Protein AF-A0A933Z7R1-F1 (afdb_monomer)

Solvent-accessible surface area (backbone atoms only — not comparable to full-atom values): 43338 Å² total; per-residue (Å²): 134,88,82,87,87,86,87,80,78,95,72,67,70,72,64,56,57,60,58,56,64,71,69,72,80,85,81,80,88,72,90,63,100,64,47,52,82,39,34,35,27,31,56,39,67,66,51,59,95,48,36,19,57,51,38,10,57,73,75,34,37,32,54,77,57,46,32,38,76,46,82,39,71,28,40,95,94,46,58,28,68,58,37,25,72,71,62,76,14,62,28,22,32,42,43,58,60,56,57,56,42,30,63,71,69,44,67,46,26,38,63,26,33,53,20,68,35,48,49,60,28,41,38,24,44,44,87,75,72,40,72,53,77,72,59,39,61,72,31,40,33,25,32,56,69,90,65,74,42,48,59,60,53,48,34,31,55,74,72,69,40,60,71,88,48,32,44,74,37,74,53,82,89,52,70,62,40,51,75,74,58,81,26,60,30,33,61,38,40,67,44,52,56,58,58,61,38,51,76,68,74,40,60,72,22,78,39,50,31,53,84,74,71,45,79,43,52,14,46,26,37,31,33,31,51,63,51,48,71,76,36,49,65,58,49,51,38,48,53,52,20,40,46,52,8,38,52,47,26,69,77,40,47,68,62,45,49,51,47,37,57,74,74,54,70,32,96,64,53,72,70,53,41,51,48,22,50,56,48,40,47,72,28,38,35,68,92,83,38,66,84,39,58,78,61,70,68,58,55,50,53,52,51,49,53,38,24,78,69,66,77,44,69,84,87,62,69,68,84,70,37,66,58,62,95,76,67,71,79,79,54,66,67,58,49,53,51,49,52,53,50,49,52,49,51,51,49,52,51,49,50,50,52,49,52,50,53,48,51,50,49,52,51,48,52,53,48,48,50,53,41,48,56,48,44,49,55,46,40,39,44,61,44,66,29,29,38,36,28,31,38,54,46,98,87,74,48,63,40,52,77,44,54,24,70,32,30,26,79,73,50,72,45,48,47,72,56,36,45,70,69,51,62,84,84,43,53,30,80,90,42,33,68,65,50,53,54,51,52,55,51,23,62,77,68,69,44,63,45,78,47,75,43,44,36,44,34,85,88,72,51,77,46,50,30,37,37,37,36,35,67,46,75,45,99,88,74,51,43,32,32,50,29,38,36,28,54,53,63,57,72,77,46,57,80,67,60,68,72,63,58,66,64,54,62,64,56,60,61,64,70,48,79,57,16,39,39,27,24,43,50,83,42,22,24,76,41,55,28,69,31,29,23,68,69,35,64,42,53,46,84,70,42,51,69,36,52,45,52,77,60,32,37,46,80,93,51,34,66,63,51,50,56,38,39,58,42,25,54,77,66,66,45,44,98,57,55,79,39,79,44,80,45,66,33,25,26,75,86,67,52,77,45,47,26,41,36,38,31,44,65,52,76,57,97,91,42,44,34,39,43,34,41,43,39,82,40,58,67,60,55,52,51,52,52,50,50,53,52,49,52,55,50,53,51,48,54,49,55,69,34,95,43,17,38,34,33,30,41,92,57,22,22,75,44,66,27,62,39,26,46,69,57,26,50,58,54,79,69,36,57,59,72,70,30,44,71,47,74,62,55,56,52,54,50,51,54,38,44,74,77,34,66,55,32,70,78,37,78,37,51,29,25,19,64,88,68,46,84,38,42,27,42,28,34,38,29,67,43,75,54,96,93,35,70,24,40,38,38,40,36,39,83,40,43,68,61,52,52,53,52,50,53,52,49,50,52,52,54,52,50,53,51,51,51,54,56,52,52,55,51,50,53,53,53,49,53,52,40,51,53,52,29,56,54,31,50,77,69,77,38,77,74,82,62,91,65,95,83,70,80,87,82,129

Radius of gyration: 53.58 Å; Cα contacts (8 Å, |Δi|>4): 1230; chains: 1; bounding box: 123×82×158 Å

Structure (mmCIF, N/CA/C/O backbone):
data_AF-A0A933Z7R1-F1
#
_entry.id   AF-A0A933Z7R1-F1
#
loop_
_atom_site.group_PDB
_atom_site.id
_atom_site.type_symbol
_atom_site.label_atom_id
_atom_site.label_alt_id
_atom_site.label_comp_id
_atom_site.label_asym_id
_atom_site.label_entity_id
_atom_site.label_seq_id
_atom_site.pdbx_PDB_ins_code
_atom_site.Cartn_x
_atom_site.Cartn_y
_atom_site.Cartn_z
_atom_site.occupancy
_atom_site.B_iso_or_equiv
_atom_site.auth_seq_id
_atom_site.auth_comp_id
_atom_site.auth_asym_id
_atom_site.auth_atom_id
_atom_site.pdbx_PDB_model_num
ATOM 1 N N . MET A 1 1 ? 65.767 7.898 -29.333 1.00 34.56 1 MET A N 1
ATOM 2 C CA . MET A 1 1 ? 66.062 8.017 -27.888 1.00 34.56 1 MET A CA 1
ATOM 3 C C . MET A 1 1 ? 65.087 9.044 -27.321 1.00 34.56 1 MET A C 1
ATOM 5 O O . MET A 1 1 ? 65.164 10.188 -27.731 1.00 34.56 1 MET A O 1
ATOM 9 N N . THR A 1 2 ? 63.919 8.590 -26.837 1.00 37.47 2 THR A N 1
ATOM 10 C CA . THR A 1 2 ? 63.540 8.443 -25.399 1.00 37.47 2 THR A CA 1
ATOM 11 C C . THR A 1 2 ? 63.394 9.812 -24.718 1.00 37.47 2 THR A C 1
ATOM 13 O O . THR A 1 2 ? 64.368 10.543 -24.682 1.00 37.47 2 THR A O 1
ATOM 16 N N . SER A 1 3 ? 62.244 10.251 -24.193 1.00 31.27 3 SER A N 1
ATOM 17 C CA . SER A 1 3 ? 61.290 9.546 -23.317 1.00 31.27 3 SER A CA 1
ATOM 18 C C . SER A 1 3 ? 59.920 10.262 -23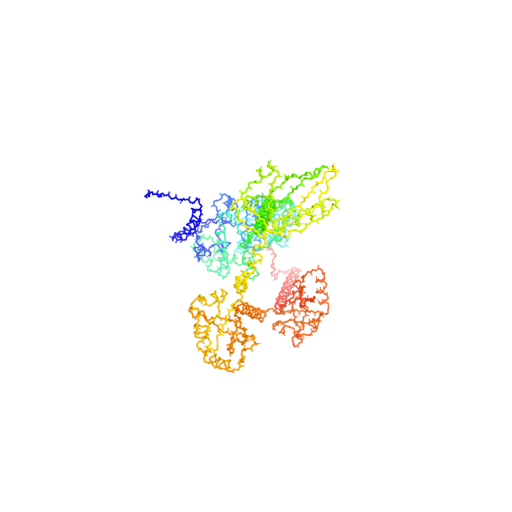.224 1.00 31.27 3 SER A C 1
ATOM 20 O O . SER A 1 3 ? 59.865 11.488 -23.205 1.00 31.27 3 SER A O 1
ATOM 22 N N . LYS A 1 4 ? 58.824 9.491 -23.090 1.00 39.28 4 LYS A N 1
ATOM 23 C CA . LYS A 1 4 ? 57.495 9.943 -22.595 1.00 39.28 4 LYS A CA 1
ATOM 24 C C . LYS A 1 4 ? 57.577 10.393 -21.112 1.00 39.28 4 LYS A C 1
ATOM 26 O O . LYS A 1 4 ? 58.552 10.014 -20.461 1.00 39.28 4 LYS A O 1
ATOM 31 N N . PRO A 1 5 ? 56.590 11.140 -20.556 1.00 46.72 5 PRO A N 1
ATOM 32 C CA . PRO A 1 5 ? 55.386 10.518 -19.950 1.00 46.72 5 PRO A CA 1
ATOM 33 C C . PRO A 1 5 ? 54.070 11.326 -20.152 1.00 46.72 5 PRO A C 1
ATOM 35 O O . PRO A 1 5 ? 54.069 12.545 -20.233 1.00 46.72 5 PRO A O 1
ATOM 38 N N . ASN A 1 6 ? 52.963 10.638 -20.452 1.00 33.28 6 ASN A N 1
ATOM 39 C CA . ASN A 1 6 ? 51.781 10.393 -19.594 1.00 33.28 6 ASN A CA 1
ATOM 40 C C . ASN A 1 6 ? 50.650 11.428 -19.711 1.00 33.28 6 ASN A C 1
ATOM 42 O O . ASN A 1 6 ? 50.721 12.530 -19.183 1.00 33.28 6 ASN A O 1
ATOM 46 N N . GLY A 1 7 ? 49.558 10.991 -20.345 1.00 40.09 7 GLY A N 1
ATOM 47 C CA . GLY A 1 7 ? 48.242 11.602 -20.217 1.00 40.09 7 GLY A CA 1
ATOM 48 C C . GLY A 1 7 ? 47.533 11.123 -18.948 1.00 40.09 7 GLY A C 1
ATOM 49 O O . GLY A 1 7 ? 47.583 9.941 -18.610 1.00 40.09 7 GLY A O 1
ATOM 50 N N . GLN A 1 8 ? 46.848 12.045 -18.277 1.00 36.81 8 GLN A N 1
ATOM 51 C CA . GLN A 1 8 ? 45.840 11.762 -17.259 1.00 36.81 8 GLN A CA 1
ATOM 52 C C . GLN A 1 8 ? 44.522 12.408 -17.695 1.00 36.81 8 GLN A C 1
ATOM 54 O O . GLN A 1 8 ? 44.434 13.620 -17.875 1.00 36.81 8 GLN A O 1
ATOM 59 N N . TYR A 1 9 ? 43.505 11.571 -17.895 1.00 40.75 9 TYR A N 1
ATOM 60 C CA . TYR A 1 9 ? 42.116 11.967 -18.107 1.00 40.75 9 TYR A CA 1
ATOM 61 C C . TYR A 1 9 ? 41.466 12.288 -16.742 1.00 40.75 9 TYR A C 1
ATOM 63 O O . TYR A 1 9 ? 41.501 11.430 -15.859 1.00 40.75 9 TYR A O 1
ATOM 71 N N . PRO A 1 10 ? 40.847 13.467 -16.534 1.00 42.00 10 PRO A N 1
ATOM 72 C CA . PRO A 1 10 ? 40.407 13.921 -15.208 1.00 42.00 10 PRO A CA 1
ATOM 73 C C . PRO A 1 10 ? 39.004 13.440 -14.777 1.00 42.00 10 PRO A C 1
ATOM 75 O O . PRO A 1 10 ? 38.381 14.072 -13.933 1.00 42.00 10 PRO A O 1
ATOM 78 N N . TRP A 1 11 ? 38.481 12.333 -15.315 1.00 44.19 11 TRP A N 1
ATOM 79 C CA . TRP A 1 11 ? 37.110 11.868 -15.013 1.00 44.19 11 TRP A CA 1
ATOM 80 C C . TRP A 1 11 ? 37.011 10.461 -14.394 1.00 44.19 11 TRP A C 1
ATOM 82 O O . TRP A 1 11 ? 35.910 9.974 -14.156 1.00 44.19 11 TRP A O 1
ATOM 92 N N . LEU A 1 12 ? 38.137 9.819 -14.057 1.00 35.12 12 LEU A N 1
ATOM 93 C CA . LEU A 1 12 ? 38.146 8.517 -13.372 1.00 35.12 12 LEU A CA 1
ATOM 94 C C . LEU A 1 12 ? 38.006 8.507 -11.824 1.00 35.12 12 LEU A C 1
ATOM 96 O O . LEU A 1 12 ? 37.671 7.438 -11.312 1.00 35.12 12 LEU A O 1
ATOM 100 N N . PRO A 1 13 ? 38.179 9.596 -11.037 1.00 40.69 13 PRO A N 1
ATOM 101 C CA . PRO A 1 13 ? 37.998 9.504 -9.577 1.00 40.69 13 PRO A CA 1
ATOM 102 C C . PRO A 1 13 ? 36.527 9.471 -9.125 1.00 40.69 13 PRO A C 1
ATOM 104 O O . PRO A 1 13 ? 36.231 9.048 -8.010 1.00 40.69 13 PRO A O 1
ATOM 107 N N . SER A 1 14 ? 35.588 9.899 -9.971 1.00 44.81 14 SER A N 1
ATOM 108 C CA . SER A 1 14 ? 34.190 10.122 -9.572 1.00 44.81 14 SER A CA 1
ATOM 109 C C . SER A 1 14 ? 33.337 8.847 -9.509 1.00 44.81 14 SER A C 1
ATOM 111 O O . SER A 1 14 ? 32.274 8.862 -8.899 1.00 44.81 14 SER A O 1
ATOM 113 N N . LEU A 1 15 ? 33.802 7.736 -10.094 1.00 38.56 15 LEU A N 1
ATOM 114 C CA . LEU A 1 15 ? 33.089 6.448 -10.101 1.00 38.56 15 LEU A CA 1
ATOM 115 C C . LEU A 1 15 ? 33.567 5.477 -9.005 1.00 38.56 15 LEU A C 1
ATOM 117 O O . LEU A 1 15 ? 32.783 4.651 -8.547 1.00 38.56 15 LEU A O 1
ATOM 121 N N . LEU A 1 16 ? 34.805 5.618 -8.510 1.00 39.62 16 LEU A N 1
ATOM 122 C CA . LEU A 1 16 ? 35.311 4.827 -7.376 1.00 39.62 16 LEU A CA 1
ATOM 123 C C . LEU A 1 16 ? 34.846 5.367 -6.013 1.00 39.62 16 LEU A C 1
ATOM 125 O O . LEU A 1 16 ? 34.660 4.586 -5.083 1.00 39.62 16 LEU A O 1
ATOM 129 N N . GLY A 1 17 ? 34.591 6.676 -5.902 1.00 38.78 17 GLY A N 1
ATOM 130 C CA . GLY A 1 17 ? 34.057 7.285 -4.676 1.00 38.78 17 GLY A CA 1
ATOM 131 C C . GLY A 1 17 ? 32.623 6.852 -4.347 1.00 38.78 17 GLY A C 1
ATOM 132 O O . GLY A 1 17 ? 32.270 6.738 -3.178 1.00 38.78 17 GLY A O 1
ATOM 133 N N . VAL A 1 18 ? 31.813 6.536 -5.364 1.00 45.81 18 VAL A N 1
ATOM 134 C CA . VAL A 1 18 ? 30.422 6.084 -5.178 1.00 45.81 18 VAL A CA 1
ATOM 135 C C . VAL A 1 18 ? 30.356 4.597 -4.807 1.00 45.81 18 VAL A C 1
ATOM 137 O O . VAL A 1 18 ? 29.489 4.205 -4.031 1.00 45.81 18 VAL A O 1
ATOM 140 N N . LEU A 1 19 ? 31.309 3.772 -5.264 1.00 36.00 19 LEU A N 1
ATOM 141 C CA . LEU A 1 19 ? 31.372 2.354 -4.885 1.00 36.00 19 LEU A CA 1
ATOM 142 C C . LEU A 1 19 ? 31.939 2.131 -3.469 1.00 36.00 19 LEU A C 1
ATOM 144 O O . LEU A 1 19 ? 31.527 1.192 -2.795 1.00 36.00 19 LEU A O 1
ATOM 148 N N . LEU A 1 20 ? 32.838 3.000 -2.988 1.00 38.94 20 LEU A N 1
ATOM 149 C CA . LEU A 1 20 ? 33.397 2.913 -1.628 1.00 38.94 20 LEU A CA 1
ATOM 150 C C . LEU A 1 20 ? 32.462 3.460 -0.535 1.00 38.94 20 LEU A C 1
ATOM 152 O O . LEU A 1 20 ? 32.554 3.023 0.609 1.00 38.94 20 LEU A O 1
ATOM 156 N N . LEU A 1 21 ? 31.518 4.344 -0.874 1.00 37.72 21 LEU A N 1
ATOM 157 C CA . LEU A 1 21 ? 30.471 4.800 0.054 1.00 37.72 21 LEU A CA 1
ATOM 158 C C . LEU A 1 21 ? 29.340 3.772 0.248 1.00 37.72 21 LEU A C 1
ATOM 160 O O . LEU A 1 21 ? 28.641 3.829 1.255 1.00 37.72 21 LEU A O 1
ATOM 164 N N . LEU A 1 22 ? 29.200 2.799 -0.660 1.00 37.78 22 LEU A N 1
ATOM 165 C CA . LEU A 1 22 ? 28.222 1.705 -0.560 1.00 37.78 22 LEU A CA 1
ATOM 166 C C . LEU A 1 22 ? 28.756 0.453 0.165 1.00 37.78 22 LEU A C 1
ATOM 168 O O . LEU A 1 22 ? 27.976 -0.445 0.462 1.00 37.78 22 LEU A O 1
ATOM 172 N N . LEU A 1 23 ? 30.055 0.394 0.482 1.00 35.56 23 LEU A N 1
ATOM 173 C CA . LEU A 1 23 ? 30.694 -0.747 1.163 1.00 35.56 23 LEU A CA 1
ATOM 174 C C . LEU A 1 23 ? 31.041 -0.487 2.643 1.00 35.56 23 LEU A C 1
ATOM 176 O O . LEU A 1 23 ? 31.462 -1.411 3.335 1.00 35.56 23 LEU A O 1
ATOM 180 N N . CYS A 1 24 ? 30.819 0.729 3.156 1.00 33.84 24 CYS A N 1
ATOM 181 C CA . CYS A 1 24 ? 31.083 1.090 4.559 1.00 33.84 24 CYS A CA 1
ATOM 182 C C . CYS A 1 24 ? 29.826 1.179 5.450 1.00 33.84 24 CYS A C 1
ATOM 184 O O . CYS A 1 24 ? 29.937 1.563 6.610 1.00 33.84 24 CYS A O 1
ATOM 186 N N . SER A 1 25 ? 28.638 0.816 4.956 1.00 33.31 25 SER A N 1
ATOM 187 C CA . SER A 1 25 ? 27.372 0.876 5.715 1.00 33.31 25 SER A CA 1
ATOM 188 C C . SER A 1 25 ? 26.837 -0.487 6.180 1.00 33.31 25 SER A C 1
ATOM 190 O O . SER A 1 25 ? 25.715 -0.576 6.666 1.00 33.31 25 SER A O 1
ATOM 192 N N . SER A 1 26 ? 27.634 -1.554 6.089 1.00 37.50 26 SER A N 1
ATOM 193 C CA . SER A 1 26 ? 27.243 -2.917 6.491 1.00 37.50 26 SER A CA 1
ATOM 194 C C . SER A 1 26 ? 28.183 -3.522 7.539 1.00 37.50 26 SER A C 1
ATOM 196 O O . SER A 1 26 ? 28.588 -4.677 7.440 1.00 37.50 26 SER A O 1
ATOM 198 N N . GLY A 1 27 ? 28.546 -2.730 8.551 1.00 38.03 27 GLY A N 1
ATOM 199 C CA . GLY A 1 27 ? 29.469 -3.151 9.606 1.00 38.03 27 GLY A CA 1
ATOM 200 C C . GLY A 1 27 ? 29.359 -2.337 10.891 1.00 38.03 27 GLY A C 1
ATOM 201 O O . GLY A 1 27 ? 30.368 -1.845 11.377 1.00 38.03 27 GLY A O 1
ATOM 202 N N . ALA A 1 28 ? 28.147 -2.164 11.426 1.00 33.72 28 ALA A N 1
ATOM 203 C CA . ALA A 1 28 ? 27.939 -1.668 12.789 1.00 33.72 28 ALA A CA 1
ATOM 204 C C . ALA A 1 28 ? 26.563 -2.091 13.336 1.00 33.72 28 ALA A C 1
ATOM 206 O O . ALA A 1 28 ? 25.736 -1.262 13.691 1.00 33.72 28 ALA A O 1
ATOM 207 N N . LEU A 1 29 ? 26.308 -3.398 13.412 1.00 34.19 29 LEU A N 1
ATOM 208 C CA . LEU A 1 29 ? 25.435 -3.939 14.457 1.00 34.19 29 LEU A CA 1
ATOM 209 C C . LEU A 1 29 ? 26.352 -4.643 15.449 1.00 34.19 29 LEU A C 1
ATOM 211 O O . LEU A 1 29 ? 26.469 -5.864 15.488 1.00 34.19 29 LEU A O 1
ATOM 215 N N . ALA A 1 30 ? 27.101 -3.809 16.168 1.00 32.59 30 ALA A N 1
ATOM 216 C CA . ALA A 1 30 ? 27.705 -4.208 17.416 1.00 32.59 30 ALA A CA 1
ATOM 217 C C . ALA A 1 30 ? 26.589 -4.208 18.461 1.00 32.59 30 ALA A C 1
ATOM 219 O O . ALA A 1 30 ? 25.931 -3.196 18.687 1.00 32.59 30 ALA A O 1
ATOM 220 N N . ASP A 1 31 ? 26.388 -5.384 19.032 1.00 40.50 31 ASP A N 1
ATOM 221 C CA . ASP A 1 31 ? 25.659 -5.674 20.254 1.00 40.50 31 ASP A CA 1
ATOM 222 C C . ASP A 1 31 ? 25.938 -4.608 21.333 1.00 40.50 31 ASP A C 1
ATOM 224 O O . ASP A 1 31 ? 26.984 -4.605 21.984 1.00 40.50 31 ASP A O 1
ATOM 228 N N . SER A 1 32 ? 25.019 -3.651 21.492 1.00 36.66 32 SER A N 1
ATOM 229 C CA . SER A 1 32 ? 24.934 -2.810 22.681 1.00 36.66 32 SER A CA 1
ATOM 230 C C . SER A 1 32 ? 23.739 -3.298 23.487 1.00 36.66 32 SER A C 1
ATOM 232 O O . SER A 1 32 ? 22.600 -2.943 23.191 1.00 36.66 32 SER A O 1
ATOM 234 N N . GLY A 1 33 ? 23.997 -4.121 24.503 1.00 39.38 33 GLY A N 1
ATOM 235 C CA . GLY A 1 33 ? 23.005 -4.682 25.429 1.00 39.38 33 GLY A CA 1
ATOM 236 C C . GLY A 1 33 ? 22.275 -3.663 26.323 1.00 39.38 33 GLY A C 1
ATOM 237 O O . GLY A 1 33 ? 21.972 -3.971 27.471 1.00 39.38 33 GLY A O 1
ATOM 238 N N . GLY A 1 34 ? 21.997 -2.455 25.829 1.00 46.12 34 GLY A N 1
ATOM 239 C CA . GLY A 1 34 ? 21.117 -1.470 26.448 1.00 46.12 34 GLY A CA 1
ATOM 240 C C . GLY A 1 34 ? 20.122 -0.969 25.409 1.00 46.12 34 GLY A C 1
ATOM 241 O O . GLY A 1 34 ? 20.519 -0.282 24.471 1.00 46.12 34 GLY A O 1
ATOM 242 N N . GLY A 1 35 ? 18.848 -1.343 25.561 1.00 67.62 35 GLY A N 1
ATOM 243 C CA . GLY A 1 35 ? 17.770 -0.853 24.704 1.00 67.62 35 GLY A CA 1
ATOM 244 C C . GLY A 1 35 ? 17.660 0.671 24.742 1.00 67.62 35 GLY A C 1
ATOM 245 O O . GLY A 1 35 ? 18.092 1.328 25.692 1.00 67.62 35 GLY A O 1
ATOM 246 N N . GLU A 1 36 ? 17.082 1.246 23.696 1.00 87.19 36 GLU A N 1
ATOM 247 C CA . GLU A 1 36 ? 16.877 2.686 23.609 1.00 87.19 36 GLU A CA 1
ATOM 248 C C . GLU A 1 36 ? 15.903 3.151 24.701 1.00 87.19 36 GLU A C 1
ATOM 250 O O . GLU A 1 36 ? 14.802 2.612 24.830 1.00 87.19 36 GLU A O 1
ATOM 255 N N . LYS A 1 37 ? 16.309 4.141 25.504 1.00 92.81 37 LYS A N 1
ATOM 256 C CA . LYS A 1 37 ? 15.516 4.600 26.650 1.00 92.81 37 LYS A CA 1
ATOM 257 C C . LYS A 1 37 ? 14.286 5.368 26.195 1.00 92.81 37 LYS A C 1
ATOM 259 O O . LYS A 1 37 ? 14.400 6.401 25.539 1.00 92.81 37 LYS A O 1
ATOM 264 N N . VAL A 1 38 ? 13.122 4.894 26.617 1.00 95.69 38 VAL A N 1
ATOM 265 C CA . VAL A 1 38 ? 11.824 5.467 26.270 1.00 95.69 38 VAL A CA 1
ATOM 266 C C . VAL A 1 38 ? 11.012 5.692 27.537 1.00 95.69 38 VAL A C 1
ATOM 268 O O . VAL A 1 38 ? 10.813 4.780 28.333 1.00 95.69 38 VAL A O 1
ATOM 271 N N . VAL A 1 39 ? 10.496 6.903 27.718 1.00 97.44 39 VAL A N 1
ATOM 272 C CA . VAL A 1 39 ? 9.631 7.254 28.846 1.00 97.44 39 VAL A CA 1
ATOM 273 C C . VAL A 1 39 ? 8.184 7.352 28.374 1.00 97.44 39 VAL A C 1
ATOM 275 O O . VAL A 1 39 ? 7.880 8.040 27.394 1.00 97.44 39 VAL A O 1
ATOM 278 N N . VAL A 1 40 ? 7.290 6.679 29.100 1.00 97.19 40 VAL A N 1
ATOM 279 C CA . VAL A 1 40 ? 5.840 6.730 28.889 1.00 97.19 40 VAL A CA 1
ATOM 280 C C . VAL A 1 40 ? 5.192 7.427 30.075 1.00 97.19 40 VAL A C 1
ATOM 282 O O . VAL A 1 40 ? 5.239 6.924 31.199 1.00 97.19 40 VAL A O 1
ATOM 285 N N . GLN A 1 41 ? 4.560 8.570 29.821 1.00 96.62 41 GLN A N 1
ATOM 286 C CA . GLN A 1 41 ? 3.804 9.295 30.834 1.00 96.62 41 GLN A CA 1
ATOM 287 C C . GLN A 1 41 ? 2.375 8.747 30.912 1.00 96.62 41 GLN A C 1
ATOM 289 O O . GLN A 1 41 ? 1.569 8.926 29.995 1.00 96.62 41 GLN A O 1
ATOM 294 N N . LEU A 1 42 ? 2.055 8.081 32.021 1.00 94.19 42 LEU A N 1
ATOM 295 C CA . LEU A 1 42 ? 0.702 7.615 32.308 1.00 94.19 42 LEU A CA 1
ATOM 296 C C . LEU A 1 42 ? -0.186 8.792 32.727 1.00 94.19 42 LEU A C 1
ATOM 298 O O . LEU A 1 42 ? 0.296 9.800 33.251 1.00 94.19 42 LEU A O 1
ATOM 302 N N . ARG A 1 43 ? -1.498 8.645 32.525 1.00 89.56 43 ARG A N 1
ATOM 303 C CA . ARG A 1 43 ? -2.499 9.649 32.914 1.00 89.56 43 ARG A CA 1
ATOM 304 C C . ARG A 1 43 ? -2.707 9.726 34.425 1.00 89.56 43 ARG A C 1
ATOM 306 O O . ARG A 1 43 ? -3.025 10.788 34.952 1.00 89.56 43 ARG A O 1
ATOM 313 N N . TRP A 1 44 ? -2.555 8.599 35.113 1.00 89.81 44 TRP A N 1
ATOM 314 C CA . TRP A 1 44 ? -2.901 8.446 36.522 1.00 89.81 44 TRP A CA 1
ATOM 315 C C . TRP A 1 44 ? -1.909 7.525 37.244 1.00 89.81 44 TRP A C 1
ATOM 317 O O . TRP A 1 44 ? -0.859 7.183 36.695 1.00 89.81 44 TRP A O 1
ATOM 327 N N . LEU A 1 45 ? -2.245 7.156 38.478 1.00 89.50 45 LEU A N 1
ATOM 328 C CA . LEU A 1 45 ? -1.490 6.223 39.313 1.00 89.50 45 LEU A CA 1
ATOM 329 C C . LEU A 1 45 ? -1.605 4.778 38.811 1.00 89.50 45 LEU A C 1
ATOM 331 O O . LEU A 1 45 ? -2.545 4.434 38.090 1.00 89.50 45 LEU A O 1
ATOM 335 N N . HIS A 1 46 ? -0.679 3.916 39.232 1.00 89.62 46 HIS A N 1
ATOM 336 C CA . HIS A 1 46 ? -0.659 2.519 38.809 1.00 89.62 46 HIS A CA 1
ATOM 337 C C . HIS A 1 46 ? -1.954 1.756 39.159 1.00 89.62 46 HIS A C 1
ATOM 339 O O . HIS A 1 46 ? -2.288 1.548 40.327 1.00 89.62 46 HIS A O 1
ATOM 345 N N . GLN A 1 47 ? -2.673 1.309 38.123 1.00 90.12 47 GLN A N 1
ATOM 346 C CA . GLN A 1 47 ? -3.903 0.511 38.207 1.00 90.12 47 GLN A CA 1
ATOM 347 C C . GLN A 1 47 ? -4.124 -0.316 36.927 1.00 90.12 47 GLN A C 1
ATOM 349 O O . GLN A 1 47 ? -3.336 -0.198 35.982 1.00 90.12 47 GLN A O 1
ATOM 354 N N . PHE A 1 48 ? -5.179 -1.136 36.865 1.00 93.31 48 PHE A N 1
ATOM 355 C CA . PHE A 1 48 ? -5.430 -2.030 35.726 1.00 93.31 48 PHE A CA 1
ATOM 356 C C . PHE A 1 48 ? -5.709 -1.265 34.420 1.00 93.31 48 PHE A C 1
ATOM 358 O O . PHE A 1 48 ? -5.414 -1.775 33.344 1.00 93.31 48 PHE A O 1
ATOM 365 N N . GLN A 1 49 ? -6.118 0.008 34.493 1.00 91.56 49 GLN A N 1
ATOM 366 C CA . GLN A 1 49 ? -6.184 0.936 33.345 1.00 91.56 49 GLN A CA 1
ATOM 367 C C . GLN A 1 49 ? -4.902 0.988 32.495 1.00 91.56 49 GLN A C 1
ATOM 369 O O . GLN A 1 49 ? -4.959 1.346 31.324 1.00 91.56 49 GLN A O 1
ATOM 374 N N . PHE A 1 50 ? -3.742 0.621 33.043 1.00 94.25 50 PHE A N 1
ATOM 375 C CA . PHE A 1 50 ? -2.472 0.609 32.310 1.00 94.25 50 PHE A CA 1
ATOM 376 C C . PHE A 1 50 ? -1.908 -0.808 32.108 1.00 94.25 50 PHE A C 1
ATOM 378 O O . PHE A 1 50 ? -0.738 -0.962 31.757 1.00 94.25 50 PHE A O 1
ATOM 385 N N . ALA A 1 51 ? -2.741 -1.840 32.285 1.00 94.19 51 ALA A N 1
ATOM 386 C CA . ALA A 1 51 ? -2.378 -3.256 32.221 1.00 94.19 51 ALA A CA 1
ATOM 387 C C . ALA A 1 51 ? -1.586 -3.632 30.962 1.00 94.19 51 ALA A C 1
ATOM 389 O O . ALA A 1 51 ? -0.587 -4.342 31.060 1.00 94.19 51 ALA A O 1
ATOM 390 N N . GLY A 1 52 ? -1.962 -3.105 29.792 1.00 94.56 52 GLY A N 1
ATOM 391 C CA . GLY A 1 52 ? -1.235 -3.392 28.555 1.00 94.56 52 GLY A CA 1
ATOM 392 C C . GLY A 1 52 ? 0.204 -2.875 28.537 1.00 94.56 52 GLY A C 1
ATOM 393 O O . GLY A 1 52 ? 1.079 -3.521 27.963 1.00 94.56 52 GLY A O 1
ATOM 394 N N . TYR A 1 53 ? 0.486 -1.754 29.208 1.00 96.25 53 TYR A N 1
ATOM 395 C CA . TYR A 1 53 ? 1.848 -1.231 29.331 1.00 96.25 53 TYR A CA 1
ATOM 396 C C . TYR A 1 53 ? 2.706 -2.115 30.238 1.00 96.25 53 TYR A C 1
ATOM 398 O O . TYR A 1 53 ? 3.858 -2.383 29.901 1.00 96.25 53 TYR A O 1
ATOM 406 N N . TYR A 1 54 ? 2.139 -2.601 31.345 1.00 95.56 54 TYR A N 1
ATOM 407 C CA . TYR A 1 54 ? 2.832 -3.514 32.255 1.00 95.56 54 TYR A CA 1
ATOM 408 C C . TYR A 1 54 ? 3.089 -4.868 31.604 1.00 95.56 54 TYR A C 1
ATOM 410 O O . TYR A 1 54 ? 4.215 -5.355 31.634 1.00 95.56 54 TYR A O 1
ATOM 418 N N . ALA A 1 55 ? 2.082 -5.437 30.937 1.00 95.62 55 ALA A N 1
ATOM 419 C CA . ALA A 1 55 ? 2.228 -6.687 30.203 1.00 95.62 55 ALA A CA 1
ATOM 420 C C . ALA A 1 55 ? 3.311 -6.576 29.116 1.00 95.62 55 ALA A C 1
ATOM 422 O O . ALA A 1 55 ? 4.158 -7.458 29.004 1.00 95.62 55 ALA A O 1
ATOM 423 N N . ALA A 1 56 ? 3.355 -5.471 28.360 1.00 96.69 56 ALA A N 1
ATOM 424 C CA . ALA A 1 56 ? 4.401 -5.249 27.358 1.00 96.69 56 ALA A CA 1
ATOM 425 C C . ALA A 1 56 ? 5.812 -5.123 27.960 1.00 96.69 56 ALA A C 1
ATOM 427 O O . ALA A 1 56 ? 6.782 -5.588 27.354 1.00 96.69 56 ALA A O 1
ATOM 428 N N . LEU A 1 57 ? 5.935 -4.501 29.136 1.00 94.81 57 LEU A N 1
ATOM 429 C CA . LEU A 1 57 ? 7.206 -4.353 29.844 1.00 94.81 57 LEU A CA 1
ATOM 430 C C . LEU A 1 57 ? 7.706 -5.696 30.382 1.00 94.81 57 LEU A C 1
ATOM 432 O O . LEU A 1 57 ? 8.836 -6.107 30.109 1.00 94.81 57 LEU A O 1
ATOM 436 N N . GLU A 1 58 ? 6.840 -6.404 31.094 1.00 92.94 58 GLU A N 1
ATOM 437 C CA . GLU A 1 58 ? 7.205 -7.579 31.877 1.00 92.94 58 GLU A CA 1
ATOM 438 C C . GLU A 1 58 ? 7.325 -8.843 31.024 1.00 92.94 58 GLU A C 1
ATOM 440 O O . GLU A 1 58 ? 8.274 -9.611 31.200 1.00 92.94 58 GLU A O 1
ATOM 445 N N . ASN A 1 59 ? 6.478 -8.994 30.000 1.00 92.94 59 ASN A N 1
ATOM 446 C CA . ASN A 1 59 ? 6.625 -10.065 29.006 1.00 92.94 59 ASN A CA 1
ATOM 447 C C . ASN A 1 59 ? 7.778 -9.804 28.023 1.00 92.94 59 ASN A C 1
ATOM 449 O O . ASN A 1 59 ? 8.037 -10.617 27.142 1.00 92.94 59 ASN A O 1
ATOM 453 N N . GLY A 1 60 ? 8.481 -8.673 28.156 1.00 93.75 60 GLY A N 1
ATOM 454 C CA . GLY A 1 60 ? 9.660 -8.352 27.357 1.00 93.75 60 GLY A CA 1
ATOM 455 C C . GLY A 1 60 ? 9.364 -7.881 25.936 1.00 93.75 60 GLY A C 1
ATOM 456 O O . GLY A 1 60 ? 10.304 -7.749 25.161 1.00 93.75 60 GLY A O 1
ATOM 457 N N . TYR A 1 61 ? 8.118 -7.552 25.583 1.00 96.62 61 TYR A N 1
ATOM 458 C CA . TYR A 1 61 ? 7.776 -7.076 24.236 1.00 96.62 61 TYR A CA 1
ATOM 459 C C . TYR A 1 61 ? 8.487 -5.768 23.872 1.00 96.62 61 TYR A C 1
ATOM 461 O O . TYR A 1 61 ? 8.852 -5.578 22.713 1.00 96.62 61 TYR A O 1
ATOM 469 N N . TYR A 1 62 ? 8.733 -4.882 24.844 1.00 96.62 62 TYR A N 1
ATOM 470 C CA . TYR A 1 62 ? 9.578 -3.704 24.614 1.00 96.62 62 TYR A CA 1
ATOM 471 C C . TYR A 1 62 ? 11.052 -4.075 24.409 1.00 96.62 62 TYR A C 1
ATOM 473 O O . TYR A 1 62 ? 11.684 -3.548 23.497 1.00 96.62 62 TYR A O 1
ATOM 481 N N . ARG A 1 63 ? 11.576 -5.047 25.167 1.00 94.56 63 ARG A N 1
ATOM 482 C CA . ARG A 1 63 ? 12.959 -5.531 25.017 1.00 94.56 63 ARG A CA 1
ATOM 483 C C . ARG A 1 63 ? 13.183 -6.233 23.674 1.00 94.56 63 ARG A C 1
ATOM 485 O O . ARG A 1 63 ? 14.187 -5.971 23.025 1.00 94.56 63 ARG A O 1
ATOM 492 N N . GLU A 1 64 ? 12.228 -7.047 23.219 1.00 93.44 64 GLU A N 1
ATOM 493 C CA . GLU A 1 64 ? 12.206 -7.638 21.868 1.00 93.44 64 GLU A CA 1
ATOM 494 C C . GLU A 1 64 ? 12.225 -6.565 20.770 1.00 93.44 64 GLU A C 1
ATOM 496 O O . GLU A 1 64 ? 12.785 -6.773 19.697 1.00 93.44 64 GLU A O 1
ATOM 501 N N . ALA A 1 65 ? 11.610 -5.411 21.040 1.00 92.38 65 ALA A N 1
ATOM 502 C CA . ALA A 1 65 ? 11.599 -4.256 20.152 1.00 92.38 65 ALA A CA 1
ATOM 503 C C . ALA A 1 65 ? 12.857 -3.370 20.273 1.00 92.38 65 ALA A C 1
ATOM 505 O O . ALA A 1 65 ? 12.927 -2.349 19.593 1.00 92.38 65 ALA A O 1
ATOM 506 N N . GLY A 1 66 ? 13.832 -3.739 21.113 1.00 93.38 66 GLY A N 1
ATOM 507 C CA . GLY A 1 66 ? 15.053 -2.962 21.349 1.00 93.38 66 GLY A CA 1
ATOM 508 C C . GLY A 1 66 ? 14.860 -1.728 22.239 1.00 93.38 66 GLY A C 1
ATOM 509 O O . GLY A 1 66 ? 15.707 -0.839 22.225 1.00 93.38 66 GLY A O 1
ATOM 510 N N . LEU A 1 67 ? 13.765 -1.655 23.002 1.00 95.81 67 LEU A N 1
ATOM 511 C CA . LEU A 1 67 ? 13.383 -0.494 23.810 1.00 95.81 67 LEU A CA 1
ATOM 512 C C . LEU A 1 67 ? 13.502 -0.789 25.310 1.00 95.81 67 LEU A C 1
ATOM 514 O O . LEU A 1 67 ? 13.005 -1.805 25.802 1.00 95.81 67 LEU A O 1
ATOM 518 N N . ASP A 1 68 ? 14.109 0.142 26.040 1.00 95.75 68 ASP A N 1
ATOM 519 C CA . ASP A 1 68 ? 14.148 0.177 27.502 1.00 95.75 68 ASP A CA 1
ATOM 520 C C . ASP A 1 68 ? 13.097 1.175 28.007 1.00 95.75 68 ASP A C 1
ATOM 522 O O . ASP A 1 68 ? 13.316 2.390 28.042 1.00 95.75 68 ASP A O 1
ATOM 526 N N . VAL A 1 69 ? 11.900 0.666 28.310 1.00 96.31 69 VAL A N 1
ATOM 527 C CA . VAL A 1 69 ? 10.728 1.493 28.620 1.00 96.31 69 VAL A CA 1
ATOM 528 C C . VAL A 1 69 ? 10.594 1.743 30.120 1.00 96.31 69 VAL A C 1
ATOM 530 O O . VAL A 1 69 ? 10.474 0.815 30.913 1.00 96.31 69 VAL A O 1
ATOM 533 N N . THR A 1 70 ? 10.503 3.017 30.499 1.00 95.62 70 THR A N 1
ATOM 534 C CA . THR A 1 70 ? 10.153 3.466 31.852 1.00 95.62 70 THR A CA 1
ATOM 535 C C . THR A 1 70 ? 8.735 4.029 31.871 1.00 95.62 70 THR A C 1
ATOM 537 O O . THR A 1 70 ? 8.419 4.967 31.137 1.00 95.62 70 THR A O 1
ATOM 540 N N . LEU A 1 71 ? 7.878 3.480 32.732 1.00 94.69 71 LEU A N 1
ATOM 541 C CA . LEU A 1 71 ? 6.524 3.988 32.954 1.00 94.69 71 LEU A CA 1
ATOM 542 C C . LEU A 1 71 ? 6.537 4.974 34.123 1.00 94.69 71 LEU A C 1
ATOM 544 O O . LEU A 1 71 ? 7.019 4.643 35.205 1.00 94.69 71 LEU A O 1
ATOM 548 N N . VAL A 1 72 ? 6.001 6.173 33.911 1.00 93.75 72 VAL A N 1
ATOM 549 C CA . VAL A 1 72 ? 5.961 7.237 34.919 1.00 93.75 72 VAL A CA 1
ATOM 550 C C . VAL A 1 72 ? 4.511 7.534 35.280 1.00 93.75 72 VAL A C 1
ATOM 552 O O . VAL A 1 72 ? 3.692 7.789 34.397 1.00 93.75 72 VAL A O 1
ATOM 555 N N . GLU A 1 73 ? 4.191 7.514 36.575 1.00 91.06 73 GLU A N 1
ATOM 556 C CA . GLU A 1 73 ? 2.846 7.831 37.063 1.00 91.06 73 GLU A CA 1
ATOM 557 C C . GLU A 1 73 ? 2.433 9.270 36.726 1.00 91.06 73 GLU A C 1
ATOM 559 O O . GLU A 1 73 ? 3.238 10.215 36.761 1.00 91.06 73 GLU A O 1
ATOM 564 N N . GLY A 1 74 ? 1.150 9.419 36.398 1.00 87.50 74 GLY A N 1
ATOM 565 C CA . GLY A 1 74 ? 0.478 10.709 36.305 1.00 87.50 74 GLY A CA 1
ATOM 566 C C . GLY A 1 74 ? -0.131 11.126 37.640 1.00 87.50 74 GLY A C 1
ATOM 567 O O . GLY A 1 74 ? 0.217 10.606 38.698 1.00 87.50 74 GLY A O 1
ATOM 568 N N . GLY A 1 75 ? -1.071 12.064 37.589 1.00 81.38 75 GLY A N 1
ATOM 569 C CA . GLY A 1 75 ? -1.795 12.529 38.767 1.00 81.38 75 GLY A CA 1
ATOM 570 C C . GLY A 1 75 ? -2.073 14.031 38.739 1.00 81.38 75 GLY A C 1
ATOM 571 O O . GLY A 1 75 ? -1.752 14.714 37.761 1.00 81.38 75 GLY A O 1
ATOM 572 N N . PRO A 1 76 ? -2.669 14.571 39.816 1.00 76.38 76 PRO A N 1
ATOM 573 C CA . PRO A 1 76 ? -2.973 15.992 39.914 1.00 76.38 76 PRO A CA 1
ATOM 574 C C . PRO A 1 76 ? -1.725 16.857 39.682 1.00 76.38 76 PRO A C 1
ATOM 576 O O . PRO A 1 76 ? -0.705 16.683 40.345 1.00 76.38 76 PRO A O 1
ATOM 579 N N . GLY A 1 77 ? -1.809 17.796 38.735 1.00 76.12 77 GLY A N 1
ATOM 580 C CA . GLY A 1 77 ? -0.721 18.724 38.406 1.00 76.12 77 GLY A CA 1
ATOM 581 C C . GLY A 1 77 ? 0.309 18.213 37.393 1.00 76.12 77 GLY A C 1
ATOM 582 O O . GLY A 1 77 ? 1.223 18.964 37.057 1.00 76.12 77 GLY A O 1
ATOM 583 N N . ARG A 1 78 ? 0.164 16.987 36.870 1.00 83.94 78 ARG A N 1
ATOM 584 C CA . ARG A 1 78 ? 1.053 16.428 35.842 1.00 83.94 78 ARG A CA 1
ATOM 585 C C . ARG A 1 78 ? 0.271 16.060 34.583 1.00 83.94 78 ARG A C 1
ATOM 587 O O . ARG A 1 78 ? -0.334 14.995 34.515 1.00 83.94 78 ARG A O 1
ATOM 594 N N . ASP A 1 79 ? 0.273 16.956 33.599 1.00 88.19 79 ASP A N 1
ATOM 595 C CA . ASP A 1 79 ? -0.430 16.763 32.324 1.00 88.19 79 ASP A CA 1
ATOM 596 C C . ASP A 1 79 ? 0.414 15.912 31.351 1.00 88.19 79 ASP A C 1
ATOM 598 O O . ASP A 1 79 ? 1.488 16.363 30.934 1.00 88.19 79 ASP A O 1
ATOM 602 N N . PRO A 1 80 ? -0.054 14.717 30.935 1.00 92.06 80 PRO A N 1
ATOM 603 C CA . PRO A 1 80 ? 0.666 13.875 29.982 1.00 92.06 80 PRO A CA 1
ATOM 604 C C . PRO A 1 80 ? 0.998 14.571 28.662 1.00 92.06 80 PRO A C 1
ATOM 606 O O . PRO A 1 80 ? 2.042 14.296 28.072 1.00 92.06 80 PRO A O 1
ATOM 609 N N . ILE A 1 81 ? 0.134 15.474 28.188 1.00 92.50 81 ILE A N 1
ATOM 610 C CA . ILE A 1 81 ? 0.332 16.172 26.914 1.00 92.50 81 ILE A CA 1
ATOM 611 C C . ILE A 1 81 ? 1.528 17.124 27.011 1.00 92.50 81 ILE A C 1
ATOM 613 O O . ILE A 1 81 ? 2.354 17.164 26.101 1.00 92.50 81 ILE A O 1
ATOM 617 N N . GLU A 1 82 ? 1.666 17.845 28.124 1.00 93.06 82 GLU A N 1
ATOM 618 C CA . GLU A 1 82 ? 2.800 18.747 28.362 1.00 93.06 82 GLU A CA 1
ATOM 619 C C . GLU A 1 82 ? 4.115 17.986 28.578 1.00 93.06 82 GLU A C 1
ATOM 621 O O . GLU A 1 82 ? 5.163 18.402 28.081 1.00 93.06 82 GLU A O 1
ATOM 626 N N . GLU A 1 83 ? 4.087 16.845 29.272 1.00 94.88 83 GLU A N 1
ATOM 627 C CA . GLU A 1 83 ? 5.278 16.000 29.452 1.00 94.88 83 GLU A CA 1
ATOM 628 C C . GLU A 1 83 ? 5.811 15.471 28.110 1.00 94.88 83 GLU A C 1
ATOM 630 O O . GLU A 1 83 ? 7.024 15.481 27.884 1.00 94.88 83 GLU A O 1
ATOM 635 N N . VAL A 1 84 ? 4.918 15.082 27.191 1.00 96.50 84 VAL A N 1
ATOM 636 C CA . VAL A 1 84 ? 5.300 14.623 25.846 1.00 96.50 84 VAL A CA 1
ATOM 637 C C . VAL A 1 84 ? 5.798 15.775 24.972 1.00 96.50 84 VAL A C 1
ATOM 639 O O . VAL A 1 84 ? 6.840 15.666 24.331 1.00 96.50 84 VAL A O 1
ATOM 642 N N . LEU A 1 85 ? 5.090 16.908 24.953 1.00 95.44 85 LEU A N 1
ATOM 643 C CA . LEU A 1 85 ? 5.470 18.057 24.120 1.00 95.44 85 LEU A CA 1
ATOM 644 C C . LEU A 1 85 ? 6.751 18.753 24.594 1.00 95.44 85 LEU A C 1
ATOM 646 O O . LEU A 1 85 ? 7.473 19.319 23.778 1.00 95.44 85 LEU A O 1
ATOM 650 N N . SER A 1 86 ? 7.054 18.697 25.892 1.00 94.75 86 SER A N 1
ATOM 651 C CA . SER A 1 86 ? 8.316 19.200 26.449 1.00 94.75 86 SER A CA 1
ATOM 652 C C . SER A 1 86 ? 9.502 18.247 26.257 1.00 94.75 86 SER A C 1
ATOM 654 O O . SER A 1 86 ? 10.629 18.612 26.590 1.00 94.75 86 SER A O 1
ATOM 656 N N . GLY A 1 87 ? 9.266 17.033 25.744 1.00 92.56 87 GLY A N 1
ATOM 657 C CA . GLY A 1 87 ? 10.292 16.011 25.525 1.00 92.56 87 GLY A CA 1
ATOM 658 C C . GLY A 1 87 ? 10.738 15.264 26.786 1.00 92.56 87 GLY A C 1
ATOM 659 O O . GLY A 1 87 ? 11.673 14.468 26.712 1.00 92.56 87 GLY A O 1
ATOM 660 N N . ARG A 1 88 ? 10.085 15.484 27.940 1.00 94.38 88 ARG A N 1
ATOM 661 C CA . ARG A 1 88 ? 10.342 14.713 29.174 1.00 94.38 88 ARG A CA 1
ATOM 662 C C . ARG A 1 88 ? 9.832 13.274 29.075 1.00 94.38 88 ARG A C 1
ATOM 664 O O . ARG A 1 88 ? 10.396 12.389 29.714 1.00 94.38 88 ARG A O 1
ATOM 671 N N . ALA A 1 89 ? 8.811 13.047 28.252 1.00 96.50 89 ALA A N 1
ATOM 672 C CA . ALA A 1 89 ? 8.348 11.729 27.838 1.00 96.50 89 ALA A CA 1
ATOM 673 C C . ALA A 1 89 ? 8.279 11.638 26.307 1.00 96.50 89 ALA A C 1
ATOM 675 O O . ALA A 1 89 ? 7.997 12.627 25.636 1.00 96.50 89 ALA A O 1
ATOM 676 N N . GLN A 1 90 ? 8.518 10.455 25.739 1.00 97.19 90 GLN A N 1
ATOM 677 C CA . GLN A 1 90 ? 8.375 10.232 24.291 1.00 97.19 90 GLN A CA 1
ATOM 678 C C . GLN A 1 90 ? 6.936 9.844 23.930 1.00 97.19 90 GLN A C 1
ATOM 680 O O . GLN A 1 90 ? 6.442 10.187 22.855 1.00 97.19 90 GLN A O 1
ATOM 685 N N . TYR A 1 91 ? 6.243 9.157 24.839 1.00 97.62 91 TYR A N 1
ATOM 686 C CA . TYR A 1 91 ? 4.877 8.678 24.637 1.00 97.62 91 TYR A CA 1
ATOM 687 C C . TYR A 1 91 ? 4.010 9.009 25.845 1.00 97.62 91 TYR A C 1
ATOM 689 O O . TYR A 1 91 ? 4.501 9.115 26.971 1.00 97.62 91 TYR A O 1
ATOM 697 N N . GLY A 1 92 ? 2.707 9.142 25.620 1.00 95.94 92 GLY A N 1
ATOM 698 C CA . GLY A 1 92 ? 1.750 9.414 26.683 1.00 95.94 92 GLY A CA 1
ATOM 699 C C . GLY A 1 92 ? 0.464 8.617 26.531 1.00 95.94 92 GLY A C 1
ATOM 700 O O . GLY A 1 92 ? 0.085 8.219 25.426 1.00 95.94 92 GLY A O 1
ATOM 701 N N . ALA A 1 93 ? -0.210 8.412 27.658 1.00 94.06 93 ALA A N 1
ATOM 702 C CA . ALA A 1 93 ? -1.599 7.977 27.714 1.00 94.06 93 ALA A CA 1
ATOM 703 C C . ALA A 1 93 ? -2.471 9.172 28.125 1.00 94.06 93 ALA A C 1
ATOM 705 O O . ALA A 1 93 ? -2.230 9.787 29.163 1.00 94.06 93 ALA A O 1
ATOM 706 N N . ALA A 1 94 ? -3.464 9.525 27.314 1.00 90.25 94 ALA A N 1
ATOM 707 C CA . ALA A 1 94 ? -4.410 10.608 27.602 1.00 90.25 94 ALA A CA 1
ATOM 708 C C . ALA A 1 94 ? -5.760 10.321 26.940 1.00 90.25 94 ALA A C 1
ATOM 710 O O . ALA A 1 94 ? -5.811 9.534 26.010 1.00 90.25 94 ALA A O 1
ATOM 711 N N . SER A 1 95 ? -6.855 10.926 27.396 1.00 86.56 95 SER A N 1
ATOM 712 C CA . SER A 1 95 ? -8.192 10.642 26.865 1.00 86.56 95 SER A CA 1
ATOM 713 C C . SER A 1 95 ? -8.494 11.551 25.659 1.00 86.56 95 SER A C 1
ATOM 715 O O . SER A 1 95 ? -7.623 11.848 24.835 1.00 86.56 95 SER A O 1
ATOM 717 N N . ASN A 1 96 ? -9.734 12.018 25.534 1.00 83.75 96 ASN A N 1
ATOM 718 C CA . ASN A 1 96 ? -10.175 12.932 24.483 1.00 83.75 96 ASN A CA 1
ATOM 719 C C . ASN A 1 96 ? -9.451 14.299 24.490 1.00 83.75 96 ASN A C 1
ATOM 721 O O . ASN A 1 96 ? -9.555 15.043 23.511 1.00 83.75 96 ASN A O 1
ATOM 725 N N . GLU A 1 97 ? -8.652 14.626 25.514 1.00 85.19 97 GLU A N 1
ATOM 726 C CA . GLU A 1 97 ? -7.902 15.885 25.551 1.00 85.19 97 GLU A CA 1
ATOM 727 C C . GLU A 1 97 ? -6.828 15.968 24.464 1.00 85.19 97 GLU A C 1
ATOM 729 O O . GLU A 1 97 ? -6.461 17.071 24.062 1.00 85.19 97 GLU A O 1
ATOM 734 N N . VAL A 1 98 ? -6.358 14.831 23.932 1.00 91.19 98 VAL A N 1
ATOM 735 C CA . VAL A 1 98 ? -5.408 14.812 22.804 1.00 91.19 98 VAL A CA 1
ATOM 736 C C . VAL A 1 98 ? -6.034 15.435 21.556 1.00 91.19 98 VAL A C 1
ATOM 738 O O . VAL A 1 98 ? -5.382 16.208 20.851 1.00 91.19 98 VAL A O 1
ATOM 741 N N . LEU A 1 99 ? -7.321 15.164 21.310 1.00 91.88 99 LEU A N 1
ATOM 742 C CA . LEU A 1 99 ? -8.063 15.801 20.225 1.00 91.88 99 LEU A CA 1
ATOM 743 C C . LEU A 1 99 ? -8.182 17.306 20.471 1.00 91.88 99 LEU A C 1
ATOM 745 O O . LEU A 1 99 ? -7.882 18.097 19.581 1.00 91.88 99 LEU A O 1
ATOM 749 N N . LEU A 1 100 ? -8.566 17.717 21.681 1.00 87.62 100 LEU A N 1
ATOM 750 C CA . LEU A 1 100 ? -8.699 19.137 22.009 1.00 87.62 100 LEU A CA 1
ATOM 751 C C . LEU A 1 100 ? -7.360 19.885 21.888 1.00 87.62 100 LEU A C 1
ATOM 753 O O . LEU A 1 100 ? -7.314 21.001 21.369 1.00 87.62 100 LEU A O 1
ATOM 757 N N . ALA A 1 101 ? -6.262 19.264 22.321 1.00 89.75 101 ALA A N 1
ATOM 758 C CA . ALA A 1 101 ? -4.909 19.775 22.147 1.00 89.75 101 ALA A CA 1
ATOM 759 C C . ALA A 1 101 ? -4.573 19.971 20.662 1.00 89.75 101 ALA A C 1
ATOM 761 O O . ALA A 1 101 ? -4.079 21.039 20.290 1.00 89.75 101 ALA A O 1
ATOM 762 N N . ARG A 1 102 ? -4.900 18.993 19.807 1.00 92.19 102 ARG A N 1
ATOM 763 C CA . ARG A 1 102 ? -4.701 19.098 18.356 1.00 92.19 102 ARG A CA 1
ATOM 764 C C . ARG A 1 102 ? -5.520 20.225 17.735 1.00 92.19 102 ARG A C 1
ATOM 766 O O . ARG A 1 102 ? -4.973 21.017 16.974 1.00 92.19 102 ARG A O 1
ATOM 773 N N . LEU A 1 103 ? -6.799 20.336 18.088 1.00 90.50 103 LEU A N 1
ATOM 774 C CA . LEU A 1 103 ? -7.692 21.384 17.577 1.00 90.50 103 LEU A CA 1
ATOM 775 C C . LEU A 1 103 ? -7.233 22.795 17.987 1.00 90.50 103 LEU A C 1
ATOM 777 O O . LEU A 1 103 ? -7.543 23.768 17.309 1.00 90.50 103 LEU A O 1
ATOM 781 N N . ARG A 1 104 ? -6.444 22.907 19.063 1.00 88.25 104 ARG A N 1
ATOM 782 C CA . ARG A 1 104 ? -5.781 24.145 19.509 1.00 88.25 104 ARG A CA 1
ATOM 783 C C . ARG A 1 104 ? -4.382 24.351 18.917 1.00 88.25 104 ARG A C 1
ATOM 785 O O . ARG A 1 104 ? -3.653 25.228 19.370 1.00 88.25 104 ARG A O 1
ATOM 792 N N . GLY A 1 105 ? -3.993 23.549 17.928 1.00 89.75 105 GLY A N 1
ATOM 793 C CA . GLY A 1 105 ? -2.730 23.684 17.205 1.00 89.75 105 GLY A CA 1
ATOM 794 C C . GLY A 1 105 ? -1.525 23.011 17.865 1.00 89.75 105 GLY A C 1
ATOM 795 O O . GLY A 1 105 ? -0.408 23.205 17.391 1.00 89.75 105 GLY A O 1
ATOM 796 N N . LYS A 1 106 ? -1.702 22.211 18.929 1.00 92.69 106 LYS A N 1
ATOM 797 C CA . LYS A 1 106 ? -0.579 21.452 19.500 1.00 92.69 106 LYS A CA 1
ATOM 798 C C . LYS A 1 106 ? -0.170 20.302 18.555 1.00 92.69 106 LYS A C 1
ATOM 800 O O . LYS A 1 106 ? -1.046 19.616 18.012 1.00 92.69 106 LYS A O 1
ATOM 805 N N . PRO A 1 107 ? 1.137 20.043 18.365 1.00 94.50 107 PRO A N 1
ATOM 806 C CA . PRO A 1 107 ? 1.643 19.050 17.413 1.00 94.50 107 PRO A CA 1
ATOM 807 C C . PRO A 1 107 ? 1.638 17.631 18.010 1.00 94.50 107 PRO A C 1
ATOM 809 O O . PRO A 1 107 ? 2.677 16.984 18.132 1.00 94.50 107 PRO A O 1
ATOM 812 N N . VAL A 1 108 ? 0.462 17.157 18.426 1.00 94.94 108 VAL A N 1
ATOM 813 C CA . VAL A 1 108 ? 0.250 15.804 18.966 1.00 94.94 108 VAL A CA 1
ATOM 814 C C . VAL A 1 108 ? -0.368 14.879 17.924 1.00 94.94 108 VAL A C 1
ATOM 816 O O . VAL A 1 108 ? -1.149 15.319 17.078 1.00 94.94 108 VAL A O 1
ATOM 819 N N . LYS A 1 109 ? -0.043 13.587 18.015 1.00 95.12 109 LYS A N 1
ATOM 820 C CA . LYS A 1 109 ? -0.517 12.550 17.099 1.00 95.12 109 LYS A CA 1
ATOM 821 C C . LYS A 1 109 ? -0.907 11.286 17.864 1.00 95.12 109 LYS A C 1
ATOM 823 O O . LYS A 1 109 ? -0.133 10.771 18.670 1.00 95.12 109 LYS A O 1
ATOM 828 N N . VAL A 1 110 ? -2.116 10.788 17.621 1.00 96.69 110 VAL A N 1
ATOM 829 C CA . VAL A 1 110 ? -2.665 9.585 18.257 1.00 96.69 110 VAL A CA 1
ATOM 830 C C . VAL A 1 110 ? -2.144 8.349 17.533 1.00 96.69 110 VAL A C 1
ATOM 832 O O . VAL A 1 110 ? -2.334 8.194 16.326 1.00 96.69 110 VAL A O 1
ATOM 835 N N . LEU A 1 111 ? -1.489 7.466 18.280 1.00 96.12 111 LEU A N 1
ATOM 836 C CA . LEU A 1 111 ? -0.928 6.210 17.789 1.00 96.12 111 LEU A CA 1
ATOM 837 C C . LEU A 1 111 ? -1.955 5.080 17.818 1.00 96.12 111 LEU A C 1
ATOM 839 O O . LEU A 1 111 ? -1.974 4.238 16.919 1.00 96.12 111 LEU A O 1
ATOM 843 N N . ALA A 1 112 ? -2.779 5.035 18.859 1.00 95.62 112 ALA A N 1
ATOM 844 C CA . ALA A 1 112 ? -3.788 4.005 19.053 1.00 95.62 112 ALA A CA 1
ATOM 845 C C . ALA A 1 112 ? -4.854 4.484 20.042 1.00 95.62 112 ALA A C 1
ATOM 847 O O . ALA A 1 112 ? -4.548 5.218 20.979 1.00 95.62 112 ALA A O 1
ATOM 848 N N . VAL A 1 113 ? -6.088 4.020 19.862 1.00 94.69 113 VAL A N 1
ATOM 849 C CA . VAL A 1 113 ? -7.158 4.160 20.858 1.00 94.69 113 VAL A CA 1
ATOM 850 C C . VAL A 1 113 ? -7.263 2.860 21.644 1.00 94.69 113 VAL A C 1
ATOM 852 O O . VAL A 1 113 ? -7.444 1.801 21.041 1.00 94.69 113 VAL A O 1
ATOM 855 N N . ILE A 1 114 ? -7.154 2.936 22.970 1.00 94.50 114 ILE A N 1
ATOM 856 C CA . ILE A 1 114 ? -7.327 1.778 23.848 1.00 94.50 114 ILE A CA 1
ATOM 857 C C . ILE A 1 114 ? -8.806 1.614 24.191 1.00 94.50 114 ILE A C 1
ATOM 859 O O . ILE A 1 114 ? -9.353 0.545 23.942 1.00 94.50 114 ILE A O 1
ATOM 863 N N . PHE A 1 115 ? -9.488 2.660 24.675 1.00 93.31 115 PHE A N 1
ATOM 864 C CA . PHE A 1 115 ? -10.919 2.564 24.976 1.00 93.31 115 PHE A CA 1
ATOM 865 C C . PHE A 1 115 ? -11.778 3.063 23.815 1.00 93.31 115 PHE A C 1
ATOM 867 O O . PHE A 1 115 ? -11.805 4.249 23.470 1.00 93.31 115 PHE A O 1
ATOM 874 N N . GLN A 1 116 ? -12.555 2.148 23.240 1.00 93.00 116 GLN A N 1
ATOM 875 C CA . GLN A 1 116 ? -13.513 2.462 22.185 1.00 93.00 116 GLN A CA 1
ATOM 876 C C . GLN A 1 116 ? -14.682 3.300 22.707 1.00 93.00 116 GLN A C 1
ATOM 878 O O . GLN A 1 116 ? -15.352 3.950 21.910 1.00 93.00 116 GLN A O 1
ATOM 883 N N . GLN A 1 117 ? -14.911 3.352 24.018 1.00 91.50 117 GLN A N 1
ATOM 884 C CA . GLN A 1 117 ? -15.823 4.290 24.669 1.00 91.50 117 GLN A CA 1
ATOM 885 C C . GLN A 1 117 ? -15.153 4.935 25.877 1.00 91.50 117 GLN A C 1
ATO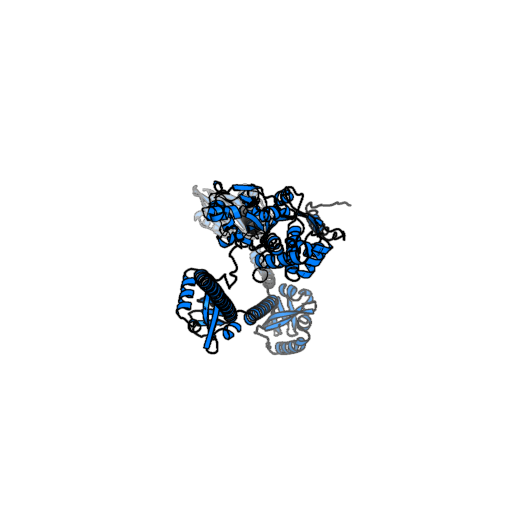M 887 O O . GLN A 1 117 ? -14.440 4.270 26.624 1.00 91.50 117 GLN A O 1
ATOM 892 N N . SER A 1 118 ? -15.400 6.226 26.085 1.00 92.25 118 SER A N 1
ATOM 893 C CA . SER A 1 118 ? -14.879 6.922 27.257 1.00 92.25 118 SER A CA 1
ATOM 894 C C . SER A 1 118 ? -15.371 6.281 28.568 1.00 92.25 118 SER A C 1
ATOM 896 O O . SER A 1 118 ? -16.565 5.990 28.695 1.00 92.25 118 SER A O 1
ATOM 898 N N . PRO A 1 119 ? -14.478 6.079 29.556 1.00 93.06 119 PRO A N 1
ATOM 899 C CA . PRO A 1 119 ? -14.828 5.559 30.872 1.00 93.06 119 PRO A CA 1
ATOM 900 C C . PRO A 1 119 ? -15.473 6.631 31.755 1.00 93.06 119 PRO A C 1
ATOM 902 O O . PRO A 1 119 ? -15.956 6.305 32.835 1.00 93.06 119 PRO A O 1
ATOM 905 N N . SER A 1 120 ? -15.449 7.899 31.342 1.00 92.88 120 SER A N 1
ATOM 906 C CA . SER A 1 120 ? -15.905 9.018 32.158 1.00 92.88 120 SER A CA 1
ATOM 907 C C . SER A 1 120 ? -17.411 8.994 32.368 1.00 92.88 120 SER A C 1
ATOM 909 O O . SER A 1 120 ? -18.202 8.842 31.432 1.00 92.88 120 SER A O 1
ATOM 911 N N . ILE A 1 121 ? -17.801 9.151 33.623 1.00 94.69 121 ILE A N 1
ATOM 912 C CA . ILE A 1 121 ? -19.176 9.136 34.095 1.00 94.69 121 ILE A CA 1
ATOM 913 C C . ILE A 1 121 ? -19.376 10.231 35.133 1.00 94.69 121 ILE A C 1
ATOM 915 O O . ILE A 1 121 ? -18.437 10.730 35.756 1.00 94.69 121 ILE A O 1
ATOM 919 N N . LEU A 1 122 ? -20.640 10.558 35.359 1.00 95.44 122 LEU A N 1
ATOM 920 C CA . LEU A 1 122 ? -21.053 11.304 36.527 1.00 95.44 122 LEU A CA 1
ATOM 921 C C . LEU A 1 122 ? -21.718 10.341 37.509 1.00 95.44 122 LEU A C 1
ATOM 923 O O . LEU A 1 122 ? -22.636 9.602 37.144 1.00 95.44 122 LEU A O 1
ATOM 927 N N . LEU A 1 123 ? -21.212 10.321 38.738 1.00 95.69 123 LEU A N 1
ATOM 928 C CA . LEU A 1 123 ? -21.605 9.366 39.763 1.00 95.69 123 LEU A CA 1
ATOM 929 C C . LEU A 1 123 ? -22.355 10.080 40.886 1.00 95.69 123 LEU A C 1
ATOM 931 O O . LEU A 1 123 ? -21.848 11.038 41.470 1.00 95.69 123 LEU A O 1
ATOM 935 N N . ALA A 1 124 ? -23.548 9.587 41.205 1.00 95.31 124 ALA A N 1
ATOM 936 C CA . ALA A 1 124 ? -24.352 10.040 42.334 1.00 95.31 124 ALA A CA 1
ATOM 937 C C . ALA A 1 124 ? -24.796 8.847 43.193 1.00 95.31 124 ALA A C 1
ATOM 939 O O . ALA A 1 124 ? -24.720 7.687 42.780 1.00 95.31 124 ALA A O 1
ATOM 940 N N . ARG A 1 125 ? -25.274 9.110 44.411 1.00 93.00 125 ARG A N 1
ATOM 941 C CA . ARG A 1 125 ? -25.903 8.067 45.236 1.00 93.00 125 ARG A CA 1
ATOM 942 C C . ARG A 1 125 ? -27.318 7.839 44.721 1.00 93.00 125 ARG A C 1
ATOM 944 O O . ARG A 1 125 ? -28.073 8.792 44.617 1.00 93.00 125 ARG A O 1
ATOM 951 N N . LYS A 1 126 ? -27.744 6.595 44.503 1.00 90.75 126 LYS A N 1
ATOM 952 C CA . LYS A 1 126 ? -29.119 6.316 44.044 1.00 90.75 126 LYS A CA 1
ATOM 953 C C . LYS A 1 126 ? -30.184 6.889 44.996 1.00 90.75 126 LYS A C 1
ATOM 955 O O . LYS A 1 126 ? -31.240 7.331 44.561 1.00 90.75 126 LYS A O 1
ATOM 960 N N . ALA A 1 127 ? -29.867 6.950 46.291 1.00 89.19 127 ALA A N 1
ATOM 961 C CA . ALA A 1 127 ? -30.721 7.538 47.321 1.00 89.19 127 ALA A CA 1
ATOM 962 C C . ALA A 1 127 ? -30.880 9.072 47.234 1.00 89.19 127 ALA A C 1
ATOM 964 O O . ALA A 1 127 ? -31.794 9.599 47.857 1.00 89.19 127 ALA A O 1
ATOM 965 N N . SER A 1 128 ? -30.030 9.802 46.495 1.00 89.69 128 SER A N 1
ATOM 966 C CA . SER A 1 128 ? -30.197 11.256 46.318 1.00 89.69 128 SER A CA 1
ATOM 967 C C . SER A 1 128 ? -31.270 11.620 45.286 1.00 89.69 128 SER A C 1
ATOM 969 O O . SER A 1 128 ? -31.567 12.799 45.125 1.00 89.69 128 SER A O 1
ATOM 971 N N . GLY A 1 129 ? -31.846 10.635 44.584 1.00 90.25 129 GLY A N 1
ATOM 972 C CA . GLY A 1 129 ? -32.848 10.857 43.535 1.00 90.25 129 GLY A CA 1
ATOM 973 C C . GLY A 1 129 ? -32.274 11.373 42.211 1.00 90.25 129 GLY A C 1
ATOM 974 O O . GLY A 1 129 ? -33.025 11.582 41.266 1.00 90.25 129 GLY A O 1
ATOM 975 N N . ILE A 1 130 ? -30.954 11.541 42.124 1.00 93.56 130 ILE A N 1
ATOM 976 C CA . ILE A 1 130 ? -30.259 12.063 40.949 1.00 93.56 130 ILE A CA 1
ATOM 977 C C . ILE A 1 130 ? -29.996 10.920 39.962 1.00 93.56 130 ILE A C 1
ATOM 979 O O . ILE A 1 130 ? -29.180 10.043 40.248 1.00 93.56 130 ILE A O 1
ATOM 983 N N . ASN A 1 131 ? -30.664 10.924 38.804 1.00 92.69 131 ASN A N 1
ATOM 984 C CA . ASN A 1 131 ? -30.546 9.855 37.799 1.00 92.69 131 ASN A CA 1
ATOM 985 C C . ASN A 1 131 ? -30.252 10.371 36.382 1.00 92.69 131 ASN A C 1
ATOM 987 O O . ASN A 1 131 ? -29.845 9.594 35.518 1.00 92.69 131 ASN A O 1
ATOM 991 N N . THR A 1 132 ? -30.439 11.666 36.135 1.00 94.12 132 THR A N 1
ATOM 992 C CA . THR A 1 132 ? -30.275 12.298 34.822 1.00 94.12 132 THR A CA 1
ATOM 993 C C . THR A 1 132 ? -29.409 13.562 34.910 1.00 94.12 132 THR A C 1
ATOM 995 O O . THR A 1 132 ? -29.257 14.136 35.992 1.00 94.12 132 THR A O 1
ATOM 998 N N . PRO A 1 133 ? -28.829 14.044 33.794 1.00 93.38 133 PRO A N 1
ATOM 999 C CA . PRO A 1 133 ? -28.115 15.320 33.758 1.00 93.38 133 PRO A CA 1
ATOM 1000 C C . PRO A 1 133 ? -28.968 16.510 34.221 1.00 93.38 133 PRO A C 1
ATOM 1002 O O . PRO A 1 133 ? -28.437 17.447 34.816 1.00 93.38 133 PRO A O 1
ATOM 1005 N N . GLN A 1 134 ? -30.280 16.482 33.977 1.00 93.38 134 GLN A N 1
ATOM 1006 C CA . GLN A 1 134 ? -31.216 17.544 34.350 1.00 93.38 134 GLN A CA 1
ATOM 1007 C C . GLN A 1 134 ? -31.390 17.667 35.871 1.00 93.38 134 GLN A C 1
ATOM 1009 O O . GLN A 1 134 ? -31.577 18.777 36.374 1.00 93.38 134 GLN A O 1
ATOM 1014 N N . ASP A 1 135 ? -31.238 16.566 36.612 1.00 94.38 135 ASP A N 1
ATOM 1015 C CA . ASP A 1 135 ? -31.327 16.548 38.079 1.00 94.38 135 ASP A CA 1
ATOM 1016 C C . ASP A 1 135 ? -30.166 17.299 38.758 1.00 94.38 135 ASP A C 1
ATOM 1018 O O . ASP A 1 135 ? -30.218 17.573 39.955 1.00 94.38 135 ASP A O 1
ATOM 1022 N N . MET A 1 136 ? -29.124 17.674 38.004 1.00 93.31 136 MET A N 1
ATOM 1023 C CA . MET A 1 136 ? -27.951 18.402 38.510 1.00 93.31 136 MET A CA 1
ATOM 1024 C C . MET A 1 136 ? -28.202 19.897 38.739 1.00 93.31 136 MET A C 1
ATOM 1026 O O . MET A 1 136 ? -27.341 20.601 39.271 1.00 93.31 136 MET A O 1
ATOM 1030 N N . LEU A 1 137 ? -29.366 20.411 38.336 1.00 93.12 137 LEU A N 1
ATOM 1031 C CA . LEU A 1 137 ? -29.731 21.810 38.542 1.00 93.12 137 LEU A CA 1
ATOM 1032 C C . LEU A 1 137 ? -29.789 22.139 40.043 1.00 93.12 137 LEU A C 1
ATOM 1034 O O . LEU A 1 137 ? -30.563 21.556 40.795 1.00 93.12 137 LEU A O 1
ATOM 1038 N N . GLY A 1 138 ? -28.964 23.096 40.474 1.00 91.44 138 GLY A N 1
ATOM 1039 C CA . GLY A 1 138 ? -28.827 23.509 41.875 1.00 91.44 138 GLY A CA 1
ATOM 1040 C C . GLY A 1 138 ? -28.022 22.552 42.764 1.00 91.44 138 GLY A C 1
ATOM 1041 O O . GLY A 1 138 ? -27.776 22.881 43.924 1.00 91.44 138 GLY A O 1
ATOM 1042 N N . GLN A 1 139 ? -27.585 21.405 42.239 1.00 94.75 139 GLN A N 1
ATOM 1043 C CA . GLN A 1 139 ? -26.810 20.413 42.985 1.00 94.75 139 GLN A CA 1
ATOM 1044 C C . GLN A 1 139 ? -25.322 20.765 43.012 1.00 94.75 139 GLN A C 1
ATOM 1046 O O . GLN A 1 139 ? -24.805 21.428 42.104 1.00 94.75 139 GLN A O 1
ATOM 1051 N N . ARG A 1 140 ? -24.616 20.291 44.045 1.00 95.50 140 ARG A N 1
ATOM 1052 C CA . ARG A 1 140 ? -23.155 20.383 44.133 1.00 95.50 140 ARG A CA 1
ATOM 1053 C C . ARG A 1 140 ? -22.545 19.252 43.325 1.00 95.50 140 ARG A C 1
ATOM 1055 O O . ARG A 1 140 ? -22.717 18.079 43.658 1.00 95.50 140 ARG A O 1
ATOM 1062 N N . VAL A 1 141 ? -21.833 19.616 42.268 1.00 95.25 141 VAL A N 1
ATOM 1063 C CA . VAL A 1 141 ? -21.231 18.655 41.347 1.00 95.25 141 VAL A CA 1
ATOM 1064 C C . VAL A 1 141 ? -19.730 18.874 41.315 1.00 95.25 141 VAL A C 1
ATOM 1066 O O . VAL A 1 141 ? -19.259 19.919 40.867 1.00 95.25 141 VAL A O 1
ATOM 1069 N N . MET A 1 142 ? -18.977 17.894 41.804 1.00 94.62 142 MET A N 1
ATOM 1070 C CA . MET A 1 142 ? -17.521 17.901 41.731 1.00 94.62 142 MET A CA 1
ATOM 1071 C C . MET A 1 142 ? -17.059 17.527 40.323 1.00 94.62 142 MET A C 1
ATOM 1073 O O . MET A 1 142 ? -17.437 16.477 39.806 1.00 94.62 142 MET A O 1
ATOM 1077 N N . MET A 1 143 ? -16.252 18.392 39.712 1.00 90.19 143 MET A N 1
ATOM 1078 C CA . MET A 1 143 ? -15.722 18.228 38.357 1.00 90.19 143 MET A CA 1
ATOM 1079 C C . MET A 1 143 ? -14.262 18.682 38.281 1.00 90.19 143 MET A C 1
ATOM 1081 O O . MET A 1 143 ? -13.790 19.496 39.083 1.00 90.19 143 MET A O 1
ATOM 1085 N N . MET A 1 144 ? -13.542 18.184 37.282 1.00 84.19 144 MET A N 1
ATOM 1086 C CA . MET A 1 144 ? -12.219 18.671 36.919 1.00 84.19 144 MET A CA 1
ATOM 1087 C C . MET A 1 144 ? -12.285 20.137 36.475 1.00 84.19 144 MET A C 1
ATOM 1089 O O . MET A 1 144 ? -13.195 20.534 35.740 1.00 84.19 144 MET A O 1
ATOM 1093 N N . PRO A 1 145 ? -11.306 20.964 36.875 1.00 75.62 145 PRO A N 1
ATOM 1094 C CA . PRO A 1 145 ? -11.236 22.342 36.420 1.00 75.62 145 PRO A CA 1
ATOM 1095 C C . PRO A 1 145 ? -10.953 22.429 34.912 1.00 75.62 145 PRO A C 1
ATOM 1097 O O . PRO A 1 145 ? -10.334 21.553 34.302 1.00 75.62 145 PRO A O 1
ATOM 1100 N N . GLY A 1 146 ? -11.376 23.539 34.304 1.00 73.50 146 GLY A N 1
ATOM 1101 C CA . GLY A 1 146 ? -11.138 23.812 32.888 1.00 73.50 146 GLY A CA 1
ATOM 1102 C C . GLY A 1 146 ? -11.877 22.838 31.966 1.00 73.50 146 GLY A C 1
ATOM 1103 O O . GLY A 1 146 ? -13.098 22.742 32.017 1.00 73.50 146 GLY A O 1
ATOM 1104 N N . MET A 1 147 ? -11.125 22.161 31.094 1.00 67.50 147 MET A N 1
ATOM 1105 C CA . MET A 1 147 ? -11.647 21.228 30.082 1.00 67.50 147 MET A CA 1
ATOM 1106 C C . MET A 1 147 ? -11.353 19.756 30.417 1.00 67.50 147 MET A C 1
ATOM 1108 O O . MET A 1 147 ? -11.506 18.905 29.549 1.00 67.50 147 MET A O 1
ATOM 1112 N N . GLY A 1 148 ? -10.921 19.440 31.645 1.00 71.19 148 GLY A N 1
ATOM 1113 C CA . GLY A 1 148 ? -10.608 18.055 32.032 1.00 71.19 148 GLY A CA 1
ATOM 1114 C C . GLY A 1 148 ? -11.808 17.102 31.943 1.00 71.19 148 GLY A C 1
ATOM 1115 O O . GLY A 1 148 ? -11.623 15.919 31.695 1.00 71.19 148 GLY A O 1
ATOM 1116 N N . ASP A 1 149 ? -13.026 17.639 32.059 1.00 81.81 149 ASP A N 1
ATOM 1117 C CA . ASP A 1 149 ? -14.291 16.911 31.902 1.00 81.81 149 ASP A CA 1
ATOM 1118 C C . ASP A 1 149 ? -15.081 17.404 30.671 1.00 81.81 149 ASP A C 1
ATOM 1120 O O . ASP A 1 149 ? -16.307 17.544 30.713 1.00 81.81 149 ASP A O 1
ATOM 1124 N N . ALA A 1 150 ? -14.397 17.721 29.563 1.00 82.62 150 ALA A N 1
ATOM 1125 C CA . ALA A 1 150 ? -15.025 18.302 28.370 1.00 82.62 150 ALA A CA 1
ATOM 1126 C C . ALA A 1 150 ? -16.228 17.491 27.849 1.00 82.62 150 ALA A C 1
ATOM 1128 O O . ALA A 1 150 ? -17.189 18.068 27.351 1.00 82.62 150 ALA A O 1
ATOM 1129 N N . GLU A 1 151 ? -16.216 16.167 28.005 1.00 88.25 151 GLU A N 1
ATOM 1130 C CA . GLU A 1 151 ? -17.334 15.300 27.619 1.00 88.25 151 GLU A CA 1
ATOM 1131 C C . GLU A 1 151 ? -18.541 15.364 28.571 1.00 88.25 151 GLU A C 1
ATOM 1133 O O . GLU A 1 151 ? -19.679 15.300 28.109 1.00 88.25 151 GLU A O 1
ATOM 1138 N N . LEU A 1 152 ? -18.325 15.543 29.882 1.00 90.50 152 LEU A N 1
ATOM 1139 C CA . LEU A 1 152 ? -19.417 15.760 30.839 1.00 90.50 152 LEU A CA 1
ATOM 1140 C C . LEU A 1 152 ? -20.051 17.133 30.595 1.00 90.50 152 LEU A C 1
ATOM 1142 O O . LEU A 1 152 ? -21.272 17.269 30.605 1.00 90.50 152 LEU A O 1
ATOM 1146 N N . LEU A 1 153 ? -19.224 18.146 30.310 1.00 88.56 153 LEU A N 1
ATOM 1147 C CA . LEU A 1 153 ? -19.697 19.469 29.902 1.00 88.56 153 LEU A CA 1
ATOM 1148 C C . LEU A 1 153 ? -20.492 19.390 28.592 1.00 88.56 153 LEU A C 1
ATOM 1150 O O . LEU A 1 153 ? -21.573 19.968 28.501 1.00 88.56 153 LEU A O 1
ATOM 1154 N N . ALA A 1 154 ? -20.002 18.624 27.615 1.00 88.56 154 ALA A N 1
ATOM 1155 C CA . ALA A 1 154 ? -20.699 18.388 26.357 1.00 88.56 154 ALA A CA 1
ATOM 1156 C C . ALA A 1 154 ? -22.065 17.724 26.557 1.00 88.56 154 ALA A C 1
ATOM 1158 O O . ALA A 1 154 ? -23.041 18.147 25.939 1.00 88.56 154 ALA A O 1
ATOM 1159 N N . MET A 1 155 ? -22.152 16.739 27.456 1.00 92.38 155 MET A N 1
ATOM 1160 C CA . MET A 1 155 ? -23.413 16.099 27.829 1.00 92.38 155 MET A CA 1
ATOM 1161 C C . MET A 1 155 ? -24.396 17.116 28.417 1.00 92.38 155 MET A C 1
ATOM 1163 O O . MET A 1 155 ? -25.523 17.204 27.940 1.00 92.38 155 MET A O 1
ATOM 1167 N N . PHE A 1 156 ? -23.974 17.930 29.391 1.00 91.62 156 PHE A N 1
ATOM 1168 C CA . PHE A 1 156 ? -24.842 18.959 29.975 1.00 91.62 156 PHE A CA 1
ATOM 1169 C C . PHE A 1 156 ? -25.364 19.943 28.932 1.00 91.62 156 PHE A C 1
ATOM 1171 O O . PHE A 1 156 ? -26.561 20.217 28.886 1.00 91.62 156 PHE A O 1
ATOM 1178 N N . MET A 1 157 ? -24.481 20.450 28.074 1.00 88.19 157 MET A N 1
ATOM 1179 C CA . MET A 1 157 ? -24.852 21.420 27.049 1.00 88.19 157 MET A CA 1
ATOM 1180 C C . MET A 1 157 ? -25.811 20.824 26.016 1.00 88.19 157 MET A C 1
ATOM 1182 O O . MET A 1 157 ? -26.788 21.475 25.648 1.00 88.19 157 MET A O 1
ATOM 1186 N N . LYS A 1 158 ? -25.569 19.580 25.586 1.00 89.44 158 LYS A N 1
ATOM 1187 C CA . LYS A 1 158 ? -26.435 18.866 24.642 1.00 89.44 158 LYS A CA 1
ATOM 1188 C C . LYS A 1 158 ? -27.826 18.597 25.217 1.00 89.44 158 LYS A C 1
ATOM 1190 O O . LYS A 1 158 ? -28.815 18.745 24.509 1.00 89.44 158 LYS A O 1
ATOM 1195 N N . GLU A 1 159 ? -27.898 18.295 26.509 1.00 92.06 159 GLU A N 1
ATOM 1196 C CA . GLU A 1 159 ? -29.143 18.081 27.255 1.00 92.06 159 GLU A CA 1
ATOM 1197 C C . GLU A 1 159 ? -29.825 19.386 27.717 1.00 92.06 159 GLU A C 1
ATOM 1199 O O . GLU A 1 159 ? -30.804 19.359 28.465 1.00 92.06 159 GLU A O 1
ATOM 1204 N N . GLY A 1 160 ? -29.321 20.553 27.293 1.00 89.31 160 GLY A N 1
ATOM 1205 C CA . GLY A 1 160 ? -29.900 21.860 27.619 1.00 89.31 160 GLY A CA 1
ATOM 1206 C C . GLY A 1 160 ? -29.680 22.316 29.068 1.00 89.31 160 GLY A C 1
ATOM 1207 O O . GLY A 1 160 ? -30.313 23.273 29.527 1.00 89.31 160 GLY A O 1
ATOM 1208 N N . VAL A 1 161 ? -28.777 21.665 29.803 1.00 90.94 161 VAL A N 1
ATOM 1209 C CA . VAL A 1 161 ? -28.424 22.017 31.179 1.00 90.94 161 VAL A CA 1
ATOM 1210 C C . VAL A 1 161 ? -27.415 23.164 31.165 1.00 90.94 161 VAL A C 1
ATOM 1212 O O . VAL A 1 161 ? -26.251 23.016 30.795 1.00 90.94 161 VAL A O 1
ATOM 1215 N N . ARG A 1 162 ? -27.871 24.344 31.591 1.00 87.62 162 ARG A N 1
ATOM 1216 C CA . ARG A 1 162 ? -27.026 25.538 31.715 1.00 87.62 162 ARG A CA 1
ATOM 1217 C C . ARG A 1 162 ? -26.007 25.366 32.839 1.00 87.62 162 ARG A C 1
ATOM 1219 O O . ARG A 1 162 ? -26.395 25.237 34.000 1.00 87.62 162 ARG A O 1
ATOM 1226 N N . LEU A 1 163 ? -24.720 25.417 32.496 1.00 86.75 163 LEU A N 1
ATOM 1227 C CA . LEU A 1 163 ? -23.609 25.185 33.426 1.00 86.75 163 LEU A CA 1
ATOM 1228 C C . LEU A 1 163 ? -23.581 26.183 34.595 1.00 86.75 163 LEU A C 1
ATOM 1230 O O . LEU A 1 163 ? -23.070 25.854 35.661 1.00 86.75 163 LEU A O 1
ATOM 1234 N N . GLU A 1 164 ? -24.152 27.380 34.429 1.00 88.25 164 GLU A N 1
ATOM 1235 C CA . GLU A 1 164 ? -24.252 28.407 35.477 1.00 88.25 164 GLU A CA 1
ATOM 1236 C C . GLU A 1 164 ? -25.265 28.042 36.569 1.00 88.25 164 GLU A C 1
ATOM 1238 O O . GLU A 1 164 ? -25.238 28.613 37.656 1.00 88.25 164 GLU A O 1
ATOM 1243 N N . LYS A 1 165 ? -26.179 27.108 36.281 1.00 90.88 165 LYS A N 1
ATOM 1244 C CA . LYS A 1 165 ? -27.189 26.622 37.230 1.00 90.88 165 LYS A CA 1
ATOM 1245 C C . LYS A 1 165 ? -26.740 25.389 38.011 1.00 90.88 165 LYS A C 1
ATOM 1247 O O . LYS A 1 165 ? -27.500 24.903 38.844 1.00 90.88 165 LYS A O 1
ATOM 1252 N N . ILE A 1 166 ? -25.541 24.880 37.744 1.00 91.62 166 ILE A N 1
ATOM 1253 C CA . ILE A 1 166 ? -24.931 23.777 38.485 1.00 91.62 166 ILE A CA 1
ATOM 1254 C C . ILE A 1 166 ? -23.906 24.375 39.451 1.00 91.62 166 ILE A C 1
ATOM 1256 O O . ILE A 1 166 ? -23.066 25.183 39.045 1.00 91.62 166 ILE A O 1
ATOM 1260 N N . HIS A 1 167 ? -23.925 23.969 40.722 1.00 92.94 167 HIS A N 1
ATOM 1261 C CA . HIS A 1 167 ? -22.903 24.391 41.679 1.00 92.94 167 HIS A CA 1
ATOM 1262 C C . HIS A 1 167 ? -21.642 23.542 41.481 1.00 92.94 167 HIS A C 1
ATOM 1264 O O . HIS A 1 167 ? -21.424 22.540 42.161 1.00 92.94 167 HIS A O 1
ATOM 1270 N N . ARG A 1 168 ? -20.816 23.930 40.503 1.00 91.88 168 ARG A N 1
ATOM 1271 C CA . ARG A 1 168 ? -19.576 23.220 40.169 1.00 91.88 168 ARG A CA 1
ATOM 1272 C C . ARG A 1 168 ? -18.518 23.427 41.250 1.00 91.88 168 ARG A C 1
ATOM 1274 O O . ARG A 1 168 ? -18.097 24.554 41.506 1.00 91.88 168 ARG A O 1
ATOM 1281 N N . LEU A 1 169 ? -18.070 22.328 41.844 1.00 92.25 169 LEU A N 1
ATOM 1282 C CA . LEU A 1 169 ? -16.975 22.283 42.804 1.00 92.25 169 LEU A CA 1
ATOM 1283 C C . LEU A 1 169 ? -15.728 21.689 42.131 1.00 92.25 169 LEU A C 1
ATOM 1285 O O . LEU A 1 169 ? -15.864 20.773 41.319 1.00 92.25 169 LEU A O 1
ATOM 1289 N N . PRO A 1 170 ? -14.512 22.152 42.461 1.00 89.94 170 PRO A N 1
ATOM 1290 C CA . PRO A 1 170 ? -13.298 21.443 42.074 1.00 89.94 170 PRO A CA 1
ATOM 1291 C C . PRO A 1 170 ? -13.317 20.028 42.658 1.00 89.94 170 PRO A C 1
ATOM 1293 O O . PRO A 1 170 ? -13.627 19.853 43.838 1.00 89.94 170 PRO A O 1
ATOM 1296 N N . THR A 1 171 ? -12.991 19.026 41.845 1.00 88.38 171 THR A N 1
ATOM 1297 C CA . THR A 1 171 ? -12.922 17.640 42.318 1.00 88.38 171 THR A CA 1
ATOM 1298 C C . THR A 1 171 ? -11.821 17.461 43.365 1.00 88.38 171 THR A C 1
ATOM 1300 O O . THR A 1 171 ? -10.708 17.972 43.220 1.00 88.38 171 THR A O 1
ATOM 1303 N N . SER A 1 172 ? -12.136 16.740 44.441 1.00 87.44 172 SER A N 1
ATOM 1304 C CA . SER A 1 172 ? -11.183 16.375 45.495 1.00 87.44 172 SER A CA 1
ATOM 1305 C C . SER A 1 172 ? -10.447 15.065 45.203 1.00 87.44 172 SER A C 1
ATOM 1307 O O . SER A 1 172 ? -9.552 14.691 45.960 1.00 87.44 172 SER A O 1
ATOM 1309 N N . PHE A 1 173 ? -10.842 14.355 44.136 1.00 84.94 173 PHE A N 1
ATOM 1310 C CA . PHE A 1 173 ? -10.425 12.983 43.821 1.00 84.94 173 PHE A CA 1
ATOM 1311 C C . PHE A 1 173 ? -10.740 11.956 44.924 1.00 84.94 173 PHE A C 1
ATOM 1313 O O . PHE A 1 173 ? -10.242 10.832 44.877 1.00 84.94 173 PHE A O 1
ATOM 1320 N N . ASN A 1 174 ? -11.560 12.321 45.918 1.00 88.19 174 ASN A N 1
ATOM 1321 C CA . ASN A 1 174 ? -11.926 11.449 47.024 1.00 88.19 174 ASN A CA 1
ATOM 1322 C C . ASN A 1 174 ? -13.414 11.089 46.974 1.00 88.19 174 ASN A C 1
ATOM 1324 O O . ASN A 1 174 ? -14.287 11.918 47.231 1.00 88.19 174 ASN A O 1
ATOM 1328 N N . ILE A 1 175 ? -13.693 9.811 46.716 1.00 89.81 175 ILE A N 1
ATOM 1329 C CA . ILE A 1 175 ? -15.055 9.282 46.648 1.00 89.81 175 ILE A CA 1
ATOM 1330 C C . ILE A 1 175 ? -15.821 9.396 47.977 1.00 89.81 175 ILE A C 1
ATOM 1332 O O . ILE A 1 175 ? -17.052 9.478 47.976 1.00 89.81 175 ILE A O 1
ATOM 1336 N N . ASP A 1 176 ? -15.120 9.484 49.114 1.00 90.81 176 ASP A N 1
ATOM 1337 C CA . ASP A 1 176 ? -15.749 9.666 50.424 1.00 90.81 176 ASP A CA 1
ATOM 1338 C C . ASP A 1 176 ? -16.527 10.987 50.523 1.00 90.81 176 ASP A C 1
ATOM 1340 O O . ASP A 1 176 ? -17.465 11.093 51.315 1.00 90.81 176 ASP A O 1
ATOM 1344 N N . ASP A 1 177 ? -16.207 11.991 49.702 1.00 92.81 177 ASP A N 1
ATOM 1345 C CA . ASP A 1 177 ? -16.958 13.248 49.676 1.00 92.81 177 ASP A CA 1
ATOM 1346 C C . ASP A 1 177 ? -18.372 13.062 49.094 1.00 92.81 177 ASP A C 1
ATOM 1348 O O . ASP A 1 177 ? -19.307 13.739 49.534 1.00 92.81 177 ASP A O 1
ATOM 1352 N N . LEU A 1 178 ? -18.567 12.097 48.186 1.00 93.38 178 LEU A N 1
ATOM 1353 C CA . LEU A 1 178 ? -19.899 11.683 47.728 1.00 93.38 178 LEU A CA 1
ATOM 1354 C C . LEU A 1 178 ? -20.613 10.848 48.802 1.00 93.38 178 LEU A C 1
ATOM 1356 O O . LEU A 1 178 ? -21.797 11.050 49.076 1.00 93.38 178 LEU A O 1
ATOM 1360 N N . ILE A 1 179 ? -19.888 9.929 49.445 1.00 89.62 179 ILE A N 1
ATOM 1361 C CA . ILE A 1 179 ? -20.428 9.027 50.477 1.00 89.62 179 ILE A CA 1
ATOM 1362 C C . ILE A 1 179 ? -20.944 9.824 51.685 1.00 89.62 179 ILE A C 1
ATOM 1364 O O . ILE A 1 179 ? -22.060 9.594 52.156 1.00 89.62 179 ILE A O 1
ATOM 1368 N N . THR A 1 180 ? -20.157 10.798 52.147 1.00 89.94 180 THR A N 1
ATOM 1369 C CA . THR A 1 180 ? -20.473 11.669 53.292 1.00 89.94 180 THR A CA 1
ATOM 1370 C C . THR A 1 180 ? -21.441 12.805 52.952 1.00 89.94 180 THR A C 1
ATOM 1372 O O . THR A 1 180 ? -21.926 13.477 53.859 1.00 89.94 180 THR A O 1
ATOM 1375 N N . GLY A 1 181 ? -21.763 13.018 51.669 1.00 89.69 181 GLY A N 1
ATOM 1376 C CA . GLY A 1 181 ? -22.699 14.054 51.221 1.00 89.69 181 GLY A CA 1
ATOM 1377 C C . GLY A 1 181 ? -22.118 15.472 51.193 1.00 89.69 181 GLY A C 1
ATOM 1378 O O . GLY A 1 181 ? -22.867 16.449 51.264 1.00 89.69 181 GLY A O 1
ATOM 1379 N N . LYS A 1 182 ? -20.793 15.623 51.088 1.00 92.75 182 LYS A N 1
ATOM 1380 C CA . LYS A 1 182 ? -20.151 16.924 50.815 1.00 92.75 182 LYS A CA 1
ATOM 1381 C C . LYS A 1 182 ? -20.361 17.388 49.373 1.00 92.75 182 LYS A C 1
ATOM 1383 O O . LYS A 1 182 ? -20.333 18.590 49.118 1.00 92.75 182 LYS A O 1
ATOM 1388 N N . THR A 1 183 ? -20.593 16.451 48.461 1.00 95.06 183 THR A N 1
ATOM 1389 C CA . THR A 1 183 ? -21.044 16.692 47.088 1.00 95.06 183 THR A CA 1
ATOM 1390 C C . THR A 1 183 ? -22.238 15.792 46.782 1.00 95.06 183 THR A C 1
ATOM 1392 O O . THR A 1 183 ? -22.402 14.745 47.412 1.00 95.06 183 THR A O 1
ATOM 1395 N N . ASP A 1 184 ? -23.072 16.200 45.831 1.00 95.19 184 ASP A N 1
ATOM 1396 C CA . ASP A 1 184 ? -24.284 15.469 45.446 1.00 95.19 184 ASP A CA 1
ATOM 1397 C C . ASP A 1 184 ? -24.013 14.544 44.245 1.00 95.19 184 ASP A C 1
ATOM 1399 O O . ASP A 1 184 ? -24.577 13.450 44.159 1.00 95.19 184 ASP A O 1
ATOM 1403 N N . ALA A 1 185 ? -23.074 14.943 43.379 1.00 95.50 185 ALA A N 1
ATOM 1404 C CA . ALA A 1 185 ? -22.478 14.113 42.334 1.00 95.50 185 ALA A CA 1
ATOM 1405 C C . ALA A 1 185 ? -20.971 14.404 42.174 1.00 95.50 185 ALA A C 1
ATOM 1407 O O . ALA A 1 185 ? -20.490 15.477 42.558 1.00 95.50 185 ALA A O 1
ATOM 1408 N N . ILE A 1 186 ? -20.221 13.455 41.612 1.00 95.12 186 ILE A N 1
ATOM 1409 C CA . ILE A 1 186 ? -18.776 13.567 41.359 1.00 95.12 186 ILE A CA 1
ATOM 1410 C C . ILE A 1 186 ? -18.412 12.980 39.995 1.00 95.12 186 ILE A C 1
ATOM 1412 O O . ILE A 1 186 ? -18.968 11.957 39.585 1.00 95.12 186 ILE A O 1
ATOM 1416 N N . ASN A 1 187 ? -17.489 13.626 39.285 1.00 92.75 187 ASN A N 1
ATOM 1417 C CA . ASN A 1 187 ? -16.875 13.055 38.095 1.00 92.75 187 ASN A CA 1
ATOM 1418 C C . ASN A 1 187 ? -16.070 11.799 38.473 1.00 92.75 187 ASN A C 1
ATOM 1420 O O . ASN A 1 187 ? -15.327 11.785 39.453 1.00 92.75 187 ASN A O 1
ATOM 1424 N N . ALA A 1 188 ? -16.248 10.725 37.718 1.00 92.81 188 ALA A N 1
ATOM 1425 C CA . ALA A 1 188 ? -15.718 9.411 38.051 1.00 92.81 188 ALA A CA 1
ATOM 1426 C C . ALA A 1 188 ? -15.451 8.606 36.781 1.00 92.81 188 ALA A C 1
ATOM 1428 O O . ALA A 1 188 ? -15.920 8.956 35.699 1.00 92.81 188 ALA A O 1
ATOM 1429 N N . TYR A 1 189 ? -14.706 7.515 36.903 1.00 92.06 189 TYR A N 1
ATOM 1430 C CA . TYR A 1 189 ? -14.517 6.522 35.858 1.00 92.06 189 TYR A CA 1
ATOM 1431 C C . TYR A 1 189 ? -15.340 5.279 36.187 1.00 92.06 189 TYR A C 1
ATOM 1433 O O . TYR A 1 189 ? -15.285 4.736 37.290 1.00 92.06 189 TYR A O 1
ATOM 1441 N N . LEU A 1 190 ? -16.075 4.786 35.190 1.00 93.81 190 LEU A N 1
ATOM 1442 C CA . LEU A 1 190 ? -16.884 3.570 35.273 1.00 93.81 190 LEU A CA 1
ATOM 1443 C C . LEU A 1 190 ? -16.076 2.374 35.785 1.00 93.81 190 LEU A C 1
ATOM 1445 O O . LEU A 1 190 ? -16.606 1.507 36.471 1.00 93.81 190 LEU A O 1
ATOM 1449 N N . THR A 1 191 ? -14.786 2.354 35.466 1.00 92.69 191 THR A N 1
ATOM 1450 C CA . THR A 1 191 ? -13.870 1.275 35.812 1.00 92.69 191 THR A CA 1
ATOM 1451 C C . THR A 1 191 ? -13.424 1.297 37.274 1.00 92.69 191 THR A C 1
ATOM 1453 O O . THR A 1 191 ? -12.877 0.298 37.715 1.00 92.69 191 THR A O 1
ATOM 1456 N N . ASN A 1 192 ? -13.618 2.389 38.029 1.00 91.94 192 ASN A N 1
ATOM 1457 C CA . ASN A 1 192 ? -12.977 2.581 39.337 1.00 91.94 192 ASN A CA 1
ATOM 1458 C C . ASN A 1 192 ? -13.955 2.961 40.465 1.00 91.94 192 ASN A C 1
ATOM 1460 O O . ASN A 1 192 ? -14.215 2.166 41.364 1.00 91.94 192 ASN A O 1
ATOM 1464 N N . GLU A 1 193 ? -14.507 4.174 40.461 1.00 92.44 193 GLU A N 1
ATOM 1465 C CA . GLU A 1 193 ? -15.260 4.712 41.603 1.00 92.44 193 GLU A CA 1
ATOM 1466 C C . GLU A 1 193 ? -16.520 3.912 41.990 1.00 92.44 193 GLU A C 1
ATOM 1468 O O . GLU A 1 193 ? -16.767 3.787 43.196 1.00 92.44 193 GLU A O 1
ATOM 1473 N N . PRO A 1 194 ? -17.306 3.334 41.051 1.00 93.88 194 PRO A N 1
ATOM 1474 C CA . PRO A 1 194 ? -18.489 2.548 41.407 1.00 93.88 194 PRO A CA 1
ATOM 1475 C C . PRO A 1 194 ? -18.195 1.385 42.367 1.00 93.88 194 PRO A C 1
ATOM 1477 O O . PRO A 1 194 ? -18.982 1.137 43.281 1.00 93.88 194 PRO A O 1
ATOM 1480 N N . TYR A 1 195 ? -17.025 0.747 42.250 1.00 93.31 195 TYR A N 1
ATOM 1481 C CA . TYR A 1 195 ? -16.612 -0.349 43.132 1.00 93.31 195 TYR A CA 1
ATOM 1482 C C . TYR A 1 195 ? -16.575 0.061 44.611 1.00 93.31 195 TYR A C 1
ATOM 1484 O O . TYR A 1 195 ? -16.989 -0.700 45.490 1.00 93.31 195 TYR A O 1
ATOM 1492 N N . TYR A 1 196 ? -16.098 1.272 44.915 1.00 91.25 196 TYR A N 1
ATOM 1493 C CA . TYR A 1 196 ? -16.020 1.749 46.298 1.00 91.25 196 TYR A CA 1
ATOM 1494 C C . TYR A 1 196 ? -17.408 1.952 46.914 1.00 91.25 196 TYR A C 1
ATOM 1496 O O . TYR A 1 196 ? -17.598 1.643 48.093 1.00 91.25 196 TYR A O 1
ATOM 1504 N N . LEU A 1 197 ? -18.382 2.424 46.130 1.00 90.62 197 LEU A N 1
ATOM 1505 C CA . LEU A 1 197 ? -19.771 2.569 46.579 1.00 90.62 197 LEU A CA 1
ATOM 1506 C C . LEU A 1 197 ? -20.408 1.199 46.828 1.00 90.62 197 LEU A C 1
ATOM 1508 O O . LEU A 1 197 ? -20.996 0.982 47.890 1.00 90.62 197 LEU A O 1
ATOM 1512 N N . GLU A 1 198 ? -20.216 0.255 45.905 1.00 89.44 198 GLU A N 1
ATOM 1513 C CA . GLU A 1 198 ? -20.727 -1.112 46.038 1.00 89.44 198 GLU A CA 1
ATOM 1514 C C . GLU A 1 198 ? -20.156 -1.819 47.272 1.00 89.44 198 GLU A C 1
ATOM 1516 O O . GLU A 1 198 ? -20.904 -2.413 48.050 1.00 89.44 198 GLU A O 1
ATOM 1521 N N . LYS A 1 199 ? -18.847 -1.690 47.535 1.00 90.81 199 LYS A N 1
ATOM 1522 C CA . LYS A 1 199 ? -18.217 -2.254 48.743 1.00 90.81 199 LYS A CA 1
ATOM 1523 C C . LYS A 1 199 ? -18.713 -1.628 50.043 1.00 90.81 199 LYS A C 1
ATOM 1525 O O . LYS A 1 199 ? -18.620 -2.264 51.092 1.00 90.81 199 LYS A O 1
ATOM 1530 N N . LYS A 1 200 ? -19.251 -0.410 49.993 1.00 90.12 200 LYS A N 1
ATOM 1531 C CA . LYS A 1 200 ? -19.916 0.253 51.124 1.00 90.12 200 LYS A CA 1
ATOM 1532 C C . LYS A 1 200 ? -21.417 -0.059 51.196 1.00 90.12 200 LYS A C 1
ATOM 1534 O O . LYS A 1 200 ? -22.096 0.498 52.054 1.00 90.12 200 LYS A O 1
ATOM 1539 N N . GLY A 1 201 ? -21.931 -0.936 50.329 1.00 89.94 201 GLY A N 1
ATOM 1540 C CA . GLY A 1 201 ? -23.346 -1.309 50.275 1.00 89.94 201 GLY A CA 1
ATOM 1541 C C . GLY A 1 201 ? -24.254 -0.188 49.767 1.00 89.94 201 GLY A C 1
ATOM 1542 O O . GLY A 1 201 ? -25.451 -0.199 50.045 1.00 89.94 201 GLY A O 1
ATOM 1543 N N . MET A 1 202 ? -23.698 0.799 49.058 1.00 90.44 202 MET A N 1
ATOM 1544 C CA . MET A 1 202 ? -24.447 1.932 48.522 1.00 90.44 202 MET A CA 1
ATOM 1545 C C . MET A 1 202 ? -24.703 1.738 47.032 1.00 90.44 202 MET A C 1
ATOM 1547 O O . MET A 1 202 ? -23.776 1.542 46.252 1.00 90.44 202 MET A O 1
ATOM 1551 N N . ALA A 1 203 ? -25.966 1.845 46.624 1.00 90.44 203 ALA A N 1
ATOM 1552 C CA . ALA A 1 203 ? -26.317 1.831 45.211 1.00 90.44 203 ALA A CA 1
ATOM 1553 C C . ALA A 1 203 ? -25.881 3.142 44.535 1.00 90.44 203 ALA A C 1
ATOM 1555 O O . ALA A 1 203 ? -26.199 4.238 45.011 1.00 90.44 203 ALA A O 1
ATOM 1556 N N . ALA A 1 204 ? -25.184 3.019 43.410 1.00 91.56 204 ALA A N 1
ATOM 1557 C CA . ALA A 1 204 ? -24.759 4.136 42.580 1.00 91.56 204 ALA A CA 1
ATOM 1558 C C . ALA A 1 204 ? -25.787 4.445 41.479 1.00 91.56 204 ALA A C 1
ATOM 1560 O O . ALA A 1 204 ? -26.369 3.538 40.885 1.00 91.56 204 ALA A O 1
ATOM 1561 N N . ALA A 1 205 ? -25.980 5.729 41.189 1.00 94.38 205 ALA A N 1
ATOM 1562 C CA . ALA A 1 205 ? -26.592 6.204 39.956 1.00 94.38 205 ALA A CA 1
ATOM 1563 C C . ALA A 1 205 ? -25.465 6.635 39.007 1.00 94.38 205 ALA A C 1
ATOM 1565 O O . ALA A 1 205 ? -24.697 7.548 39.318 1.00 94.38 205 ALA A O 1
ATOM 1566 N N . ILE A 1 206 ? -25.338 5.928 37.882 1.00 95.38 206 ILE A N 1
ATOM 1567 C CA . ILE A 1 206 ? -24.270 6.120 36.896 1.00 95.38 206 ILE A CA 1
ATOM 1568 C C . ILE A 1 206 ? -24.856 6.823 35.674 1.00 95.38 206 ILE A C 1
ATOM 1570 O O . ILE A 1 206 ? -25.667 6.250 34.947 1.00 95.38 206 ILE A O 1
ATOM 1574 N N . ILE A 1 207 ? -24.412 8.050 35.422 1.00 95.94 207 ILE A N 1
ATOM 1575 C CA . ILE A 1 207 ? -24.852 8.861 34.287 1.00 95.94 207 ILE A CA 1
ATOM 1576 C C . ILE A 1 207 ? -23.707 8.897 33.272 1.00 95.94 207 ILE A C 1
ATOM 1578 O O . ILE A 1 207 ? -22.643 9.457 33.538 1.00 95.94 207 ILE A O 1
ATOM 1582 N N . ARG A 1 208 ? -23.910 8.261 32.111 1.00 94.75 208 ARG A N 1
ATOM 1583 C CA . ARG A 1 208 ? -22.882 8.096 31.070 1.00 94.75 208 ARG A CA 1
ATOM 1584 C C . ARG A 1 208 ? -23.123 9.079 29.917 1.00 94.75 208 ARG A C 1
ATOM 1586 O O . ARG A 1 208 ? -24.190 9.001 29.309 1.00 94.75 208 ARG A O 1
ATOM 1593 N N . PRO A 1 209 ? -22.140 9.906 29.517 1.00 93.56 209 PRO A N 1
ATOM 1594 C CA . PRO A 1 209 ? -22.249 10.774 28.335 1.00 93.56 209 PRO A CA 1
ATOM 1595 C C . PRO A 1 209 ? -22.626 10.031 27.050 1.00 93.56 209 PRO A C 1
ATOM 1597 O O . PRO A 1 209 ? -23.387 10.547 26.230 1.00 93.56 209 PRO A O 1
ATOM 1600 N N . ALA A 1 210 ? -22.155 8.788 26.900 1.00 91.06 210 ALA A N 1
ATOM 1601 C CA . ALA A 1 210 ? -22.464 7.939 25.752 1.00 91.06 210 ALA A CA 1
ATOM 1602 C C . ALA A 1 210 ? -23.977 7.709 25.564 1.00 91.06 210 ALA A C 1
ATOM 1604 O O . ALA A 1 210 ? -24.449 7.720 24.428 1.00 91.06 210 ALA A O 1
ATOM 1605 N N . THR A 1 211 ? -24.747 7.585 26.652 1.00 92.88 211 THR A N 1
ATOM 1606 C CA . THR A 1 211 ? -26.210 7.389 26.608 1.00 92.88 211 THR A CA 1
ATOM 1607 C C . THR A 1 211 ? -26.951 8.629 26.097 1.00 92.88 211 THR A C 1
ATOM 1609 O O . THR A 1 211 ? -28.042 8.514 25.552 1.00 92.88 211 THR A O 1
ATOM 1612 N N . TYR A 1 212 ? -26.325 9.805 26.192 1.00 90.94 212 TYR A N 1
ATOM 1613 C CA . TYR A 1 212 ? -26.832 11.088 25.687 1.00 90.94 212 TYR A CA 1
ATOM 1614 C C . TYR A 1 212 ? -26.178 11.467 24.341 1.00 90.94 212 TYR A C 1
ATOM 1616 O O . TYR A 1 212 ? -26.184 12.611 23.883 1.00 90.94 212 TYR A O 1
ATOM 1624 N N . GLY A 1 213 ? -25.575 10.485 23.662 1.00 87.25 213 GLY A N 1
ATOM 1625 C CA . GLY A 1 213 ? -24.963 10.635 22.346 1.00 87.25 213 GLY A CA 1
ATOM 1626 C C . GLY A 1 213 ? -23.690 11.486 22.332 1.00 87.25 213 GLY A C 1
ATOM 1627 O O . GLY A 1 213 ? -23.400 12.106 21.311 1.00 87.25 213 GLY A O 1
ATOM 1628 N N . ILE A 1 214 ? -22.953 11.545 23.444 1.00 90.25 214 ILE A N 1
ATOM 1629 C CA . ILE A 1 214 ? -21.561 12.008 23.481 1.00 90.25 214 ILE A CA 1
ATOM 1630 C C . ILE A 1 214 ? -20.669 10.764 23.457 1.00 90.25 214 ILE A C 1
ATOM 1632 O O . ILE A 1 214 ? -20.301 10.213 24.492 1.00 90.25 214 ILE A O 1
ATOM 1636 N N . ASN A 1 215 ? -20.385 10.260 22.254 1.00 87.75 215 ASN A N 1
ATOM 1637 C CA . ASN A 1 215 ? -19.700 8.978 22.070 1.00 87.75 215 ASN A CA 1
ATOM 1638 C C . ASN A 1 215 ? -18.207 9.151 21.748 1.00 87.75 215 ASN A C 1
ATOM 1640 O O . ASN A 1 215 ? -17.753 8.906 20.623 1.00 87.75 215 ASN A O 1
ATOM 1644 N N . PHE A 1 216 ? -17.434 9.585 22.738 1.00 91.88 216 PHE A N 1
ATOM 1645 C CA . PHE A 1 216 ? -16.005 9.857 22.581 1.00 91.88 216 PHE A CA 1
ATOM 1646 C C . PHE A 1 216 ? -15.147 8.614 22.828 1.00 91.88 216 PHE A C 1
ATOM 1648 O O . PHE A 1 216 ? -15.546 7.699 23.550 1.00 91.88 216 PHE A O 1
ATOM 1655 N N . TYR A 1 217 ? -13.965 8.584 22.212 1.00 92.56 217 TYR A N 1
ATOM 1656 C CA . TYR A 1 217 ? -12.914 7.645 22.598 1.00 92.56 217 TYR A CA 1
ATOM 1657 C C . TYR A 1 217 ? -12.386 7.977 23.999 1.00 92.56 217 TYR A C 1
ATOM 1659 O O . TYR A 1 217 ? -12.342 9.148 24.384 1.00 92.56 217 TYR A O 1
ATOM 1667 N N . GLY A 1 218 ? -11.964 6.947 24.729 1.00 88.00 218 GLY A N 1
ATOM 1668 C CA . GLY A 1 218 ? -11.198 7.075 25.967 1.00 88.00 218 GLY A CA 1
ATOM 1669 C C . GLY A 1 218 ? -9.777 6.552 25.774 1.00 88.00 218 GLY A C 1
ATOM 1670 O O . GLY A 1 218 ? -9.525 5.801 24.835 1.00 88.00 218 GLY A O 1
ATOM 1671 N N . ASP A 1 219 ? -8.863 6.950 26.657 1.00 88.44 219 ASP A N 1
ATOM 1672 C CA . ASP A 1 219 ? -7.482 6.453 26.737 1.00 88.44 219 ASP A CA 1
ATOM 1673 C C . ASP A 1 219 ? -6.817 6.146 25.387 1.00 88.44 219 ASP A C 1
ATOM 1675 O O . ASP A 1 219 ? -6.798 5.036 24.858 1.00 88.44 219 ASP A O 1
ATOM 1679 N N . CYS A 1 220 ? -6.240 7.184 24.819 1.00 93.62 220 CYS A N 1
ATOM 1680 C CA . CYS A 1 220 ? -5.441 7.173 23.618 1.00 93.62 220 CYS A CA 1
ATOM 1681 C C . CYS A 1 220 ? -3.955 7.077 23.975 1.00 93.62 220 CYS A C 1
ATOM 1683 O O . CYS A 1 220 ? -3.434 7.848 24.785 1.00 93.62 220 CYS A O 1
ATOM 1685 N N . LEU A 1 221 ? -3.253 6.177 23.292 1.00 96.62 221 LEU A N 1
ATOM 1686 C CA . LEU A 1 221 ? -1.805 6.232 23.189 1.00 96.62 221 LEU A CA 1
ATOM 1687 C C . LEU A 1 221 ? -1.440 7.305 22.162 1.00 96.62 221 LEU A C 1
ATOM 1689 O O . LEU A 1 221 ? -1.877 7.233 21.011 1.00 96.62 221 LEU A O 1
ATOM 1693 N N . PHE A 1 222 ? -0.608 8.268 22.541 1.00 97.31 222 PHE A N 1
ATOM 1694 C CA . PHE A 1 222 ? -0.198 9.360 21.660 1.00 97.31 222 PHE A CA 1
ATOM 1695 C C . PHE A 1 222 ? 1.290 9.693 21.804 1.00 97.31 222 PHE A C 1
ATOM 1697 O O . PHE A 1 222 ? 1.975 9.242 22.724 1.00 97.31 222 PHE A O 1
ATOM 1704 N N . THR A 1 223 ? 1.784 10.490 20.860 1.00 97.62 223 THR A N 1
ATOM 1705 C CA . THR A 1 223 ? 3.135 11.054 20.857 1.00 97.62 223 THR A CA 1
ATOM 1706 C C . THR A 1 223 ? 3.145 12.434 20.178 1.00 97.62 223 THR A C 1
ATOM 1708 O O . THR A 1 223 ? 2.090 12.940 19.780 1.00 97.62 223 THR A O 1
ATOM 1711 N N . SER A 1 224 ? 4.310 13.071 20.059 1.00 96.69 224 SER A N 1
ATOM 1712 C CA . SER A 1 224 ? 4.489 14.316 19.306 1.00 96.69 224 SER A CA 1
ATOM 1713 C C . SER A 1 224 ? 4.734 14.046 17.814 1.00 96.69 224 SER A C 1
ATOM 1715 O O . SER A 1 224 ? 5.247 12.999 17.422 1.00 96.69 224 SER A O 1
ATOM 1717 N N . GLU A 1 225 ? 4.400 15.003 16.944 1.00 94.75 225 GLU A N 1
ATOM 1718 C CA . GLU A 1 225 ? 4.761 14.913 15.518 1.00 94.75 225 GLU A CA 1
ATOM 1719 C C . GLU A 1 225 ? 6.283 14.852 15.312 1.00 94.75 225 GLU A C 1
ATOM 1721 O O . GLU A 1 225 ? 6.754 14.180 14.393 1.00 94.75 225 GLU A O 1
ATOM 1726 N N . GLN A 1 226 ? 7.042 15.518 16.187 1.00 93.69 226 GLN A N 1
ATOM 1727 C CA . GLN A 1 226 ? 8.502 15.525 16.161 1.00 93.69 226 GLN A CA 1
ATOM 1728 C C . GLN A 1 226 ? 9.073 14.125 16.422 1.00 93.69 226 GLN A C 1
ATOM 1730 O O . GLN A 1 226 ? 9.949 13.681 15.688 1.00 93.69 226 GLN A O 1
ATOM 1735 N N . GLU A 1 227 ? 8.517 13.390 17.388 1.00 95.00 227 GLU A N 1
ATOM 1736 C CA . GLU A 1 227 ? 8.927 12.015 17.692 1.00 95.00 227 GLU A CA 1
ATOM 1737 C C . GLU A 1 227 ? 8.744 11.074 16.493 1.00 95.00 227 GLU A C 1
ATOM 1739 O O . GLU A 1 227 ? 9.616 10.262 16.191 1.00 95.00 227 GLU A O 1
ATOM 1744 N N . ILE A 1 228 ? 7.634 11.217 15.764 1.00 93.81 228 ILE A N 1
ATOM 1745 C CA . ILE A 1 228 ? 7.355 10.423 14.557 1.00 93.81 228 ILE A CA 1
ATOM 1746 C C . ILE A 1 228 ? 8.323 10.761 13.426 1.00 93.81 228 ILE A C 1
ATOM 1748 O O . ILE A 1 228 ? 8.693 9.880 12.652 1.00 93.81 228 ILE A O 1
ATOM 1752 N N . LYS A 1 229 ? 8.714 12.031 13.313 1.00 91.38 229 LYS A N 1
ATOM 1753 C CA . LYS A 1 229 ? 9.648 12.494 12.290 1.00 91.38 229 LYS A CA 1
ATOM 1754 C C . LYS A 1 229 ? 11.076 12.029 12.573 1.00 91.38 229 LYS A C 1
ATOM 1756 O O . LYS A 1 229 ? 11.753 11.590 11.647 1.00 91.38 229 LYS A O 1
ATOM 1761 N N . ASP A 1 230 ? 11.511 12.132 13.823 1.00 93.62 230 ASP A N 1
ATOM 1762 C CA . ASP A 1 230 ? 12.888 11.835 14.217 1.00 93.62 230 ASP A CA 1
ATOM 1763 C C . ASP A 1 230 ? 13.120 10.332 14.393 1.00 93.62 230 ASP A C 1
ATOM 1765 O O . ASP A 1 230 ? 14.188 9.834 14.048 1.00 93.62 230 ASP A O 1
ATOM 1769 N N . ASN A 1 231 ? 12.117 9.596 14.891 1.00 94.31 231 ASN A N 1
ATOM 1770 C CA . ASN A 1 231 ? 12.247 8.185 15.258 1.00 94.31 231 ASN A CA 1
ATOM 1771 C C . ASN A 1 231 ? 11.070 7.324 14.735 1.00 94.31 231 ASN A C 1
ATOM 1773 O O . ASN A 1 231 ? 10.392 6.654 15.522 1.00 94.31 231 ASN A O 1
ATOM 1777 N N . PRO A 1 232 ? 10.804 7.282 13.413 1.00 92.38 232 PRO A N 1
ATOM 1778 C CA . PRO A 1 232 ? 9.633 6.594 12.851 1.00 92.38 232 PRO A CA 1
ATOM 1779 C C . PRO A 1 232 ? 9.595 5.089 13.163 1.00 92.38 232 PRO A C 1
ATOM 1781 O O . PRO A 1 232 ? 8.536 4.550 13.495 1.00 92.38 232 PRO A O 1
ATOM 1784 N N . GLU A 1 233 ? 10.748 4.413 13.120 1.00 91.19 233 GLU A N 1
ATOM 1785 C CA . GLU A 1 233 ? 10.852 2.983 13.441 1.00 91.19 233 GLU A CA 1
ATOM 1786 C C . GLU A 1 233 ? 10.645 2.712 14.935 1.00 91.19 233 GLU A C 1
ATOM 1788 O O . GLU A 1 233 ? 9.961 1.750 15.292 1.00 91.19 233 GLU A O 1
ATOM 1793 N N . ARG A 1 234 ? 11.142 3.598 15.811 1.00 94.00 234 ARG A N 1
ATOM 1794 C CA . ARG A 1 234 ? 10.904 3.529 17.260 1.00 94.00 234 ARG A CA 1
ATOM 1795 C C . ARG A 1 234 ? 9.419 3.626 17.570 1.00 94.00 234 ARG A C 1
ATOM 1797 O O . ARG A 1 234 ? 8.902 2.793 18.308 1.00 94.00 234 ARG A O 1
ATOM 1804 N N . VAL A 1 235 ? 8.713 4.566 16.938 1.00 95.75 235 VAL A N 1
ATOM 1805 C CA . VAL A 1 235 ? 7.258 4.714 17.093 1.00 95.75 235 VAL A CA 1
ATOM 1806 C C . VAL A 1 235 ? 6.523 3.459 16.625 1.00 95.75 235 VAL A C 1
ATOM 1808 O O . VAL A 1 235 ? 5.645 2.957 17.335 1.00 95.75 235 VAL A O 1
ATOM 1811 N N . LYS A 1 236 ? 6.881 2.918 15.453 1.00 94.62 236 LYS A N 1
ATOM 1812 C CA . LYS A 1 236 ? 6.259 1.700 14.909 1.00 94.62 236 LYS A CA 1
ATOM 1813 C C . LYS A 1 236 ? 6.493 0.497 15.828 1.00 94.62 236 LYS A C 1
ATOM 1815 O O . LYS A 1 236 ? 5.553 -0.252 16.114 1.00 94.62 236 LYS A O 1
ATOM 1820 N N . ALA A 1 237 ? 7.718 0.333 16.323 1.00 94.69 237 ALA A N 1
ATOM 1821 C CA . ALA A 1 237 ? 8.112 -0.746 17.221 1.00 94.69 237 ALA A CA 1
ATOM 1822 C C . ALA A 1 237 ? 7.439 -0.629 18.598 1.00 94.69 237 ALA A C 1
ATOM 1824 O O . ALA A 1 237 ? 6.836 -1.602 19.058 1.00 94.69 237 ALA A O 1
ATOM 1825 N N . PHE A 1 238 ? 7.456 0.565 19.199 1.00 97.06 238 PHE A N 1
ATOM 1826 C CA . PHE A 1 238 ? 6.809 0.863 20.475 1.00 97.06 238 PHE A CA 1
ATOM 1827 C C . PHE A 1 238 ? 5.305 0.595 20.399 1.00 97.06 238 PHE A C 1
ATOM 1829 O O . PHE A 1 238 ? 4.790 -0.218 21.162 1.00 97.06 238 PHE A O 1
ATOM 1836 N N . ARG A 1 239 ? 4.610 1.174 19.407 1.00 96.56 239 ARG A N 1
ATOM 1837 C CA . ARG A 1 239 ? 3.169 0.959 19.194 1.00 96.56 239 ARG A CA 1
ATOM 1838 C C . ARG A 1 239 ? 2.836 -0.528 19.087 1.00 96.56 239 ARG A C 1
ATOM 1840 O O . ARG A 1 239 ? 1.898 -0.995 19.726 1.00 96.56 239 ARG A O 1
ATOM 1847 N N . ARG A 1 240 ? 3.593 -1.286 18.288 1.00 95.88 240 ARG A N 1
ATOM 1848 C CA . ARG A 1 240 ? 3.379 -2.731 18.113 1.00 95.88 240 ARG A CA 1
ATOM 1849 C C . ARG A 1 240 ? 3.569 -3.499 19.425 1.00 95.88 240 ARG A C 1
ATOM 1851 O O . ARG A 1 240 ? 2.752 -4.365 19.728 1.00 95.88 240 ARG A O 1
ATOM 1858 N N . ALA A 1 241 ? 4.611 -3.188 20.195 1.00 97.19 241 ALA A N 1
ATOM 1859 C CA . ALA A 1 241 ? 4.866 -3.815 21.492 1.00 97.19 241 ALA A CA 1
ATOM 1860 C C . ALA A 1 241 ? 3.763 -3.490 22.514 1.00 97.19 241 ALA A C 1
ATOM 1862 O O . ALA A 1 241 ? 3.247 -4.400 23.163 1.00 97.19 241 ALA A O 1
ATOM 1863 N N . THR A 1 242 ? 3.330 -2.227 22.595 1.00 97.56 242 THR A N 1
ATOM 1864 C CA . THR A 1 242 ? 2.235 -1.795 23.477 1.00 97.56 242 THR A CA 1
ATOM 1865 C C . THR A 1 242 ? 0.918 -2.490 23.133 1.00 97.56 242 THR A C 1
ATOM 1867 O O . THR A 1 242 ? 0.227 -2.963 24.031 1.00 97.56 242 THR A O 1
ATOM 1870 N N . LEU A 1 243 ? 0.569 -2.605 21.845 1.00 96.12 243 LEU A N 1
ATOM 1871 C CA . LEU A 1 243 ? -0.663 -3.284 21.422 1.00 96.12 243 LEU A CA 1
ATOM 1872 C C . LEU A 1 243 ? -0.623 -4.797 21.683 1.00 96.12 243 LEU A C 1
ATOM 1874 O O . LEU A 1 243 ? -1.638 -5.358 22.089 1.00 96.12 243 LEU A O 1
ATOM 1878 N N . ARG A 1 244 ? 0.541 -5.450 21.534 1.00 96.31 244 ARG A N 1
ATOM 1879 C CA . ARG A 1 244 ? 0.731 -6.848 21.973 1.00 96.31 244 ARG A CA 1
ATOM 1880 C C . ARG A 1 244 ? 0.516 -6.997 23.479 1.00 96.31 244 ARG A C 1
ATOM 1882 O O . ARG A 1 244 ? -0.124 -7.952 23.904 1.00 96.31 244 ARG A O 1
ATOM 1889 N N . GLY A 1 245 ? 1.015 -6.050 24.275 1.00 96.62 245 GLY A N 1
ATOM 1890 C CA . GLY A 1 245 ? 0.788 -6.030 25.720 1.00 96.62 245 GLY A CA 1
ATOM 1891 C C . GLY A 1 245 ? -0.686 -5.873 26.083 1.00 96.62 245 GLY A C 1
ATOM 1892 O O . GLY A 1 245 ? -1.181 -6.594 26.940 1.00 96.62 245 GLY A O 1
ATOM 1893 N N . TRP A 1 246 ? -1.411 -4.985 25.398 1.00 95.56 246 TRP A N 1
ATOM 1894 C CA . TRP A 1 246 ? -2.854 -4.816 25.595 1.00 95.56 246 TRP A CA 1
ATOM 1895 C C . TRP A 1 246 ? -3.661 -6.056 25.229 1.00 95.56 246 TRP A C 1
ATOM 1897 O O . TRP A 1 246 ? -4.557 -6.429 25.983 1.00 95.56 246 TRP A O 1
ATOM 1907 N N . GLN A 1 247 ? -3.320 -6.713 24.119 1.00 94.50 247 GLN A N 1
ATOM 1908 C CA . GLN A 1 247 ? -3.939 -7.981 23.742 1.00 94.50 247 GLN A CA 1
ATOM 1909 C C . GLN A 1 247 ? -3.715 -9.039 24.832 1.00 94.50 247 GLN A C 1
ATOM 1911 O O . GLN A 1 247 ? -4.678 -9.597 25.347 1.00 94.50 247 GLN A O 1
ATOM 1916 N N . TYR A 1 248 ? -2.464 -9.216 25.273 1.00 95.50 248 TYR A N 1
ATOM 1917 C CA . TYR A 1 248 ? -2.126 -10.143 26.357 1.00 95.50 248 TYR A CA 1
ATOM 1918 C C . TYR A 1 248 ? -2.886 -9.830 27.650 1.00 95.50 248 TYR A C 1
ATOM 1920 O O . TYR A 1 248 ? -3.427 -10.726 28.288 1.00 95.50 248 TYR A O 1
ATOM 1928 N N . ALA A 1 249 ? -2.959 -8.555 28.038 1.00 95.19 249 ALA A N 1
ATOM 1929 C CA . ALA A 1 249 ? -3.643 -8.146 29.258 1.00 95.19 249 ALA A CA 1
ATOM 1930 C C . ALA A 1 249 ? -5.146 -8.446 29.238 1.00 95.19 249 ALA A C 1
ATOM 1932 O O . ALA A 1 249 ? -5.714 -8.758 30.284 1.00 95.19 249 ALA A O 1
ATOM 1933 N N . MET A 1 250 ? -5.792 -8.361 28.070 1.00 92.75 250 MET A N 1
ATOM 1934 C CA . MET A 1 250 ? -7.199 -8.737 27.936 1.00 92.75 250 MET A CA 1
ATOM 1935 C C . MET A 1 250 ? -7.390 -10.246 27.873 1.00 92.75 250 MET A C 1
ATOM 1937 O O . MET A 1 250 ? -8.365 -10.731 28.440 1.00 92.75 250 MET A O 1
ATOM 1941 N N . ASP A 1 251 ? -6.474 -10.985 27.253 1.00 93.75 251 ASP A N 1
ATOM 1942 C CA . ASP A 1 251 ? -6.565 -12.442 27.168 1.00 93.75 251 ASP A CA 1
ATOM 1943 C C . ASP A 1 251 ? -6.246 -13.110 28.516 1.00 93.75 251 ASP A C 1
ATOM 1945 O O . ASP A 1 251 ? -6.800 -14.166 28.827 1.00 93.75 251 ASP A O 1
ATOM 1949 N N . HIS A 1 252 ? -5.350 -12.526 29.321 1.00 96.00 252 HIS A N 1
ATOM 1950 C CA . HIS A 1 252 ? -4.827 -13.102 30.570 1.00 96.00 252 HIS A CA 1
ATOM 1951 C C . HIS A 1 252 ? -4.948 -12.111 31.751 1.00 96.00 252 HIS A C 1
ATOM 1953 O O . HIS A 1 252 ? -3.946 -11.744 32.375 1.00 96.00 252 HIS A O 1
ATOM 1959 N N . PRO A 1 253 ? -6.168 -11.654 32.098 1.00 94.94 253 PRO A N 1
ATOM 1960 C CA . PRO A 1 253 ? -6.359 -10.578 33.069 1.00 94.94 253 PRO A CA 1
ATOM 1961 C C . PRO A 1 253 ? -5.876 -10.951 34.475 1.00 94.94 253 PRO A C 1
ATOM 1963 O O . PRO A 1 253 ? -5.255 -10.127 35.136 1.00 94.94 253 PRO A O 1
ATOM 1966 N N . GLU A 1 254 ? -6.091 -12.192 34.924 1.00 95.50 254 GLU A N 1
ATOM 1967 C CA . GLU A 1 254 ? -5.669 -12.644 36.259 1.00 95.50 254 GLU A CA 1
ATOM 1968 C C . GLU A 1 254 ? -4.146 -12.594 36.439 1.00 95.50 254 GLU A C 1
ATOM 1970 O O . GLU A 1 254 ? -3.665 -12.118 37.464 1.00 95.50 254 GLU A O 1
ATOM 1975 N N . GLU A 1 255 ? -3.377 -13.001 35.427 1.00 94.75 255 GLU A N 1
ATOM 1976 C CA . GLU A 1 255 ? -1.911 -12.931 35.469 1.00 94.75 255 GLU A CA 1
ATOM 1977 C C . GLU A 1 255 ? -1.415 -11.487 35.558 1.00 94.75 255 GLU A C 1
ATOM 1979 O O . GLU A 1 255 ? -0.493 -11.179 36.314 1.00 94.75 255 GLU A O 1
ATOM 1984 N N . VAL A 1 256 ? -2.050 -10.574 34.817 1.00 94.94 256 VAL A N 1
ATOM 1985 C CA . VAL A 1 256 ? -1.673 -9.158 34.852 1.00 94.94 256 VAL A CA 1
ATOM 1986 C C . VAL A 1 256 ? -2.104 -8.490 36.161 1.00 94.94 256 VAL A C 1
ATOM 1988 O O . VAL A 1 256 ? -1.406 -7.603 36.648 1.00 94.94 256 VAL A O 1
ATOM 1991 N N . ILE A 1 257 ? -3.189 -8.940 36.797 1.00 94.12 257 ILE A N 1
ATOM 1992 C CA . ILE A 1 257 ? -3.552 -8.495 38.150 1.00 94.12 257 ILE A CA 1
ATOM 1993 C C . ILE A 1 257 ? -2.457 -8.881 39.154 1.00 94.12 257 ILE A C 1
ATOM 1995 O O . ILE A 1 257 ? -2.032 -8.029 39.939 1.00 94.12 257 ILE A O 1
ATOM 1999 N N . GLU A 1 258 ? -1.951 -10.118 39.104 1.00 92.19 258 GLU A N 1
ATOM 2000 C CA . GLU A 1 258 ? -0.820 -10.542 39.944 1.00 92.19 258 GLU A CA 1
ATOM 2001 C C . GLU A 1 258 ? 0.422 -9.691 39.702 1.00 92.19 258 GLU A C 1
ATOM 2003 O O . GLU A 1 258 ? 1.071 -9.235 40.644 1.00 92.19 258 GLU A O 1
ATOM 2008 N N . LEU A 1 259 ? 0.726 -9.439 38.430 1.00 91.12 259 LEU A N 1
ATOM 2009 C CA . LEU A 1 259 ? 1.851 -8.617 38.011 1.00 91.12 259 LEU A CA 1
ATOM 2010 C C . LEU A 1 259 ? 1.775 -7.202 38.606 1.00 91.12 259 LEU A C 1
ATOM 2012 O O . LEU A 1 259 ? 2.754 -6.702 39.163 1.00 91.12 259 LEU A O 1
ATOM 2016 N N . ILE A 1 260 ? 0.603 -6.569 38.523 1.00 91.00 260 ILE A N 1
ATOM 2017 C CA . ILE A 1 260 ? 0.358 -5.222 39.046 1.00 91.00 260 ILE A CA 1
ATOM 2018 C C . ILE A 1 260 ? 0.551 -5.180 40.565 1.00 91.00 260 ILE A C 1
ATOM 2020 O O . ILE A 1 260 ? 1.218 -4.274 41.073 1.00 91.00 260 ILE A O 1
ATOM 2024 N N . LEU A 1 261 ? 0.006 -6.165 41.285 1.00 90.00 261 LEU A N 1
ATOM 2025 C CA . LEU A 1 261 ? 0.133 -6.263 42.741 1.00 90.00 261 LEU A CA 1
ATOM 2026 C C . LEU A 1 261 ? 1.583 -6.514 43.176 1.00 90.00 261 LEU A C 1
ATOM 2028 O O . LEU A 1 261 ? 2.033 -5.938 44.165 1.00 90.00 261 LEU A O 1
ATOM 2032 N N . ALA A 1 262 ? 2.314 -7.350 42.439 1.00 88.88 262 ALA A N 1
ATOM 2033 C CA . ALA A 1 262 ? 3.673 -7.745 42.790 1.00 88.88 262 ALA A CA 1
ATOM 2034 C C . ALA A 1 262 ? 4.725 -6.678 42.452 1.00 88.88 262 ALA A C 1
ATOM 2036 O O . ALA A 1 262 ? 5.659 -6.482 43.228 1.00 88.88 262 ALA A O 1
ATOM 2037 N N . LYS A 1 263 ? 4.607 -6.012 41.294 1.00 85.25 263 LYS A N 1
ATOM 2038 C CA . LYS A 1 263 ? 5.693 -5.189 40.728 1.00 85.25 263 LYS A CA 1
ATOM 2039 C C . LYS A 1 263 ? 5.391 -3.700 40.625 1.00 85.25 263 LYS A C 1
ATOM 2041 O O . LYS A 1 263 ? 6.321 -2.900 40.652 1.00 85.25 263 LYS A O 1
ATOM 2046 N N . HIS A 1 264 ? 4.120 -3.315 40.540 1.00 79.38 264 HIS A N 1
ATOM 2047 C CA . HIS A 1 264 ? 3.725 -1.919 40.312 1.00 79.38 264 HIS A CA 1
ATOM 2048 C C . HIS A 1 264 ? 3.102 -1.250 41.544 1.00 79.38 264 HIS A C 1
ATOM 2050 O O . HIS A 1 264 ? 2.556 -0.156 41.436 1.00 79.38 264 HIS A O 1
ATOM 2056 N N . ALA A 1 265 ? 3.209 -1.889 42.718 1.00 72.44 265 ALA A N 1
ATOM 2057 C CA . ALA A 1 265 ? 2.832 -1.341 44.025 1.00 72.44 265 ALA A CA 1
ATOM 2058 C C . ALA A 1 265 ? 1.423 -0.710 44.071 1.00 72.44 265 ALA A C 1
ATOM 2060 O O . ALA A 1 265 ? 1.183 0.255 44.804 1.00 72.44 265 ALA A O 1
ATOM 2061 N N . ALA A 1 266 ? 0.476 -1.252 43.297 1.00 75.00 266 ALA A N 1
ATOM 2062 C CA . ALA A 1 266 ? -0.885 -0.740 43.267 1.00 75.00 266 ALA A CA 1
ATOM 2063 C C . ALA A 1 266 ? -1.526 -0.855 44.659 1.00 75.00 266 ALA A C 1
ATOM 2065 O O . ALA A 1 266 ? -1.591 -1.933 45.246 1.00 75.00 266 ALA A O 1
ATOM 2066 N N . LYS A 1 267 ? -2.068 0.251 45.183 1.00 79.56 267 LYS A N 1
ATOM 2067 C CA . LYS A 1 267 ? -2.728 0.308 46.506 1.00 79.56 267 LYS A CA 1
ATOM 2068 C C . LYS A 1 267 ? -4.128 -0.332 46.524 1.00 79.56 267 LYS A C 1
ATOM 2070 O O . LYS A 1 267 ? -4.942 -0.017 47.391 1.00 79.56 267 LYS A O 1
ATOM 2075 N N . LYS A 1 268 ? -4.444 -1.179 45.544 1.00 86.56 268 LYS A N 1
ATOM 2076 C CA . LYS A 1 268 ? -5.777 -1.750 45.316 1.00 86.56 268 LYS A CA 1
ATOM 2077 C C . LYS A 1 268 ? -5.795 -3.236 45.647 1.00 86.56 268 LYS A C 1
ATOM 2079 O O . LYS A 1 268 ? -4.778 -3.915 45.580 1.00 86.56 268 LYS A O 1
ATOM 2084 N N . THR A 1 269 ? -6.967 -3.742 46.019 1.00 90.94 269 THR A N 1
ATOM 2085 C CA . THR A 1 269 ? -7.153 -5.176 46.256 1.00 90.94 269 THR A CA 1
ATOM 2086 C C . THR A 1 269 ? -7.290 -5.926 44.932 1.00 90.94 269 THR A C 1
ATOM 2088 O O . THR A 1 269 ? -7.717 -5.353 43.930 1.00 90.94 269 THR A O 1
ATOM 2091 N N . ARG A 1 270 ? -6.999 -7.234 44.943 1.00 93.38 270 ARG A N 1
ATOM 2092 C CA . ARG A 1 270 ? -7.215 -8.123 43.788 1.00 93.38 270 ARG A CA 1
ATOM 2093 C C . ARG A 1 270 ? -8.641 -8.012 43.234 1.00 93.38 270 ARG A C 1
ATOM 2095 O O . ARG A 1 270 ? -8.815 -7.844 42.035 1.00 93.38 270 ARG A O 1
ATOM 2102 N N . ASP A 1 271 ? -9.646 -8.028 44.109 1.00 93.19 271 ASP A N 1
ATOM 2103 C CA . ASP A 1 271 ? -11.056 -7.896 43.714 1.00 93.19 271 ASP A CA 1
ATOM 2104 C C . ASP A 1 271 ? -11.364 -6.567 43.012 1.00 93.19 271 ASP A C 1
ATOM 2106 O O . ASP A 1 271 ? -12.178 -6.538 42.094 1.00 93.19 271 ASP A O 1
ATOM 2110 N N . HIS A 1 272 ? -10.705 -5.476 43.412 1.00 93.88 272 HIS A N 1
ATOM 2111 C CA . HIS A 1 272 ? -10.883 -4.184 42.756 1.00 93.88 272 HIS A CA 1
ATOM 2112 C C . HIS A 1 272 ? -10.256 -4.189 41.356 1.00 93.88 272 HIS A C 1
ATOM 2114 O O . HIS A 1 272 ? -10.875 -3.743 40.397 1.00 93.88 272 HIS A O 1
ATOM 2120 N N . LEU A 1 273 ? -9.064 -4.770 41.204 1.00 93.88 273 LEU A N 1
ATOM 2121 C CA . LEU A 1 273 ? -8.429 -4.888 39.890 1.00 93.88 273 LEU A CA 1
ATOM 2122 C C . LEU A 1 273 ? -9.214 -5.821 38.948 1.00 93.88 273 LEU A C 1
ATOM 2124 O O . LEU A 1 273 ? -9.267 -5.562 37.750 1.00 93.88 273 LEU A O 1
ATOM 2128 N N . ARG A 1 274 ? -9.883 -6.858 39.475 1.00 95.44 274 ARG A N 1
ATOM 2129 C CA . ARG A 1 274 ? -10.830 -7.681 38.696 1.00 95.44 274 ARG A CA 1
ATOM 2130 C C . ARG A 1 274 ? -12.041 -6.883 38.226 1.00 95.44 274 ARG A C 1
ATOM 2132 O O . ARG A 1 274 ? -12.453 -7.035 37.080 1.00 95.44 274 ARG A O 1
ATOM 2139 N N . PHE A 1 275 ? -12.593 -6.037 39.097 1.00 94.81 275 PHE A N 1
ATOM 2140 C CA . PHE A 1 275 ? -13.681 -5.130 38.733 1.00 94.81 275 PHE A CA 1
ATOM 2141 C C . PHE A 1 275 ? -13.253 -4.181 37.603 1.00 94.81 275 PHE A C 1
ATOM 2143 O O . PHE A 1 275 ? -13.954 -4.080 36.597 1.00 94.81 275 PHE A O 1
ATOM 2150 N N . GLU A 1 276 ? -12.071 -3.564 37.719 1.00 95.06 276 GLU A N 1
ATOM 2151 C CA . GLU A 1 276 ? -11.501 -2.727 36.656 1.00 95.06 276 GLU A CA 1
ATOM 2152 C C . GLU A 1 276 ? -11.356 -3.501 35.345 1.00 95.06 276 GLU A C 1
ATOM 2154 O O . GLU A 1 276 ? -11.793 -3.018 34.304 1.00 95.06 276 GLU A O 1
ATOM 2159 N N . ALA A 1 277 ? -10.778 -4.705 35.386 1.00 94.62 277 ALA A N 1
ATOM 2160 C CA . ALA A 1 277 ? -10.563 -5.533 34.203 1.00 94.62 277 ALA A CA 1
ATOM 2161 C C . ALA A 1 277 ? -11.875 -5.869 33.476 1.00 94.62 277 ALA A C 1
ATOM 2163 O O . ALA A 1 277 ? -11.942 -5.771 32.249 1.00 94.62 277 ALA A O 1
ATOM 2164 N N . ALA A 1 278 ? -12.923 -6.223 34.227 1.00 94.38 278 ALA A N 1
ATOM 2165 C CA . ALA A 1 278 ? -14.241 -6.520 33.675 1.00 94.38 278 ALA A CA 1
ATOM 2166 C C . ALA A 1 278 ? -14.879 -5.281 33.028 1.00 94.38 278 ALA A C 1
ATOM 2168 O O . ALA A 1 278 ? -15.265 -5.331 31.861 1.00 94.38 278 ALA A O 1
ATOM 2169 N N . ALA A 1 279 ? -14.911 -4.153 33.746 1.00 93.75 279 ALA A N 1
ATOM 2170 C CA . ALA A 1 279 ? -15.463 -2.900 33.233 1.00 93.75 279 ALA A CA 1
ATOM 2171 C C . ALA A 1 279 ? -14.680 -2.381 32.017 1.00 93.75 279 ALA A C 1
ATOM 2173 O O . ALA A 1 279 ? -15.258 -1.873 31.060 1.00 93.75 279 ALA A O 1
ATOM 2174 N N . MET A 1 280 ? -13.355 -2.537 32.018 1.00 94.00 280 MET A N 1
ATOM 2175 C CA . MET A 1 280 ? -12.517 -2.178 30.880 1.00 94.00 280 MET A CA 1
ATOM 2176 C C . MET A 1 280 ? -12.831 -3.034 29.659 1.00 94.00 280 MET A C 1
ATOM 2178 O O . MET A 1 280 ? -12.950 -2.478 28.572 1.00 94.00 280 MET A O 1
ATOM 2182 N N . ARG A 1 281 ? -13.012 -4.353 29.799 1.00 93.31 281 ARG A N 1
ATOM 2183 C CA . ARG A 1 281 ? -13.310 -5.224 28.650 1.00 93.31 281 ARG A CA 1
ATOM 2184 C C . ARG A 1 281 ? -14.539 -4.744 27.865 1.00 93.31 281 ARG A C 1
ATOM 2186 O O . ARG A 1 281 ? -14.496 -4.738 26.636 1.00 93.31 281 ARG A O 1
ATOM 2193 N N . GLU A 1 282 ? -15.568 -4.237 28.549 1.00 91.88 282 GLU A N 1
ATOM 2194 C CA . GLU A 1 282 ? -16.744 -3.623 27.909 1.00 91.88 282 GLU A CA 1
ATOM 2195 C C . GLU A 1 282 ? -16.411 -2.358 27.097 1.00 91.88 282 GLU A C 1
ATOM 2197 O O . GLU A 1 282 ? -17.021 -2.104 26.057 1.00 91.88 282 GLU A O 1
ATOM 2202 N N . LEU A 1 283 ? -15.441 -1.562 27.559 1.00 92.50 283 LEU A N 1
ATOM 2203 C CA . LEU A 1 283 ? -15.009 -0.319 26.914 1.00 92.50 283 LEU A CA 1
ATOM 2204 C C . LEU A 1 283 ? -13.999 -0.547 25.781 1.00 92.50 283 LEU A C 1
ATOM 2206 O O . LEU A 1 283 ? -13.979 0.236 24.829 1.00 92.50 283 LEU A O 1
ATOM 2210 N N . LEU A 1 284 ? -13.152 -1.579 25.874 1.00 91.88 284 LEU A N 1
ATOM 2211 C CA . LEU A 1 284 ? -12.191 -1.947 24.825 1.00 91.88 284 LEU A CA 1
ATOM 2212 C C . LEU A 1 284 ? -12.859 -2.694 23.664 1.00 91.88 284 LEU A C 1
ATOM 2214 O O . LEU A 1 284 ? -12.484 -2.468 22.517 1.00 91.88 284 LEU A O 1
ATOM 2218 N N . GLN A 1 285 ? -13.828 -3.568 23.960 1.00 88.88 285 GLN A N 1
ATOM 2219 C CA . GLN A 1 285 ? -14.485 -4.461 22.992 1.00 88.88 285 GLN A CA 1
ATOM 2220 C C . GLN A 1 285 ? -13.499 -5.310 22.156 1.00 88.88 285 GLN A C 1
ATOM 2222 O O . GLN A 1 285 ? -13.599 -5.324 20.922 1.00 88.88 285 GLN A O 1
ATOM 2227 N N . PRO A 1 286 ? -12.538 -6.014 22.792 1.00 83.69 286 PRO A N 1
ATOM 2228 C CA . PRO A 1 286 ? -11.451 -6.693 22.085 1.00 83.69 286 PRO A CA 1
ATOM 2229 C C . PRO A 1 286 ? -11.922 -7.818 21.151 1.00 83.69 286 PRO A C 1
ATOM 2231 O O . PRO A 1 286 ? -11.234 -8.131 20.183 1.00 83.69 286 PRO A O 1
ATOM 2234 N N . GLU A 1 287 ? -13.096 -8.406 21.398 1.00 84.75 287 GLU A N 1
ATOM 2235 C CA . GLU A 1 287 ? -13.677 -9.453 20.553 1.00 84.75 287 GLU A CA 1
ATOM 2236 C C . GLU A 1 287 ? -14.281 -8.910 19.244 1.00 84.75 287 GLU A C 1
ATOM 2238 O O . GLU A 1 287 ? -14.421 -9.659 18.278 1.00 84.75 287 GLU A O 1
ATOM 2243 N N . MET A 1 288 ? -14.640 -7.620 19.191 1.00 83.38 288 MET A N 1
ATOM 2244 C CA . MET A 1 288 ? -15.284 -6.998 18.022 1.00 83.38 288 MET A CA 1
ATOM 2245 C C . MET A 1 288 ? -14.368 -6.038 17.262 1.00 83.38 288 MET A C 1
ATOM 2247 O O . MET A 1 288 ? -14.522 -5.873 16.050 1.00 83.38 288 MET A O 1
ATOM 2251 N N . ILE A 1 289 ? -13.440 -5.374 17.954 1.00 86.62 289 ILE A N 1
ATOM 2252 C CA . ILE A 1 289 ? -12.620 -4.300 17.393 1.00 86.62 289 ILE A CA 1
ATOM 2253 C C . ILE A 1 289 ? -11.145 -4.612 17.628 1.00 86.62 289 ILE A C 1
ATOM 2255 O O . ILE A 1 289 ? -10.713 -4.882 18.746 1.00 86.62 289 ILE A O 1
ATOM 2259 N N . GLN A 1 290 ? -10.345 -4.520 16.563 1.00 86.81 290 GLN A N 1
ATOM 2260 C CA . GLN A 1 290 ? -8.899 -4.688 16.666 1.00 86.81 290 GLN A CA 1
ATOM 2261 C C . GLN A 1 290 ? -8.298 -3.664 17.642 1.00 86.81 290 GLN A C 1
ATOM 2263 O O . GLN A 1 290 ? -8.546 -2.461 17.535 1.00 86.81 290 GLN A O 1
ATOM 2268 N N . MET A 1 291 ? -7.431 -4.133 18.540 1.00 88.88 291 MET A N 1
ATOM 2269 C CA . MET A 1 291 ? -6.701 -3.285 19.482 1.00 88.88 291 MET A CA 1
ATOM 2270 C C . MET A 1 291 ? -6.006 -2.104 18.794 1.00 88.88 291 MET A C 1
ATOM 2272 O O . MET A 1 291 ? -5.234 -2.269 17.845 1.00 88.88 291 MET A O 1
ATOM 2276 N N . GLY A 1 292 ? -6.263 -0.894 19.295 1.00 89.88 292 GLY A N 1
ATOM 2277 C CA . GLY A 1 292 ? -5.683 0.332 18.754 1.00 89.88 292 GLY A CA 1
ATOM 2278 C C . GLY A 1 292 ? -6.345 0.866 17.484 1.00 89.88 292 GLY A C 1
ATOM 2279 O O . GLY A 1 292 ? -5.817 1.823 16.909 1.00 89.88 292 GLY A O 1
ATOM 2280 N N . HIS A 1 293 ? -7.454 0.271 17.028 1.00 91.44 293 HIS A N 1
ATOM 2281 C CA . HIS A 1 293 ? -8.191 0.733 15.854 1.00 91.44 293 HIS A CA 1
ATOM 2282 C C . HIS A 1 293 ? -8.745 2.150 16.050 1.00 91.44 293 HIS A C 1
ATOM 2284 O O . HIS A 1 293 ? -9.237 2.514 17.119 1.00 91.44 293 HIS A O 1
ATOM 2290 N N . MET A 1 294 ? -8.679 2.945 14.981 1.00 91.00 294 MET A N 1
ATOM 2291 C CA . MET A 1 294 ? -9.137 4.328 14.943 1.00 91.00 294 MET A CA 1
ATOM 2292 C C . MET A 1 294 ? -9.973 4.559 13.690 1.00 91.00 294 MET A C 1
ATOM 2294 O O . MET A 1 294 ? -9.507 4.324 12.578 1.00 91.00 294 MET A O 1
ATOM 2298 N N . ASN A 1 295 ? -11.175 5.098 13.870 1.00 90.12 295 ASN A N 1
ATOM 2299 C CA . ASN A 1 295 ? -12.025 5.538 12.768 1.00 90.12 295 ASN A CA 1
ATOM 2300 C C . ASN A 1 295 ? -11.882 7.062 12.537 1.00 90.12 295 ASN A C 1
ATOM 2302 O O . ASN A 1 295 ? -12.257 7.836 13.426 1.00 90.12 295 ASN A O 1
ATOM 2306 N N . PRO A 1 296 ? -11.394 7.520 11.363 1.00 89.31 296 PRO A N 1
ATOM 2307 C CA . PRO A 1 296 ? -11.255 8.947 11.048 1.00 89.31 296 PRO A CA 1
ATOM 2308 C C . PRO A 1 296 ? -12.577 9.729 11.065 1.00 89.31 296 PRO A C 1
ATOM 2310 O O . PRO A 1 296 ? -12.607 10.884 11.487 1.00 89.31 296 PRO A O 1
ATOM 2313 N N . GLY A 1 297 ? -13.681 9.104 10.645 1.00 88.62 297 GLY A N 1
ATOM 2314 C CA . GLY A 1 297 ? -15.014 9.710 10.678 1.00 88.62 297 GLY A CA 1
ATOM 2315 C C . GLY A 1 297 ? -15.486 9.985 12.105 1.00 88.62 297 GLY A C 1
ATOM 2316 O O . GLY A 1 297 ? -16.050 11.042 12.375 1.00 88.62 297 GLY A O 1
ATOM 2317 N N . ARG A 1 298 ? -15.169 9.090 13.049 1.00 91.19 298 ARG A N 1
ATOM 2318 C CA . ARG A 1 298 ? -15.479 9.301 14.469 1.00 91.19 298 ARG A CA 1
ATOM 2319 C C . ARG A 1 298 ? -14.664 10.442 15.074 1.00 91.19 298 ARG A C 1
ATOM 2321 O O . ARG A 1 298 ? -15.227 11.253 15.800 1.00 91.19 298 ARG A O 1
ATOM 2328 N N . TRP A 1 299 ? -13.382 10.566 14.724 1.00 93.06 299 TRP A N 1
ATOM 2329 C CA . TRP A 1 299 ? -12.571 11.722 15.128 1.00 93.06 299 TRP A CA 1
ATOM 2330 C C . TRP A 1 299 ? -13.147 13.045 14.619 1.00 93.06 299 TRP A C 1
ATOM 2332 O O . TRP A 1 299 ? -13.201 14.017 15.372 1.00 93.06 299 TRP A O 1
ATOM 2342 N N . ARG A 1 300 ? -13.629 13.069 13.369 1.00 92.25 300 ARG A N 1
ATOM 2343 C CA . ARG A 1 300 ? -14.328 14.234 12.814 1.00 92.25 300 ARG A CA 1
ATOM 2344 C C . ARG A 1 300 ? -15.591 14.564 13.600 1.00 92.25 300 ARG A C 1
ATOM 2346 O O . ARG A 1 300 ? -15.732 15.700 14.031 1.00 92.25 300 ARG A O 1
ATOM 2353 N N . HIS A 1 301 ? -16.437 13.575 13.871 1.00 91.12 301 HIS A N 1
ATOM 2354 C CA . HIS A 1 301 ? -17.659 13.780 14.646 1.00 91.12 301 HIS A CA 1
ATOM 2355 C C . HIS A 1 301 ? -17.388 14.303 16.070 1.00 91.12 301 HIS A C 1
ATOM 2357 O O . HIS A 1 301 ? -18.096 15.180 16.567 1.00 91.12 301 HIS A O 1
ATOM 2363 N N . MET A 1 302 ? -16.330 13.815 16.729 1.00 91.50 302 MET A N 1
ATOM 2364 C CA . MET A 1 302 ? -15.899 14.336 18.033 1.00 91.50 302 MET A CA 1
ATOM 2365 C C . MET A 1 302 ? -15.471 15.810 17.946 1.00 91.50 302 MET A C 1
ATOM 2367 O O . MET A 1 302 ? -15.837 16.609 18.806 1.00 91.50 302 MET A O 1
ATOM 2371 N N . ALA A 1 303 ? -14.727 16.187 16.901 1.00 92.06 303 ALA A N 1
ATOM 2372 C CA . ALA A 1 303 ? -14.307 17.571 16.682 1.00 92.06 303 ALA A CA 1
ATOM 2373 C C . ALA A 1 303 ? -15.488 18.499 16.361 1.00 92.06 303 ALA A C 1
ATOM 2375 O O . ALA A 1 303 ? -15.568 19.591 16.918 1.00 92.06 303 ALA A O 1
ATOM 2376 N N . GLU A 1 304 ? -16.425 18.044 15.525 1.00 90.88 304 GLU A N 1
ATOM 2377 C CA . GLU A 1 304 ? -17.681 18.744 15.228 1.00 90.88 304 GLU A CA 1
ATOM 2378 C C . GLU A 1 304 ? -18.492 18.969 16.504 1.00 90.88 304 GLU A C 1
ATOM 2380 O O . GLU A 1 304 ? -18.918 20.089 16.759 1.00 90.88 304 GLU A O 1
ATOM 2385 N N . THR A 1 305 ? -18.603 17.951 17.365 1.00 88.75 305 THR A N 1
ATOM 2386 C CA . THR A 1 305 ? -19.279 18.074 18.665 1.00 88.75 305 THR A CA 1
ATOM 2387 C C . THR A 1 305 ? -18.631 19.165 19.518 1.00 88.75 305 THR A C 1
ATOM 2389 O O . THR A 1 305 ? -19.327 20.013 20.069 1.00 88.75 305 THR A O 1
ATOM 2392 N N . PHE A 1 306 ? -17.297 19.213 19.602 1.00 87.62 306 PHE A N 1
ATOM 2393 C CA . PHE A 1 306 ? -16.616 20.297 20.317 1.00 87.62 306 PHE A CA 1
ATOM 2394 C C . PHE A 1 306 ? -16.836 21.674 19.673 1.00 87.62 306 PHE A C 1
ATOM 2396 O O . PHE A 1 306 ? -16.965 22.665 20.395 1.00 87.62 306 PHE A O 1
ATOM 2403 N N . ALA A 1 307 ? -16.885 21.753 18.343 1.00 89.31 307 ALA A N 1
ATOM 2404 C CA . ALA A 1 307 ? -17.105 23.002 17.620 1.00 89.31 307 ALA A CA 1
ATOM 2405 C C . ALA A 1 307 ? -18.542 23.524 17.781 1.00 89.31 307 ALA A C 1
ATOM 2407 O O . ALA A 1 307 ? -18.744 24.718 18.001 1.00 89.31 307 ALA A O 1
ATOM 2408 N N . ASP A 1 308 ? -19.539 22.641 17.730 1.00 84.75 308 ASP A N 1
ATOM 2409 C CA . ASP A 1 308 ? -20.952 22.983 17.919 1.00 84.75 308 ASP A CA 1
ATOM 2410 C C . ASP A 1 308 ? -21.257 23.445 19.342 1.00 84.75 308 ASP A C 1
ATOM 2412 O O . ASP A 1 308 ? -22.116 24.298 19.556 1.00 84.75 308 ASP A O 1
ATOM 2416 N N . LEU A 1 309 ? -20.491 22.945 20.308 1.00 80.00 309 LEU A N 1
ATOM 2417 C CA . LEU A 1 309 ? -20.541 23.382 21.698 1.00 80.00 309 LEU A CA 1
ATOM 2418 C C . LEU A 1 309 ? -19.713 24.652 21.964 1.00 80.00 309 LEU A C 1
ATOM 2420 O O . LEU A 1 309 ? -19.629 25.100 23.104 1.00 80.00 309 LEU A O 1
ATOM 2424 N N . GLY A 1 310 ? -19.085 25.241 20.941 1.00 81.75 310 GLY A N 1
ATOM 2425 C CA . GLY A 1 310 ? -18.291 26.467 21.069 1.00 81.75 310 GLY A CA 1
ATOM 2426 C C . GLY A 1 310 ? -16.984 26.297 21.853 1.00 81.75 310 GLY A C 1
ATOM 2427 O O . GLY A 1 310 ? -16.417 27.282 22.322 1.00 81.75 310 GLY A O 1
ATOM 2428 N N . LEU A 1 311 ? -16.495 25.062 22.010 1.00 79.94 311 LEU A N 1
ATOM 2429 C CA . LEU A 1 311 ? -15.255 24.755 22.738 1.00 79.94 311 LEU A CA 1
ATOM 2430 C C . LEU A 1 311 ? -14.004 24.914 21.853 1.00 79.94 311 LEU A C 1
ATOM 2432 O O . LEU A 1 311 ? -12.892 25.069 22.373 1.00 79.94 311 LEU A O 1
ATOM 2436 N N . VAL A 1 312 ? -14.191 24.892 20.528 1.00 84.81 312 VAL A N 1
ATOM 2437 C CA . VAL A 1 312 ? -13.186 25.137 19.479 1.00 84.81 312 VAL A CA 1
ATOM 2438 C C . VAL A 1 312 ? -13.814 25.905 18.307 1.00 84.81 312 VAL A C 1
ATOM 2440 O O . VAL A 1 312 ? -15.037 25.961 18.181 1.00 84.81 312 VAL A O 1
ATOM 2443 N N . ALA A 1 313 ? -12.988 26.499 17.443 1.00 84.38 313 ALA A N 1
ATOM 2444 C CA . ALA A 1 313 ? -13.464 27.171 16.234 1.00 84.38 313 ALA A CA 1
ATOM 2445 C C . ALA A 1 313 ? -14.006 26.164 15.200 1.00 84.38 313 ALA A C 1
ATOM 2447 O O . ALA A 1 313 ? -13.574 25.012 15.163 1.00 84.38 313 ALA A O 1
ATOM 2448 N N . ARG A 1 314 ? -14.954 26.594 14.355 1.00 85.25 314 ARG A N 1
ATOM 2449 C CA . ARG A 1 314 ? -15.585 25.735 13.332 1.00 85.25 314 ARG A CA 1
ATOM 2450 C C . ARG A 1 314 ? -14.679 25.415 12.139 1.00 85.25 314 ARG A C 1
ATOM 2452 O O . ARG A 1 314 ? -14.929 24.442 11.442 1.00 85.25 314 ARG A O 1
ATOM 2459 N N . ASP A 1 315 ? -13.634 26.200 11.911 1.00 85.69 315 ASP A N 1
ATOM 2460 C CA . ASP A 1 315 ? -12.641 26.038 10.844 1.00 85.69 315 ASP A CA 1
ATOM 2461 C C . ASP A 1 315 ? -11.441 25.177 11.285 1.00 85.69 315 ASP A C 1
ATOM 2463 O O . ASP A 1 315 ? -10.281 25.473 10.989 1.00 85.69 315 ASP A O 1
ATOM 2467 N N . PHE A 1 316 ? -11.707 24.098 12.022 1.00 86.00 316 PHE A N 1
ATOM 2468 C CA . PHE A 1 316 ? -10.654 23.243 12.557 1.00 86.00 316 PHE A CA 1
ATOM 2469 C C . PHE A 1 316 ? -9.986 22.364 11.487 1.00 86.00 316 PHE A C 1
ATOM 2471 O O . PHE A 1 316 ? -10.593 21.968 10.492 1.00 86.00 316 PHE A O 1
ATOM 2478 N N . LYS A 1 317 ? -8.724 21.996 11.740 1.00 85.19 317 LYS A N 1
ATOM 2479 C CA . LYS A 1 317 ? -7.936 21.066 10.918 1.00 85.19 317 LYS A CA 1
ATOM 2480 C C . LYS A 1 317 ? -7.658 19.780 11.686 1.00 85.19 317 LYS A C 1
ATOM 2482 O O . LYS A 1 317 ? -7.126 19.818 12.795 1.00 85.19 317 LYS A O 1
ATOM 2487 N N . LEU A 1 318 ? -8.017 18.645 11.093 1.00 86.19 318 LEU A N 1
ATOM 2488 C CA . LEU A 1 318 ? -7.809 17.307 11.668 1.00 86.19 318 LEU A CA 1
ATOM 2489 C C . LEU A 1 318 ? -6.699 16.526 10.966 1.00 86.19 318 LEU A C 1
ATOM 2491 O O . LEU A 1 318 ? -6.315 15.450 11.433 1.00 86.19 318 LEU A O 1
ATOM 2495 N N . GLU A 1 319 ? -6.182 17.045 9.853 1.00 83.56 319 GLU A N 1
ATOM 2496 C CA . GLU A 1 319 ? -5.136 16.397 9.078 1.00 83.56 319 GLU A CA 1
ATOM 2497 C C . GLU A 1 319 ? -3.931 16.109 9.977 1.00 83.56 319 GLU A C 1
ATOM 2499 O O . GLU A 1 319 ? -3.449 16.970 10.717 1.00 83.56 319 GLU A O 1
ATOM 2504 N N . GLY A 1 320 ? -3.456 14.865 9.944 1.00 83.06 320 GLY A N 1
ATOM 2505 C CA . GLY A 1 320 ? -2.303 14.435 10.728 1.00 83.06 320 GLY A CA 1
ATOM 2506 C C . GLY A 1 320 ? -2.575 14.089 12.196 1.00 83.06 320 GLY A C 1
ATOM 2507 O O . GLY A 1 320 ? -1.622 13.685 12.850 1.00 83.06 320 GLY A O 1
ATOM 2508 N N . LEU A 1 321 ? -3.814 14.162 12.713 1.00 91.81 321 LEU A N 1
ATOM 2509 C CA . LEU A 1 321 ? -4.123 13.727 14.090 1.00 91.81 321 LEU A CA 1
ATOM 2510 C C . LEU A 1 321 ? -3.833 12.236 14.314 1.00 91.81 321 LEU A C 1
ATOM 2512 O O . LEU A 1 321 ? -3.313 11.866 15.360 1.00 91.81 321 LEU A O 1
ATOM 2516 N N . THR A 1 322 ? -4.200 11.373 13.369 1.00 91.75 322 THR A N 1
ATOM 2517 C CA . THR A 1 322 ? -4.039 9.919 13.498 1.00 91.75 322 THR A CA 1
ATOM 2518 C C . THR A 1 322 ? -2.744 9.452 12.848 1.00 91.75 322 THR A C 1
ATOM 2520 O O . THR A 1 322 ? -2.385 9.891 11.753 1.00 91.75 322 THR A O 1
ATOM 2523 N N . TYR A 1 323 ? -2.039 8.542 13.511 1.00 91.00 323 TYR A N 1
ATOM 2524 C CA . TYR A 1 323 ? -0.881 7.850 12.958 1.00 91.00 323 TYR A CA 1
ATOM 2525 C C . TYR A 1 323 ? -1.300 6.656 12.103 1.00 91.00 323 TYR A C 1
ATOM 2527 O O . TYR A 1 323 ? -2.078 5.812 12.546 1.00 91.00 323 TYR A O 1
ATOM 2535 N N . ASP A 1 324 ? -0.739 6.585 10.898 1.00 84.56 324 ASP A N 1
ATOM 2536 C CA . ASP A 1 324 ? -0.863 5.447 9.997 1.00 84.56 324 ASP A CA 1
ATOM 2537 C C . ASP A 1 324 ? 0.515 4.763 9.869 1.00 84.56 324 ASP A C 1
ATOM 2539 O O . ASP A 1 324 ? 1.444 5.370 9.326 1.00 84.56 324 ASP A O 1
ATOM 2543 N N . PRO A 1 325 ? 0.681 3.535 10.398 1.00 74.94 325 PRO A N 1
ATOM 2544 C CA . PRO A 1 325 ? 1.948 2.801 10.359 1.00 74.94 325 PRO A CA 1
ATOM 2545 C C . PRO A 1 325 ? 2.328 2.286 8.962 1.00 74.94 325 PRO A C 1
ATOM 2547 O O . PRO A 1 325 ? 3.469 1.850 8.777 1.00 74.94 325 PRO A O 1
ATOM 2550 N N . GLU A 1 326 ? 1.389 2.294 8.013 1.00 71.12 326 GLU A N 1
ATOM 2551 C CA . GLU A 1 326 ? 1.553 1.815 6.635 1.00 71.12 326 GLU A CA 1
ATOM 2552 C C . GLU A 1 326 ? 1.378 2.948 5.612 1.00 71.12 326 GLU A C 1
ATOM 2554 O O . GLU A 1 326 ? 1.189 2.688 4.420 1.00 71.12 326 GLU A O 1
ATOM 2559 N N . ALA A 1 327 ? 1.460 4.207 6.064 1.00 63.12 327 ALA A N 1
ATOM 2560 C CA . ALA A 1 327 ? 1.401 5.375 5.199 1.00 63.12 327 ALA A CA 1
ATOM 2561 C C . ALA A 1 327 ? 2.459 5.248 4.095 1.00 63.12 327 ALA A C 1
ATOM 2563 O O . ALA A 1 327 ? 3.661 5.407 4.326 1.00 63.12 327 ALA A O 1
ATOM 2564 N N . LYS A 1 328 ? 2.007 4.921 2.882 1.00 57.00 328 LYS A N 1
ATOM 2565 C CA . LYS A 1 328 ? 2.881 4.810 1.717 1.00 57.00 328 LYS A CA 1
ATOM 2566 C C . LYS A 1 328 ? 3.495 6.180 1.461 1.00 57.00 328 LYS A C 1
ATOM 2568 O O . LYS A 1 328 ? 2.787 7.185 1.460 1.00 57.00 328 LYS A O 1
ATOM 2573 N N . ILE A 1 329 ? 4.806 6.206 1.232 1.00 60.34 329 ILE A N 1
ATOM 2574 C CA . ILE A 1 329 ? 5.499 7.411 0.778 1.00 60.34 329 ILE A CA 1
ATOM 2575 C C . ILE A 1 329 ? 4.779 7.881 -0.486 1.00 60.34 329 ILE A C 1
ATOM 2577 O O . ILE A 1 329 ? 4.651 7.115 -1.444 1.00 60.34 329 ILE A O 1
ATOM 2581 N N . ASP A 1 330 ? 4.283 9.115 -0.478 1.00 57.75 330 ASP A N 1
ATOM 2582 C CA . ASP A 1 330 ? 3.686 9.711 -1.663 1.00 57.75 330 ASP A CA 1
ATOM 2583 C C . ASP A 1 330 ? 4.788 9.899 -2.715 1.00 57.75 330 ASP A C 1
ATOM 2585 O O . ASP A 1 330 ? 5.632 10.792 -2.625 1.00 57.75 330 ASP A O 1
ATOM 2589 N N . LEU A 1 331 ? 4.832 8.979 -3.681 1.00 66.38 331 LEU A N 1
ATOM 2590 C CA . LEU A 1 331 ? 5.809 8.965 -4.768 1.00 66.38 331 LEU A CA 1
ATOM 2591 C C . LEU A 1 331 ? 5.424 9.921 -5.906 1.00 66.38 331 LEU A C 1
ATOM 2593 O O . LEU A 1 331 ? 6.219 10.105 -6.830 1.00 66.38 331 LEU A O 1
ATOM 2597 N N . ALA A 1 332 ? 4.245 10.553 -5.860 1.00 73.69 332 ALA A N 1
ATOM 2598 C CA . ALA A 1 332 ? 3.780 11.461 -6.905 1.00 73.69 332 ALA A CA 1
ATOM 2599 C C . ALA A 1 332 ? 4.755 12.622 -7.207 1.00 73.69 332 ALA A C 1
ATOM 2601 O O . ALA A 1 332 ? 5.005 12.878 -8.388 1.00 73.69 332 ALA A O 1
ATOM 2602 N N . PRO A 1 333 ? 5.390 13.291 -6.218 1.00 72.00 333 PRO A N 1
ATOM 2603 C CA . PRO A 1 333 ? 6.360 14.351 -6.498 1.00 72.00 333 PRO A CA 1
ATOM 2604 C C . PRO A 1 333 ? 7.610 13.807 -7.203 1.00 72.00 333 PRO A C 1
ATOM 2606 O O . PRO A 1 333 ? 8.147 14.440 -8.111 1.00 72.00 333 PRO A O 1
ATOM 2609 N N . PHE A 1 334 ? 8.051 12.603 -6.828 1.00 74.25 334 PHE A N 1
ATOM 2610 C CA . PHE A 1 334 ? 9.219 11.944 -7.415 1.00 74.25 334 PHE A CA 1
ATOM 2611 C C . PHE A 1 334 ? 8.951 11.463 -8.846 1.00 74.25 334 PHE A C 1
ATOM 2613 O O . PHE A 1 334 ? 9.836 11.544 -9.697 1.00 74.25 334 PHE A O 1
ATOM 2620 N N . LEU A 1 335 ? 7.719 11.039 -9.141 1.00 74.94 335 LEU A N 1
ATOM 2621 C CA . LEU A 1 335 ? 7.259 10.742 -10.498 1.00 74.94 335 LEU A CA 1
ATOM 2622 C C . LEU A 1 335 ? 7.321 11.983 -11.395 1.00 74.94 335 LEU A C 1
ATOM 2624 O O . LEU A 1 335 ? 7.842 11.894 -12.505 1.00 74.94 335 LEU A O 1
ATOM 2628 N N . TRP A 1 336 ? 6.878 13.149 -10.912 1.00 80.50 336 TRP A N 1
ATOM 2629 C CA . TRP A 1 336 ? 6.977 14.403 -11.670 1.00 80.50 336 TRP A CA 1
ATOM 2630 C C . TRP A 1 336 ? 8.424 14.830 -11.931 1.00 80.50 336 TRP A C 1
ATOM 2632 O O . TRP A 1 336 ? 8.738 15.272 -13.037 1.00 80.50 336 TRP A O 1
ATOM 2642 N N . VAL A 1 337 ? 9.325 14.629 -10.965 1.00 81.06 337 VAL A N 1
ATOM 2643 C CA . VAL A 1 337 ? 10.770 14.838 -11.166 1.00 81.06 337 VAL A CA 1
ATOM 2644 C C . VAL A 1 337 ? 11.324 13.870 -12.218 1.00 81.06 337 VAL A C 1
ATOM 2646 O O . VAL A 1 337 ? 12.082 14.289 -13.093 1.00 81.06 337 VAL A O 1
ATOM 2649 N N . GLY A 1 338 ? 10.910 12.600 -12.192 1.00 82.38 338 GLY A N 1
ATOM 2650 C CA . GLY A 1 338 ? 11.294 11.601 -13.193 1.00 82.38 338 GLY A CA 1
ATOM 2651 C C . GLY A 1 338 ? 10.808 11.944 -14.605 1.00 82.38 338 GLY A C 1
ATOM 2652 O O . GLY A 1 338 ? 11.580 11.868 -15.561 1.00 82.38 338 GLY A O 1
ATOM 2653 N N . VAL A 1 339 ? 9.557 12.393 -14.741 1.00 86.94 339 VAL A N 1
ATOM 2654 C CA . VAL A 1 339 ? 8.979 12.849 -16.017 1.00 86.94 339 VAL A CA 1
ATOM 2655 C C . VAL A 1 339 ? 9.709 14.088 -16.538 1.00 86.94 339 VAL A C 1
ATOM 2657 O O . VAL A 1 339 ? 10.048 14.143 -17.720 1.00 86.94 339 VAL A O 1
ATOM 2660 N N . ALA A 1 340 ? 10.013 15.057 -15.670 1.00 85.25 340 ALA A N 1
ATOM 2661 C CA . ALA A 1 340 ? 10.775 16.245 -16.048 1.00 85.25 340 ALA A CA 1
ATOM 2662 C C . ALA A 1 340 ? 12.202 15.888 -16.504 1.00 85.25 340 ALA A C 1
ATOM 2664 O O . ALA A 1 340 ? 12.662 16.382 -17.533 1.00 85.25 340 ALA A O 1
ATOM 2665 N N . ALA A 1 341 ? 12.883 14.981 -15.796 1.00 84.56 341 ALA A N 1
ATOM 2666 C CA . ALA A 1 341 ? 14.210 14.500 -16.178 1.00 84.56 341 ALA A CA 1
ATOM 2667 C C . ALA A 1 341 ? 14.190 13.770 -17.532 1.00 84.56 341 ALA A C 1
ATOM 2669 O O . ALA A 1 341 ? 15.064 13.997 -18.371 1.00 84.56 341 ALA A O 1
ATOM 2670 N N . LEU A 1 342 ? 13.164 12.949 -17.782 1.00 89.00 342 LEU A N 1
ATOM 2671 C CA . LEU A 1 342 ? 12.972 12.273 -19.064 1.00 89.00 342 LEU A CA 1
ATOM 2672 C C . LEU A 1 342 ? 12.703 13.273 -20.197 1.00 89.00 342 LEU A C 1
ATOM 2674 O O . LEU A 1 342 ? 13.285 13.145 -21.272 1.00 89.00 342 LEU A O 1
ATOM 2678 N N . ALA A 1 343 ? 11.881 14.297 -19.959 1.00 90.19 343 ALA A N 1
ATOM 2679 C CA . ALA A 1 343 ? 11.613 15.350 -20.936 1.00 90.19 343 ALA A CA 1
ATOM 2680 C C . ALA A 1 343 ? 12.885 16.140 -21.290 1.00 90.19 343 ALA A C 1
ATOM 2682 O O . ALA A 1 343 ? 13.138 16.402 -22.466 1.00 90.19 343 ALA A O 1
ATOM 2683 N N . VAL A 1 344 ? 13.726 16.456 -20.298 1.00 91.19 344 VAL A N 1
ATOM 2684 C CA . VAL A 1 344 ? 15.030 17.102 -20.522 1.00 91.19 344 VAL A CA 1
ATOM 2685 C C . VAL A 1 344 ? 15.964 16.187 -21.315 1.00 91.19 344 VAL A C 1
ATOM 2687 O O . VAL A 1 344 ? 16.580 16.642 -22.275 1.00 91.19 344 VAL A O 1
ATOM 2690 N N . LEU A 1 345 ? 16.038 14.895 -20.982 1.00 89.62 345 LEU A N 1
ATOM 2691 C CA . LEU A 1 345 ? 16.846 13.922 -21.726 1.00 89.62 345 LEU A CA 1
ATOM 2692 C C . LEU A 1 345 ? 16.393 13.787 -23.182 1.00 89.62 345 LEU A C 1
ATOM 2694 O O . LEU A 1 345 ? 17.227 13.795 -24.088 1.00 89.62 345 LEU A O 1
ATOM 2698 N N . LEU A 1 346 ? 15.082 13.720 -23.423 1.00 91.31 346 LEU A N 1
ATOM 2699 C CA . LEU A 1 346 ? 14.515 13.676 -24.770 1.00 91.31 346 LEU A CA 1
ATOM 2700 C C . LEU A 1 346 ? 14.782 14.973 -25.537 1.00 91.31 346 LEU A C 1
ATOM 2702 O O . LEU A 1 346 ? 15.109 14.922 -26.723 1.00 91.31 346 LEU A O 1
ATOM 2706 N N . PHE A 1 347 ? 14.703 16.129 -24.876 1.00 92.94 347 PHE A N 1
ATOM 2707 C CA . PHE A 1 347 ? 15.022 17.415 -25.489 1.00 92.94 347 PHE A CA 1
ATOM 2708 C C . PHE A 1 347 ? 16.505 17.520 -25.856 1.00 92.94 347 PHE A C 1
ATOM 2710 O O . PHE A 1 347 ? 16.827 17.876 -26.987 1.00 92.94 347 PHE A O 1
ATOM 2717 N N . VAL A 1 348 ? 17.413 17.144 -24.950 1.00 91.50 348 VAL A N 1
ATOM 2718 C CA . VAL A 1 348 ? 18.862 17.132 -25.206 1.00 91.50 348 VAL A CA 1
ATOM 2719 C C . VAL A 1 348 ? 19.209 16.134 -26.310 1.00 91.50 348 VAL A C 1
ATOM 2721 O O . VAL A 1 348 ? 19.977 16.468 -27.211 1.00 91.50 348 VAL A O 1
ATOM 2724 N N . GLY A 1 349 ? 18.608 14.941 -26.299 1.00 91.19 349 GLY A N 1
ATOM 2725 C CA . GLY A 1 349 ? 18.776 13.946 -27.357 1.00 91.19 349 GLY A CA 1
ATOM 2726 C C . GLY A 1 349 ? 18.275 14.450 -28.713 1.00 91.19 349 GLY A C 1
ATOM 2727 O O . GLY A 1 349 ? 18.988 14.358 -29.712 1.00 91.19 349 GLY A O 1
ATOM 2728 N N . SER A 1 350 ? 17.087 15.058 -28.749 1.00 89.94 350 SER A N 1
ATOM 2729 C CA . SER A 1 350 ? 16.515 15.671 -29.953 1.00 89.94 350 SER A CA 1
ATOM 2730 C C . SER A 1 350 ? 17.388 16.813 -30.479 1.00 89.94 350 SER A C 1
ATOM 2732 O O . SER A 1 350 ? 17.690 16.864 -31.673 1.00 89.94 350 SER A O 1
ATOM 2734 N N . LEU A 1 351 ? 17.877 17.682 -29.591 1.00 91.94 351 LEU A N 1
ATOM 2735 C CA . LEU A 1 351 ? 18.773 18.781 -29.933 1.00 91.94 351 LEU A CA 1
ATOM 2736 C C . LEU A 1 351 ? 20.119 18.266 -30.456 1.00 91.94 351 LEU A C 1
ATOM 2738 O O . LEU A 1 351 ? 20.623 18.789 -31.446 1.00 91.94 351 LEU A O 1
ATOM 2742 N N . ALA A 1 352 ? 20.677 17.210 -29.861 1.00 89.06 352 ALA A N 1
ATOM 2743 C CA . ALA A 1 352 ? 21.900 16.574 -30.339 1.00 89.06 352 ALA A CA 1
ATOM 2744 C C . ALA A 1 352 ? 21.712 15.961 -31.736 1.00 89.06 352 ALA A C 1
ATOM 2746 O O . ALA A 1 352 ? 22.551 16.163 -32.614 1.00 89.06 352 ALA A O 1
ATOM 2747 N N . VAL A 1 353 ? 20.586 15.280 -31.985 1.00 89.88 353 VAL A N 1
ATOM 2748 C CA . VAL A 1 353 ? 20.241 14.746 -33.314 1.00 89.88 353 VAL A CA 1
ATOM 2749 C C . VAL A 1 353 ? 20.033 15.874 -34.324 1.00 89.88 353 VAL A C 1
ATOM 2751 O O . VAL A 1 353 ? 20.500 15.773 -35.461 1.00 89.88 353 VAL A O 1
ATOM 2754 N N . PHE A 1 354 ? 19.363 16.958 -33.933 1.00 90.19 354 PHE A N 1
ATOM 2755 C CA . PHE A 1 354 ? 19.171 18.135 -34.775 1.00 90.19 354 PHE A CA 1
ATOM 2756 C C . PHE A 1 354 ? 20.508 18.788 -35.133 1.00 90.19 354 PHE A C 1
ATOM 2758 O O . PHE A 1 354 ? 20.784 18.986 -36.315 1.00 90.19 354 PHE A O 1
ATOM 2765 N N . LEU A 1 355 ? 21.369 19.050 -34.146 1.00 89.12 355 LEU A N 1
ATOM 2766 C CA . LEU A 1 355 ? 22.697 19.628 -34.349 1.00 89.12 355 LEU A CA 1
ATOM 2767 C C . LEU A 1 355 ? 23.592 18.714 -35.189 1.00 89.12 355 LEU A C 1
ATOM 2769 O O . LEU A 1 355 ? 24.297 19.205 -36.067 1.00 89.12 355 LEU A O 1
ATOM 2773 N N . ALA A 1 356 ? 23.534 17.395 -34.985 1.00 85.00 356 ALA A N 1
ATOM 2774 C CA . ALA A 1 356 ? 24.257 16.430 -35.808 1.00 85.00 356 ALA A CA 1
ATOM 2775 C C . ALA A 1 356 ? 23.762 16.453 -37.261 1.00 85.00 356 ALA A C 1
ATOM 2777 O O . ALA A 1 356 ? 24.568 16.560 -38.183 1.00 85.00 356 ALA A O 1
ATOM 2778 N N . ARG A 1 357 ? 22.441 16.432 -37.489 1.00 83.31 357 ARG A N 1
ATOM 2779 C CA . ARG A 1 357 ? 21.854 16.536 -38.836 1.00 83.31 357 ARG A CA 1
ATOM 2780 C C . ARG A 1 357 ? 22.180 17.866 -39.504 1.00 83.31 357 ARG A C 1
ATOM 2782 O O . ARG A 1 357 ? 22.468 17.883 -40.697 1.00 83.31 357 ARG A O 1
ATOM 2789 N N . PHE A 1 358 ? 22.146 18.961 -38.753 1.00 83.50 358 PHE A N 1
ATOM 2790 C CA . PHE A 1 358 ? 22.479 20.290 -39.246 1.00 83.50 358 PHE A CA 1
ATOM 2791 C C . PHE A 1 358 ? 23.957 20.376 -39.638 1.00 83.50 358 PHE A C 1
ATOM 2793 O O . PHE A 1 358 ? 24.254 20.764 -40.763 1.00 83.50 358 PHE A O 1
ATOM 2800 N N . ASN A 1 359 ? 24.874 19.906 -38.784 1.00 79.56 359 ASN A N 1
ATOM 2801 C CA . ASN A 1 359 ? 26.304 19.832 -39.100 1.00 79.56 359 ASN A CA 1
ATOM 2802 C C . ASN A 1 359 ? 26.592 18.936 -40.307 1.00 79.56 359 ASN A C 1
ATOM 2804 O O . ASN A 1 359 ? 27.424 19.282 -41.142 1.00 79.56 359 ASN A O 1
ATOM 2808 N N . LEU A 1 360 ? 25.902 17.799 -40.425 1.00 78.88 360 LEU A N 1
ATOM 2809 C CA . LEU A 1 360 ? 26.043 16.910 -41.576 1.00 78.88 360 LEU A CA 1
ATOM 2810 C C . LEU A 1 360 ? 25.549 17.573 -42.867 1.00 78.88 360 LEU A C 1
ATOM 2812 O O . LEU A 1 360 ? 26.226 17.463 -43.884 1.00 78.88 360 LEU A O 1
ATOM 2816 N N . ARG A 1 361 ? 24.423 18.301 -42.837 1.00 79.38 361 ARG A N 1
ATOM 2817 C CA . ARG A 1 361 ? 23.952 19.079 -43.998 1.00 79.38 361 ARG A CA 1
ATOM 2818 C C . ARG A 1 361 ? 24.922 20.191 -44.369 1.00 79.38 361 ARG A C 1
ATOM 2820 O O . ARG A 1 361 ? 25.245 20.320 -45.538 1.00 79.38 361 ARG A O 1
ATOM 2827 N N . LEU A 1 362 ? 25.420 20.950 -43.394 1.00 77.31 362 LEU A N 1
ATOM 2828 C CA . LEU A 1 362 ? 26.342 22.062 -43.638 1.00 77.31 362 LEU A CA 1
ATOM 2829 C C . LEU A 1 362 ? 27.673 21.578 -44.214 1.00 77.31 362 LEU A C 1
ATOM 2831 O O . LEU A 1 362 ? 28.165 22.143 -45.186 1.00 77.31 362 LEU A O 1
ATOM 2835 N N . ARG A 1 363 ? 28.223 20.490 -43.661 1.00 72.19 363 ARG A N 1
ATOM 2836 C CA . ARG A 1 363 ? 29.407 19.835 -44.225 1.00 72.19 363 ARG A CA 1
ATOM 2837 C C . ARG A 1 363 ? 29.136 19.329 -45.627 1.00 72.19 363 ARG A C 1
ATOM 2839 O O . ARG A 1 363 ? 29.967 19.552 -46.491 1.00 72.19 363 ARG A O 1
ATOM 2846 N N . LYS A 1 364 ? 27.976 18.716 -45.865 1.00 75.06 364 LYS A N 1
ATOM 2847 C CA . LYS A 1 364 ? 27.603 18.243 -47.194 1.00 75.06 364 LYS A CA 1
ATOM 2848 C C . LYS A 1 364 ? 27.484 19.395 -48.191 1.00 75.06 364 LYS A C 1
ATOM 2850 O O . LYS A 1 364 ? 28.051 19.282 -49.257 1.00 75.06 364 LYS A O 1
ATOM 2855 N N . GLU A 1 365 ? 26.864 20.517 -47.842 1.00 77.38 365 GLU A N 1
ATOM 2856 C CA . GLU A 1 365 ? 26.712 21.683 -48.728 1.00 77.38 365 GLU A CA 1
ATOM 2857 C C . GLU A 1 365 ? 28.062 22.351 -49.055 1.00 77.38 365 GLU A C 1
ATOM 2859 O O . GLU A 1 365 ? 28.348 22.683 -50.206 1.00 77.38 365 GLU A O 1
ATOM 2864 N N . VAL A 1 366 ? 28.920 22.523 -48.040 1.00 75.19 366 VAL A N 1
ATOM 2865 C CA . VAL A 1 366 ? 30.268 23.092 -48.200 1.00 75.19 366 VAL A CA 1
ATOM 2866 C C . VAL A 1 366 ? 31.154 22.140 -48.993 1.00 75.19 366 VAL A C 1
ATOM 2868 O O . VAL A 1 366 ? 31.849 22.568 -49.913 1.00 75.19 366 VAL A O 1
ATOM 2871 N N . GLU A 1 367 ? 31.099 20.845 -48.687 1.00 72.00 367 GLU A N 1
ATOM 2872 C CA . GLU A 1 367 ? 31.759 19.828 -49.489 1.00 72.00 367 GLU A CA 1
ATOM 2873 C C . GLU A 1 367 ? 31.161 19.737 -50.882 1.00 72.00 367 GLU A C 1
ATOM 2875 O O . GLU A 1 367 ? 31.913 19.425 -51.778 1.00 72.00 367 GLU A O 1
ATOM 2880 N N . ASP A 1 368 ? 29.876 19.988 -51.113 1.00 74.94 368 ASP A N 1
ATOM 2881 C CA . ASP A 1 368 ? 29.247 19.869 -52.430 1.00 74.94 368 ASP A CA 1
ATOM 2882 C C . ASP A 1 368 ? 29.565 21.077 -53.309 1.00 74.94 368 ASP A C 1
ATOM 2884 O O . ASP A 1 368 ? 29.780 20.889 -54.500 1.00 74.94 368 ASP A O 1
ATOM 2888 N N . ARG A 1 369 ? 29.716 22.287 -52.748 1.00 72.62 369 ARG A N 1
ATOM 2889 C CA . ARG A 1 369 ? 30.261 23.452 -53.473 1.00 72.62 369 ARG A CA 1
ATOM 2890 C C . ARG A 1 369 ? 31.757 23.327 -53.724 1.00 72.62 369 ARG A C 1
ATOM 2892 O O . ARG A 1 369 ? 32.191 23.460 -54.864 1.00 72.62 369 ARG A O 1
ATOM 2899 N N . ALA A 1 370 ? 32.536 22.989 -52.695 1.00 70.12 370 ALA A N 1
ATOM 2900 C CA . ALA A 1 370 ? 33.966 22.743 -52.856 1.00 70.12 370 ALA A CA 1
ATOM 2901 C C . ALA A 1 370 ? 34.212 21.540 -53.775 1.00 70.12 370 ALA A C 1
ATOM 2903 O O . ALA A 1 370 ? 35.137 21.568 -54.581 1.00 70.12 370 ALA A O 1
ATOM 2904 N N . ARG A 1 371 ? 33.365 20.502 -53.709 1.00 67.62 371 ARG A N 1
ATOM 2905 C CA . ARG A 1 371 ? 33.343 19.409 -54.679 1.00 67.62 371 ARG A CA 1
ATOM 2906 C C . ARG A 1 371 ? 32.868 19.908 -56.012 1.00 67.62 371 ARG A C 1
ATOM 2908 O O . ARG A 1 371 ? 33.465 19.438 -56.934 1.00 67.62 371 ARG A O 1
ATOM 2915 N N . ALA A 1 372 ? 31.887 20.780 -56.194 1.00 69.25 372 ALA A N 1
ATOM 2916 C CA . ALA A 1 372 ? 31.459 21.214 -57.527 1.00 69.25 372 ALA A CA 1
ATOM 2917 C C . ALA A 1 372 ? 32.542 22.041 -58.232 1.00 69.25 372 ALA A C 1
ATOM 2919 O O . ALA A 1 372 ? 32.814 21.790 -59.398 1.00 69.25 372 ALA A O 1
ATOM 2920 N N . GLU A 1 373 ? 33.218 22.947 -57.525 1.00 68.31 373 GLU A N 1
ATOM 2921 C CA . GLU A 1 373 ? 34.330 23.740 -58.065 1.00 68.31 373 GLU A CA 1
ATOM 2922 C C . GLU A 1 373 ? 35.578 22.891 -58.286 1.00 68.31 373 GLU A C 1
ATOM 2924 O O . GLU A 1 373 ? 36.142 22.895 -59.381 1.00 68.31 373 GLU A O 1
ATOM 2929 N N . ARG A 1 374 ? 35.975 22.079 -57.292 1.00 66.12 374 ARG A N 1
ATOM 2930 C CA . ARG A 1 374 ? 37.047 21.099 -57.496 1.00 66.12 374 ARG A CA 1
ATOM 2931 C C . ARG A 1 374 ? 36.646 20.084 -58.544 1.00 66.12 374 ARG A C 1
ATOM 2933 O O . ARG A 1 374 ? 37.491 19.701 -59.310 1.00 66.12 374 ARG A O 1
ATOM 2940 N N . ARG A 1 375 ? 35.389 19.669 -58.654 1.00 67.50 375 ARG A N 1
ATOM 2941 C CA . ARG A 1 375 ? 34.894 18.738 -59.678 1.00 67.50 375 ARG A CA 1
ATOM 2942 C C . ARG A 1 375 ? 34.840 19.419 -61.019 1.00 67.50 375 ARG A C 1
ATOM 2944 O O . ARG A 1 375 ? 35.090 18.715 -61.964 1.00 67.50 375 ARG A O 1
ATOM 2951 N N . PHE A 1 376 ? 34.604 20.717 -61.150 1.00 68.81 376 PHE A N 1
ATOM 2952 C CA . PHE A 1 376 ? 34.740 21.397 -62.433 1.00 68.81 376 PHE A CA 1
ATOM 2953 C C . PHE A 1 376 ? 36.215 21.523 -62.823 1.00 68.81 376 PHE A C 1
ATOM 2955 O O . PHE A 1 376 ? 36.569 21.140 -63.928 1.00 68.81 376 PHE A O 1
ATOM 2962 N N . ALA A 1 377 ? 37.097 21.941 -61.910 1.00 66.44 377 ALA A N 1
ATOM 2963 C CA . ALA A 1 377 ? 38.537 22.034 -62.163 1.00 66.44 37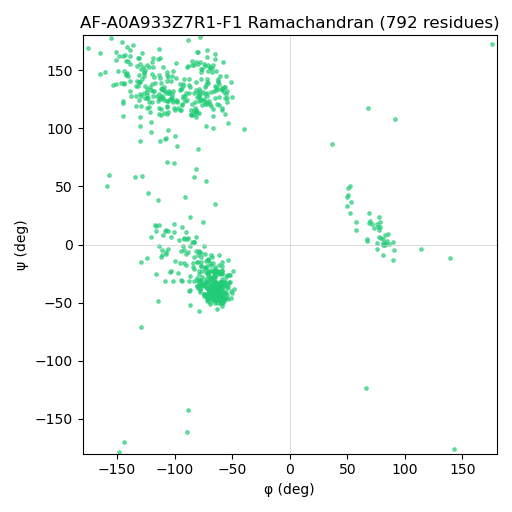7 ALA A CA 1
ATOM 2964 C C . ALA A 1 377 ? 39.188 20.657 -62.398 1.00 66.44 377 ALA A C 1
ATOM 2966 O O . ALA A 1 377 ? 39.967 20.479 -63.326 1.00 66.44 377 ALA A O 1
ATOM 2967 N N . THR A 1 378 ? 38.828 19.660 -61.591 1.00 64.94 378 THR A N 1
ATOM 2968 C CA . THR A 1 378 ? 39.240 18.260 -61.700 1.00 64.94 378 THR A CA 1
ATOM 2969 C C . THR A 1 378 ? 38.539 17.575 -62.859 1.00 64.94 378 THR A C 1
ATOM 2971 O O . THR A 1 378 ? 39.189 16.779 -63.500 1.00 64.94 378 THR A O 1
ATOM 2974 N N . MET A 1 379 ? 37.275 17.859 -63.197 1.00 66.94 379 MET A N 1
ATOM 2975 C CA . MET A 1 379 ? 36.678 17.370 -64.448 1.00 66.94 379 MET A CA 1
ATOM 2976 C C . MET A 1 379 ? 37.449 17.976 -65.597 1.00 66.94 379 MET A C 1
ATOM 2978 O O . MET A 1 379 ? 38.022 17.206 -66.331 1.00 66.94 379 MET A O 1
ATOM 2982 N N . ALA A 1 380 ? 37.588 19.295 -65.705 1.00 67.50 380 ALA A N 1
ATOM 2983 C CA . ALA A 1 380 ? 38.374 19.938 -66.756 1.00 67.50 380 ALA A CA 1
ATOM 2984 C C . ALA A 1 380 ? 39.817 19.403 -66.853 1.00 67.50 380 ALA A C 1
ATOM 2986 O O . ALA A 1 380 ? 40.322 19.236 -67.958 1.00 67.50 380 ALA A O 1
ATOM 2987 N N . ALA A 1 381 ? 40.466 19.078 -65.728 1.00 65.56 381 ALA A N 1
ATOM 2988 C CA . ALA A 1 381 ? 41.786 18.442 -65.700 1.00 65.56 381 ALA A CA 1
ATOM 2989 C C . ALA A 1 381 ? 41.758 16.927 -66.006 1.00 65.56 381 ALA A C 1
ATOM 2991 O O . ALA A 1 381 ? 42.706 16.398 -66.584 1.00 65.56 381 ALA A O 1
ATOM 2992 N N . ASN A 1 382 ? 40.682 16.213 -65.661 1.00 62.00 382 ASN A N 1
ATOM 2993 C CA . ASN A 1 382 ? 40.558 14.756 -65.785 1.00 62.00 382 ASN A CA 1
ATOM 2994 C C . ASN A 1 382 ? 39.774 14.300 -67.015 1.00 62.00 382 ASN A C 1
ATOM 2996 O O . ASN A 1 382 ? 39.852 13.111 -67.335 1.00 62.00 382 ASN A O 1
ATOM 3000 N N . VAL A 1 383 ? 39.032 15.176 -67.704 1.00 68.88 383 VAL A N 1
ATOM 3001 C CA . VAL A 1 383 ? 38.427 14.822 -68.988 1.00 68.88 383 VAL A CA 1
ATOM 3002 C C . VAL A 1 383 ? 39.605 14.384 -69.865 1.00 68.88 383 VAL A C 1
ATOM 3004 O O . VAL A 1 383 ? 40.640 15.054 -69.832 1.00 68.88 383 VAL A O 1
ATOM 3007 N N . PRO A 1 384 ? 39.530 13.234 -70.561 1.00 60.78 384 PRO A N 1
ATOM 3008 C CA . PRO A 1 384 ? 40.651 12.656 -71.311 1.00 60.78 384 PRO A CA 1
ATOM 3009 C C . PRO A 1 384 ? 40.948 13.438 -72.594 1.00 60.78 384 PRO A C 1
ATOM 3011 O O . PRO A 1 384 ? 40.948 12.912 -73.701 1.00 60.78 384 PRO A O 1
ATOM 3014 N N . GLY A 1 385 ? 41.164 14.732 -72.429 1.00 74.19 385 GLY A N 1
ATOM 3015 C CA . GLY A 1 385 ? 41.336 15.709 -73.461 1.00 74.19 385 GLY A CA 1
ATOM 3016 C C . GLY A 1 385 ? 41.461 17.115 -72.899 1.00 74.19 385 GLY A C 1
ATOM 3017 O O . GLY A 1 385 ? 41.281 17.344 -71.707 1.00 74.19 385 GLY A O 1
ATOM 3018 N N . VAL A 1 386 ? 41.783 18.066 -73.760 1.00 83.94 386 VAL A N 1
ATOM 3019 C CA . VAL A 1 386 ? 41.970 19.464 -73.365 1.00 83.94 386 VAL A CA 1
ATOM 3020 C C . VAL A 1 386 ? 40.697 20.240 -73.663 1.00 83.94 386 VAL A C 1
ATOM 3022 O O . VAL A 1 386 ? 40.241 20.248 -74.803 1.00 83.94 386 VAL A O 1
ATOM 3025 N N . ILE A 1 387 ? 40.110 20.887 -72.656 1.00 86.31 387 ILE A N 1
ATOM 3026 C CA . ILE A 1 387 ? 39.024 21.848 -72.882 1.00 86.31 387 ILE A CA 1
ATOM 3027 C C . ILE A 1 387 ? 39.659 23.158 -73.329 1.00 86.31 387 ILE A C 1
ATOM 3029 O O . ILE A 1 387 ? 40.600 23.643 -72.700 1.00 86.31 387 ILE A O 1
ATOM 3033 N N . ILE A 1 388 ? 39.142 23.716 -74.412 1.00 85.50 388 ILE A N 1
ATOM 3034 C CA . ILE A 1 388 ? 39.579 24.983 -74.974 1.00 85.50 388 ILE A CA 1
ATOM 3035 C C . ILE A 1 388 ? 38.372 25.897 -75.137 1.00 85.50 388 ILE A C 1
ATOM 3037 O O . ILE A 1 388 ? 37.283 25.451 -75.486 1.00 85.50 388 ILE A O 1
ATOM 3041 N N . GLN A 1 389 ? 38.579 27.184 -74.933 1.00 85.62 389 GLN A N 1
ATOM 3042 C CA . GLN A 1 389 ? 37.674 28.213 -75.406 1.00 85.62 389 GLN A CA 1
ATOM 3043 C C . GLN A 1 389 ? 38.487 29.172 -76.256 1.00 85.62 389 GLN A C 1
ATOM 3045 O O . GLN A 1 389 ? 39.595 29.556 -75.874 1.00 85.62 389 GLN A O 1
ATOM 3050 N N . LEU A 1 390 ? 37.962 29.528 -77.421 1.00 84.31 390 LEU A N 1
ATOM 3051 C CA . LEU A 1 390 ? 38.610 30.474 -78.316 1.00 84.31 390 LEU A CA 1
ATOM 3052 C C . LEU A 1 390 ? 37.630 31.544 -78.775 1.00 84.31 390 LEU A C 1
ATOM 3054 O O . LEU A 1 390 ? 36.475 31.256 -79.077 1.00 84.31 390 LEU A O 1
ATOM 3058 N N . ARG A 1 391 ? 38.112 32.777 -78.838 1.00 82.75 391 ARG A N 1
ATOM 3059 C CA . ARG A 1 391 ? 37.428 33.916 -79.431 1.00 82.75 391 ARG A CA 1
ATOM 3060 C C . ARG A 1 391 ? 37.842 34.041 -80.893 1.00 82.75 391 ARG A C 1
ATOM 3062 O O . ARG A 1 391 ? 39.015 33.852 -81.229 1.00 82.75 391 ARG A O 1
ATOM 3069 N N . VAL A 1 392 ? 36.871 34.330 -81.755 1.00 77.69 392 VAL A N 1
ATOM 3070 C CA . VAL A 1 392 ? 37.096 34.547 -83.189 1.00 77.69 392 VAL A CA 1
ATOM 3071 C C . VAL A 1 392 ? 36.905 36.027 -83.507 1.00 77.69 392 VAL A C 1
ATOM 3073 O O . VAL A 1 392 ? 35.841 36.578 -83.233 1.00 77.69 392 VAL A O 1
ATOM 3076 N N . ASP A 1 393 ? 37.925 36.648 -84.097 1.00 73.25 393 ASP A N 1
ATOM 3077 C CA . ASP A 1 393 ? 37.892 38.059 -84.494 1.00 73.25 393 ASP A CA 1
ATOM 3078 C C . ASP A 1 393 ? 37.243 38.236 -85.880 1.00 73.25 393 ASP A C 1
ATOM 3080 O O . ASP A 1 393 ? 37.261 37.324 -86.712 1.00 73.25 393 ASP A O 1
ATOM 3084 N N . GLU A 1 394 ? 36.739 39.440 -86.179 1.00 64.44 394 GLU A N 1
ATOM 3085 C CA . GLU A 1 394 ? 36.051 39.767 -87.446 1.00 64.44 394 GLU A CA 1
ATOM 3086 C C . GLU A 1 394 ? 36.915 39.538 -88.706 1.00 64.44 394 GLU A C 1
ATOM 3088 O O . GLU A 1 394 ? 36.384 39.299 -89.789 1.00 64.44 394 GLU A O 1
ATOM 3093 N N . GLY A 1 395 ? 38.248 39.532 -88.569 1.00 58.69 395 GLY A N 1
ATOM 3094 C CA . GLY A 1 395 ? 39.209 39.224 -89.640 1.00 58.69 395 GLY A CA 1
ATOM 3095 C C . GLY A 1 395 ? 39.578 37.738 -89.795 1.00 58.69 395 GLY A C 1
ATOM 3096 O O . GLY A 1 395 ? 40.487 37.419 -90.559 1.00 58.69 395 GLY A O 1
ATOM 3097 N N . GLY A 1 396 ? 38.936 36.822 -89.057 1.00 61.91 396 GLY A N 1
ATOM 3098 C CA . GLY A 1 396 ? 39.230 35.378 -89.084 1.00 61.91 396 GLY A CA 1
ATOM 3099 C C . GLY A 1 396 ? 40.409 34.935 -88.200 1.00 61.91 396 GLY A C 1
ATOM 3100 O O . GLY A 1 396 ? 40.832 33.773 -88.263 1.00 61.91 396 GLY A O 1
ATOM 3101 N N . GLY A 1 397 ? 40.931 35.847 -87.373 1.00 67.44 397 GLY A N 1
ATOM 3102 C CA . GLY A 1 397 ? 41.909 35.568 -86.318 1.00 67.44 397 GLY A CA 1
ATOM 3103 C C . GLY A 1 397 ? 41.304 34.750 -85.172 1.00 67.44 397 GLY A C 1
ATOM 3104 O O . GLY A 1 397 ? 40.094 34.779 -84.953 1.00 67.44 397 GLY A O 1
ATOM 3105 N N . ARG A 1 398 ? 42.137 33.975 -84.465 1.00 74.81 398 ARG A N 1
ATOM 3106 C CA . ARG A 1 398 ? 41.710 33.066 -83.387 1.00 74.81 398 ARG A CA 1
ATOM 3107 C C . ARG A 1 398 ? 42.574 33.297 -82.159 1.00 74.81 398 ARG A C 1
ATOM 3109 O O . ARG A 1 398 ? 43.798 33.237 -82.262 1.00 74.81 398 ARG A O 1
ATOM 3116 N N . GLU A 1 399 ? 41.945 33.490 -81.010 1.00 78.06 399 GLU A N 1
ATOM 3117 C CA . GLU A 1 399 ? 42.638 33.691 -79.740 1.00 78.06 399 GLU A CA 1
ATOM 3118 C C . GLU A 1 399 ? 42.047 32.770 -78.676 1.00 78.06 399 GLU A C 1
ATOM 3120 O O . GLU A 1 399 ? 40.844 32.783 -78.440 1.00 78.06 399 GLU A O 1
ATOM 3125 N N . TYR A 1 400 ? 42.877 31.943 -78.042 1.00 78.94 400 TYR A N 1
ATOM 3126 C CA . TYR A 1 400 ? 42.413 31.083 -76.955 1.00 78.94 400 TYR A CA 1
ATOM 3127 C C . TYR A 1 400 ? 42.191 31.931 -75.699 1.00 78.94 400 TYR A C 1
ATOM 3129 O O . TYR A 1 400 ? 43.101 32.627 -75.263 1.00 78.94 400 TYR A O 1
ATOM 3137 N N . THR A 1 401 ? 40.994 31.876 -75.120 1.00 80.06 401 THR A N 1
ATOM 3138 C CA . THR A 1 401 ? 40.618 32.640 -73.917 1.00 80.06 401 THR A CA 1
ATOM 3139 C C . THR A 1 401 ? 40.605 31.786 -72.658 1.00 80.06 401 THR A C 1
ATOM 3141 O O . THR A 1 401 ? 40.776 32.309 -71.560 1.00 80.06 401 THR A O 1
ATOM 3144 N N . TYR A 1 402 ? 40.461 30.469 -72.803 1.00 81.56 402 TYR A N 1
ATOM 3145 C CA . TYR A 1 402 ? 40.607 29.515 -71.710 1.00 81.56 402 TYR A CA 1
ATOM 3146 C C . TYR A 1 402 ? 41.196 28.203 -72.225 1.00 81.56 402 TYR A C 1
ATOM 3148 O O . TYR A 1 402 ? 40.806 27.708 -73.283 1.00 81.56 402 TYR A O 1
ATOM 3156 N N . LEU A 1 403 ? 42.112 27.617 -71.454 1.00 80.12 403 LEU A N 1
ATOM 3157 C CA . LEU A 1 403 ? 42.536 26.234 -71.628 1.00 80.12 403 LEU A CA 1
ATOM 3158 C C . LEU A 1 403 ? 42.506 25.529 -70.277 1.00 80.12 403 LEU A C 1
ATOM 3160 O O . LEU A 1 403 ? 42.992 26.057 -69.276 1.00 80.12 403 LEU A O 1
ATOM 3164 N N . SER A 1 404 ? 41.984 24.305 -70.259 1.00 83.44 404 SER A N 1
ATOM 3165 C CA . SER A 1 404 ? 42.097 23.449 -69.081 1.00 83.44 404 SER A CA 1
ATOM 3166 C C . SER A 1 404 ? 43.577 23.188 -68.755 1.00 83.44 404 SER A C 1
ATOM 3168 O O . SER A 1 404 ? 44.353 22.967 -69.692 1.00 83.44 404 SER A O 1
ATOM 3170 N N . PRO A 1 405 ? 43.964 23.079 -67.469 1.00 78.94 405 PRO A N 1
ATOM 3171 C CA . PRO A 1 405 ? 45.351 22.829 -67.048 1.00 78.94 405 PRO A CA 1
ATOM 3172 C C . PRO A 1 405 ? 46.024 21.622 -67.719 1.00 78.94 405 PRO A C 1
ATOM 3174 O O . PRO A 1 405 ? 47.237 21.610 -67.915 1.00 78.94 405 PRO A O 1
ATOM 3177 N N . ARG A 1 406 ? 45.230 20.632 -68.154 1.00 78.12 406 ARG A N 1
ATOM 3178 C CA . ARG A 1 406 ? 45.695 19.441 -68.877 1.00 78.12 406 ARG A CA 1
ATOM 3179 C C . ARG A 1 406 ? 46.422 19.763 -70.188 1.00 78.12 406 ARG A C 1
ATOM 3181 O O . ARG A 1 406 ? 47.094 18.888 -70.721 1.00 78.12 406 ARG A O 1
ATOM 3188 N N . CYS A 1 407 ? 46.331 20.984 -70.723 1.00 79.19 407 CYS A N 1
ATOM 3189 C CA . CYS A 1 407 ? 47.077 21.350 -71.927 1.00 79.19 407 CYS A CA 1
ATOM 3190 C C . CYS A 1 407 ? 48.597 21.223 -71.741 1.00 79.19 407 CYS A C 1
ATOM 3192 O O . CYS A 1 407 ? 49.268 20.822 -72.686 1.00 79.19 407 CYS A O 1
ATOM 3194 N N . GLN A 1 408 ? 49.122 21.459 -70.532 1.00 80.12 408 GLN A N 1
ATOM 3195 C CA . GLN A 1 408 ? 50.554 21.335 -70.258 1.00 80.12 408 GLN A CA 1
ATOM 3196 C C . GLN A 1 408 ? 51.032 19.890 -70.328 1.00 80.12 408 GLN A C 1
ATOM 3198 O O . GLN A 1 408 ? 52.061 19.608 -70.926 1.00 80.12 408 GLN A O 1
ATOM 3203 N N . GLU A 1 409 ? 50.254 18.950 -69.806 1.00 72.19 409 GLU A N 1
ATOM 3204 C CA . GLU A 1 409 ? 50.567 17.521 -69.912 1.00 72.19 409 GLU A CA 1
ATOM 3205 C C . GLU A 1 409 ? 50.280 16.969 -71.311 1.00 72.19 409 GLU A C 1
ATOM 3207 O O . GLU A 1 409 ? 50.969 16.084 -71.820 1.00 72.19 409 GLU A O 1
ATOM 3212 N N . PHE A 1 410 ? 49.221 17.466 -71.947 1.00 75.88 410 PHE A N 1
ATOM 3213 C CA . PHE A 1 410 ? 48.781 16.957 -73.233 1.00 75.88 410 PHE A CA 1
ATOM 3214 C C . PHE A 1 410 ? 49.693 17.419 -74.366 1.00 75.88 410 PHE A C 1
ATOM 3216 O O . PHE A 1 410 ? 50.042 16.591 -75.210 1.00 75.88 410 PHE A O 1
ATOM 3223 N N . PHE A 1 411 ? 50.067 18.705 -74.352 1.00 71.44 411 PHE A N 1
ATOM 3224 C CA . PHE A 1 411 ? 50.837 19.384 -75.391 1.00 71.44 411 PHE A CA 1
ATOM 3225 C C . PHE A 1 411 ? 52.264 19.774 -74.989 1.00 71.44 411 PHE A C 1
ATOM 3227 O O . PHE A 1 411 ? 53.018 20.203 -75.854 1.00 71.44 411 PHE A O 1
ATOM 3234 N N . GLY A 1 412 ? 52.650 19.648 -73.718 1.00 69.25 412 GLY A N 1
ATOM 3235 C CA . GLY A 1 412 ? 53.971 20.058 -73.221 1.00 69.25 412 GLY A CA 1
ATOM 3236 C C . GLY A 1 412 ? 54.111 21.556 -72.922 1.00 69.25 412 GLY A C 1
ATOM 3237 O O . GLY A 1 412 ? 55.174 21.978 -72.481 1.00 69.25 412 GLY A O 1
ATOM 3238 N N . VAL A 1 413 ? 53.058 22.353 -73.143 1.00 75.31 413 VAL A N 1
ATOM 3239 C CA . VAL A 1 413 ? 53.066 23.824 -73.035 1.00 75.31 413 VAL A CA 1
ATOM 3240 C C . VAL A 1 413 ? 51.973 24.330 -72.097 1.00 75.31 413 VAL A C 1
ATOM 3242 O O . VAL A 1 413 ? 50.834 23.852 -72.122 1.00 75.31 413 VAL A O 1
ATOM 3245 N N . GLY A 1 414 ? 52.320 25.292 -71.244 1.00 79.44 414 GLY A N 1
ATOM 3246 C CA . GLY A 1 414 ? 51.417 25.806 -70.213 1.00 79.44 414 GLY A CA 1
ATOM 3247 C C . GLY A 1 414 ? 50.218 26.576 -70.791 1.00 79.44 414 GLY A C 1
ATOM 3248 O O . GLY A 1 414 ? 50.351 27.204 -71.844 1.00 79.44 414 GLY A O 1
ATOM 3249 N N . PRO A 1 415 ? 49.057 26.610 -70.102 1.00 78.31 415 PRO A N 1
ATOM 3250 C CA . PRO A 1 415 ? 47.885 27.367 -70.557 1.00 78.31 415 PRO A CA 1
ATOM 3251 C C . PRO A 1 415 ? 48.206 28.843 -70.827 1.00 78.31 415 PRO A C 1
ATOM 3253 O O . PRO A 1 415 ? 47.805 29.398 -71.846 1.00 78.31 415 PRO A O 1
ATOM 3256 N N . GLU A 1 416 ? 48.971 29.468 -69.929 1.00 77.00 416 GLU A N 1
ATOM 3257 C CA . GLU A 1 416 ? 49.327 30.890 -70.003 1.00 77.00 416 GLU A CA 1
ATOM 3258 C C . GLU A 1 416 ? 50.290 31.215 -71.152 1.00 77.00 416 GLU A C 1
ATOM 3260 O O . GLU A 1 416 ? 50.256 32.313 -71.709 1.00 77.00 416 GLU A O 1
ATOM 3265 N N . GLU A 1 417 ? 51.147 30.261 -71.511 1.00 75.31 417 GLU A N 1
ATOM 3266 C CA . GLU A 1 417 ? 52.103 30.379 -72.612 1.00 75.31 417 GLU A CA 1
ATOM 3267 C C . GLU A 1 417 ? 51.372 30.305 -73.956 1.00 75.31 417 GLU A C 1
ATOM 3269 O O . GLU A 1 417 ? 51.541 31.165 -74.815 1.00 75.31 417 GLU A O 1
ATOM 3274 N N . VAL A 1 418 ? 50.433 29.369 -74.091 1.00 72.81 418 VAL A N 1
ATOM 3275 C CA . VAL A 1 418 ? 49.628 29.196 -75.307 1.00 72.81 418 VAL A CA 1
ATOM 3276 C C . VAL A 1 418 ? 48.714 30.390 -75.580 1.00 72.81 418 VAL A C 1
ATOM 3278 O O . VAL A 1 418 ? 48.576 30.816 -76.731 1.00 72.81 418 VAL A O 1
ATOM 3281 N N . ILE A 1 419 ? 48.081 30.938 -74.538 1.00 75.50 419 ILE A N 1
ATOM 3282 C CA . ILE A 1 419 ? 47.232 32.134 -74.663 1.00 75.50 419 ILE A CA 1
ATOM 3283 C C . ILE A 1 419 ? 48.070 33.322 -75.157 1.00 75.50 419 ILE A C 1
ATOM 3285 O O . ILE A 1 419 ? 47.608 34.105 -75.987 1.00 75.50 419 ILE A O 1
ATOM 3289 N N . ARG A 1 420 ? 49.332 33.418 -74.718 1.00 72.00 420 ARG A N 1
ATOM 3290 C CA . ARG A 1 420 ? 50.277 34.465 -75.129 1.00 72.00 420 ARG A CA 1
ATOM 3291 C C . ARG A 1 420 ? 50.783 34.289 -76.564 1.00 72.00 420 ARG A C 1
ATOM 3293 O O . ARG A 1 420 ? 50.860 35.268 -77.299 1.00 72.00 420 ARG A O 1
ATOM 3300 N N . GLU A 1 421 ? 51.111 33.063 -76.969 1.00 66.75 421 GLU A N 1
ATOM 3301 C CA . GLU A 1 421 ? 51.683 32.742 -78.288 1.00 66.75 421 GLU A CA 1
ATOM 3302 C C . GLU A 1 421 ? 50.638 32.593 -79.410 1.00 66.75 421 GLU A C 1
ATOM 3304 O O . GLU A 1 421 ? 50.987 32.527 -80.590 1.00 66.75 421 GLU A O 1
ATOM 3309 N N . LYS A 1 422 ? 49.345 32.549 -79.059 1.00 66.31 422 LYS A N 1
ATOM 3310 C CA . LYS A 1 422 ? 48.191 32.463 -79.978 1.00 66.31 422 LYS A CA 1
ATOM 3311 C C . LYS A 1 422 ? 48.195 31.245 -80.919 1.00 66.31 422 LYS A C 1
ATOM 3313 O O . LYS A 1 422 ? 47.475 31.225 -81.920 1.00 66.31 422 LYS A O 1
ATOM 3318 N N . ARG A 1 423 ? 48.954 30.186 -80.607 1.00 64.38 423 ARG A N 1
ATOM 3319 C CA . ARG A 1 423 ? 49.027 28.955 -81.414 1.00 64.38 423 ARG A CA 1
ATOM 3320 C C . ARG A 1 423 ? 49.201 27.719 -80.526 1.00 64.38 423 ARG A C 1
ATOM 3322 O O . ARG A 1 423 ? 50.177 27.622 -79.804 1.00 64.38 423 ARG A O 1
ATOM 3329 N N . LEU A 1 424 ? 48.272 26.760 -80.616 1.00 64.94 424 LEU A N 1
ATOM 3330 C CA . LEU A 1 424 ? 48.282 25.537 -79.789 1.00 64.94 424 LEU A CA 1
ATOM 3331 C C . LEU A 1 424 ? 48.502 24.250 -80.599 1.00 64.94 424 LEU A C 1
ATOM 3333 O O . LEU A 1 424 ? 49.311 23.407 -80.236 1.00 64.94 424 LEU A O 1
ATOM 3337 N N . LEU A 1 425 ? 47.762 24.073 -81.697 1.00 70.06 425 LEU A N 1
ATOM 3338 C CA . LEU A 1 425 ? 47.708 22.798 -82.415 1.00 70.06 425 LEU A CA 1
ATOM 3339 C C . LEU A 1 425 ? 48.581 22.803 -83.664 1.00 70.06 425 LEU A C 1
ATOM 3341 O O . LEU A 1 425 ? 48.365 23.592 -84.590 1.00 70.06 425 LEU A O 1
ATOM 3345 N N . ASN A 1 426 ? 49.513 21.854 -83.721 1.00 77.00 426 ASN A N 1
ATOM 3346 C CA . ASN A 1 426 ? 50.261 21.538 -84.924 1.00 77.00 426 ASN A CA 1
ATOM 3347 C C . ASN A 1 426 ? 49.790 20.194 -85.491 1.00 77.00 426 ASN A C 1
ATOM 3349 O O . ASN A 1 426 ? 50.265 19.129 -85.101 1.00 77.00 426 ASN A O 1
ATOM 3353 N N . TRP A 1 427 ? 48.814 20.243 -86.396 1.00 81.62 427 TRP A N 1
ATOM 3354 C CA . TRP A 1 427 ? 48.338 19.049 -87.091 1.00 81.62 427 TRP A CA 1
ATOM 3355 C C . TRP A 1 427 ? 49.461 18.419 -87.908 1.00 81.62 427 TRP A C 1
ATOM 3357 O O . TRP A 1 427 ? 50.223 19.139 -88.567 1.00 81.62 427 TRP A O 1
ATOM 3367 N N . HIS A 1 428 ? 49.533 17.087 -87.867 1.00 78.75 428 HIS A N 1
ATOM 3368 C CA . HIS A 1 428 ? 50.459 16.306 -88.677 1.00 78.75 428 HIS A CA 1
ATOM 3369 C C . HIS A 1 428 ? 50.346 16.736 -90.154 1.00 78.75 428 HIS A C 1
ATOM 3371 O O . HIS A 1 428 ? 49.224 16.984 -90.608 1.00 78.75 428 HIS A O 1
ATOM 3377 N N . PRO A 1 429 ? 51.452 16.851 -90.917 1.00 74.81 429 PRO A N 1
ATOM 3378 C CA . PRO A 1 429 ? 51.425 17.332 -92.300 1.00 74.81 429 PRO A CA 1
ATOM 3379 C C . PRO A 1 429 ? 50.364 16.649 -93.176 1.00 74.81 429 PRO A C 1
ATOM 3381 O O . PRO A 1 429 ? 49.682 17.329 -93.936 1.00 74.81 429 PRO A O 1
ATOM 3384 N N . GLU A 1 430 ? 50.163 15.340 -92.991 1.00 76.69 430 GLU A N 1
ATOM 3385 C CA . GLU A 1 430 ? 49.147 14.541 -93.700 1.00 76.69 430 GLU A CA 1
ATOM 3386 C C . GLU A 1 430 ? 47.696 14.895 -93.327 1.00 76.69 430 GLU A C 1
ATOM 3388 O O . GLU A 1 430 ? 46.798 14.809 -94.161 1.00 76.69 430 GLU A O 1
ATOM 3393 N N . ASP A 1 431 ? 47.446 15.312 -92.084 1.00 79.00 431 ASP A N 1
ATOM 3394 C CA . ASP A 1 431 ? 46.107 15.658 -91.594 1.00 79.00 431 ASP A CA 1
ATOM 3395 C C . ASP A 1 431 ? 45.784 17.161 -91.761 1.00 79.00 431 ASP A C 1
ATOM 3397 O O . ASP A 1 431 ? 44.619 17.566 -91.710 1.00 79.00 431 ASP A O 1
ATOM 3401 N N . ARG A 1 432 ? 46.799 18.008 -91.995 1.00 79.31 432 ARG A N 1
ATOM 3402 C CA . ARG A 1 432 ? 46.708 19.476 -91.918 1.00 79.31 432 ARG A CA 1
ATOM 3403 C C . ARG A 1 432 ? 45.783 20.110 -92.960 1.00 79.31 432 ARG A C 1
ATOM 3405 O O . ARG A 1 432 ? 44.961 20.951 -92.596 1.00 79.31 432 ARG A O 1
ATOM 3412 N N . GLU A 1 433 ? 45.904 19.757 -94.241 1.00 75.19 433 GLU A N 1
ATOM 3413 C CA . GLU A 1 433 ? 45.075 20.369 -95.296 1.00 75.19 433 GLU A CA 1
ATOM 3414 C C . GLU A 1 433 ? 43.588 20.043 -95.117 1.00 75.19 433 GLU A C 1
ATOM 3416 O O . GLU A 1 433 ? 42.731 20.928 -95.217 1.00 75.19 433 GLU A O 1
ATOM 3421 N N . ARG A 1 434 ? 43.287 18.778 -94.793 1.00 81.56 434 ARG A N 1
ATOM 3422 C CA . ARG A 1 434 ? 41.928 18.295 -94.517 1.00 81.56 434 ARG A CA 1
ATOM 3423 C C . ARG A 1 434 ? 41.313 19.039 -93.336 1.00 81.56 434 ARG A C 1
ATOM 3425 O O . ARG A 1 434 ? 40.186 19.527 -93.434 1.00 81.56 434 ARG A O 1
ATOM 3432 N N . ILE A 1 435 ? 42.061 19.156 -92.242 1.00 82.44 435 ILE A N 1
ATOM 3433 C CA . ILE A 1 435 ? 41.584 19.796 -91.017 1.00 82.44 435 ILE A CA 1
ATOM 3434 C C . ILE A 1 435 ? 41.384 21.306 -91.205 1.00 82.44 435 ILE A C 1
ATOM 3436 O O . ILE A 1 435 ? 40.342 21.834 -90.816 1.00 82.44 435 ILE A O 1
ATOM 3440 N N . ASN A 1 436 ? 42.310 22.008 -91.867 1.00 80.88 436 ASN A N 1
ATOM 3441 C CA . ASN A 1 436 ? 42.174 23.448 -92.116 1.00 80.88 436 ASN A CA 1
ATOM 3442 C C . ASN A 1 436 ? 40.925 23.786 -92.942 1.00 80.88 436 ASN A C 1
ATOM 3444 O O . ASN A 1 436 ? 40.238 24.765 -92.642 1.00 80.88 436 ASN A O 1
ATOM 3448 N N . ARG A 1 437 ? 40.594 22.954 -93.939 1.00 78.88 437 ARG A N 1
ATOM 3449 C CA . ARG A 1 437 ? 39.379 23.111 -94.750 1.00 78.88 437 ARG A CA 1
ATOM 3450 C C . ARG A 1 437 ? 38.105 22.951 -93.914 1.00 78.88 437 ARG A C 1
ATOM 3452 O O . ARG A 1 437 ? 37.175 23.738 -94.069 1.00 78.88 437 ARG A O 1
ATOM 3459 N N . GLN A 1 438 ? 38.070 21.968 -93.010 1.00 79.50 438 GLN A N 1
ATOM 3460 C CA . GLN A 1 438 ? 36.917 21.732 -92.130 1.00 79.50 438 GLN A CA 1
ATOM 3461 C C . GLN A 1 438 ? 36.721 22.862 -91.109 1.00 79.50 438 GLN A C 1
ATOM 3463 O O . GLN A 1 438 ? 35.588 23.288 -90.887 1.00 79.50 438 GLN A O 1
ATOM 3468 N N . ILE A 1 439 ? 37.808 23.397 -90.545 1.00 81.56 439 ILE A N 1
ATOM 3469 C CA . ILE A 1 439 ? 37.736 24.530 -89.611 1.00 81.56 439 ILE A CA 1
ATOM 3470 C C . ILE A 1 439 ? 37.236 25.799 -90.319 1.00 81.56 439 ILE A C 1
ATOM 3472 O O . ILE A 1 439 ? 36.338 26.466 -89.811 1.00 81.56 439 ILE A O 1
ATOM 3476 N N . ALA A 1 440 ? 37.770 26.119 -91.506 1.00 77.69 440 ALA A N 1
ATOM 3477 C CA . ALA A 1 440 ? 37.349 27.299 -92.267 1.00 77.69 440 ALA A CA 1
ATOM 3478 C C . ALA A 1 440 ? 35.846 27.266 -92.609 1.00 77.69 440 ALA A C 1
ATOM 3480 O O . ALA A 1 440 ? 35.154 28.274 -92.468 1.00 77.69 440 ALA A O 1
ATOM 3481 N N . ASN A 1 441 ? 35.327 26.092 -92.985 1.00 80.06 441 ASN A N 1
ATOM 3482 C CA . ASN A 1 441 ? 33.903 25.905 -93.258 1.00 80.06 441 ASN A CA 1
ATOM 3483 C C . ASN A 1 441 ? 33.028 26.072 -92.000 1.00 80.06 441 ASN A C 1
ATOM 3485 O O . ASN A 1 441 ? 31.984 26.721 -92.051 1.00 80.06 441 ASN A O 1
ATOM 3489 N N . SER A 1 442 ? 33.458 25.519 -90.861 1.00 82.56 442 SER A N 1
ATOM 3490 C CA . SER A 1 442 ? 32.738 25.631 -89.582 1.00 82.56 442 SER A CA 1
ATOM 3491 C C . SER A 1 442 ? 32.588 27.085 -89.130 1.00 82.56 442 SER A C 1
ATOM 3493 O O . SER A 1 442 ? 31.504 27.481 -88.705 1.00 82.56 442 SER A O 1
ATOM 3495 N N . PHE A 1 443 ? 33.618 27.914 -89.313 1.00 79.50 443 PHE A N 1
ATOM 3496 C CA . PHE A 1 443 ? 33.552 29.333 -88.959 1.00 79.50 443 PHE A CA 1
ATOM 3497 C C . PHE A 1 443 ? 32.668 30.153 -89.895 1.00 79.50 443 PHE A C 1
ATOM 3499 O O . PHE A 1 443 ? 31.857 30.941 -89.410 1.00 79.50 443 PHE A O 1
ATOM 3506 N N . ALA A 1 444 ? 32.766 29.938 -91.210 1.00 78.62 444 ALA A N 1
ATOM 3507 C CA . ALA A 1 444 ? 31.926 30.638 -92.184 1.00 78.62 444 ALA A CA 1
ATOM 3508 C C . ALA A 1 444 ? 30.430 30.346 -91.975 1.00 78.62 444 ALA A C 1
ATOM 3510 O O . ALA A 1 444 ? 29.589 31.229 -92.124 1.00 78.62 444 ALA A O 1
ATOM 3511 N N . THR A 1 445 ? 30.102 29.111 -91.595 1.00 78.38 445 THR A N 1
ATOM 3512 C CA . THR A 1 445 ? 28.716 28.657 -91.402 1.00 78.38 445 THR A CA 1
ATOM 3513 C C . THR A 1 445 ? 28.221 28.771 -89.960 1.00 78.38 445 THR A C 1
ATOM 3515 O O . THR A 1 445 ? 27.046 28.523 -89.710 1.00 78.38 445 THR A O 1
ATOM 3518 N N . ARG A 1 446 ? 29.091 29.152 -89.011 1.00 81.69 446 ARG A N 1
ATOM 3519 C CA . ARG A 1 446 ? 28.822 29.157 -87.560 1.00 81.69 446 ARG A CA 1
ATOM 3520 C C . ARG A 1 446 ? 28.254 27.823 -87.060 1.00 81.69 446 ARG A C 1
ATOM 3522 O O . ARG A 1 446 ? 27.253 27.787 -86.350 1.00 81.69 446 ARG A O 1
ATOM 3529 N N . THR A 1 447 ? 28.894 26.721 -87.437 1.00 81.00 447 THR A N 1
ATOM 3530 C CA . THR A 1 447 ? 28.500 25.357 -87.042 1.00 81.00 447 THR A CA 1
ATOM 3531 C C . THR A 1 447 ? 29.602 24.666 -86.246 1.00 81.00 447 THR A C 1
ATOM 3533 O O . THR A 1 447 ? 30.761 25.075 -86.291 1.00 81.00 447 THR A O 1
ATOM 3536 N N . SER A 1 448 ? 29.268 23.611 -85.499 1.00 84.06 448 SER A N 1
ATOM 3537 C CA . SER A 1 448 ? 30.260 22.797 -84.786 1.00 84.06 448 SER A CA 1
ATOM 3538 C C . SER A 1 448 ? 31.104 21.939 -85.736 1.00 84.06 448 SER A C 1
ATOM 3540 O O . SER A 1 448 ? 30.590 21.450 -86.741 1.00 84.06 448 SER A O 1
ATOM 3542 N N . HIS A 1 449 ? 32.357 21.661 -85.379 1.00 80.12 449 HIS A N 1
ATOM 3543 C CA . HIS A 1 449 ? 33.222 20.720 -86.098 1.00 80.12 449 HIS A CA 1
ATOM 3544 C C . HIS A 1 449 ? 33.727 19.597 -85.195 1.00 80.12 449 HIS A C 1
ATOM 3546 O O . HIS A 1 449 ? 33.872 19.780 -83.991 1.00 80.12 449 HIS A O 1
ATOM 3552 N N . ASN A 1 450 ? 34.024 18.442 -85.796 1.00 84.88 450 ASN A N 1
ATOM 3553 C CA . ASN A 1 450 ? 34.628 17.292 -85.133 1.00 84.88 450 ASN A CA 1
ATOM 3554 C C . ASN A 1 450 ? 35.775 16.738 -85.988 1.00 84.88 450 ASN A C 1
ATOM 3556 O O . ASN A 1 450 ? 35.567 16.354 -87.139 1.00 84.88 450 ASN A O 1
ATOM 3560 N N . LEU A 1 451 ? 36.984 16.732 -85.443 1.00 82.50 451 LEU A N 1
ATOM 3561 C CA . LEU A 1 451 ? 38.232 16.580 -86.173 1.00 82.50 451 LEU A CA 1
ATOM 3562 C C . LEU A 1 451 ? 39.067 15.497 -85.505 1.00 82.50 451 LEU A C 1
ATOM 3564 O O . LEU A 1 451 ? 39.736 15.734 -84.503 1.00 82.50 451 LEU A O 1
ATOM 3568 N N . VAL A 1 452 ? 39.060 14.310 -86.100 1.00 81.00 452 VAL A N 1
ATOM 3569 C CA . VAL A 1 452 ? 39.976 13.235 -85.718 1.00 81.00 452 VAL A CA 1
ATOM 3570 C C . VAL A 1 452 ? 41.234 13.350 -86.566 1.00 81.00 452 VAL A C 1
ATOM 3572 O O . VAL A 1 452 ? 41.150 13.423 -87.797 1.00 81.00 452 VAL A O 1
ATOM 3575 N N . GLY A 1 453 ? 42.394 13.367 -85.927 1.00 74.50 453 GLY A N 1
ATOM 3576 C CA . GLY A 1 453 ? 43.671 13.449 -86.622 1.00 74.50 453 GLY A CA 1
ATOM 3577 C C . GLY A 1 453 ? 44.846 13.327 -85.671 1.00 74.50 453 GLY A C 1
ATOM 3578 O O . GLY A 1 453 ? 44.692 13.379 -84.449 1.00 74.50 453 GLY A O 1
ATOM 3579 N N . ARG A 1 454 ? 46.033 13.160 -86.243 1.00 80.69 454 ARG A N 1
ATOM 3580 C CA . ARG A 1 454 ? 47.268 13.136 -85.471 1.00 80.69 454 ARG A CA 1
ATOM 3581 C C . ARG A 1 454 ? 47.785 14.546 -85.288 1.00 80.69 454 ARG A C 1
ATOM 3583 O O . ARG A 1 454 ? 47.829 15.359 -86.216 1.00 80.69 454 ARG A O 1
ATOM 3590 N N . ILE A 1 455 ? 48.195 14.824 -84.067 1.00 83.62 455 ILE A N 1
ATOM 3591 C CA . ILE A 1 455 ? 48.903 16.051 -83.729 1.00 83.62 455 ILE A CA 1
ATOM 3592 C C . ILE A 1 455 ? 50.366 15.732 -83.474 1.00 83.62 455 ILE A C 1
ATOM 3594 O O . ILE A 1 455 ? 50.695 14.667 -82.949 1.00 83.62 455 ILE A O 1
ATOM 3598 N N . LEU A 1 456 ? 51.220 16.680 -83.844 1.00 75.44 456 LEU A N 1
ATOM 3599 C CA . LEU A 1 456 ? 52.638 16.659 -83.533 1.00 75.44 456 LEU A CA 1
ATOM 3600 C C . LEU A 1 456 ? 52.895 17.582 -82.353 1.00 75.44 456 LEU A C 1
ATOM 3602 O O . LEU A 1 456 ? 52.659 18.791 -82.430 1.00 75.44 456 LEU A O 1
ATOM 3606 N N . LEU A 1 457 ? 53.378 16.994 -81.267 1.00 76.25 457 LEU A N 1
ATOM 3607 C CA . LEU A 1 457 ? 53.751 17.724 -80.067 1.00 76.25 457 LEU A CA 1
ATOM 3608 C C . LEU A 1 457 ? 55.133 18.387 -80.218 1.00 76.25 457 LEU A C 1
ATOM 3610 O O . LEU A 1 457 ? 55.960 17.907 -81.003 1.00 76.25 457 LEU A O 1
ATOM 3614 N N . PRO A 1 458 ? 55.422 19.465 -79.463 1.00 64.69 458 PRO A N 1
ATOM 3615 C CA . PRO A 1 458 ? 56.771 20.011 -79.324 1.00 64.69 458 PRO A CA 1
ATOM 3616 C C . PRO A 1 458 ? 57.713 18.905 -78.821 1.00 64.69 458 PRO A C 1
ATOM 3618 O O . PRO A 1 458 ? 57.547 18.397 -77.717 1.00 64.69 458 PRO A O 1
ATOM 3621 N N . GLY A 1 459 ? 58.650 18.468 -79.668 1.00 62.59 459 GLY A N 1
ATOM 3622 C CA . GLY A 1 459 ? 59.499 17.289 -79.422 1.00 62.59 459 GLY A CA 1
ATOM 3623 C C . GLY A 1 459 ? 59.270 16.110 -80.379 1.00 62.59 459 GLY A C 1
ATOM 3624 O O . GLY A 1 459 ? 60.016 15.139 -80.322 1.00 62.59 459 GLY A O 1
ATOM 3625 N N . GLY A 1 460 ? 58.288 16.193 -81.287 1.00 61.03 460 GLY A N 1
ATOM 3626 C CA . GLY A 1 460 ? 58.087 15.231 -82.383 1.00 61.03 460 GLY A CA 1
ATOM 3627 C C . GLY A 1 460 ? 57.184 14.032 -82.067 1.00 61.03 460 GLY A C 1
ATOM 3628 O O . GLY A 1 460 ? 56.992 13.183 -82.930 1.00 61.03 460 GLY A O 1
ATOM 3629 N N . GLN A 1 461 ? 56.606 13.951 -80.864 1.00 73.75 461 GLN A N 1
ATOM 3630 C CA . GLN A 1 461 ? 55.695 12.871 -80.469 1.00 73.75 461 GLN A CA 1
ATOM 3631 C C . GLN A 1 461 ? 54.321 12.993 -81.153 1.00 73.75 461 GLN A C 1
ATOM 3633 O O . GLN A 1 461 ? 53.730 14.075 -81.189 1.00 73.75 461 GLN A O 1
ATOM 3638 N N . GLU A 1 462 ? 53.786 11.864 -81.628 1.00 77.00 462 GLU A N 1
ATOM 3639 C CA . GLU A 1 462 ? 52.437 11.754 -82.194 1.00 77.00 462 GLU A CA 1
ATOM 3640 C C . GLU A 1 462 ? 51.406 11.338 -81.136 1.00 77.00 462 GLU A C 1
ATOM 3642 O O . GLU A 1 462 ? 51.632 10.410 -80.357 1.00 77.00 462 GLU A O 1
ATOM 3647 N N . LYS A 1 463 ? 50.235 11.983 -81.144 1.00 78.06 463 LYS A N 1
ATOM 3648 C CA . LYS A 1 463 ? 49.046 11.533 -80.402 1.00 78.06 463 LYS A CA 1
ATOM 3649 C C . LYS A 1 463 ? 47.831 11.471 -81.316 1.00 78.06 463 LYS A C 1
ATOM 3651 O O . LYS A 1 463 ? 47.643 12.349 -82.163 1.00 78.06 463 LYS A O 1
ATOM 3656 N N . TRP A 1 464 ? 46.989 10.458 -81.107 1.00 74.88 464 TRP A N 1
ATOM 3657 C CA . TRP A 1 464 ? 45.681 10.371 -81.749 1.00 74.88 464 TRP A CA 1
ATOM 3658 C C . TRP A 1 464 ? 44.689 11.220 -80.997 1.00 74.88 464 TRP A C 1
ATOM 3660 O O . TRP A 1 464 ? 44.347 10.916 -79.853 1.00 74.88 464 TRP A O 1
ATOM 3670 N N . VAL A 1 465 ? 44.192 12.254 -81.662 1.00 84.00 465 VAL A N 1
ATOM 3671 C CA . VAL A 1 465 ? 43.264 13.161 -81.017 1.00 84.00 465 VAL A CA 1
ATOM 3672 C C . VAL A 1 465 ? 41.979 13.322 -81.791 1.00 84.00 465 VAL A C 1
ATOM 3674 O O . VAL A 1 465 ? 41.937 13.202 -83.014 1.00 84.00 465 VAL A O 1
ATOM 3677 N N . ASN A 1 466 ? 40.917 13.587 -81.046 1.00 85.75 466 ASN A N 1
ATOM 3678 C CA . ASN A 1 466 ? 39.629 13.974 -81.568 1.00 85.75 466 ASN A CA 1
ATOM 3679 C C . ASN A 1 466 ? 39.245 15.345 -81.006 1.00 85.75 466 ASN A C 1
ATOM 3681 O O . ASN A 1 466 ? 38.888 15.455 -79.837 1.00 85.75 466 ASN A O 1
ATOM 3685 N N . LEU A 1 467 ? 39.331 16.380 -81.834 1.00 86.56 467 LEU A N 1
ATOM 3686 C CA . LEU A 1 467 ? 38.952 17.746 -81.499 1.00 86.56 467 LEU A CA 1
ATOM 3687 C C . LEU A 1 467 ? 37.513 18.029 -81.929 1.00 86.56 467 LEU A C 1
ATOM 3689 O O . LEU A 1 467 ? 37.232 18.106 -83.121 1.00 86.56 467 LEU A O 1
ATOM 3693 N N . THR A 1 468 ? 36.627 18.295 -80.979 1.00 84.50 468 THR A N 1
ATOM 3694 C CA . THR A 1 468 ? 35.275 18.797 -81.251 1.00 84.50 468 THR A CA 1
ATOM 3695 C C . THR A 1 468 ? 35.145 20.231 -80.754 1.00 84.50 468 THR A C 1
ATOM 3697 O O . THR A 1 468 ? 35.537 20.493 -79.628 1.00 84.50 468 THR A O 1
ATOM 3700 N N . ALA A 1 469 ? 34.582 21.160 -81.527 1.00 87.19 469 ALA A N 1
ATOM 3701 C CA . ALA A 1 469 ? 34.265 22.502 -81.022 1.00 87.19 469 ALA A CA 1
ATOM 3702 C C . ALA A 1 469 ? 32.947 23.042 -81.579 1.00 87.19 469 ALA A C 1
ATOM 3704 O O . ALA A 1 469 ? 32.600 22.757 -82.727 1.00 87.19 469 ALA A O 1
ATOM 3705 N N . ALA A 1 470 ? 32.226 23.820 -80.768 1.00 84.88 470 ALA A N 1
ATOM 3706 C CA . ALA A 1 470 ? 30.913 24.381 -81.081 1.00 84.88 470 ALA A CA 1
ATOM 3707 C C . ALA A 1 470 ? 30.850 25.893 -80.789 1.00 84.88 470 ALA A C 1
ATOM 3709 O O . ALA A 1 470 ? 31.486 26.350 -79.839 1.00 84.88 470 ALA A O 1
ATOM 3710 N N . PRO A 1 471 ? 30.097 26.673 -81.584 1.00 86.50 471 PRO A N 1
ATOM 3711 C CA . PRO A 1 471 ? 29.949 28.109 -81.367 1.00 86.50 471 PRO A CA 1
ATOM 3712 C C . PRO A 1 471 ? 29.083 28.414 -80.138 1.00 86.50 471 PRO A C 1
ATOM 3714 O O . PRO A 1 471 ? 28.032 27.807 -79.940 1.00 86.50 471 PRO A O 1
ATOM 3717 N N . ASN A 1 472 ? 29.495 29.416 -79.370 1.00 84.62 472 ASN A N 1
ATOM 3718 C CA . ASN A 1 472 ? 28.803 29.978 -78.219 1.00 84.62 472 ASN A CA 1
ATOM 3719 C C . ASN A 1 472 ? 28.739 31.514 -78.378 1.00 84.62 472 ASN A C 1
ATOM 3721 O O . ASN A 1 472 ? 29.683 32.222 -78.013 1.00 84.62 472 ASN A O 1
ATOM 3725 N N . PRO A 1 473 ? 27.686 32.041 -79.028 1.00 80.38 473 PRO A N 1
ATOM 3726 C CA . PRO A 1 473 ? 27.516 33.477 -79.207 1.00 80.38 473 PRO A CA 1
ATOM 3727 C C . PRO A 1 473 ? 27.104 34.134 -77.886 1.00 80.38 473 PRO A C 1
ATOM 3729 O O . PRO A 1 473 ? 26.141 33.707 -77.250 1.00 80.38 473 PRO A O 1
ATOM 3732 N N . GLN A 1 474 ? 27.804 35.197 -77.497 1.00 82.56 474 GLN A N 1
ATOM 3733 C CA . GLN A 1 474 ? 27.464 35.973 -76.309 1.00 82.56 474 GLN A CA 1
ATOM 3734 C C . GLN A 1 474 ? 26.475 37.107 -76.640 1.00 82.56 474 GLN A C 1
ATOM 3736 O O . GLN A 1 474 ? 26.462 37.613 -77.769 1.00 82.56 474 GLN A O 1
ATOM 3741 N N . PRO A 1 475 ? 25.647 37.547 -75.669 1.00 71.56 475 PRO A N 1
ATOM 3742 C CA . PRO A 1 475 ? 24.690 38.640 -75.859 1.00 71.56 475 PRO A CA 1
ATOM 3743 C C . PRO A 1 475 ? 25.321 39.981 -76.269 1.00 71.56 475 PRO A C 1
ATOM 3745 O O . PRO A 1 475 ? 24.618 40.852 -76.772 1.00 71.56 475 PRO A O 1
ATOM 3748 N N . ASP A 1 476 ? 26.627 40.154 -76.055 1.00 73.31 476 ASP A N 1
ATOM 3749 C CA . ASP A 1 476 ? 27.410 41.350 -76.391 1.00 73.31 476 ASP A CA 1
ATOM 3750 C C . ASP A 1 476 ? 27.912 41.379 -77.851 1.00 73.31 476 ASP A C 1
ATOM 3752 O O . ASP A 1 476 ? 28.594 42.322 -78.252 1.00 73.31 476 ASP A O 1
ATOM 3756 N N . GLY A 1 477 ? 27.565 40.365 -78.653 1.00 70.94 477 GLY A N 1
ATOM 3757 C CA . GLY A 1 477 ? 27.944 40.243 -80.062 1.00 70.94 477 GLY A CA 1
ATOM 3758 C C . GLY A 1 477 ? 29.259 39.498 -80.305 1.00 70.94 477 GLY A C 1
ATOM 3759 O O . GLY A 1 477 ? 29.584 39.223 -81.462 1.00 70.94 477 GLY A O 1
ATOM 3760 N N . GLN A 1 478 ? 29.995 39.116 -79.255 1.00 79.25 478 GLN A N 1
ATOM 3761 C CA . GLN A 1 478 ? 31.220 38.328 -79.393 1.00 79.25 478 GLN A CA 1
ATOM 3762 C C . GLN A 1 478 ? 30.905 36.856 -79.678 1.00 79.25 478 GLN A C 1
ATOM 3764 O O . GLN A 1 478 ? 29.966 36.274 -79.131 1.00 79.25 478 GLN A O 1
ATOM 3769 N N . LEU A 1 479 ? 31.722 36.226 -80.526 1.00 82.06 479 LEU A N 1
ATOM 3770 C CA . LEU A 1 479 ? 31.588 34.811 -80.858 1.00 82.06 479 LEU A CA 1
ATOM 3771 C C . LEU A 1 479 ? 32.728 34.003 -80.239 1.00 82.06 479 LEU A C 1
ATOM 3773 O O . LEU A 1 479 ? 33.886 34.109 -80.656 1.00 82.06 479 LEU A O 1
ATOM 3777 N N . PHE A 1 480 ? 32.372 33.154 -79.280 1.00 86.81 480 PHE A N 1
ATOM 3778 C CA . PHE A 1 480 ? 33.271 32.157 -78.718 1.00 86.81 480 PHE A CA 1
ATOM 3779 C C . PHE A 1 480 ? 33.027 30.797 -79.363 1.00 86.81 480 PHE A C 1
ATOM 3781 O O . PHE A 1 480 ? 31.952 30.523 -79.891 1.00 86.81 480 PHE A O 1
ATOM 3788 N N . TYR A 1 481 ? 34.036 29.938 -79.325 1.00 85.56 481 TYR A N 1
ATOM 3789 C CA . TYR A 1 481 ? 33.901 28.514 -79.584 1.00 85.56 481 TYR A CA 1
ATOM 3790 C C . TYR A 1 481 ? 34.395 27.753 -78.367 1.00 85.56 481 TYR A C 1
ATOM 3792 O O . TYR A 1 481 ? 35.555 27.894 -77.976 1.00 85.56 481 TYR A O 1
ATOM 3800 N N . ASP A 1 482 ? 33.518 26.921 -77.819 1.00 87.81 482 ASP A N 1
ATOM 3801 C CA . ASP A 1 482 ? 33.842 25.988 -76.752 1.00 87.81 482 ASP A CA 1
ATOM 3802 C C . ASP A 1 482 ? 34.202 24.650 -77.391 1.00 87.81 482 ASP A C 1
ATOM 3804 O O . ASP A 1 482 ? 33.424 24.060 -78.149 1.00 87.81 482 ASP A O 1
ATOM 3808 N N . GLY A 1 483 ? 35.424 24.196 -77.139 1.00 83.50 483 GLY A N 1
ATOM 3809 C CA . GL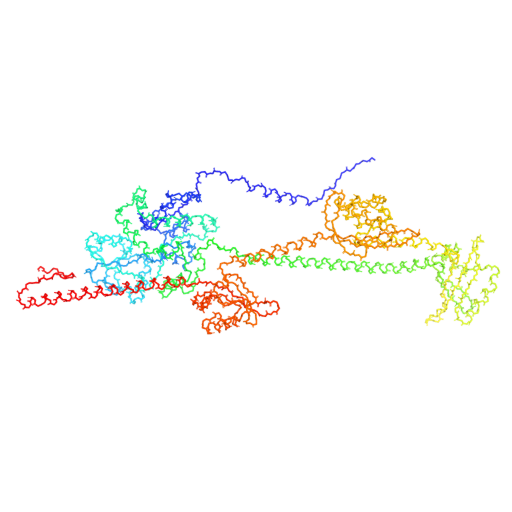Y A 1 483 ? 36.000 23.023 -77.769 1.00 83.50 483 GLY A CA 1
ATOM 3810 C C . GLY A 1 483 ? 36.643 22.060 -76.789 1.00 83.50 483 GLY A C 1
ATOM 3811 O O . GLY A 1 483 ? 36.981 22.392 -75.656 1.00 83.50 483 GLY A O 1
ATOM 3812 N N . PHE A 1 484 ? 36.812 20.830 -77.246 1.00 84.12 484 PHE A N 1
ATOM 3813 C CA . PHE A 1 484 ? 37.320 19.726 -76.465 1.00 84.12 484 PHE A CA 1
ATOM 3814 C C . PHE A 1 484 ? 38.185 18.799 -77.325 1.00 84.12 484 PHE A C 1
ATOM 3816 O O . PHE A 1 484 ? 37.737 18.297 -78.355 1.00 84.12 484 PHE A O 1
ATOM 3823 N N . ILE A 1 485 ? 39.438 18.591 -76.911 1.00 84.94 485 ILE A N 1
ATOM 3824 C CA . ILE A 1 485 ? 40.465 17.834 -77.642 1.00 84.94 485 ILE A CA 1
ATOM 3825 C C . ILE A 1 485 ? 40.727 16.500 -76.953 1.00 84.94 485 ILE A C 1
ATOM 3827 O O . ILE A 1 485 ? 41.583 16.432 -76.085 1.00 84.94 485 ILE A O 1
ATOM 3831 N N . LEU A 1 486 ? 40.032 15.433 -77.318 1.00 79.88 486 LEU A N 1
ATOM 3832 C CA . LEU A 1 486 ? 40.225 14.107 -76.723 1.00 79.88 486 LEU A CA 1
ATOM 3833 C C . LEU A 1 486 ? 41.511 13.445 -77.192 1.00 79.88 486 LEU A C 1
ATOM 3835 O O . LEU A 1 486 ? 41.733 13.387 -78.392 1.00 79.88 486 LEU A O 1
ATOM 3839 N N . ASP A 1 487 ? 42.277 12.845 -76.282 1.00 77.19 487 ASP A N 1
ATOM 3840 C CA . ASP A 1 487 ? 43.228 11.791 -76.643 1.00 77.19 487 ASP A CA 1
ATOM 3841 C C . ASP A 1 487 ? 42.457 10.470 -76.714 1.00 77.19 487 ASP A C 1
ATOM 3843 O O . ASP A 1 487 ? 41.967 9.954 -75.707 1.00 77.19 487 ASP A O 1
ATOM 3847 N N . ILE A 1 488 ? 42.320 9.913 -77.912 1.00 67.94 488 ILE A N 1
ATOM 3848 C CA . ILE A 1 488 ? 41.603 8.650 -78.122 1.00 67.94 488 ILE A CA 1
ATOM 3849 C C . ILE A 1 488 ? 42.537 7.433 -78.098 1.00 67.94 488 ILE A C 1
ATOM 3851 O O . ILE A 1 488 ? 42.120 6.328 -78.448 1.00 67.94 488 ILE A O 1
ATOM 3855 N N . THR A 1 489 ? 43.767 7.599 -77.606 1.00 59.72 489 THR A N 1
ATOM 3856 C CA . THR A 1 489 ? 44.750 6.516 -77.470 1.00 59.72 489 THR A CA 1
ATOM 3857 C C . THR A 1 489 ? 44.322 5.458 -76.441 1.00 59.72 489 THR A C 1
ATOM 3859 O O . THR A 1 489 ? 44.583 4.279 -76.640 1.00 59.72 489 THR A O 1
ATOM 3862 N N . GLN A 1 490 ? 43.599 5.823 -75.370 1.00 53.94 490 GLN A N 1
ATOM 3863 C CA . GLN A 1 490 ? 43.160 4.893 -74.304 1.00 53.94 490 GLN A CA 1
ATOM 3864 C C . GLN A 1 490 ? 41.790 4.236 -74.532 1.00 53.94 490 GLN A C 1
ATOM 3866 O O . GLN A 1 490 ? 41.512 3.181 -73.981 1.00 53.94 490 GLN A O 1
ATOM 3871 N N . ARG A 1 491 ? 40.932 4.761 -75.412 1.00 52.47 491 ARG A N 1
ATOM 3872 C CA . ARG A 1 491 ? 39.770 3.985 -75.898 1.00 52.47 491 ARG A CA 1
ATOM 3873 C C . ARG A 1 491 ? 40.227 2.768 -76.710 1.00 52.47 491 ARG A C 1
ATOM 3875 O O . ARG A 1 491 ? 39.561 1.740 -76.734 1.00 52.47 491 ARG A O 1
ATOM 3882 N N . LYS A 1 492 ? 41.406 2.873 -77.320 1.00 45.78 492 LYS A N 1
ATOM 3883 C CA . LYS A 1 492 ? 42.162 1.739 -77.850 1.00 45.78 492 LYS A CA 1
ATOM 3884 C C . LYS A 1 492 ? 42.727 0.805 -76.766 1.00 45.78 492 LYS A C 1
ATOM 3886 O O . LYS A 1 492 ? 43.153 -0.284 -77.109 1.00 45.78 492 LYS A O 1
ATOM 3891 N N . LEU A 1 493 ? 42.653 1.192 -75.493 1.00 47.94 493 LEU A N 1
ATOM 3892 C CA . LEU A 1 493 ? 43.025 0.425 -74.301 1.00 47.94 493 LEU A CA 1
ATOM 3893 C C . LEU A 1 493 ? 41.800 -0.007 -73.449 1.00 47.94 493 LEU A C 1
ATOM 3895 O O . LEU A 1 493 ? 42.000 -0.568 -72.378 1.00 47.94 493 LEU A O 1
ATOM 3899 N N . ALA A 1 494 ? 40.546 0.181 -73.916 1.00 47.28 494 ALA A N 1
ATOM 3900 C CA . ALA A 1 494 ? 39.292 -0.314 -73.292 1.00 47.28 494 ALA A CA 1
ATOM 3901 C C . ALA A 1 494 ? 39.273 -1.837 -73.018 1.00 47.28 494 ALA A C 1
ATOM 3903 O O . ALA A 1 494 ? 38.477 -2.357 -72.252 1.00 47.28 494 ALA A O 1
ATOM 3904 N N . GLU A 1 495 ? 40.216 -2.561 -73.588 1.00 45.31 495 GLU A N 1
ATOM 3905 C CA . GLU A 1 495 ? 40.607 -3.920 -73.226 1.00 45.31 495 GLU A CA 1
ATOM 3906 C C . GLU A 1 495 ? 40.949 -4.104 -71.725 1.00 45.31 495 GLU A C 1
ATOM 3908 O O . GLU A 1 495 ? 40.758 -5.179 -71.161 1.00 45.31 495 GLU A O 1
ATOM 3913 N N . LEU A 1 496 ? 41.373 -3.044 -71.030 1.00 44.06 496 LEU A N 1
ATOM 3914 C CA . LEU A 1 496 ? 41.682 -3.047 -69.592 1.00 44.06 496 LEU A CA 1
ATOM 3915 C C . LEU A 1 496 ? 40.440 -3.094 -68.673 1.00 44.06 496 LEU A C 1
ATOM 3917 O O . LEU A 1 496 ? 40.569 -3.271 -67.461 1.00 44.06 496 LEU A O 1
ATOM 3921 N N . GLU A 1 497 ? 39.234 -2.956 -69.228 1.00 46.88 497 GLU A N 1
ATOM 3922 C CA . GLU A 1 497 ? 37.946 -2.887 -68.518 1.00 46.88 497 GLU A CA 1
ATOM 3923 C C . GLU A 1 497 ? 37.503 -4.237 -67.893 1.00 46.88 497 GLU A C 1
ATOM 3925 O O . GLU A 1 497 ? 36.659 -4.275 -66.998 1.00 46.88 497 GLU A O 1
ATOM 3930 N N . TYR A 1 498 ? 38.140 -5.352 -68.264 1.00 50.97 498 TYR A N 1
ATOM 3931 C CA . TYR A 1 498 ? 37.873 -6.701 -67.738 1.00 50.97 498 TYR A CA 1
ATOM 3932 C C . TYR A 1 498 ? 38.134 -6.856 -66.219 1.00 50.97 498 TYR A C 1
ATOM 3934 O O . TYR A 1 498 ? 37.380 -7.520 -65.506 1.00 50.97 498 TYR A O 1
ATOM 3942 N N . LEU A 1 499 ? 39.153 -6.179 -65.680 1.00 48.38 499 LEU A N 1
ATOM 3943 C CA . LEU A 1 499 ? 39.601 -6.307 -64.280 1.00 48.38 499 LEU A CA 1
ATOM 3944 C C . LEU A 1 499 ? 38.654 -5.671 -63.240 1.00 48.38 499 LEU A C 1
ATOM 3946 O O . LEU A 1 499 ? 38.777 -5.926 -62.040 1.00 48.38 499 LEU A O 1
ATOM 3950 N N . ALA A 1 500 ? 37.702 -4.835 -63.664 1.00 45.88 500 ALA A N 1
ATOM 3951 C CA . ALA A 1 500 ? 36.796 -4.124 -62.757 1.00 45.88 500 ALA A CA 1
ATOM 3952 C C . ALA A 1 500 ? 35.574 -4.962 -62.314 1.00 45.88 500 ALA A C 1
ATOM 3954 O O . ALA A 1 500 ? 34.991 -4.687 -61.262 1.00 45.88 500 ALA A O 1
ATOM 3955 N N . SER A 1 501 ? 35.205 -6.002 -63.071 1.00 49.97 501 SER A N 1
ATOM 3956 C CA . SER A 1 501 ? 34.036 -6.860 -62.802 1.00 49.97 501 SER A CA 1
ATOM 3957 C C . SER A 1 501 ? 34.233 -7.779 -61.582 1.00 49.97 501 SER A C 1
ATOM 3959 O O . SER A 1 501 ? 33.333 -7.944 -60.756 1.00 49.97 501 SER A O 1
ATOM 3961 N N . GLU A 1 502 ? 35.452 -8.292 -61.393 1.00 52.88 502 GLU A N 1
ATOM 3962 C CA . GLU A 1 502 ? 35.799 -9.258 -60.340 1.00 52.88 502 GLU A CA 1
ATOM 3963 C C . GLU A 1 502 ? 35.639 -8.682 -58.917 1.00 52.88 502 GLU A C 1
ATOM 3965 O O . GLU A 1 502 ? 35.181 -9.349 -57.986 1.00 52.88 502 GLU A O 1
ATOM 3970 N N . ARG A 1 503 ? 35.930 -7.385 -58.742 1.00 52.38 503 ARG A N 1
ATOM 3971 C CA . ARG A 1 503 ? 35.810 -6.694 -57.445 1.00 52.38 503 ARG A CA 1
ATOM 3972 C C . ARG A 1 503 ? 34.357 -6.492 -57.006 1.00 52.38 503 ARG A C 1
ATOM 3974 O O . ARG A 1 503 ? 34.098 -6.348 -55.813 1.00 52.38 503 ARG A O 1
ATOM 3981 N N . LYS A 1 504 ? 33.412 -6.490 -57.950 1.00 51.19 504 LYS A N 1
ATOM 3982 C CA . LYS A 1 504 ? 31.993 -6.207 -57.698 1.00 51.19 504 LYS A CA 1
ATOM 3983 C C . LYS A 1 504 ? 31.264 -7.410 -57.093 1.00 51.19 504 LYS A C 1
ATOM 3985 O O . LYS A 1 504 ? 30.481 -7.237 -56.164 1.00 51.19 504 LYS A O 1
ATOM 3990 N N . ILE A 1 505 ? 31.582 -8.621 -57.555 1.00 57.34 505 ILE A N 1
ATOM 3991 C CA . ILE A 1 505 ? 30.992 -9.878 -57.059 1.00 57.34 505 ILE A CA 1
ATOM 3992 C C . ILE A 1 505 ? 31.386 -10.128 -55.593 1.00 57.34 505 ILE A C 1
ATOM 3994 O O . ILE A 1 505 ? 30.539 -10.469 -54.769 1.00 57.34 505 ILE A O 1
ATOM 3998 N N . LYS A 1 506 ? 32.646 -9.851 -55.232 1.00 56.22 506 LYS A N 1
ATOM 3999 C CA . LYS A 1 506 ? 33.177 -10.029 -53.868 1.00 56.22 506 LYS A CA 1
ATOM 4000 C C . LYS A 1 506 ? 32.534 -9.107 -52.818 1.00 56.22 506 LYS A C 1
ATOM 4002 O O . LYS A 1 506 ? 32.467 -9.474 -51.650 1.00 56.22 506 LYS A O 1
ATOM 4007 N N . ALA A 1 507 ? 32.053 -7.927 -53.216 1.00 60.12 507 ALA A N 1
ATOM 4008 C CA . ALA A 1 507 ? 31.415 -6.971 -52.307 1.00 60.12 507 ALA A CA 1
ATOM 4009 C C . ALA A 1 507 ? 29.952 -7.332 -51.980 1.00 60.12 507 ALA A C 1
ATOM 4011 O O . ALA A 1 507 ? 29.483 -7.059 -50.878 1.00 60.12 507 ALA A O 1
ATOM 4012 N N . MET A 1 508 ? 29.231 -7.970 -52.909 1.00 59.59 508 MET A N 1
ATOM 4013 C CA . MET A 1 508 ? 27.814 -8.320 -52.727 1.00 59.59 508 MET A CA 1
ATOM 4014 C C . MET A 1 508 ? 27.611 -9.454 -51.713 1.00 59.59 508 MET A C 1
ATOM 4016 O O . MET A 1 508 ? 26.683 -9.403 -50.911 1.00 59.59 508 MET A O 1
ATOM 4020 N N . SER A 1 509 ? 28.498 -10.450 -51.692 1.00 63.88 509 SER A N 1
ATOM 4021 C CA . SER A 1 509 ? 28.397 -11.591 -50.773 1.00 63.88 509 SER A CA 1
ATOM 4022 C C . SER A 1 509 ? 28.752 -11.252 -49.316 1.00 63.88 509 SER A C 1
ATOM 4024 O O . SER A 1 509 ? 28.352 -11.968 -48.399 1.00 63.88 509 SER A O 1
ATOM 4026 N N . GLN A 1 510 ? 29.488 -10.159 -49.085 1.00 61.50 510 GLN A N 1
ATOM 4027 C CA . GLN A 1 510 ? 29.870 -9.689 -47.747 1.00 61.50 510 GLN A CA 1
ATOM 4028 C C . GLN A 1 510 ? 28.747 -8.923 -47.026 1.00 61.50 510 GLN A C 1
ATOM 4030 O O . GLN A 1 510 ? 28.833 -8.739 -45.815 1.00 61.50 510 GLN A O 1
ATOM 4035 N N . ALA A 1 511 ? 27.705 -8.491 -47.747 1.00 59.31 511 ALA A N 1
ATOM 4036 C CA . ALA A 1 511 ? 26.619 -7.663 -47.218 1.00 59.31 511 ALA A CA 1
ATOM 4037 C C . ALA A 1 511 ? 25.403 -8.455 -46.686 1.00 59.31 511 ALA A C 1
ATOM 4039 O O . ALA A 1 511 ? 24.477 -7.847 -46.158 1.00 59.31 511 ALA A O 1
ATOM 4040 N N . VAL A 1 512 ? 25.378 -9.786 -46.833 1.00 73.88 512 VAL A N 1
ATOM 4041 C CA . VAL A 1 512 ? 24.266 -10.641 -46.373 1.00 73.88 512 VAL A CA 1
ATOM 4042 C C . VAL A 1 512 ? 24.355 -10.862 -44.856 1.00 73.88 512 VAL A C 1
ATOM 4044 O O . VAL A 1 512 ? 25.415 -11.232 -44.348 1.00 73.88 512 VAL A O 1
ATOM 4047 N N . GLU A 1 513 ? 23.249 -10.629 -44.140 1.00 72.75 513 GLU A N 1
ATOM 4048 C CA . GLU A 1 513 ? 23.175 -10.741 -42.672 1.00 72.75 513 GLU A CA 1
ATOM 4049 C C . GLU A 1 513 ? 23.093 -12.190 -42.168 1.00 72.75 513 GLU A C 1
ATOM 4051 O O . GLU A 1 513 ? 23.657 -12.487 -41.114 1.00 72.75 513 GLU A O 1
ATOM 4056 N N . ASP A 1 514 ? 22.463 -13.090 -42.931 1.00 83.44 514 ASP A N 1
ATOM 4057 C CA . ASP A 1 514 ? 22.399 -14.522 -42.618 1.00 83.44 514 ASP A CA 1
ATOM 4058 C C . ASP A 1 514 ? 23.720 -15.233 -42.945 1.00 83.44 514 ASP A C 1
ATOM 4060 O O . ASP A 1 514 ? 24.443 -14.881 -43.889 1.00 83.44 514 ASP A O 1
ATOM 4064 N N . ALA A 1 515 ? 24.033 -16.277 -42.173 1.00 88.31 515 ALA A N 1
ATOM 4065 C CA . ALA A 1 515 ? 25.203 -17.102 -42.427 1.00 88.31 515 ALA A CA 1
ATOM 4066 C C . ALA A 1 515 ? 25.021 -17.867 -43.741 1.00 88.31 515 ALA A C 1
ATOM 4068 O O . ALA A 1 515 ? 24.126 -18.702 -43.856 1.00 88.31 515 ALA A O 1
ATOM 4069 N N . LEU A 1 516 ? 25.884 -17.586 -44.719 1.00 90.06 516 LEU A N 1
ATOM 4070 C CA . LEU A 1 516 ? 25.903 -18.243 -46.020 1.00 90.06 516 LEU A CA 1
ATOM 4071 C C . LEU A 1 516 ? 27.104 -19.183 -46.086 1.00 90.06 516 LEU A C 1
ATOM 4073 O O . LEU A 1 516 ? 28.256 -18.744 -46.003 1.00 90.06 516 LEU A O 1
ATOM 4077 N N . VAL A 1 517 ? 26.814 -20.467 -46.262 1.00 90.62 517 VAL A N 1
ATOM 4078 C CA . VAL A 1 517 ? 27.809 -21.533 -46.366 1.00 90.62 517 VAL A CA 1
ATOM 4079 C C . VAL A 1 517 ? 27.587 -22.276 -47.674 1.00 90.62 517 VAL A C 1
ATOM 4081 O O . VAL A 1 517 ? 26.469 -22.698 -47.958 1.00 90.62 517 VAL A O 1
ATOM 4084 N N . MET A 1 518 ? 28.640 -22.450 -48.469 1.00 90.19 518 MET A N 1
ATOM 4085 C CA . MET A 1 518 ? 28.603 -23.320 -49.645 1.00 90.19 518 MET A CA 1
ATOM 4086 C C . MET A 1 518 ? 29.468 -24.545 -49.404 1.00 90.19 518 MET A C 1
ATOM 4088 O O . MET A 1 518 ? 30.597 -24.411 -48.931 1.00 90.19 518 MET A O 1
ATOM 4092 N N . LEU A 1 519 ? 28.944 -25.715 -49.754 1.00 90.31 519 LEU A N 1
ATOM 4093 C CA . LEU A 1 519 ? 29.604 -27.005 -49.629 1.00 90.31 519 LEU A CA 1
ATOM 4094 C C . LEU A 1 519 ? 29.798 -27.649 -51.006 1.00 90.31 519 LEU A C 1
ATOM 4096 O O . LEU A 1 519 ? 28.928 -27.523 -51.871 1.00 90.31 519 LEU A O 1
ATOM 4100 N N . ASP A 1 520 ? 30.913 -28.355 -51.186 1.00 89.44 520 ASP A N 1
ATOM 4101 C CA . ASP A 1 520 ? 31.131 -29.245 -52.333 1.00 89.44 520 ASP A CA 1
ATOM 4102 C C . ASP A 1 520 ? 30.387 -30.590 -52.176 1.00 89.44 520 ASP A C 1
ATOM 4104 O O . ASP A 1 520 ? 29.749 -30.871 -51.155 1.00 89.44 520 ASP A O 1
ATOM 4108 N N . SER A 1 521 ? 30.492 -31.462 -53.184 1.00 84.50 521 SER A N 1
ATOM 4109 C CA . SER A 1 521 ? 29.888 -32.805 -53.177 1.00 84.50 521 SER A CA 1
ATOM 4110 C C . SER A 1 521 ? 30.407 -33.724 -52.062 1.00 84.50 521 SER A C 1
ATOM 4112 O O . SER A 1 521 ? 29.760 -34.718 -51.731 1.00 84.50 521 SER A O 1
ATOM 4114 N N . ALA A 1 522 ? 31.553 -33.398 -51.459 1.00 84.50 522 ALA A N 1
ATOM 4115 C CA . ALA A 1 522 ? 32.141 -34.120 -50.338 1.00 84.50 522 ALA A CA 1
ATOM 4116 C C . ALA A 1 522 ? 31.797 -33.488 -48.977 1.00 84.50 522 ALA A C 1
ATOM 4118 O O . ALA A 1 522 ? 32.269 -33.978 -47.950 1.00 84.50 522 ALA A O 1
ATOM 4119 N N . GLY A 1 523 ? 30.966 -32.438 -48.953 1.00 85.31 523 GLY A N 1
ATOM 4120 C CA . GLY A 1 523 ? 30.518 -31.757 -47.737 1.00 85.31 523 GLY A CA 1
ATOM 4121 C C . GLY A 1 523 ? 31.549 -30.797 -47.149 1.00 85.31 523 GLY A C 1
ATOM 4122 O O . GLY A 1 523 ? 31.420 -30.397 -45.989 1.00 85.31 523 GLY A O 1
ATOM 4123 N N . ARG A 1 524 ? 32.578 -30.434 -47.923 1.00 90.50 524 ARG A N 1
ATOM 4124 C CA . ARG A 1 524 ? 33.605 -29.485 -47.495 1.00 90.50 524 ARG A CA 1
ATOM 4125 C C . ARG A 1 524 ? 33.195 -28.061 -47.812 1.00 90.50 524 ARG A C 1
ATOM 4127 O O . ARG A 1 524 ? 32.631 -27.798 -48.871 1.00 90.50 524 ARG A O 1
ATOM 4134 N N . VAL A 1 525 ? 33.526 -27.130 -46.924 1.00 91.81 525 VAL A N 1
ATOM 4135 C CA . VAL A 1 525 ? 33.211 -25.708 -47.109 1.00 91.81 525 VAL A CA 1
ATOM 4136 C C . VAL A 1 525 ? 34.042 -25.110 -48.249 1.00 91.81 525 VAL A C 1
ATOM 4138 O O . VAL A 1 525 ? 35.269 -25.085 -48.180 1.00 91.81 525 VAL A O 1
ATOM 4141 N N . VAL A 1 526 ? 33.377 -24.586 -49.277 1.00 90.31 526 VAL A N 1
ATOM 4142 C CA . VAL A 1 526 ? 33.991 -23.865 -50.411 1.00 90.31 526 VAL A CA 1
ATOM 4143 C C . VAL A 1 526 ? 33.651 -22.376 -50.428 1.00 90.31 526 VAL A C 1
ATOM 4145 O O . VAL A 1 526 ? 34.251 -21.603 -51.172 1.00 90.31 526 VAL A O 1
ATOM 4148 N N . PHE A 1 527 ? 32.708 -21.948 -49.591 1.00 89.69 527 PHE A N 1
ATOM 4149 C CA . PHE A 1 527 ? 32.443 -20.539 -49.339 1.00 89.69 527 PHE A CA 1
ATOM 4150 C C . PHE A 1 527 ? 31.892 -20.350 -47.928 1.00 89.69 527 PHE A C 1
ATOM 4152 O O . PHE A 1 527 ? 31.036 -21.115 -47.481 1.00 89.69 527 PHE A O 1
ATOM 4159 N N . PHE A 1 528 ? 32.361 -19.306 -47.249 1.00 90.44 528 PHE A N 1
ATOM 4160 C CA . PHE A 1 528 ? 31.972 -18.977 -45.883 1.00 90.44 528 PHE A CA 1
ATOM 4161 C C . PHE A 1 528 ? 31.937 -17.455 -45.729 1.00 90.44 528 PHE A C 1
ATOM 4163 O O . PHE A 1 528 ? 32.975 -16.796 -45.825 1.00 90.44 528 PHE A O 1
ATOM 4170 N N . ASN A 1 529 ? 30.745 -16.873 -45.577 1.00 90.00 529 ASN A N 1
ATOM 4171 C CA . ASN A 1 529 ? 30.620 -15.419 -45.448 1.00 90.00 529 ASN A CA 1
ATOM 4172 C C . ASN A 1 529 ? 30.926 -14.935 -44.011 1.00 90.00 529 ASN A C 1
ATOM 4174 O O . ASN A 1 529 ? 30.900 -15.727 -43.068 1.00 90.00 529 ASN A O 1
ATOM 4178 N N . PRO A 1 530 ? 31.142 -13.621 -43.800 1.00 88.31 530 PRO A N 1
ATOM 4179 C CA . PRO A 1 530 ? 31.399 -13.078 -42.462 1.00 88.31 530 PRO A CA 1
ATOM 4180 C C . PRO A 1 530 ? 30.284 -13.330 -41.432 1.00 88.31 530 PRO A C 1
ATOM 4182 O O . PRO A 1 530 ? 30.535 -13.326 -40.229 1.00 88.31 530 PRO A O 1
ATOM 4185 N N . ALA A 1 531 ? 29.034 -13.517 -41.868 1.00 89.38 531 ALA A N 1
ATOM 4186 C CA . ALA A 1 531 ? 27.938 -13.874 -40.969 1.00 89.38 531 ALA A CA 1
ATOM 4187 C C . ALA A 1 531 ? 28.066 -15.314 -40.448 1.00 89.38 531 ALA A C 1
ATOM 4189 O O . ALA A 1 531 ? 27.852 -15.549 -39.260 1.00 89.38 531 ALA A O 1
ATOM 4190 N N . ALA A 1 532 ? 28.509 -16.250 -41.291 1.00 90.25 532 ALA A N 1
ATOM 4191 C CA . ALA A 1 532 ? 28.835 -17.611 -40.886 1.00 90.25 532 ALA A CA 1
ATOM 4192 C C . ALA A 1 532 ? 30.029 -17.647 -39.921 1.00 90.25 532 ALA A C 1
ATOM 4194 O O . ALA A 1 532 ? 30.005 -18.417 -38.959 1.00 90.25 532 ALA A O 1
ATOM 4195 N N . GLU A 1 533 ? 31.014 -16.755 -40.097 1.00 90.81 533 GLU A N 1
ATOM 4196 C CA . GLU A 1 533 ? 32.123 -16.612 -39.143 1.00 90.81 533 GLU A CA 1
ATOM 4197 C C . GLU A 1 533 ? 31.645 -16.231 -37.743 1.00 90.81 533 GLU A C 1
ATOM 4199 O O . GLU A 1 533 ? 32.062 -16.834 -36.753 1.00 90.81 533 GLU A O 1
ATOM 4204 N N . ARG A 1 534 ? 30.724 -15.263 -37.655 1.00 88.62 534 ARG A N 1
ATOM 4205 C CA . ARG A 1 534 ? 30.134 -14.842 -36.378 1.00 88.62 534 ARG A CA 1
ATOM 4206 C C . ARG A 1 534 ? 29.264 -15.928 -35.752 1.00 88.62 534 ARG A C 1
ATOM 4208 O O . ARG A 1 534 ? 29.312 -16.094 -34.538 1.00 88.62 534 ARG A O 1
ATOM 4215 N N . LEU A 1 535 ? 28.482 -16.638 -36.566 1.00 89.38 535 LEU A N 1
ATOM 4216 C CA . LEU A 1 535 ? 27.518 -17.629 -36.093 1.00 89.38 535 LEU A CA 1
ATOM 4217 C C . LEU A 1 535 ? 28.194 -18.895 -35.551 1.00 89.38 535 LEU A C 1
ATOM 4219 O O . LEU A 1 535 ? 27.851 -19.363 -34.471 1.00 89.38 535 LEU A O 1
ATOM 4223 N N . PHE A 1 536 ? 29.164 -19.443 -36.286 1.00 89.56 536 PHE A N 1
ATOM 4224 C CA . PHE A 1 536 ? 29.827 -20.698 -35.917 1.00 89.56 536 PHE A CA 1
ATOM 4225 C C . PHE A 1 536 ? 31.139 -20.489 -35.146 1.00 89.56 536 PHE A C 1
ATOM 4227 O O . PHE A 1 536 ? 31.634 -21.422 -34.513 1.00 89.56 536 PHE A O 1
ATOM 4234 N N . GLY A 1 537 ? 31.709 -19.278 -35.171 1.00 88.25 537 GLY A N 1
ATOM 4235 C CA . GLY A 1 537 ? 32.943 -18.938 -34.456 1.00 88.25 537 GLY A CA 1
ATOM 4236 C C . GLY A 1 537 ? 34.232 -19.411 -35.139 1.00 88.25 537 GLY A C 1
ATOM 4237 O O . GLY A 1 537 ? 35.264 -19.517 -34.475 1.00 88.25 537 GLY A O 1
ATOM 4238 N N . TYR A 1 538 ? 34.179 -19.709 -36.440 1.00 89.25 538 TYR A N 1
ATOM 4239 C CA . TYR A 1 538 ? 35.330 -20.063 -37.279 1.00 89.25 538 TYR A CA 1
ATOM 4240 C C . TYR A 1 538 ? 35.593 -18.953 -38.289 1.00 89.25 538 TYR A C 1
ATOM 4242 O O . TYR A 1 538 ? 34.652 -18.444 -38.882 1.00 89.25 538 TYR A O 1
ATOM 4250 N N . THR A 1 539 ? 36.848 -18.594 -38.539 1.00 89.94 539 THR A N 1
ATOM 4251 C CA . THR A 1 539 ? 37.163 -17.716 -39.678 1.00 89.94 539 THR A CA 1
ATOM 4252 C C . THR A 1 539 ? 36.975 -18.468 -40.997 1.00 89.94 539 THR A C 1
ATOM 4254 O O . THR A 1 539 ? 37.123 -19.689 -41.049 1.00 89.94 539 THR A O 1
ATOM 4257 N N . ALA A 1 540 ? 36.701 -17.761 -42.092 1.00 86.94 540 ALA A N 1
ATOM 4258 C CA . ALA A 1 540 ? 36.551 -18.348 -43.415 1.00 86.94 540 ALA A CA 1
ATOM 4259 C C . ALA A 1 540 ? 37.815 -19.128 -43.793 1.00 86.94 540 ALA A C 1
ATOM 4261 O O . ALA A 1 540 ? 37.720 -20.264 -44.231 1.00 86.94 540 ALA A O 1
ATOM 4262 N N . SER A 1 541 ? 39.008 -18.593 -43.518 1.00 87.19 541 SER A N 1
ATOM 4263 C CA . SER A 1 541 ? 40.271 -19.308 -43.744 1.00 87.19 541 SER A CA 1
ATOM 4264 C C . SER A 1 541 ? 40.402 -20.620 -42.966 1.00 87.19 541 SER A C 1
ATOM 4266 O O . SER A 1 541 ? 41.043 -21.538 -43.463 1.00 87.19 541 SER A O 1
ATOM 4268 N N . GLU A 1 542 ? 39.824 -20.715 -41.765 1.00 87.69 542 GLU A N 1
ATOM 4269 C CA . GLU A 1 542 ? 39.819 -21.954 -40.979 1.00 87.69 542 GLU A CA 1
ATOM 4270 C C . GLU A 1 542 ? 38.747 -22.932 -41.462 1.00 87.69 542 GLU A C 1
ATOM 4272 O O . GLU A 1 542 ? 38.984 -24.132 -41.449 1.00 87.69 542 GLU A O 1
ATOM 4277 N N . ALA A 1 543 ? 37.574 -22.432 -41.861 1.00 87.06 543 ALA A N 1
ATOM 4278 C CA . ALA A 1 543 ? 36.442 -23.256 -42.273 1.00 87.06 543 ALA A CA 1
ATOM 4279 C C . ALA A 1 543 ? 36.634 -23.863 -43.671 1.00 87.06 543 ALA A C 1
ATOM 4281 O O . ALA A 1 543 ? 36.188 -24.983 -43.916 1.00 87.06 543 ALA A O 1
ATOM 4282 N N . MET A 1 544 ? 37.292 -23.143 -44.583 1.00 91.06 544 MET A N 1
ATOM 4283 C CA . MET A 1 544 ? 37.495 -23.566 -45.971 1.00 91.06 544 MET A CA 1
ATOM 4284 C C . MET A 1 544 ? 38.194 -24.932 -46.058 1.00 91.06 544 MET A C 1
ATOM 4286 O O . MET A 1 544 ? 39.266 -25.144 -45.498 1.00 91.06 544 MET A O 1
ATOM 4290 N N . GLY A 1 545 ? 37.581 -25.865 -46.787 1.00 86.19 545 GLY A N 1
ATOM 4291 C CA . GLY A 1 545 ? 38.063 -27.234 -46.972 1.00 86.19 545 GLY A CA 1
ATOM 4292 C C . GLY A 1 545 ? 37.751 -28.206 -45.826 1.00 86.19 545 GLY A C 1
ATOM 4293 O O . GLY A 1 545 ? 37.951 -29.409 -46.005 1.00 86.19 545 GLY A O 1
ATOM 4294 N N . LEU A 1 546 ? 37.237 -27.740 -44.680 1.00 89.00 546 LEU A N 1
ATOM 4295 C CA . LEU A 1 546 ? 36.821 -28.615 -43.577 1.00 89.00 546 LEU A CA 1
ATOM 4296 C C . LEU A 1 546 ? 35.469 -29.281 -43.849 1.00 89.00 546 LEU A C 1
ATOM 4298 O O . LEU A 1 546 ? 34.606 -28.708 -44.511 1.00 89.00 546 LEU A O 1
ATOM 4302 N N . ASP A 1 547 ? 35.273 -30.471 -43.272 1.00 89.62 547 ASP A N 1
ATOM 4303 C CA . ASP A 1 547 ? 33.973 -31.152 -43.221 1.00 89.62 547 ASP A CA 1
ATOM 4304 C C . ASP A 1 547 ? 32.993 -30.358 -42.342 1.00 89.62 547 ASP A C 1
ATOM 4306 O O . ASP A 1 547 ? 33.131 -30.299 -41.113 1.00 89.62 547 ASP A O 1
ATOM 4310 N N . PHE A 1 548 ? 31.980 -29.766 -42.977 1.00 89.44 548 PHE A N 1
ATOM 4311 C CA . PHE A 1 548 ? 30.999 -28.922 -42.301 1.00 89.44 548 PHE A CA 1
ATOM 4312 C C . PHE A 1 548 ? 30.175 -29.694 -41.263 1.00 89.44 548 PHE A C 1
ATOM 4314 O O . PHE A 1 548 ? 29.889 -29.174 -40.182 1.00 89.44 548 PHE A O 1
ATOM 4321 N N . HIS A 1 549 ? 29.828 -30.955 -41.538 1.00 88.06 549 HIS A N 1
ATOM 4322 C CA . HIS A 1 549 ? 29.031 -31.763 -40.613 1.00 88.06 549 HIS A CA 1
ATOM 4323 C C . HIS A 1 549 ? 29.854 -32.269 -39.421 1.00 88.06 549 HIS A C 1
ATOM 4325 O O . HIS A 1 549 ? 29.319 -32.435 -38.323 1.00 88.06 549 HIS A O 1
ATOM 4331 N N . GLY A 1 550 ? 31.165 -32.455 -39.590 1.00 84.94 550 GLY A N 1
ATOM 4332 C CA . GLY A 1 550 ? 32.085 -32.691 -38.476 1.00 84.94 550 GLY A CA 1
ATOM 4333 C C . GLY A 1 550 ? 32.198 -31.487 -37.535 1.00 84.94 550 GLY A C 1
ATOM 4334 O O . GLY A 1 550 ? 32.278 -31.667 -36.318 1.00 84.94 550 GLY A O 1
ATOM 4335 N N . MET A 1 551 ? 32.149 -30.278 -38.102 1.00 87.50 551 MET A N 1
ATOM 4336 C CA . MET A 1 551 ? 32.295 -29.003 -37.397 1.00 87.50 551 MET A CA 1
ATOM 4337 C C . MET A 1 551 ? 31.016 -28.564 -36.668 1.00 87.50 551 MET A C 1
ATOM 4339 O O . MET A 1 551 ? 31.039 -28.356 -35.460 1.00 87.50 551 MET A O 1
ATOM 4343 N N . ALA A 1 552 ? 29.903 -28.429 -37.391 1.00 88.88 552 ALA A N 1
ATOM 4344 C CA . ALA A 1 552 ? 28.727 -27.686 -36.929 1.00 88.88 552 ALA A CA 1
ATOM 4345 C C . ALA A 1 552 ? 27.498 -28.563 -36.630 1.00 88.88 552 ALA A C 1
ATOM 4347 O O . ALA A 1 552 ? 26.482 -28.054 -36.168 1.00 88.88 552 ALA A O 1
ATOM 4348 N N . THR A 1 553 ? 27.547 -29.876 -36.893 1.00 88.06 553 THR A N 1
ATOM 4349 C CA . THR A 1 553 ? 26.416 -30.790 -36.638 1.00 88.06 553 THR A CA 1
ATOM 4350 C C . THR A 1 553 ? 26.637 -31.604 -35.349 1.00 88.06 553 THR A C 1
ATOM 4352 O O . THR A 1 553 ? 27.696 -32.234 -35.204 1.00 88.06 553 THR A O 1
ATOM 4355 N N . PRO A 1 554 ? 25.656 -31.655 -34.418 1.00 88.56 554 PRO A N 1
ATOM 4356 C CA . PRO A 1 554 ? 25.742 -32.465 -33.203 1.00 88.56 554 PRO A CA 1
ATOM 4357 C C . PRO A 1 554 ? 26.017 -33.953 -33.481 1.00 88.56 554 PRO A C 1
ATOM 4359 O O . PRO A 1 554 ? 25.477 -34.491 -34.454 1.00 88.56 554 PRO A O 1
ATOM 4362 N N . PRO A 1 555 ? 26.794 -34.659 -32.628 1.00 86.50 555 PRO A N 1
ATOM 4363 C CA . PRO A 1 555 ? 27.228 -36.038 -32.880 1.00 86.50 555 PRO A CA 1
ATOM 4364 C C . PRO A 1 555 ? 26.098 -37.010 -33.242 1.00 86.50 555 PRO A C 1
ATOM 4366 O O . PRO A 1 555 ? 26.254 -37.804 -34.166 1.00 86.50 555 PRO A O 1
ATOM 4369 N N . GLN A 1 556 ? 24.944 -36.896 -32.578 1.00 85.75 556 GLN A N 1
ATOM 4370 C CA . GLN A 1 556 ? 23.768 -37.746 -32.803 1.00 85.75 556 GLN A CA 1
ATOM 4371 C C . GLN A 1 556 ? 23.128 -37.608 -34.197 1.00 85.75 556 GLN A C 1
ATOM 4373 O O . GLN A 1 556 ? 22.404 -38.503 -34.628 1.00 85.75 556 GLN A O 1
ATOM 4378 N N . TYR A 1 557 ? 23.399 -36.515 -34.919 1.00 85.31 557 TYR A N 1
ATOM 4379 C CA . TYR A 1 557 ? 22.820 -36.240 -36.238 1.00 85.31 557 TYR A CA 1
ATOM 4380 C C . TYR A 1 557 ? 23.823 -36.391 -37.395 1.00 85.31 557 TYR A C 1
ATOM 4382 O O . TYR A 1 557 ? 23.420 -36.352 -38.558 1.00 85.31 557 TYR A O 1
ATOM 4390 N N . ARG A 1 558 ? 25.115 -36.616 -37.110 1.00 83.94 558 ARG A N 1
ATOM 4391 C CA . ARG A 1 558 ? 26.180 -36.679 -38.132 1.00 83.94 558 ARG A CA 1
ATOM 4392 C C . ARG A 1 558 ? 26.007 -37.819 -39.132 1.00 83.94 558 ARG A C 1
ATOM 4394 O O . ARG A 1 558 ? 26.227 -37.610 -40.319 1.00 83.94 558 ARG A O 1
ATOM 4401 N N . GLU A 1 559 ? 25.599 -39.004 -38.680 1.00 82.88 559 GLU A N 1
ATOM 4402 C CA . GLU A 1 559 ? 25.388 -40.151 -39.579 1.00 82.88 559 GLU A CA 1
ATOM 4403 C C . GLU A 1 559 ? 24.252 -39.888 -40.578 1.00 82.88 559 GLU A C 1
ATOM 4405 O O . GLU A 1 559 ? 24.432 -40.072 -41.780 1.00 82.88 559 GLU A O 1
ATOM 4410 N N . LYS A 1 560 ? 23.129 -39.320 -40.115 1.00 83.06 560 LYS A N 1
ATOM 4411 C CA . LYS A 1 560 ? 22.024 -38.911 -41.000 1.00 83.06 560 LYS A CA 1
ATOM 4412 C C . LYS A 1 560 ? 22.450 -37.831 -41.998 1.00 83.06 560 LYS A C 1
ATOM 4414 O O . LYS A 1 560 ? 22.068 -37.884 -43.165 1.00 83.06 560 LYS A O 1
ATOM 4419 N N . ALA A 1 561 ? 23.255 -36.864 -41.558 1.00 80.94 561 ALA A N 1
ATOM 4420 C CA . ALA A 1 561 ? 23.786 -35.824 -42.434 1.00 80.94 561 ALA A CA 1
ATOM 4421 C C . ALA A 1 561 ? 24.714 -36.401 -43.522 1.00 80.94 561 ALA A C 1
ATOM 4423 O O . ALA A 1 561 ? 24.599 -36.033 -44.690 1.00 80.94 561 ALA A O 1
ATOM 4424 N N . ARG A 1 562 ? 25.570 -37.371 -43.172 1.00 81.62 562 ARG A N 1
ATOM 4425 C CA . ARG A 1 562 ? 26.447 -38.078 -44.123 1.00 81.62 562 ARG A CA 1
ATOM 4426 C C . ARG A 1 562 ? 25.671 -38.895 -45.152 1.00 81.62 562 ARG A C 1
ATOM 4428 O O . ARG A 1 562 ? 26.037 -38.892 -46.326 1.00 81.62 562 ARG A O 1
ATOM 4435 N N . GLU A 1 563 ? 24.606 -39.582 -44.744 1.00 81.12 563 GLU A N 1
ATOM 4436 C CA . GLU A 1 563 ? 23.714 -40.271 -45.685 1.00 81.12 563 GLU A CA 1
ATOM 4437 C C . GLU A 1 563 ? 23.050 -39.290 -46.660 1.00 81.12 563 GLU A C 1
ATOM 4439 O O . GLU A 1 563 ? 23.026 -39.541 -47.869 1.00 81.12 563 GLU A O 1
ATOM 4444 N N . GLY A 1 564 ? 22.575 -38.145 -46.154 1.00 81.56 564 GLY A N 1
ATOM 4445 C CA . GLY A 1 564 ? 22.028 -37.064 -46.976 1.00 81.56 564 GLY A CA 1
ATOM 4446 C C . GLY A 1 564 ? 23.039 -36.520 -47.988 1.00 81.56 564 GLY A C 1
ATOM 4447 O O . GLY A 1 564 ? 22.704 -36.347 -49.159 1.00 81.56 564 GLY A O 1
ATOM 4448 N N . LEU A 1 565 ? 24.291 -36.336 -47.564 1.00 81.31 565 LEU A N 1
ATOM 4449 C CA . LEU A 1 565 ? 25.384 -35.850 -48.404 1.00 81.31 565 LEU A CA 1
ATOM 4450 C C . LEU A 1 565 ? 25.757 -36.835 -49.525 1.00 81.31 565 LEU A C 1
ATOM 4452 O O . LEU A 1 565 ? 25.933 -36.424 -50.669 1.00 81.31 565 LEU A O 1
ATOM 4456 N N . ARG A 1 566 ? 25.810 -38.147 -49.239 1.00 80.69 566 ARG A N 1
ATOM 4457 C CA . ARG A 1 566 ? 26.050 -39.178 -50.272 1.00 80.69 566 ARG A CA 1
ATOM 4458 C C . ARG A 1 566 ? 24.969 -39.163 -51.352 1.00 80.69 566 ARG A C 1
ATOM 4460 O O . ARG A 1 566 ? 25.279 -39.309 -52.532 1.00 80.69 566 ARG A O 1
ATOM 4467 N N . ARG A 1 567 ? 23.705 -38.971 -50.958 1.00 79.12 567 ARG A N 1
ATOM 4468 C CA . ARG A 1 567 ? 22.581 -38.847 -51.899 1.00 79.12 567 ARG A CA 1
ATOM 4469 C C . ARG A 1 567 ? 22.676 -37.557 -52.718 1.00 79.12 567 ARG A C 1
ATOM 4471 O O . ARG A 1 567 ? 22.488 -37.606 -53.934 1.00 79.12 567 ARG A O 1
ATOM 4478 N N . PHE A 1 568 ? 23.017 -36.441 -52.076 1.00 81.94 568 PHE A N 1
ATOM 4479 C CA . PHE A 1 568 ? 23.237 -35.155 -52.736 1.00 81.94 568 PHE A CA 1
ATOM 4480 C C . PHE A 1 568 ? 24.327 -35.245 -53.813 1.00 81.94 568 PHE A C 1
ATOM 4482 O O . PHE A 1 568 ? 24.086 -34.846 -54.949 1.00 81.94 568 PHE A O 1
ATOM 4489 N N . ALA A 1 569 ? 25.469 -35.864 -53.505 1.00 80.00 569 ALA A N 1
ATOM 4490 C CA . ALA A 1 569 ? 26.577 -36.019 -54.447 1.00 80.00 569 ALA A CA 1
ATOM 4491 C C . ALA A 1 569 ? 26.196 -36.787 -55.730 1.00 80.00 569 ALA A C 1
ATOM 4493 O O . ALA A 1 569 ? 26.773 -36.544 -56.787 1.00 80.00 569 ALA A O 1
ATOM 4494 N N . GLN A 1 570 ? 25.229 -37.709 -55.649 1.00 78.00 570 GLN A N 1
ATOM 4495 C CA . GLN A 1 570 ? 24.799 -38.549 -56.775 1.00 78.00 570 GLN A CA 1
ATOM 4496 C C . GLN A 1 570 ? 23.613 -37.972 -57.555 1.00 78.00 570 GLN A C 1
ATOM 4498 O O . GLN A 1 570 ? 23.486 -38.220 -58.750 1.00 78.00 570 GLN A O 1
ATOM 4503 N N . THR A 1 571 ? 22.716 -37.246 -56.883 1.00 77.62 571 THR A N 1
ATOM 4504 C CA . THR A 1 571 ? 21.398 -36.884 -57.440 1.00 77.62 571 THR A CA 1
ATOM 4505 C C . THR A 1 571 ? 21.116 -35.383 -57.455 1.00 77.62 571 THR A C 1
ATOM 4507 O O . THR A 1 571 ? 20.121 -34.966 -58.042 1.00 77.62 571 THR A O 1
ATOM 4510 N N . GLY A 1 572 ? 21.935 -34.569 -56.780 1.00 70.44 572 GLY A N 1
ATOM 4511 C CA . GLY A 1 572 ? 21.659 -33.149 -56.536 1.00 70.44 572 GLY A CA 1
ATOM 4512 C C . GLY A 1 572 ? 20.462 -32.891 -55.607 1.00 70.44 572 GLY A C 1
ATOM 4513 O O . GLY A 1 572 ? 20.097 -31.736 -55.388 1.00 70.44 572 GLY A O 1
ATOM 4514 N N . GLN A 1 573 ? 19.862 -33.949 -55.046 1.00 68.31 573 GLN A N 1
ATOM 4515 C CA . GLN A 1 573 ? 18.648 -33.924 -54.228 1.00 68.31 573 GLN A CA 1
ATOM 4516 C C . GLN A 1 573 ? 18.890 -34.566 -52.855 1.00 68.31 573 GLN A C 1
ATOM 4518 O O . GLN A 1 573 ? 19.752 -35.428 -52.678 1.00 68.31 573 GLN A O 1
ATOM 4523 N N . GLY A 1 574 ? 18.100 -34.167 -51.860 1.00 66.00 574 GLY A N 1
ATOM 4524 C CA . GLY A 1 574 ? 18.199 -34.676 -50.495 1.00 66.00 574 GLY A CA 1
ATOM 4525 C C . GLY A 1 574 ? 16.961 -34.330 -49.667 1.00 66.00 574 GLY A C 1
ATOM 4526 O O . GLY A 1 574 ? 16.178 -33.476 -50.068 1.00 66.00 574 GLY A O 1
ATOM 4527 N N . PRO A 1 575 ? 16.765 -34.980 -48.509 1.00 62.09 575 PRO A N 1
ATOM 4528 C CA . PRO A 1 575 ? 15.541 -34.843 -47.713 1.00 62.09 575 PRO A CA 1
ATOM 4529 C C . PRO A 1 575 ? 15.328 -33.449 -47.097 1.00 62.09 575 PRO A C 1
ATOM 4531 O O . PRO A 1 575 ? 14.221 -33.156 -46.669 1.00 62.09 575 PRO A O 1
ATOM 4534 N N . VAL A 1 576 ? 16.370 -32.612 -47.050 1.00 62.56 576 VAL A N 1
ATOM 4535 C CA . VAL A 1 576 ? 16.350 -31.249 -46.475 1.00 62.56 576 VAL A CA 1
ATOM 4536 C C . VAL A 1 576 ? 16.562 -30.174 -47.563 1.00 62.56 576 VAL A C 1
ATOM 4538 O O . VAL A 1 576 ? 16.566 -28.978 -47.286 1.00 62.56 576 VAL A O 1
ATOM 4541 N N . LEU A 1 577 ? 16.754 -30.586 -48.823 1.00 66.38 577 LEU A N 1
ATOM 4542 C CA . LEU A 1 577 ? 16.991 -29.687 -49.957 1.00 66.38 577 LEU A CA 1
ATOM 4543 C C . LEU A 1 577 ? 15.668 -29.077 -50.437 1.00 66.38 577 LEU A C 1
ATOM 4545 O O . LEU A 1 577 ? 14.715 -29.797 -50.720 1.00 66.38 577 LEU A O 1
ATOM 4549 N N . GLY A 1 578 ? 15.618 -27.746 -50.529 1.00 62.19 578 GLY A N 1
ATOM 4550 C CA . GLY A 1 578 ? 14.420 -26.986 -50.899 1.00 62.19 578 GLY A CA 1
ATOM 4551 C C . GLY A 1 578 ? 13.420 -26.763 -49.758 1.00 62.19 578 GLY A C 1
ATOM 4552 O O . GLY A 1 578 ? 12.357 -26.194 -49.988 1.00 62.19 578 GLY A O 1
ATOM 4553 N N . THR A 1 579 ? 13.750 -27.182 -48.535 1.00 69.81 579 THR A N 1
ATOM 4554 C CA . THR A 1 579 ? 12.906 -27.006 -47.345 1.00 69.81 579 THR A CA 1
ATOM 4555 C C . THR A 1 579 ? 13.621 -26.186 -46.281 1.00 69.81 579 THR A C 1
ATOM 4557 O O . THR A 1 579 ? 14.832 -26.315 -46.105 1.00 69.81 579 THR A O 1
ATOM 4560 N N . THR A 1 580 ? 12.863 -25.400 -45.523 1.00 79.50 580 THR A N 1
ATOM 4561 C CA . THR A 1 580 ? 13.346 -24.735 -44.310 1.00 79.50 580 THR A CA 1
ATOM 4562 C C . THR A 1 580 ? 13.077 -25.641 -43.111 1.00 79.50 580 THR A C 1
ATOM 4564 O O . THR A 1 580 ? 11.939 -26.053 -42.899 1.00 79.50 580 THR A O 1
ATOM 4567 N N . THR A 1 581 ? 14.115 -25.992 -42.349 1.00 82.88 581 THR A N 1
ATOM 4568 C CA . THR A 1 581 ? 14.003 -26.898 -41.190 1.00 82.88 581 THR A CA 1
ATOM 4569 C C . THR A 1 581 ? 14.680 -26.300 -39.961 1.00 82.88 581 THR A C 1
ATOM 4571 O O . THR A 1 581 ? 15.764 -25.728 -40.062 1.00 82.88 581 THR A O 1
ATOM 4574 N N . GLU A 1 582 ? 14.058 -26.467 -38.794 1.00 88.81 582 GLU A N 1
ATOM 4575 C CA . GLU A 1 582 ? 14.668 -26.152 -37.500 1.00 88.81 582 GLU A CA 1
ATOM 4576 C C . GLU A 1 582 ? 15.506 -27.342 -37.014 1.00 88.81 582 GLU A C 1
ATOM 4578 O O . GLU A 1 582 ? 14.985 -28.446 -36.839 1.00 88.81 582 GLU A O 1
ATOM 4583 N N . ILE A 1 583 ? 16.802 -27.127 -36.796 1.00 88.69 583 ILE A N 1
ATOM 4584 C CA . ILE A 1 583 ? 17.737 -28.135 -36.280 1.00 88.69 583 ILE A CA 1
ATOM 4585 C C . ILE A 1 583 ? 18.641 -27.527 -35.207 1.00 88.69 583 ILE A C 1
ATOM 4587 O O . ILE A 1 583 ? 18.657 -26.319 -34.996 1.00 88.69 583 ILE A O 1
ATOM 4591 N N . GLU A 1 584 ? 19.426 -28.358 -34.530 1.00 89.44 584 GLU A N 1
ATOM 4592 C CA . GLU A 1 584 ? 20.485 -27.886 -33.637 1.00 89.44 584 GLU A CA 1
ATOM 4593 C C . GLU A 1 584 ? 21.821 -27.838 -34.375 1.00 89.44 584 GLU A C 1
ATOM 4595 O O . GLU A 1 584 ? 22.206 -28.799 -35.049 1.00 89.44 584 GLU A O 1
ATOM 4600 N N . ALA A 1 585 ? 22.543 -26.735 -34.202 1.00 90.88 585 ALA A N 1
ATOM 4601 C CA . ALA A 1 585 ? 23.916 -26.573 -34.654 1.00 90.88 585 ALA A CA 1
ATOM 4602 C C . ALA A 1 585 ? 24.869 -26.432 -33.465 1.00 90.88 585 ALA A C 1
ATOM 4604 O O . ALA A 1 585 ? 24.458 -26.093 -32.356 1.00 90.88 585 ALA A O 1
ATOM 4605 N N . LEU A 1 586 ? 26.148 -26.705 -33.712 1.00 91.81 586 LEU A N 1
ATOM 4606 C CA . LEU A 1 586 ? 27.239 -26.496 -32.770 1.00 91.81 586 LEU A CA 1
ATOM 4607 C C . LEU A 1 586 ? 28.089 -25.301 -33.191 1.00 91.81 586 LEU A C 1
ATOM 4609 O O . LEU A 1 586 ? 28.390 -25.131 -34.374 1.00 91.81 586 LEU A O 1
ATOM 4613 N N . ASP A 1 587 ? 28.523 -24.515 -32.211 1.00 89.19 587 ASP A N 1
ATOM 4614 C CA . ASP A 1 587 ? 29.588 -23.532 -32.403 1.00 89.19 587 ASP A CA 1
ATOM 4615 C C . ASP A 1 587 ? 30.974 -24.154 -32.158 1.00 89.19 587 ASP A C 1
ATOM 4617 O O . ASP A 1 587 ? 31.105 -25.304 -31.726 1.00 89.19 587 ASP A O 1
ATOM 4621 N N . ARG A 1 588 ? 32.038 -23.374 -32.383 1.00 88.12 588 ARG A N 1
ATOM 4622 C CA . ARG A 1 588 ? 33.429 -23.779 -32.112 1.00 88.12 588 ARG A CA 1
ATOM 4623 C C . ARG A 1 588 ? 33.676 -24.262 -30.674 1.00 88.12 588 ARG A C 1
ATOM 4625 O O . ARG A 1 588 ? 34.608 -25.028 -30.441 1.00 88.12 588 ARG A O 1
ATOM 4632 N N . GLN A 1 589 ? 32.885 -23.804 -29.705 1.00 85.31 589 GLN A N 1
ATOM 4633 C CA . GLN A 1 589 ? 33.007 -24.193 -28.296 1.00 85.31 589 GLN A CA 1
ATOM 4634 C C . GLN A 1 589 ? 32.223 -25.478 -27.978 1.00 85.31 589 GLN A C 1
ATOM 4636 O O . GLN A 1 589 ? 32.252 -25.943 -26.839 1.00 85.31 589 GLN A O 1
ATOM 4641 N N . GLY A 1 590 ? 31.535 -26.061 -28.965 1.00 84.12 590 GLY A N 1
ATOM 4642 C CA . GLY A 1 590 ? 30.701 -27.247 -28.807 1.00 84.12 590 GLY A CA 1
ATOM 4643 C C . GLY A 1 590 ? 29.348 -26.963 -28.154 1.00 84.12 590 GLY A C 1
ATOM 4644 O O . GLY A 1 590 ? 28.687 -27.901 -27.709 1.00 84.12 590 GLY A O 1
ATOM 4645 N N . ARG A 1 591 ? 28.920 -25.696 -28.071 1.00 87.00 591 ARG A N 1
ATOM 4646 C CA . ARG A 1 591 ? 27.604 -25.337 -27.528 1.00 87.00 591 ARG A CA 1
ATOM 4647 C C . ARG A 1 591 ? 26.540 -25.581 -28.589 1.00 87.00 591 ARG A C 1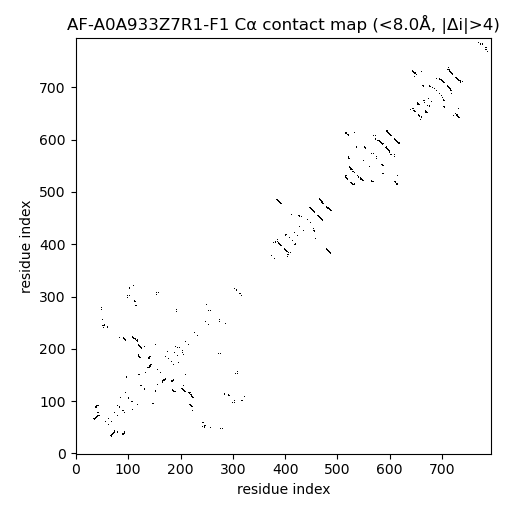
ATOM 4649 O O . ARG A 1 591 ? 26.675 -25.103 -29.712 1.00 87.00 591 ARG A O 1
ATOM 4656 N N . ALA A 1 592 ? 25.490 -26.309 -28.218 1.00 89.62 592 ALA A N 1
ATOM 4657 C CA . ALA A 1 592 ? 24.333 -26.526 -29.075 1.00 89.62 592 ALA A CA 1
ATOM 4658 C C . ALA A 1 592 ? 23.375 -25.332 -29.013 1.00 89.62 592 ALA A C 1
ATOM 4660 O O . ALA A 1 592 ? 23.047 -24.856 -27.924 1.00 89.62 592 ALA A O 1
ATOM 4661 N N . PHE A 1 593 ? 22.922 -24.866 -30.174 1.00 90.38 593 PHE A N 1
ATOM 4662 C CA . PHE A 1 593 ? 21.920 -23.811 -30.294 1.00 90.38 593 PHE A CA 1
ATOM 4663 C C . PHE A 1 593 ? 20.966 -24.094 -31.465 1.00 90.38 593 PHE A C 1
ATOM 4665 O O . PHE A 1 593 ? 21.369 -24.708 -32.460 1.00 90.38 593 PHE A O 1
ATOM 4672 N N . PRO A 1 594 ? 19.686 -23.698 -31.351 1.00 91.38 594 PRO A N 1
ATOM 4673 C CA . PRO A 1 594 ? 18.707 -23.939 -32.396 1.00 91.38 594 PRO A CA 1
ATOM 4674 C C . PRO A 1 594 ? 18.922 -22.984 -33.574 1.00 91.38 594 PRO A C 1
ATOM 4676 O O . PRO A 1 594 ? 19.002 -21.765 -33.409 1.00 91.38 594 PRO A O 1
ATOM 4679 N N . VAL A 1 595 ? 18.953 -23.548 -34.776 1.00 91.00 595 VAL A N 1
ATOM 4680 C CA . VAL A 1 595 ? 19.070 -22.823 -36.037 1.00 91.00 595 VAL A CA 1
ATOM 4681 C C . VAL A 1 595 ? 17.963 -23.213 -37.003 1.00 91.00 595 VAL A C 1
ATOM 4683 O O . VAL A 1 595 ? 17.505 -24.352 -37.046 1.00 91.00 595 VAL A O 1
ATOM 4686 N N . GLU A 1 596 ? 17.560 -22.255 -37.819 1.00 91.06 596 GLU A N 1
ATOM 4687 C CA . GLU A 1 596 ? 16.720 -22.460 -38.988 1.00 91.06 596 GLU A CA 1
ATOM 4688 C C . GLU A 1 596 ? 17.6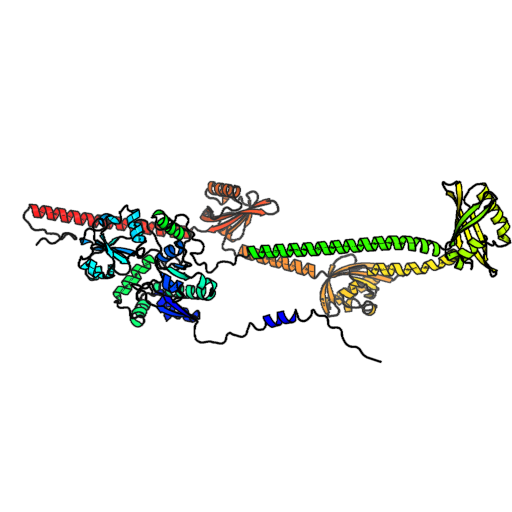33 -22.529 -40.217 1.00 91.06 596 GLU A C 1
ATOM 4690 O O . GLU A 1 596 ? 18.429 -21.619 -40.462 1.00 91.06 596 GLU A O 1
ATOM 4695 N N . VAL A 1 597 ? 17.569 -23.636 -40.960 1.00 89.00 597 VAL A N 1
ATOM 4696 C CA . VAL A 1 597 ? 18.442 -23.900 -42.111 1.00 89.00 597 VAL A CA 1
ATOM 4697 C C . VAL A 1 597 ? 17.609 -24.041 -43.374 1.00 89.00 597 VAL A C 1
ATOM 4699 O O . VAL A 1 597 ? 16.644 -24.805 -43.399 1.00 89.00 597 VAL A O 1
ATOM 4702 N N . THR A 1 598 ? 18.019 -23.345 -44.435 1.00 86.75 598 THR A N 1
ATOM 4703 C CA . THR A 1 598 ? 17.481 -23.530 -45.789 1.00 86.75 598 THR A CA 1
ATOM 4704 C C . THR A 1 598 ? 18.607 -23.942 -46.727 1.00 86.75 598 THR A C 1
ATOM 4706 O O . THR A 1 598 ? 19.602 -23.232 -46.854 1.00 86.75 598 THR A O 1
ATOM 4709 N N . LEU A 1 599 ? 18.460 -25.095 -47.384 1.00 85.94 599 LEU A N 1
ATOM 4710 C CA . LEU A 1 599 ? 19.464 -25.654 -48.294 1.00 85.94 599 LEU A CA 1
ATOM 4711 C C . LEU A 1 599 ? 18.972 -25.607 -49.740 1.00 85.94 599 LEU A C 1
ATOM 4713 O O . LEU A 1 599 ? 17.894 -26.110 -50.050 1.00 85.94 599 LEU A O 1
ATOM 4717 N N . SER A 1 600 ? 19.787 -25.050 -50.631 1.00 83.50 600 SER A N 1
ATOM 4718 C CA . SER A 1 600 ? 19.607 -25.088 -52.089 1.00 83.50 600 SER A CA 1
ATOM 4719 C C . SER A 1 600 ? 20.797 -25.778 -52.751 1.00 83.50 600 SER A C 1
ATOM 4721 O O . SER A 1 600 ? 21.885 -25.807 -52.182 1.00 83.50 600 SER A O 1
ATOM 4723 N N . SER A 1 601 ? 20.620 -26.319 -53.955 1.00 85.38 601 SER A N 1
ATOM 4724 C CA . SER A 1 601 ? 21.710 -26.907 -54.739 1.00 85.38 601 SER A CA 1
ATOM 4725 C C . SER A 1 601 ? 21.781 -26.326 -56.143 1.00 85.38 601 SER A C 1
ATOM 4727 O O . SER A 1 601 ? 20.777 -25.881 -56.697 1.00 85.38 601 SER A O 1
ATOM 4729 N N . PHE A 1 602 ? 22.978 -26.333 -56.723 1.00 85.12 602 PHE A N 1
ATOM 4730 C CA . PHE A 1 602 ? 23.196 -26.043 -58.137 1.00 85.12 602 PHE A CA 1
ATOM 4731 C C . PHE A 1 602 ? 24.392 -26.842 -58.667 1.00 85.12 602 PHE A C 1
ATOM 4733 O O . PHE A 1 602 ? 25.206 -27.343 -57.889 1.00 85.12 602 PHE A O 1
ATOM 4740 N N . GLN A 1 603 ? 24.484 -26.975 -59.990 1.00 84.31 603 GLN A N 1
ATOM 4741 C CA . GLN A 1 603 ? 25.578 -27.678 -60.656 1.00 84.31 603 GLN A CA 1
ATOM 4742 C C . GLN A 1 603 ? 26.468 -26.678 -61.403 1.00 84.31 603 GLN A C 1
ATOM 4744 O O . GLN A 1 603 ? 25.959 -25.819 -62.124 1.00 84.31 603 GLN A O 1
ATOM 4749 N N . MET A 1 604 ? 27.785 -26.800 -61.242 1.00 82.88 604 MET A N 1
ATOM 4750 C CA . MET A 1 604 ? 28.797 -26.006 -61.947 1.00 82.88 604 MET A CA 1
ATOM 4751 C C . MET A 1 604 ? 29.940 -26.936 -62.357 1.00 82.88 604 MET A C 1
ATOM 4753 O O . MET A 1 604 ? 30.371 -27.751 -61.549 1.00 82.88 604 MET A O 1
ATOM 4757 N N . ASP A 1 605 ? 30.381 -26.867 -63.617 1.00 78.25 605 ASP A N 1
ATOM 4758 C CA . ASP A 1 605 ? 31.451 -27.719 -64.168 1.00 78.25 605 ASP A CA 1
ATOM 4759 C C . ASP A 1 605 ? 31.265 -29.227 -63.889 1.00 78.25 605 ASP A C 1
ATOM 4761 O O . ASP A 1 605 ? 32.203 -29.951 -63.576 1.00 78.25 605 ASP A O 1
ATOM 4765 N N . HIS A 1 606 ? 30.021 -29.707 -64.012 1.00 78.25 606 HIS A N 1
ATOM 4766 C CA . HIS A 1 606 ? 29.588 -31.084 -63.723 1.00 78.25 606 HIS A CA 1
ATOM 4767 C C . HIS A 1 606 ? 29.646 -31.526 -62.246 1.00 78.25 606 HIS A C 1
ATOM 4769 O O . HIS A 1 606 ? 29.227 -32.647 -61.951 1.00 78.25 606 HIS A O 1
ATOM 4775 N N . GLU A 1 607 ? 30.023 -30.653 -61.308 1.00 81.44 607 GLU A N 1
ATOM 4776 C CA . GLU A 1 607 ? 30.006 -30.916 -59.864 1.00 81.44 607 GLU A CA 1
ATOM 4777 C C . GLU A 1 607 ? 28.809 -30.255 -59.162 1.00 81.44 607 GLU A C 1
ATOM 4779 O O . GLU A 1 607 ? 28.349 -29.174 -59.537 1.00 81.44 607 GLU A O 1
ATOM 4784 N N . TRP A 1 608 ? 28.279 -30.924 -58.135 1.00 85.62 608 TRP A N 1
ATOM 4785 C CA . TRP A 1 608 ? 27.161 -30.424 -57.335 1.00 85.62 608 TRP A CA 1
ATOM 4786 C C . TRP A 1 608 ? 27.652 -29.600 -56.145 1.00 85.62 608 TRP A C 1
ATOM 4788 O O . TRP A 1 608 ? 28.458 -30.076 -55.346 1.00 85.62 608 TRP A O 1
ATOM 4798 N N . PHE A 1 609 ? 27.075 -28.409 -55.983 1.00 88.81 609 PHE A N 1
ATOM 4799 C CA . PHE A 1 609 ? 27.297 -27.514 -54.849 1.00 88.81 609 PHE A CA 1
ATOM 4800 C C . PHE A 1 609 ? 26.007 -27.305 -54.062 1.00 88.81 609 PHE A C 1
ATOM 4802 O O . PHE A 1 609 ? 24.927 -27.167 -54.641 1.00 88.81 609 PHE A O 1
ATOM 4809 N N . ALA A 1 610 ? 26.120 -27.296 -52.736 1.00 86.56 610 ALA A N 1
ATOM 4810 C CA . ALA A 1 610 ? 25.020 -26.988 -51.831 1.00 86.56 610 ALA A CA 1
ATOM 4811 C C . ALA A 1 610 ? 25.259 -25.621 -51.195 1.00 86.56 610 ALA A C 1
ATOM 4813 O O . ALA A 1 610 ? 26.344 -25.357 -50.692 1.00 86.56 610 ALA A O 1
ATOM 4814 N N . VAL A 1 611 ? 24.250 -24.756 -51.191 1.00 88.12 611 VAL A N 1
ATOM 4815 C CA . VAL A 1 611 ? 24.269 -23.455 -50.518 1.00 88.12 611 VAL A CA 1
ATOM 4816 C C . VAL A 1 611 ? 23.257 -23.493 -49.391 1.00 88.12 611 VAL A C 1
ATOM 4818 O O . VAL A 1 611 ? 22.061 -23.662 -49.627 1.00 88.12 611 VAL A O 1
ATOM 4821 N N . GLY A 1 612 ? 23.748 -23.344 -48.168 1.00 88.12 612 GLY A N 1
ATOM 4822 C CA . GLY A 1 612 ? 22.940 -23.225 -46.968 1.00 88.12 612 GLY A CA 1
ATOM 4823 C C . GLY A 1 612 ? 22.902 -21.792 -46.468 1.00 88.12 612 GLY A C 1
ATOM 4824 O O . GLY A 1 612 ? 23.954 -21.173 -46.292 1.00 88.12 612 GLY A O 1
ATOM 4825 N N . THR A 1 613 ? 21.700 -21.290 -46.192 1.00 89.44 613 THR A N 1
ATOM 4826 C CA . THR A 1 613 ? 21.517 -20.176 -45.259 1.00 89.44 613 THR A CA 1
ATOM 4827 C C . THR A 1 613 ? 21.203 -20.732 -43.878 1.00 89.44 613 THR A C 1
ATOM 4829 O O . THR A 1 613 ? 20.396 -21.656 -43.738 1.00 89.44 613 THR A O 1
ATOM 4832 N N . VAL A 1 614 ? 21.868 -20.196 -42.857 1.00 90.31 614 VAL A N 1
ATOM 4833 C CA . VAL A 1 614 ? 21.690 -20.600 -41.461 1.00 90.31 614 VAL A CA 1
ATOM 4834 C C . VAL A 1 614 ? 21.361 -19.370 -40.628 1.00 90.31 614 VAL A C 1
ATOM 4836 O O . VAL A 1 614 ? 22.102 -18.384 -40.639 1.00 90.31 614 VAL A O 1
ATOM 4839 N N . ARG A 1 615 ? 20.257 -19.442 -39.886 1.00 89.62 615 ARG A N 1
ATOM 4840 C CA . ARG A 1 615 ? 19.778 -18.365 -39.022 1.00 89.62 615 ARG A CA 1
ATOM 4841 C C . ARG A 1 615 ? 19.617 -18.853 -37.588 1.00 89.62 615 ARG A C 1
ATOM 4843 O O . ARG A 1 615 ? 18.997 -19.883 -37.352 1.00 89.62 615 ARG A O 1
ATOM 4850 N N . ASP A 1 616 ? 20.146 -18.104 -36.625 1.00 88.75 616 ASP A N 1
ATOM 4851 C CA . ASP A 1 616 ? 19.936 -18.373 -35.198 1.00 88.75 616 ASP A CA 1
ATOM 4852 C C . ASP A 1 616 ? 18.492 -18.031 -34.789 1.00 88.75 616 ASP A C 1
ATOM 4854 O O . ASP A 1 616 ? 18.015 -16.921 -35.040 1.00 88.75 616 ASP A O 1
ATOM 4858 N N . ILE A 1 617 ? 17.795 -18.973 -34.145 1.00 87.31 617 ILE A N 1
ATOM 4859 C CA . ILE A 1 617 ? 16.422 -18.796 -33.638 1.00 87.31 617 ILE A CA 1
ATOM 4860 C C . ILE A 1 617 ? 16.334 -18.887 -32.105 1.00 87.31 617 ILE A C 1
ATOM 4862 O O . ILE A 1 617 ? 15.243 -19.008 -31.539 1.00 87.31 617 ILE A O 1
ATOM 4866 N N . SER A 1 618 ? 17.468 -18.785 -31.407 1.00 85.50 618 SER A N 1
ATOM 4867 C CA . SER A 1 618 ? 17.561 -18.866 -29.943 1.00 85.50 618 SER A CA 1
ATOM 4868 C C . SER A 1 618 ? 16.716 -17.812 -29.224 1.00 85.50 618 SER A C 1
ATOM 4870 O O . SER A 1 618 ? 16.169 -18.079 -28.153 1.00 85.50 618 SER A O 1
ATOM 4872 N N . GLU A 1 619 ? 16.601 -16.599 -29.770 1.00 83.00 619 GLU A N 1
ATOM 4873 C CA . GLU A 1 619 ? 15.730 -15.556 -29.206 1.00 83.00 619 GLU A CA 1
ATOM 4874 C C . GLU A 1 619 ? 14.244 -15.872 -29.401 1.00 83.00 619 GLU A C 1
ATOM 4876 O O . GLU A 1 619 ? 13.473 -15.758 -28.446 1.00 83.00 619 GLU A O 1
ATOM 4881 N N . ARG A 1 620 ? 13.858 -16.359 -30.591 1.00 84.50 620 ARG A N 1
ATOM 4882 C CA . ARG A 1 620 ? 12.475 -16.764 -30.898 1.00 84.50 620 ARG A CA 1
ATOM 4883 C C . ARG A 1 620 ? 11.997 -17.851 -29.933 1.00 84.50 620 ARG A C 1
ATOM 4885 O O . ARG A 1 620 ? 10.974 -17.680 -29.275 1.00 84.50 620 ARG A O 1
ATOM 4892 N N . LYS A 1 621 ? 12.784 -18.920 -29.758 1.00 80.06 621 LYS A N 1
ATOM 4893 C CA . LYS A 1 621 ? 12.447 -20.030 -28.845 1.00 80.06 621 LYS A CA 1
ATOM 4894 C C . LYS A 1 621 ? 12.378 -19.599 -27.375 1.00 80.06 621 LYS A C 1
ATOM 4896 O O . LYS A 1 621 ? 11.509 -20.068 -26.641 1.00 80.06 621 LYS A O 1
ATOM 4901 N N . ARG A 1 622 ? 13.257 -18.689 -26.927 1.00 76.88 622 ARG A N 1
ATOM 4902 C CA . ARG A 1 622 ? 13.204 -18.141 -25.556 1.00 76.88 622 ARG A CA 1
ATOM 4903 C C . ARG A 1 622 ? 11.930 -17.327 -25.314 1.00 76.88 622 ARG A C 1
ATOM 4905 O O . ARG A 1 622 ? 11.343 -17.449 -24.240 1.00 76.88 622 ARG A O 1
ATOM 4912 N N . ALA A 1 623 ? 11.488 -16.545 -26.298 1.00 72.31 623 ALA A N 1
ATOM 4913 C CA . ALA A 1 623 ? 10.247 -15.778 -26.212 1.00 72.31 623 ALA A CA 1
ATOM 4914 C C . ALA A 1 623 ? 9.003 -16.686 -26.167 1.00 72.31 623 ALA A C 1
ATOM 4916 O O . ALA A 1 623 ? 8.134 -16.486 -25.319 1.00 72.31 623 ALA A O 1
ATOM 4917 N N . GLU A 1 624 ? 8.950 -17.725 -27.006 1.00 79.12 624 GLU A N 1
ATOM 4918 C CA . GLU A 1 624 ? 7.864 -18.718 -27.008 1.00 79.12 624 GLU A CA 1
ATOM 4919 C C . GLU A 1 624 ? 7.754 -19.456 -25.665 1.00 79.12 624 GLU A C 1
ATOM 4921 O O . GLU A 1 624 ? 6.671 -19.548 -25.084 1.00 79.12 624 GLU A O 1
ATOM 4926 N N . ALA A 1 625 ? 8.882 -19.925 -25.121 1.00 77.94 625 ALA A N 1
ATOM 4927 C CA . ALA A 1 625 ? 8.910 -20.611 -23.830 1.00 77.94 625 ALA A CA 1
ATOM 4928 C C . ALA A 1 625 ? 8.484 -19.693 -22.668 1.00 77.94 625 ALA A C 1
ATOM 4930 O O . ALA A 1 625 ? 7.766 -20.126 -21.762 1.00 77.94 625 ALA A O 1
ATOM 4931 N N . ALA A 1 626 ? 8.897 -18.421 -22.688 1.00 74.44 626 ALA A N 1
ATOM 4932 C CA . ALA A 1 626 ? 8.484 -17.436 -21.690 1.00 74.44 626 ALA A CA 1
ATOM 4933 C C . ALA A 1 626 ? 6.975 -17.149 -21.756 1.00 74.44 626 ALA A C 1
ATOM 4935 O O . ALA A 1 626 ? 6.317 -17.095 -20.715 1.00 74.44 626 ALA A O 1
ATOM 4936 N N . LEU A 1 627 ? 6.414 -17.027 -22.964 1.00 78.31 627 LEU A N 1
ATOM 4937 C CA . LEU A 1 627 ? 4.978 -16.838 -23.167 1.00 78.31 627 LEU A CA 1
ATOM 4938 C C . LEU A 1 627 ? 4.177 -18.038 -22.647 1.00 78.31 627 LEU A C 1
ATOM 4940 O O . LEU A 1 627 ? 3.238 -17.846 -21.874 1.00 78.31 627 LEU A O 1
ATOM 4944 N N . ALA A 1 628 ? 4.590 -19.262 -22.988 1.00 77.62 628 ALA A N 1
ATOM 4945 C CA . ALA A 1 628 ? 3.942 -20.485 -22.514 1.00 77.62 628 ALA A CA 1
ATOM 4946 C C . ALA A 1 628 ? 3.976 -20.601 -20.978 1.00 77.62 628 ALA A C 1
ATOM 4948 O O . ALA A 1 628 ? 2.968 -20.926 -20.347 1.00 77.62 628 ALA A O 1
ATOM 4949 N N . LYS A 1 629 ? 5.113 -20.266 -20.350 1.00 75.06 629 LYS A N 1
ATOM 4950 C CA . LYS A 1 629 ? 5.249 -20.255 -18.885 1.00 75.06 629 LYS A CA 1
ATOM 4951 C C . LYS A 1 629 ? 4.335 -19.215 -18.229 1.00 75.06 629 LYS A C 1
ATOM 4953 O O . LYS A 1 629 ? 3.700 -19.516 -17.219 1.00 75.06 629 LYS A O 1
ATOM 4958 N N . ASN A 1 630 ? 4.244 -18.012 -18.796 1.00 76.69 630 ASN A N 1
ATOM 4959 C CA . ASN A 1 630 ? 3.355 -16.966 -18.289 1.00 76.69 630 ASN A CA 1
ATOM 4960 C C . ASN A 1 630 ? 1.879 -17.355 -18.435 1.00 76.69 630 ASN A C 1
ATOM 4962 O O . ASN A 1 630 ? 1.122 -17.193 -17.482 1.00 76.69 630 ASN A O 1
ATOM 4966 N N . GLN A 1 631 ? 1.478 -17.929 -19.574 1.00 79.06 631 GLN A N 1
ATOM 4967 C CA . GLN A 1 631 ? 0.120 -18.446 -19.774 1.00 79.06 631 GLN A CA 1
ATOM 4968 C C . GLN A 1 631 ? -0.229 -19.522 -18.738 1.00 79.06 631 GLN A C 1
ATOM 4970 O O . GLN A 1 631 ? -1.281 -19.446 -18.106 1.00 79.06 631 GLN A O 1
ATOM 4975 N N . GLN A 1 632 ? 0.678 -20.472 -18.486 1.00 80.94 632 GLN A N 1
ATOM 4976 C CA . GLN A 1 632 ? 0.468 -21.506 -17.471 1.00 80.94 632 GLN A CA 1
ATOM 4977 C C . GLN A 1 632 ? 0.350 -20.921 -16.053 1.00 80.94 632 GLN A C 1
ATOM 4979 O O . GLN A 1 632 ? -0.459 -21.395 -15.256 1.00 80.94 632 GLN A O 1
ATOM 4984 N N . MET A 1 633 ? 1.140 -19.893 -15.728 1.00 78.31 633 MET A N 1
ATOM 4985 C CA . MET A 1 633 ? 1.065 -19.208 -14.435 1.00 78.31 633 MET A CA 1
ATOM 4986 C C . MET A 1 633 ? -0.270 -18.473 -14.259 1.00 78.31 633 MET A C 1
ATOM 4988 O O . MET A 1 633 ? -0.911 -18.622 -13.221 1.00 78.31 633 MET A O 1
ATOM 4992 N N . LEU A 1 634 ? -0.711 -17.719 -15.271 1.00 81.06 634 LEU A N 1
ATOM 4993 C CA . LEU A 1 634 ? -1.987 -16.996 -15.241 1.00 81.06 634 LEU A CA 1
ATOM 4994 C C . LEU A 1 634 ? -3.177 -17.954 -15.109 1.00 81.06 634 LEU A C 1
ATOM 4996 O O . LEU A 1 634 ? -4.065 -17.707 -14.294 1.00 81.06 634 LEU A O 1
ATOM 5000 N N . GLN A 1 635 ? -3.153 -19.075 -15.837 1.00 81.50 635 GLN A N 1
ATOM 5001 C CA . GLN A 1 635 ? -4.179 -20.110 -15.731 1.00 81.50 635 GLN A CA 1
ATOM 5002 C C . GLN A 1 635 ? -4.247 -20.680 -14.307 1.00 81.50 635 GLN A C 1
ATOM 5004 O O . GLN A 1 635 ? -5.326 -20.753 -13.730 1.00 81.50 635 GLN A O 1
ATOM 5009 N N . ARG A 1 636 ? -3.096 -20.989 -13.688 1.00 85.06 636 ARG A N 1
ATOM 5010 C CA . ARG A 1 636 ? -3.053 -21.469 -12.295 1.00 85.06 636 ARG A CA 1
ATOM 5011 C C . ARG A 1 636 ? -3.626 -20.463 -11.302 1.00 85.06 636 ARG A C 1
ATOM 5013 O O . ARG A 1 636 ? -4.349 -20.880 -10.408 1.00 85.06 636 ARG A O 1
ATOM 5020 N N . ILE A 1 637 ? -3.319 -19.170 -11.448 1.00 84.25 637 ILE A N 1
ATOM 5021 C CA . ILE A 1 637 ? -3.845 -18.116 -10.562 1.00 84.25 637 ILE A CA 1
ATOM 5022 C C . ILE A 1 637 ? -5.373 -18.049 -10.651 1.00 84.25 637 ILE A C 1
ATOM 5024 O O . ILE A 1 637 ? -6.043 -17.970 -9.621 1.00 84.25 637 ILE A O 1
ATOM 5028 N N . LEU A 1 638 ? -5.924 -18.092 -11.869 1.00 86.12 638 LEU A N 1
ATOM 5029 C CA . LEU A 1 638 ? -7.371 -18.096 -12.077 1.00 86.12 638 LEU A CA 1
ATOM 5030 C C . LEU A 1 638 ? -8.014 -19.364 -11.503 1.00 86.12 638 LEU A C 1
ATOM 5032 O O . LEU A 1 638 ? -9.016 -19.261 -10.790 1.00 86.12 638 LEU A O 1
ATOM 5036 N N . ASP A 1 639 ? -7.415 -20.528 -11.760 1.00 85.38 639 ASP A N 1
ATOM 5037 C CA . ASP A 1 639 ? -7.930 -21.830 -11.332 1.00 85.38 639 ASP A CA 1
ATOM 5038 C C . ASP A 1 639 ? -7.907 -22.007 -9.806 1.00 85.38 639 ASP A C 1
ATOM 5040 O O . ASP A 1 639 ? -8.824 -22.607 -9.249 1.00 85.38 639 ASP A O 1
ATOM 5044 N N . SER A 1 640 ? -6.902 -21.456 -9.115 1.00 83.25 640 SER A N 1
ATOM 5045 C CA . SER A 1 640 ? -6.778 -21.526 -7.652 1.00 83.25 640 SER A CA 1
ATOM 5046 C C . SER A 1 640 ? -7.410 -20.345 -6.908 1.00 83.25 640 SER A C 1
ATOM 5048 O O . SER A 1 640 ? -7.221 -20.220 -5.697 1.00 83.25 640 SER A O 1
ATOM 5050 N N . SER A 1 641 ? -8.096 -19.434 -7.603 1.00 89.44 641 SER A N 1
ATOM 5051 C CA . SER A 1 641 ? -8.705 -18.267 -6.963 1.00 89.44 641 SER A CA 1
ATOM 5052 C C . SER A 1 641 ? -9.833 -18.693 -6.009 1.00 89.44 641 SER A C 1
ATOM 5054 O O . SER A 1 641 ? -10.718 -19.452 -6.409 1.00 89.44 641 SER A O 1
ATOM 5056 N N . PRO A 1 642 ? -9.875 -18.172 -4.767 1.00 85.25 642 PRO A N 1
ATOM 5057 C CA . PRO A 1 642 ? -10.977 -18.438 -3.839 1.00 85.25 642 PRO A CA 1
ATOM 5058 C C . PRO A 1 642 ? -12.286 -17.742 -4.255 1.00 85.25 642 PRO A C 1
ATOM 5060 O O . PRO A 1 642 ? -13.352 -18.057 -3.718 1.00 85.25 642 PRO A O 1
ATOM 5063 N N . LEU A 1 643 ? -12.213 -16.811 -5.213 1.00 93.12 643 LEU A N 1
ATOM 5064 C CA . LEU A 1 643 ? -13.341 -16.064 -5.763 1.00 93.12 643 LEU A CA 1
ATOM 5065 C C . LEU A 1 643 ? -13.800 -16.675 -7.085 1.00 93.12 643 LEU A C 1
ATOM 5067 O O . LEU A 1 643 ? -12.977 -17.094 -7.904 1.00 93.12 643 LEU A O 1
ATOM 5071 N N . GLY A 1 644 ? -15.110 -16.664 -7.326 1.00 93.94 644 GLY A N 1
ATOM 5072 C CA . GLY A 1 644 ? -15.636 -16.922 -8.661 1.00 93.94 644 GLY A CA 1
ATOM 5073 C C . GLY A 1 644 ? -15.306 -15.742 -9.561 1.00 93.94 644 GLY A C 1
ATOM 5074 O O . GLY A 1 644 ? -15.657 -14.614 -9.239 1.00 93.94 644 GLY A O 1
ATOM 5075 N N . VAL A 1 645 ? -14.627 -15.980 -10.673 1.00 94.94 645 VAL A N 1
ATOM 5076 C CA . VAL A 1 645 ? -14.256 -14.946 -11.639 1.00 94.94 645 VAL A CA 1
ATOM 5077 C C . VAL A 1 645 ? -14.808 -15.353 -12.990 1.00 94.94 645 VAL A C 1
ATOM 5079 O O . VAL A 1 645 ? -14.527 -16.455 -13.460 1.00 94.94 645 VAL A O 1
ATOM 5082 N N . ALA A 1 646 ? -15.576 -14.469 -13.620 1.00 95.00 646 ALA A N 1
ATOM 5083 C CA . ALA A 1 646 ? -16.068 -14.690 -14.971 1.00 95.00 646 ALA A CA 1
ATOM 5084 C C . ALA A 1 646 ? -16.134 -13.404 -15.785 1.00 95.00 646 ALA A C 1
ATOM 5086 O O . ALA A 1 646 ? -16.401 -12.330 -15.253 1.00 95.00 646 ALA A O 1
ATOM 5087 N N . ILE A 1 647 ? -15.943 -13.536 -17.093 1.00 95.44 647 ILE A N 1
ATOM 5088 C CA . ILE A 1 647 ? -16.210 -12.493 -18.074 1.00 95.44 647 ILE A CA 1
ATOM 5089 C C . ILE A 1 647 ? -17.454 -12.898 -18.847 1.00 95.44 647 ILE A C 1
ATOM 5091 O O . ILE A 1 647 ? -17.554 -14.015 -19.360 1.00 95.44 647 ILE A O 1
ATOM 5095 N N . SER A 1 648 ? -18.391 -11.965 -18.955 1.00 94.19 648 SER A N 1
ATOM 5096 C CA . SER A 1 648 ? -19.503 -12.065 -19.888 1.00 94.19 648 SER A CA 1
ATOM 5097 C C . SER A 1 648 ? -19.335 -11.059 -21.018 1.00 94.19 648 SER A C 1
ATOM 5099 O O . SER A 1 648 ? -18.999 -9.909 -20.765 1.00 94.19 648 SER A O 1
ATOM 5101 N N . SER A 1 649 ? -19.562 -11.468 -22.260 1.00 94.00 649 SER A N 1
ATOM 5102 C CA . SER A 1 649 ? -19.578 -10.582 -23.427 1.00 94.00 649 SER A CA 1
ATOM 5103 C C . SER A 1 649 ? -20.835 -10.864 -24.239 1.00 94.00 649 SER A C 1
ATOM 5105 O O . SER A 1 649 ? -21.295 -12.003 -24.298 1.00 94.00 649 SER A O 1
ATOM 5107 N N . GLU A 1 650 ? -21.465 -9.808 -24.759 1.00 90.00 650 GLU A N 1
ATOM 5108 C CA . GLU A 1 650 ? -22.751 -9.891 -25.480 1.00 90.00 650 GLU A CA 1
ATOM 5109 C C . GLU A 1 650 ? -23.854 -10.642 -24.695 1.00 90.00 650 GLU A C 1
ATOM 5111 O O . GLU A 1 650 ? -24.784 -11.216 -25.255 1.00 90.00 650 GLU A O 1
ATOM 5116 N N . GLY A 1 651 ? -23.764 -10.630 -23.360 1.00 86.00 651 GLY A N 1
ATOM 5117 C CA . GLY A 1 651 ? -24.709 -11.298 -22.464 1.00 86.00 651 GLY A CA 1
ATOM 5118 C C . GLY A 1 651 ? -24.464 -12.794 -22.236 1.00 86.00 651 GLY A C 1
ATOM 5119 O O . GLY A 1 651 ? -25.226 -13.394 -21.475 1.00 86.00 651 GLY A O 1
ATOM 5120 N N . LEU A 1 652 ? -23.418 -13.381 -22.824 1.00 93.44 652 LEU A N 1
ATOM 5121 C CA . LEU A 1 652 ? -23.005 -14.775 -22.630 1.00 93.44 652 LEU A CA 1
ATOM 5122 C C . LEU A 1 652 ? -21.740 -14.854 -21.778 1.00 93.44 652 LEU A C 1
ATOM 5124 O O . LEU A 1 652 ? -20.897 -13.963 -21.841 1.00 93.44 652 LEU A O 1
ATOM 5128 N N . ILE A 1 653 ? -21.586 -15.917 -20.994 1.00 94.12 653 ILE A N 1
ATOM 5129 C CA . ILE A 1 653 ? -20.367 -16.159 -20.213 1.00 94.12 653 ILE A CA 1
ATOM 5130 C C . ILE A 1 653 ? -19.295 -16.722 -21.149 1.00 94.12 653 ILE A C 1
ATOM 5132 O O . ILE A 1 653 ? -19.438 -17.827 -21.662 1.00 94.12 653 ILE A O 1
ATOM 5136 N N . VAL A 1 654 ? -18.225 -15.966 -21.378 1.00 94.38 654 VAL A N 1
ATOM 5137 C CA . VAL A 1 654 ? -17.157 -16.320 -22.334 1.00 94.38 654 VAL A CA 1
ATOM 5138 C C . VAL A 1 654 ? -15.896 -16.833 -21.647 1.00 94.38 654 VAL A C 1
ATOM 5140 O O . VAL A 1 654 ? -15.139 -17.597 -22.236 1.00 94.38 654 VAL A O 1
ATOM 5143 N N . LEU A 1 655 ? -15.697 -16.471 -20.379 1.00 93.44 655 LEU A N 1
ATOM 5144 C CA . LEU A 1 655 ? -14.610 -16.971 -19.547 1.00 93.44 655 LEU A CA 1
ATOM 5145 C C . LEU A 1 655 ? -15.118 -17.135 -18.120 1.00 93.44 655 LEU A C 1
ATOM 5147 O O . LEU A 1 655 ? -15.840 -16.276 -17.624 1.00 93.44 655 LEU A O 1
ATOM 5151 N N . ALA A 1 656 ? -14.737 -18.218 -17.456 1.00 93.25 656 ALA A N 1
ATOM 5152 C CA . ALA A 1 656 ? -15.066 -18.476 -16.065 1.00 93.25 656 ALA A CA 1
ATOM 5153 C C . ALA A 1 656 ? -13.998 -19.382 -15.456 1.00 93.25 656 ALA A C 1
ATOM 5155 O O . ALA A 1 656 ? -13.573 -20.347 -16.094 1.00 93.25 656 ALA A O 1
ATOM 5156 N N . ASN A 1 657 ? -13.568 -19.079 -14.235 1.00 93.81 657 ASN A N 1
ATOM 5157 C CA . ASN A 1 657 ? -12.702 -19.977 -13.483 1.00 93.81 657 ASN A CA 1
ATOM 5158 C C . ASN A 1 657 ? -13.517 -21.121 -12.833 1.00 93.81 657 ASN A C 1
ATOM 5160 O O . ASN A 1 657 ? -14.743 -21.026 -12.732 1.00 93.81 657 ASN A O 1
ATOM 5164 N N . PRO A 1 658 ? -12.876 -22.203 -12.352 1.00 92.50 658 PRO A N 1
ATOM 5165 C CA . PRO A 1 658 ? -13.573 -23.332 -11.729 1.00 92.50 658 PRO A CA 1
ATOM 5166 C C . PRO A 1 658 ? -14.455 -22.912 -10.549 1.00 92.50 658 PRO A C 1
ATOM 5168 O O . PRO A 1 658 ? -15.602 -23.347 -10.442 1.00 92.50 658 PRO A O 1
ATOM 5171 N N . ARG A 1 659 ? -13.960 -21.985 -9.718 1.00 93.94 659 ARG A N 1
ATOM 5172 C CA . ARG A 1 659 ? -14.695 -21.468 -8.561 1.00 93.94 659 ARG A CA 1
ATOM 5173 C C . ARG A 1 659 ? -16.023 -20.816 -8.951 1.00 93.94 659 ARG A C 1
ATOM 5175 O O . ARG A 1 659 ? -17.002 -20.979 -8.233 1.00 93.94 659 ARG A O 1
ATOM 5182 N N . TYR A 1 660 ? -16.097 -20.128 -10.091 1.00 94.00 660 TYR A N 1
ATOM 5183 C CA . TYR A 1 660 ? -17.349 -19.567 -10.604 1.00 94.00 660 TYR A CA 1
ATOM 5184 C C . TYR A 1 660 ? -18.414 -20.654 -10.807 1.00 94.00 660 TYR A C 1
ATOM 5186 O O . TYR A 1 660 ? -19.537 -20.508 -10.328 1.00 94.00 660 TYR A O 1
ATOM 5194 N N . GLY A 1 661 ? -18.049 -21.773 -11.441 1.00 90.06 661 GLY A N 1
ATOM 5195 C CA . GLY A 1 661 ? -18.965 -22.892 -11.688 1.00 90.06 661 GLY A CA 1
ATOM 5196 C C . GLY A 1 661 ? -19.437 -23.610 -10.416 1.00 90.06 661 GLY A C 1
ATOM 5197 O O . GLY A 1 661 ? -20.503 -24.217 -10.412 1.00 90.06 661 GLY A O 1
ATOM 5198 N N . GLU A 1 662 ? -18.681 -23.526 -9.319 1.00 90.56 662 GLU A N 1
ATOM 5199 C CA . GLU A 1 662 ? -19.096 -24.034 -8.001 1.00 90.56 662 GLU A CA 1
ATOM 5200 C C . GLU A 1 662 ? -20.077 -23.097 -7.278 1.00 90.56 662 GLU A C 1
ATOM 5202 O O . GLU A 1 662 ? -20.838 -23.534 -6.402 1.00 90.56 662 GLU A O 1
ATOM 5207 N N . LEU A 1 663 ? -20.028 -21.801 -7.602 1.00 91.94 663 LEU A N 1
ATOM 5208 C CA . LEU A 1 663 ? -20.841 -20.760 -6.978 1.00 91.94 663 LEU A CA 1
ATOM 5209 C C . LEU A 1 663 ? -22.192 -20.583 -7.662 1.00 91.94 663 LEU A C 1
ATOM 5211 O O . LEU A 1 663 ? -23.193 -20.400 -6.970 1.00 91.94 663 LEU A O 1
ATOM 5215 N N . VAL A 1 664 ? -22.233 -20.645 -8.994 1.00 92.00 664 VAL A N 1
ATOM 5216 C CA . VAL A 1 664 ? -23.438 -20.344 -9.775 1.00 92.00 664 VAL A CA 1
ATOM 5217 C C . VAL A 1 664 ? -23.779 -21.441 -10.779 1.00 92.00 664 VAL A C 1
ATOM 5219 O O . VAL A 1 664 ? -22.910 -22.127 -11.308 1.00 92.00 664 VAL A O 1
ATOM 5222 N N . ASN A 1 665 ? -25.068 -21.589 -11.080 1.00 88.12 665 ASN A N 1
ATOM 5223 C CA . ASN A 1 665 ? -25.578 -22.542 -12.063 1.00 88.12 665 ASN A CA 1
ATOM 5224 C C . ASN A 1 665 ? -25.457 -22.012 -13.496 1.00 88.12 665 ASN A C 1
ATOM 5226 O O . ASN A 1 665 ? -26.457 -21.723 -14.160 1.00 88.12 665 ASN A O 1
ATOM 5230 N N . ALA A 1 666 ? -24.229 -21.825 -13.963 1.00 88.56 666 ALA A N 1
ATOM 5231 C CA . ALA A 1 666 ? -23.978 -21.462 -15.347 1.00 88.56 666 ALA A CA 1
ATOM 5232 C C . ALA A 1 666 ? -22.643 -22.006 -15.842 1.00 88.56 666 ALA A C 1
ATOM 5234 O O . ALA A 1 666 ? -21.681 -22.152 -15.087 1.00 88.56 666 ALA A O 1
ATOM 5235 N N . ARG A 1 667 ? -22.603 -22.300 -17.138 1.00 88.50 667 ARG A N 1
ATOM 5236 C CA . ARG A 1 667 ? -21.421 -22.765 -17.859 1.00 88.50 667 ARG A CA 1
ATOM 5237 C C . ARG A 1 667 ? -20.979 -21.723 -18.880 1.00 88.50 667 ARG A C 1
ATOM 5239 O O . ARG A 1 667 ? -21.694 -20.770 -19.184 1.00 88.50 667 ARG A O 1
ATOM 5246 N N . LEU A 1 668 ? -19.784 -21.926 -19.428 1.00 91.50 668 LEU A N 1
ATOM 5247 C CA . LEU A 1 668 ? -19.328 -21.176 -20.595 1.00 91.50 668 LEU A CA 1
ATOM 5248 C C . LEU A 1 668 ? -20.353 -21.317 -21.732 1.00 91.50 668 LEU A C 1
ATOM 5250 O O . LEU A 1 668 ? -20.800 -22.423 -22.030 1.00 91.50 668 LEU A O 1
ATOM 5254 N N . GLY A 1 669 ? -20.720 -20.196 -22.346 1.00 89.88 669 GLY A N 1
ATOM 5255 C CA . GLY A 1 669 ? -21.745 -20.092 -23.383 1.00 89.88 669 GLY A CA 1
ATOM 5256 C C . GLY A 1 669 ? -23.161 -19.831 -22.864 1.00 89.88 669 GLY A C 1
ATOM 5257 O O . GLY A 1 669 ? -24.019 -19.440 -23.654 1.00 89.88 669 GLY A O 1
ATOM 5258 N N . ASP A 1 670 ? -23.417 -19.978 -21.562 1.00 92.31 670 ASP A N 1
ATOM 5259 C CA . ASP A 1 670 ? -24.746 -19.716 -21.015 1.00 92.31 670 ASP A CA 1
ATOM 5260 C C . ASP A 1 670 ? -25.033 -18.206 -20.894 1.00 92.31 670 ASP A C 1
ATOM 5262 O O . ASP A 1 670 ? -24.120 -17.401 -20.661 1.00 92.31 670 ASP A O 1
ATOM 5266 N N . PRO A 1 671 ? -26.311 -17.785 -20.981 1.00 92.50 671 PRO A N 1
ATOM 5267 C CA . PRO A 1 671 ? -26.699 -16.405 -20.725 1.00 92.50 671 PRO A CA 1
ATOM 5268 C C . PRO A 1 671 ? -26.413 -15.987 -19.279 1.00 92.50 671 PRO A C 1
ATOM 5270 O O . PRO A 1 671 ? -27.022 -16.498 -18.339 1.00 92.50 671 PRO A O 1
ATOM 5273 N N . ALA A 1 672 ? -25.598 -14.947 -19.090 1.00 90.50 672 ALA A N 1
ATOM 5274 C CA . ALA A 1 672 ? -25.224 -14.445 -17.765 1.00 90.50 672 ALA A CA 1
ATOM 5275 C C . ALA A 1 672 ? -26.435 -14.002 -16.919 1.00 90.50 672 ALA A C 1
ATOM 5277 O O . ALA A 1 672 ? -26.366 -13.959 -15.699 1.00 90.50 672 ALA A O 1
ATOM 5278 N N . ARG A 1 673 ? -27.578 -13.688 -17.544 1.00 89.50 673 ARG A N 1
ATOM 5279 C CA . ARG A 1 673 ? -28.814 -13.311 -16.837 1.00 89.50 673 ARG A CA 1
ATOM 5280 C C . ARG A 1 673 ? -29.438 -14.442 -16.012 1.00 89.50 673 ARG A C 1
ATOM 5282 O O . ARG A 1 673 ? -30.185 -14.146 -15.090 1.00 89.50 673 ARG A O 1
ATOM 5289 N N . GLN A 1 674 ? -29.164 -15.707 -16.337 1.00 88.75 674 GLN A N 1
ATOM 5290 C CA . GLN A 1 674 ? -29.835 -16.848 -15.701 1.00 88.75 674 GLN A CA 1
ATOM 5291 C C . GLN A 1 674 ? -29.372 -17.100 -14.259 1.00 88.75 674 GLN A C 1
ATOM 5293 O O . GLN A 1 674 ? -30.076 -17.754 -13.492 1.00 88.75 674 GLN A O 1
ATOM 5298 N N . ILE A 1 675 ? -28.191 -16.587 -13.896 1.00 91.00 675 ILE A N 1
ATOM 5299 C CA . ILE A 1 675 ? -27.612 -16.785 -12.563 1.00 91.00 675 ILE A CA 1
ATOM 5300 C C . ILE A 1 675 ? -28.342 -15.969 -11.499 1.00 91.00 675 ILE A C 1
ATOM 5302 O O . ILE A 1 675 ? -28.306 -16.344 -10.335 1.00 91.00 675 ILE A O 1
ATOM 5306 N N . TYR A 1 676 ? -29.017 -14.880 -11.875 1.00 91.62 676 TYR A N 1
ATOM 5307 C CA . TYR A 1 676 ? -29.716 -14.009 -10.936 1.00 91.62 676 TYR A CA 1
ATOM 5308 C C . TYR A 1 676 ? -31.059 -14.623 -10.527 1.00 91.62 676 TYR A C 1
ATOM 5310 O O . TYR A 1 676 ? -31.837 -15.093 -11.361 1.00 91.62 676 TYR A O 1
ATOM 5318 N N . VAL A 1 677 ? -31.344 -14.615 -9.225 1.00 90.31 677 VAL A N 1
ATOM 5319 C CA . VAL A 1 677 ? -32.654 -15.021 -8.695 1.00 90.31 677 VAL A CA 1
ATOM 5320 C C . VAL A 1 677 ? -33.689 -13.935 -8.974 1.00 90.31 677 VAL A C 1
ATOM 5322 O O . VAL A 1 677 ? -34.798 -14.253 -9.401 1.00 90.31 677 VAL A O 1
ATOM 5325 N N . ASP A 1 678 ? -33.301 -12.676 -8.765 1.00 89.69 678 ASP A N 1
ATOM 5326 C CA . ASP A 1 678 ? -34.111 -11.489 -9.020 1.00 89.69 678 ASP A CA 1
ATOM 5327 C C . ASP A 1 678 ? -33.599 -10.756 -10.277 1.00 89.69 678 ASP A C 1
ATOM 5329 O O . ASP A 1 678 ? -32.453 -10.296 -10.292 1.00 89.69 678 ASP A O 1
ATOM 5333 N N . PRO A 1 679 ? -34.413 -10.613 -11.339 1.00 87.00 679 PRO A N 1
ATOM 5334 C CA . PRO A 1 679 ? -34.035 -9.848 -12.527 1.00 87.00 679 PRO A CA 1
ATOM 5335 C C . PRO A 1 679 ? -33.617 -8.397 -12.229 1.00 87.00 679 PRO A C 1
ATOM 5337 O O . PRO A 1 679 ? -32.780 -7.848 -12.952 1.00 87.00 679 PRO A O 1
ATOM 5340 N N . GLN A 1 680 ? -34.138 -7.787 -11.157 1.00 90.25 680 GLN A N 1
ATOM 5341 C CA . GLN A 1 680 ? -33.808 -6.411 -10.775 1.00 90.25 680 GLN A CA 1
ATOM 5342 C C . GLN A 1 680 ? -32.361 -6.257 -10.294 1.00 90.25 680 GLN A C 1
ATOM 5344 O O . GLN A 1 680 ? -31.769 -5.191 -10.480 1.00 90.25 680 GLN A O 1
ATOM 5349 N N . ASP A 1 681 ? -31.759 -7.309 -9.726 1.00 90.25 681 ASP A N 1
ATOM 5350 C CA . ASP A 1 681 ? -30.351 -7.289 -9.308 1.00 90.25 681 ASP A CA 1
ATOM 5351 C C . ASP A 1 681 ? -29.428 -7.059 -10.513 1.00 90.25 681 ASP A C 1
ATOM 5353 O O . ASP A 1 681 ? -28.479 -6.270 -10.444 1.00 90.25 681 ASP A O 1
ATOM 5357 N N . ARG A 1 682 ? -29.753 -7.672 -11.659 1.00 87.25 682 ARG A N 1
ATOM 5358 C CA . ARG A 1 682 ? -29.020 -7.456 -12.910 1.00 87.25 682 ARG A CA 1
ATOM 5359 C C . ARG A 1 682 ? -29.210 -6.037 -13.434 1.00 87.25 682 ARG A C 1
ATOM 5361 O O . ARG A 1 682 ? -28.242 -5.424 -13.871 1.00 87.25 682 ARG A O 1
ATOM 5368 N N . GLU A 1 683 ? -30.431 -5.510 -13.414 1.00 89.19 683 GLU A N 1
ATOM 5369 C CA . GLU A 1 683 ? -30.688 -4.137 -13.864 1.00 89.19 683 GLU A CA 1
ATOM 5370 C C . GLU A 1 683 ? -29.964 -3.102 -13.002 1.00 89.19 683 GLU A C 1
ATOM 5372 O O . GLU A 1 683 ? -29.419 -2.136 -13.531 1.00 89.19 683 GLU A O 1
ATOM 5377 N N . ARG A 1 684 ? -29.923 -3.311 -11.679 1.00 91.81 684 ARG A N 1
ATOM 5378 C CA . ARG A 1 684 ? -29.165 -2.462 -10.753 1.00 91.81 684 ARG A CA 1
ATOM 5379 C C . ARG A 1 684 ? -27.679 -2.462 -11.107 1.00 91.81 684 ARG A C 1
ATOM 5381 O O . ARG A 1 684 ? -27.082 -1.393 -11.163 1.00 91.81 684 ARG A O 1
ATOM 5388 N N . MET A 1 685 ? -27.115 -3.634 -11.398 1.00 91.94 685 MET A N 1
ATOM 5389 C CA . MET A 1 685 ? -25.723 -3.772 -11.833 1.00 91.94 685 MET A CA 1
ATOM 5390 C C . MET A 1 685 ? -25.464 -3.073 -13.174 1.00 91.94 685 MET A C 1
ATOM 5392 O O . MET A 1 685 ? -24.514 -2.302 -13.279 1.00 91.94 685 MET A O 1
ATOM 5396 N N . VAL A 1 686 ? -26.326 -3.273 -14.179 1.00 88.94 686 VAL A N 1
ATOM 5397 C CA . VAL A 1 686 ? -26.173 -2.627 -15.495 1.00 88.94 686 VAL A CA 1
ATOM 5398 C C . VAL A 1 686 ? -26.230 -1.104 -15.362 1.00 88.94 686 VAL A C 1
ATOM 5400 O O . VAL A 1 686 ? -25.342 -0.431 -15.873 1.00 88.94 686 VAL A O 1
ATOM 5403 N N . ARG A 1 687 ? -27.194 -0.561 -14.605 1.00 91.06 687 ARG A N 1
ATOM 5404 C CA . ARG A 1 687 ? -27.286 0.886 -14.338 1.00 91.06 687 ARG A CA 1
ATOM 5405 C C . ARG A 1 687 ? -26.053 1.426 -13.611 1.00 91.06 687 ARG A C 1
ATOM 5407 O O . ARG A 1 687 ? -25.581 2.511 -13.936 1.00 91.06 687 ARG A O 1
ATOM 5414 N N . ALA A 1 688 ? -25.511 0.677 -12.650 1.00 90.69 688 ALA A N 1
ATOM 5415 C CA . ALA A 1 688 ? -24.288 1.070 -11.950 1.00 90.69 688 ALA A CA 1
ATOM 5416 C C . ALA A 1 688 ? -23.083 1.125 -12.905 1.00 90.69 688 ALA A C 1
ATOM 5418 O O . ALA A 1 688 ? -22.325 2.093 -12.883 1.00 90.69 688 ALA A O 1
ATOM 5419 N N . LEU A 1 689 ? -22.949 0.142 -13.803 1.00 91.25 689 LEU A N 1
ATOM 5420 C CA . LEU A 1 689 ? -21.906 0.147 -14.830 1.00 91.25 689 LEU A CA 1
ATOM 5421 C C . LEU A 1 689 ? -22.140 1.203 -15.918 1.00 91.25 689 LEU A C 1
ATOM 5423 O O . LEU A 1 689 ? -21.190 1.650 -16.546 1.00 91.25 689 LEU A O 1
ATOM 5427 N N . GLU A 1 690 ? -23.369 1.638 -16.184 1.00 89.69 690 GLU A N 1
ATOM 5428 C CA . GLU A 1 690 ? -23.615 2.778 -17.081 1.00 89.69 690 GLU A CA 1
ATOM 5429 C C . GLU A 1 690 ? -23.070 4.087 -16.495 1.00 89.69 690 GLU A C 1
ATOM 5431 O O . GLU A 1 690 ? -22.546 4.914 -17.241 1.00 89.69 690 GLU A O 1
ATOM 5436 N N . GLN A 1 691 ? -23.135 4.244 -15.170 1.00 89.19 691 GLN A N 1
ATOM 5437 C CA . GLN A 1 691 ? -22.698 5.446 -14.455 1.00 89.19 691 GLN A CA 1
ATOM 5438 C C . GLN A 1 691 ? -21.201 5.451 -14.101 1.00 89.19 691 GLN A C 1
ATOM 5440 O O . GLN A 1 691 ? -20.614 6.526 -13.987 1.00 89.19 691 GLN A O 1
ATOM 5445 N N . ALA A 1 692 ? -20.573 4.281 -13.940 1.00 89.31 692 ALA A N 1
ATOM 5446 C CA . ALA A 1 692 ? -19.164 4.137 -13.563 1.00 89.31 692 ALA A CA 1
ATOM 5447 C C . ALA A 1 692 ? -18.502 2.921 -14.239 1.00 89.31 692 ALA A C 1
ATOM 5449 O O . ALA A 1 692 ? -19.174 2.006 -14.700 1.00 89.31 692 ALA A O 1
ATOM 5450 N N . GLU A 1 693 ? -17.167 2.864 -14.294 1.00 88.81 693 GLU A N 1
ATOM 5451 C CA . GLU A 1 693 ? -16.460 1.692 -14.854 1.00 88.81 693 GLU A CA 1
ATOM 5452 C C . GLU A 1 693 ? -16.562 0.434 -13.982 1.00 88.81 693 GLU A C 1
ATOM 5454 O O . GLU A 1 693 ? -16.420 -0.683 -14.484 1.00 88.81 693 GLU A O 1
ATOM 5459 N N . VAL A 1 694 ? -16.829 0.613 -12.687 1.00 93.06 694 VAL A N 1
ATOM 5460 C CA . VAL A 1 694 ? -16.889 -0.448 -11.681 1.00 93.06 694 VAL A CA 1
ATOM 5461 C C . VAL A 1 694 ? -18.149 -0.272 -10.836 1.00 93.06 694 VAL A C 1
ATOM 5463 O O . VAL A 1 694 ? -18.461 0.833 -10.400 1.00 93.06 694 VAL A O 1
ATOM 5466 N N . ALA A 1 695 ? -18.838 -1.376 -10.571 1.00 93.06 695 ALA A N 1
ATOM 5467 C CA . ALA A 1 695 ? -19.930 -1.501 -9.617 1.00 93.06 695 ALA A CA 1
ATOM 5468 C C . ALA A 1 695 ? -19.459 -2.403 -8.455 1.00 93.06 695 ALA A C 1
ATOM 5470 O O . ALA A 1 695 ? -19.557 -3.632 -8.556 1.00 93.06 695 ALA A O 1
ATOM 5471 N N . PRO A 1 696 ? -18.857 -1.821 -7.399 1.00 92.38 696 PRO A N 1
ATOM 5472 C CA . PRO A 1 696 ? -18.275 -2.578 -6.296 1.00 92.38 696 PRO A CA 1
ATOM 5473 C C . PRO A 1 696 ? -19.322 -3.026 -5.270 1.00 92.38 696 PRO A C 1
ATOM 5475 O O . PRO A 1 696 ? -20.378 -2.409 -5.142 1.00 92.38 696 PRO A O 1
ATOM 5478 N N . GLU A 1 697 ? -18.982 -4.078 -4.518 1.00 89.19 697 GLU A N 1
ATOM 5479 C CA . GLU A 1 697 ? -19.680 -4.508 -3.291 1.00 89.19 697 GLU A CA 1
ATOM 5480 C C . GLU A 1 697 ? -21.199 -4.709 -3.448 1.00 89.19 697 GLU A C 1
ATOM 5482 O O . GLU A 1 697 ? -21.994 -4.436 -2.550 1.00 89.19 697 GLU A O 1
ATOM 5487 N N . MET A 1 698 ? -21.629 -5.217 -4.600 1.00 91.81 698 MET A N 1
ATOM 5488 C CA . MET A 1 698 ? -23.037 -5.483 -4.850 1.00 91.81 698 MET A CA 1
ATOM 5489 C C . MET A 1 698 ? -23.459 -6.802 -4.217 1.00 91.81 698 MET A C 1
ATOM 5491 O O . MET A 1 698 ? -23.080 -7.876 -4.680 1.00 91.81 698 MET A O 1
ATOM 5495 N N . GLU A 1 699 ? -24.318 -6.737 -3.209 1.00 92.88 699 GLU A N 1
ATOM 5496 C CA . GLU A 1 699 ? -25.011 -7.926 -2.725 1.00 92.88 699 GLU A CA 1
ATOM 5497 C C . GLU A 1 699 ? -26.112 -8.329 -3.707 1.00 92.88 699 GLU A C 1
ATOM 5499 O O . GLU A 1 699 ? -26.994 -7.532 -4.043 1.00 92.88 699 GLU A O 1
ATOM 5504 N N . VAL A 1 700 ? -26.045 -9.565 -4.193 1.00 93.19 700 VAL A N 1
ATOM 5505 C CA . VAL A 1 700 ? -26.976 -10.126 -5.174 1.00 93.19 700 VAL A CA 1
ATOM 5506 C C . VAL A 1 700 ? -27.297 -11.571 -4.825 1.00 93.19 700 VAL A C 1
ATOM 5508 O O . VAL A 1 700 ? -26.444 -12.321 -4.346 1.00 93.19 700 VAL A O 1
ATOM 5511 N N . ARG A 1 701 ? -28.537 -11.988 -5.087 1.00 92.62 701 ARG A N 1
ATOM 5512 C CA . ARG A 1 701 ? -28.942 -13.384 -4.878 1.00 92.62 701 ARG A CA 1
ATOM 5513 C C . ARG A 1 701 ? -28.786 -14.158 -6.171 1.00 92.62 701 ARG A C 1
ATOM 5515 O O . ARG A 1 701 ? -29.420 -13.833 -7.180 1.00 92.62 701 ARG A O 1
ATOM 5522 N N . MET A 1 702 ? -27.965 -15.201 -6.131 1.00 94.00 702 MET A N 1
ATOM 5523 C CA . MET A 1 702 ? -27.688 -16.035 -7.294 1.00 94.00 702 MET A CA 1
ATOM 5524 C C . MET A 1 702 ? -28.113 -17.486 -7.085 1.00 94.00 702 MET A C 1
ATOM 5526 O O . MET A 1 702 ? -28.185 -17.982 -5.961 1.00 94.00 702 MET A O 1
ATOM 5530 N N . ARG A 1 703 ? -28.430 -18.163 -8.190 1.00 93.19 703 ARG A N 1
ATOM 5531 C CA . ARG A 1 703 ? -28.777 -19.586 -8.221 1.00 93.19 703 ARG A CA 1
ATOM 5532 C C . ARG A 1 703 ? -27.492 -20.404 -8.253 1.00 93.19 703 ARG A C 1
ATOM 5534 O O . ARG A 1 703 ? -26.756 -20.334 -9.234 1.00 93.19 703 ARG A O 1
ATOM 5541 N N . GLY A 1 704 ? -27.242 -21.175 -7.202 1.00 92.06 704 GLY A N 1
ATOM 5542 C CA . GLY A 1 704 ? -26.164 -22.155 -7.131 1.00 92.06 704 GLY A CA 1
ATOM 5543 C C . GLY A 1 704 ? -26.435 -23.390 -8.000 1.00 92.06 704 GLY A C 1
ATOM 5544 O O . GLY A 1 704 ? -27.563 -23.572 -8.467 1.00 92.06 704 GLY A O 1
ATOM 5545 N N . PRO A 1 705 ? -25.428 -24.255 -8.229 1.00 87.88 705 PRO A N 1
ATOM 5546 C CA . PRO A 1 705 ? -25.474 -25.334 -9.226 1.00 87.88 705 PRO A CA 1
ATOM 5547 C C . PRO A 1 705 ? -26.608 -26.355 -9.051 1.00 87.88 705 PRO A C 1
ATOM 5549 O O . PRO A 1 705 ? -27.013 -26.992 -10.020 1.00 87.88 705 PRO A O 1
ATOM 5552 N N . ARG A 1 706 ? -27.132 -26.530 -7.830 1.00 86.56 706 ARG A N 1
ATOM 5553 C CA . ARG A 1 706 ? -28.250 -27.442 -7.523 1.00 86.56 706 ARG A CA 1
ATOM 5554 C C . ARG A 1 706 ? -29.587 -26.701 -7.400 1.00 86.56 706 ARG A C 1
ATOM 5556 O O . ARG A 1 706 ? -30.574 -27.287 -6.966 1.00 86.56 706 ARG A O 1
ATOM 5563 N N . GLY A 1 707 ? -29.629 -25.429 -7.796 1.00 83.25 707 GLY A N 1
ATOM 5564 C CA . GLY A 1 707 ? -30.801 -24.560 -7.710 1.00 83.25 707 GLY A CA 1
ATOM 5565 C C . GLY A 1 707 ? -30.987 -23.884 -6.350 1.00 83.25 707 GLY A C 1
ATOM 5566 O O . GLY A 1 707 ? -31.972 -23.169 -6.172 1.00 83.25 707 GLY A O 1
ATOM 5567 N N . GLU A 1 708 ? -30.062 -24.076 -5.405 1.00 91.62 708 GLU A N 1
ATOM 5568 C CA . GLU A 1 708 ? -30.058 -23.372 -4.126 1.00 91.62 708 GLU A CA 1
ATOM 5569 C C . GLU A 1 708 ? -29.848 -21.864 -4.319 1.00 91.62 708 GLU A C 1
ATOM 5571 O O . GLU A 1 708 ? -29.175 -21.435 -5.255 1.00 91.62 708 GLU A O 1
ATOM 5576 N N . VAL A 1 709 ? -30.410 -21.041 -3.436 1.00 92.06 709 VAL A N 1
ATOM 5577 C CA . VAL A 1 709 ? -30.150 -19.596 -3.442 1.00 92.06 709 VAL A CA 1
ATOM 5578 C C . VAL A 1 709 ? -28.915 -19.323 -2.595 1.00 92.06 709 VAL A C 1
ATOM 5580 O O . VAL A 1 709 ? -28.839 -19.792 -1.461 1.00 92.06 709 VAL A O 1
ATOM 5583 N N . ARG A 1 710 ? -27.968 -18.563 -3.144 1.00 93.19 710 ARG A N 1
ATOM 5584 C CA . ARG A 1 710 ? -26.773 -18.096 -2.439 1.00 93.19 710 ARG A CA 1
ATOM 5585 C C . ARG A 1 710 ? -26.733 -16.577 -2.415 1.00 93.19 710 ARG A C 1
ATOM 5587 O O . ARG A 1 710 ? -27.032 -15.928 -3.423 1.00 93.19 710 ARG A O 1
ATOM 5594 N N . ASP A 1 711 ? -26.353 -16.027 -1.271 1.00 93.81 711 ASP A N 1
ATOM 5595 C CA . ASP A 1 711 ? -26.026 -14.616 -1.135 1.00 93.81 711 ASP A CA 1
ATOM 5596 C C . ASP A 1 711 ? -24.595 -14.407 -1.620 1.00 93.81 711 ASP A C 1
ATOM 5598 O O . ASP A 1 711 ? -23.640 -14.922 -1.036 1.00 93.81 711 ASP A O 1
ATOM 5602 N N . ILE A 1 712 ? -24.453 -13.657 -2.707 1.00 94.62 712 ILE A N 1
ATOM 5603 C CA . ILE A 1 712 ? -23.168 -13.385 -3.334 1.00 94.62 712 ILE A CA 1
ATOM 5604 C C . ILE A 1 712 ? -22.853 -11.899 -3.195 1.00 94.62 712 ILE A C 1
ATOM 5606 O O . ILE A 1 712 ? -23.639 -11.047 -3.607 1.00 94.62 712 ILE A O 1
ATOM 5610 N N . LEU A 1 713 ? -21.677 -11.592 -2.653 1.00 95.00 713 LEU A N 1
ATOM 5611 C CA . LEU A 1 713 ? -21.071 -10.274 -2.773 1.00 95.00 713 LEU A CA 1
ATOM 5612 C C . LEU A 1 713 ? -20.297 -10.233 -4.088 1.00 95.00 713 LEU A C 1
ATOM 5614 O O . LEU A 1 713 ? -19.341 -10.991 -4.276 1.00 95.00 713 LEU A O 1
ATOM 5618 N N . ALA A 1 714 ? -20.731 -9.378 -5.005 1.00 94.94 714 ALA A N 1
ATOM 5619 C CA . ALA A 1 714 ? -20.183 -9.295 -6.342 1.00 94.94 714 ALA A CA 1
ATOM 5620 C C . ALA A 1 714 ? -19.630 -7.903 -6.652 1.00 94.94 714 ALA A C 1
ATOM 5622 O O . ALA A 1 714 ? -20.282 -6.890 -6.412 1.00 94.94 714 ALA A O 1
ATOM 5623 N N . THR A 1 715 ? -18.450 -7.863 -7.260 1.00 95.75 715 THR A N 1
ATOM 5624 C CA . THR A 1 715 ? -17.917 -6.657 -7.898 1.00 95.75 715 THR A CA 1
ATOM 5625 C C . THR A 1 715 ? -17.927 -6.875 -9.399 1.00 95.75 715 THR A C 1
ATOM 5627 O O . THR A 1 715 ? -17.379 -7.866 -9.886 1.00 95.75 715 THR A O 1
ATOM 5630 N N . PHE A 1 716 ? -18.545 -5.955 -10.132 1.00 95.12 716 PHE A N 1
ATOM 5631 C CA . PHE A 1 716 ? -18.590 -5.990 -11.590 1.00 95.12 716 PHE A CA 1
ATOM 5632 C C . PHE A 1 716 ? -17.793 -4.828 -12.165 1.00 95.12 716 PHE A C 1
ATOM 5634 O O . PHE A 1 716 ? -17.817 -3.730 -11.619 1.00 95.12 716 PHE A O 1
ATOM 5641 N N . MET A 1 717 ? -17.111 -5.045 -13.281 1.00 95.56 717 MET A N 1
ATOM 5642 C CA . MET A 1 717 ? -16.379 -3.998 -13.985 1.00 95.56 717 MET A CA 1
ATOM 5643 C C . MET A 1 717 ? -16.502 -4.154 -15.493 1.00 95.56 717 MET A C 1
ATOM 5645 O O . MET A 1 717 ? -16.582 -5.272 -16.012 1.00 95.56 717 MET A O 1
ATOM 5649 N N . LYS A 1 718 ? -16.497 -3.025 -16.201 1.00 93.50 718 LYS A N 1
ATOM 5650 C CA . LYS A 1 718 ? -16.397 -3.008 -17.660 1.00 93.50 718 LYS A CA 1
ATOM 5651 C C . LYS A 1 718 ? -15.035 -3.551 -18.082 1.00 93.50 718 LYS A C 1
ATOM 5653 O O . LYS A 1 718 ? -14.006 -3.229 -17.494 1.00 93.50 718 LYS A O 1
ATOM 5658 N N . THR A 1 719 ? -15.035 -4.394 -19.101 1.00 94.00 719 THR A N 1
ATOM 5659 C CA . THR A 1 719 ? -13.820 -4.948 -19.693 1.00 94.00 719 THR A CA 1
ATOM 5660 C C . THR A 1 719 ? -14.012 -5.141 -21.194 1.00 94.00 719 THR A C 1
ATOM 5662 O O . THR A 1 719 ? -15.106 -4.937 -21.723 1.00 94.00 719 THR A O 1
ATOM 5665 N N . GLU A 1 720 ? -12.952 -5.536 -21.882 1.00 92.06 720 GLU A N 1
ATOM 5666 C CA . GLU A 1 720 ? -12.979 -5.905 -23.291 1.00 92.06 720 GLU A CA 1
ATOM 5667 C C . GLU A 1 720 ? -12.498 -7.350 -23.421 1.00 92.06 720 GLU A C 1
ATOM 5669 O O . GLU A 1 720 ? -11.492 -7.736 -22.825 1.00 92.06 720 GLU A O 1
ATOM 5674 N N . PHE A 1 721 ? -13.230 -8.160 -24.182 1.00 89.12 721 PHE A N 1
ATOM 5675 C CA . PHE A 1 721 ? -12.868 -9.542 -24.470 1.00 89.12 721 PHE A CA 1
ATOM 5676 C C . PHE A 1 721 ? -12.943 -9.762 -25.979 1.00 89.12 721 PHE A C 1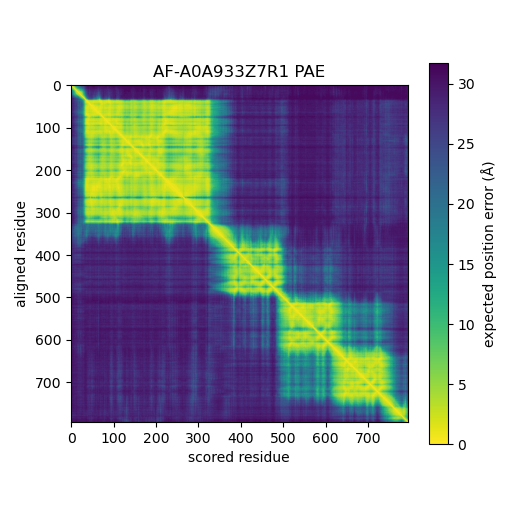
ATOM 5678 O O . PHE A 1 721 ? -13.997 -9.564 -26.578 1.00 89.12 721 PHE A O 1
ATOM 5685 N N . GLU A 1 722 ? -11.812 -10.115 -26.596 1.00 89.19 722 GLU A N 1
ATOM 5686 C CA . GLU A 1 722 ? -11.684 -10.328 -28.049 1.00 89.19 722 GLU A CA 1
ATOM 5687 C C . GLU A 1 722 ? -12.237 -9.173 -28.914 1.00 89.19 722 GLU A C 1
ATOM 5689 O O . GLU A 1 722 ? -12.918 -9.395 -29.915 1.00 89.19 722 GLU A O 1
ATOM 5694 N N . GLY A 1 723 ? -11.966 -7.916 -28.538 1.00 86.06 723 GLY A N 1
ATOM 5695 C CA . GLY A 1 723 ? -12.429 -6.751 -29.306 1.00 86.06 723 GLY A CA 1
ATOM 5696 C C . GLY A 1 723 ? -13.869 -6.322 -29.013 1.00 86.06 723 GLY A C 1
ATOM 5697 O O . GLY A 1 723 ? -14.363 -5.371 -29.621 1.00 86.06 723 GLY A O 1
ATOM 5698 N N . LYS A 1 724 ? -14.574 -7.029 -28.120 1.00 90.62 724 LYS A N 1
ATOM 5699 C CA . LYS A 1 724 ? -15.983 -6.782 -27.799 1.00 90.62 724 LYS A CA 1
ATOM 5700 C C . LYS A 1 724 ? -16.160 -6.294 -26.360 1.00 90.62 724 LYS A C 1
ATOM 5702 O O . LYS A 1 724 ? -15.466 -6.777 -25.461 1.00 90.62 724 LYS A O 1
ATOM 5707 N N . PRO A 1 725 ? -17.135 -5.401 -26.097 1.00 90.88 725 PRO A N 1
ATOM 5708 C CA . PRO A 1 725 ? -17.486 -5.014 -24.737 1.00 90.88 725 PRO A CA 1
ATOM 5709 C C . PRO A 1 725 ? -17.883 -6.228 -23.887 1.00 90.88 725 PRO A C 1
ATOM 5711 O O . PRO A 1 725 ? -18.657 -7.091 -24.315 1.00 90.88 725 PRO A O 1
ATOM 5714 N N . GLY A 1 726 ? -17.370 -6.280 -22.665 1.00 92.94 726 GLY A N 1
ATOM 5715 C CA . GLY A 1 726 ? -17.653 -7.326 -21.696 1.00 92.94 726 GLY A CA 1
ATOM 5716 C C . GLY A 1 726 ? -17.779 -6.792 -20.271 1.00 92.94 726 GLY A C 1
ATOM 5717 O O . GLY A 1 726 ? -17.477 -5.637 -19.973 1.00 92.94 726 GLY A O 1
ATOM 5718 N N . ILE A 1 727 ? -18.247 -7.655 -19.377 1.00 94.50 727 ILE A N 1
ATOM 5719 C CA . ILE A 1 727 ? -18.374 -7.408 -17.944 1.00 94.50 727 ILE A CA 1
ATOM 5720 C C . ILE A 1 72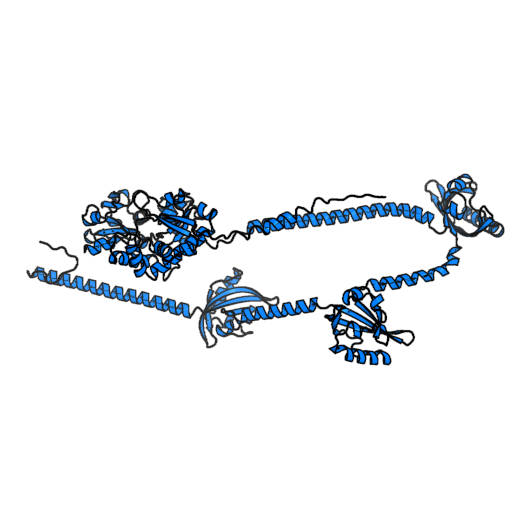7 ? -17.604 -8.505 -17.221 1.00 94.50 727 ILE A C 1
ATOM 5722 O O . ILE A 1 727 ? -17.956 -9.681 -17.329 1.00 94.50 727 ILE A O 1
ATOM 5726 N N . LEU A 1 728 ? -16.577 -8.109 -16.478 1.00 95.44 728 LEU A N 1
ATOM 5727 C CA . LEU A 1 728 ? -15.833 -8.971 -15.568 1.00 95.44 728 LEU A CA 1
ATOM 5728 C C . LEU A 1 728 ? -16.502 -8.917 -14.191 1.00 95.44 728 LEU A C 1
ATOM 5730 O O . LEU A 1 728 ? -16.685 -7.839 -13.632 1.00 95.44 728 LEU A O 1
ATOM 5734 N N . GLY A 1 729 ? -16.883 -10.075 -13.658 1.00 94.00 729 GLY A N 1
ATOM 5735 C CA . GLY A 1 729 ? -17.525 -10.232 -12.357 1.00 94.00 729 GLY A CA 1
ATOM 5736 C C . GLY A 1 729 ? -16.678 -11.075 -11.411 1.00 94.00 729 GLY A C 1
ATOM 5737 O O . GLY A 1 729 ? -16.195 -12.141 -11.793 1.00 94.00 729 GLY A O 1
ATOM 5738 N N . TRP A 1 730 ? -16.504 -10.586 -10.185 1.00 94.88 730 TRP A N 1
ATOM 5739 C CA . TRP A 1 730 ? -15.814 -11.263 -9.089 1.00 94.88 730 TRP A CA 1
ATOM 5740 C C . TRP A 1 730 ? -16.846 -11.559 -8.012 1.00 94.88 730 TRP A C 1
ATOM 5742 O O . TRP A 1 730 ? -17.518 -10.639 -7.557 1.00 94.88 730 TRP A O 1
ATOM 5752 N N . LEU A 1 731 ? -16.995 -12.821 -7.630 1.00 95.19 731 LEU A N 1
ATOM 5753 C CA . LEU A 1 731 ? -18.095 -13.313 -6.809 1.00 95.19 731 LEU A CA 1
ATOM 5754 C C . LEU A 1 731 ? -17.547 -13.991 -5.558 1.00 95.19 731 LEU A C 1
ATOM 5756 O O . LEU A 1 731 ? -16.731 -14.914 -5.639 1.00 95.19 731 LEU A O 1
ATOM 5760 N N . MET A 1 732 ? -18.028 -13.545 -4.404 1.00 94.38 732 MET A N 1
ATOM 5761 C CA . MET A 1 732 ? -17.744 -14.128 -3.101 1.00 94.38 732 MET A CA 1
ATOM 5762 C C . MET A 1 732 ? -19.047 -14.612 -2.472 1.00 94.38 732 MET A C 1
ATOM 5764 O O . MET A 1 732 ? -20.001 -13.849 -2.357 1.00 94.38 732 MET A O 1
ATOM 5768 N N . ASP A 1 733 ? -19.081 -15.869 -2.040 1.00 93.38 733 ASP A N 1
ATOM 5769 C CA . ASP A 1 733 ? -20.207 -16.397 -1.272 1.00 93.38 733 ASP A CA 1
ATOM 5770 C C . ASP A 1 733 ? -20.181 -15.835 0.151 1.00 93.38 733 ASP A C 1
ATOM 5772 O O . ASP A 1 733 ? -19.200 -16.007 0.875 1.00 93.38 733 ASP A O 1
ATOM 5776 N N . ILE A 1 734 ? -21.252 -15.149 0.540 1.00 92.06 734 ILE A N 1
ATOM 5777 C CA . ILE A 1 734 ? -21.438 -14.575 1.877 1.00 92.06 734 ILE A CA 1
ATOM 5778 C C . ILE A 1 734 ? -22.626 -15.212 2.609 1.00 92.06 734 ILE A C 1
ATOM 5780 O O . ILE A 1 734 ? -23.030 -14.715 3.662 1.00 92.06 734 ILE A O 1
ATOM 5784 N N . SER A 1 735 ? -23.176 -16.316 2.091 1.00 88.38 735 SER A N 1
ATOM 5785 C CA . SER A 1 735 ? -24.354 -16.983 2.661 1.00 88.38 735 SER A CA 1
ATOM 5786 C C . SER A 1 735 ? -24.118 -17.420 4.110 1.00 88.38 735 SER A C 1
ATOM 5788 O O . SER A 1 735 ? -24.946 -17.169 4.984 1.00 88.38 735 SER A O 1
ATOM 5790 N N . GLU A 1 736 ? -22.959 -18.023 4.396 1.00 85.31 736 GLU A N 1
ATOM 5791 C CA . GLU A 1 736 ? -22.589 -18.444 5.755 1.00 85.31 736 GLU A CA 1
ATOM 5792 C C . GLU A 1 736 ? -22.445 -17.241 6.694 1.00 85.31 736 GLU A C 1
ATOM 5794 O O . GLU A 1 736 ? -23.007 -17.233 7.789 1.00 85.31 736 GLU A O 1
ATOM 5799 N N . ARG A 1 737 ? -21.775 -16.181 6.226 1.00 85.31 737 ARG A N 1
ATOM 5800 C CA . ARG A 1 737 ? -21.602 -14.936 6.981 1.00 85.31 737 ARG A CA 1
ATOM 5801 C C . ARG A 1 737 ? -22.948 -14.308 7.346 1.00 85.31 737 ARG A C 1
ATOM 5803 O O . ARG A 1 737 ? -23.128 -13.908 8.493 1.00 85.31 737 ARG A O 1
ATOM 5810 N N . LYS A 1 738 ? -23.899 -14.252 6.408 1.00 84.56 738 LYS A N 1
ATOM 5811 C CA . LYS A 1 738 ? -25.249 -13.733 6.672 1.00 84.56 738 LYS A CA 1
ATOM 5812 C C . LYS A 1 738 ? -26.034 -14.611 7.638 1.00 84.56 738 LYS A C 1
ATOM 5814 O O . LYS A 1 738 ? -26.706 -14.075 8.514 1.00 84.56 738 LYS A O 1
ATOM 5819 N N . ARG A 1 739 ? -25.925 -15.940 7.531 1.00 82.69 739 ARG A N 1
ATOM 5820 C CA . ARG A 1 739 ? -26.587 -16.858 8.470 1.00 82.69 739 ARG A CA 1
ATOM 5821 C C . ARG A 1 739 ? -26.101 -16.636 9.902 1.00 82.69 739 ARG A C 1
ATOM 5823 O O . ARG A 1 739 ? -26.924 -16.546 10.802 1.00 82.69 739 ARG A O 1
ATOM 5830 N N . VAL A 1 740 ? -24.788 -16.491 10.090 1.00 79.50 740 VAL A N 1
ATOM 5831 C CA . VAL A 1 740 ? -24.189 -16.199 11.402 1.00 79.50 740 VAL A CA 1
ATOM 5832 C C . VAL A 1 740 ? -24.640 -14.831 11.922 1.00 79.50 740 VAL A C 1
ATOM 5834 O O . VAL A 1 740 ? -24.990 -14.707 13.089 1.00 79.50 740 VAL A O 1
ATOM 5837 N N . GLN A 1 741 ? -24.687 -13.802 11.070 1.00 79.62 741 GLN A N 1
ATOM 5838 C CA . GLN A 1 741 ? -25.172 -12.477 11.476 1.00 79.62 741 GLN A CA 1
ATOM 5839 C C . GLN A 1 741 ? -26.645 -12.487 11.896 1.00 79.62 741 GLN A C 1
ATOM 5841 O O . GLN A 1 741 ? -27.000 -11.844 12.882 1.00 79.62 741 GLN A O 1
ATOM 5846 N N . GLU A 1 742 ? -27.495 -13.215 11.175 1.00 80.38 742 GLU A N 1
ATOM 5847 C CA . GLU A 1 742 ? -28.909 -13.346 11.520 1.00 80.38 742 GLU A CA 1
ATOM 5848 C C . GLU A 1 742 ? -29.104 -14.139 12.817 1.00 80.38 742 GLU A C 1
ATOM 5850 O O . GLU A 1 742 ? -29.908 -13.742 13.652 1.00 80.38 742 GLU A O 1
ATOM 5855 N N . GLU A 1 743 ? -28.334 -15.210 13.025 1.00 80.25 743 GLU A N 1
ATOM 5856 C CA . GLU A 1 743 ? -28.355 -15.989 14.267 1.00 80.25 743 GLU A CA 1
ATOM 5857 C C . GLU A 1 743 ? -27.942 -15.136 15.472 1.00 80.25 743 GLU A C 1
ATOM 5859 O O . GLU A 1 743 ? -28.598 -15.178 16.513 1.00 80.25 743 GLU A O 1
ATOM 5864 N N . VAL A 1 744 ? -26.908 -14.302 15.319 1.00 74.56 744 VAL A N 1
ATOM 5865 C CA . VAL A 1 744 ? -26.508 -13.326 16.343 1.00 74.56 744 VAL A CA 1
ATOM 5866 C C . VAL A 1 744 ? -27.618 -12.302 16.578 1.00 74.56 744 VAL A C 1
ATOM 5868 O O . VAL A 1 744 ? -27.940 -12.019 17.730 1.00 74.56 744 VAL A O 1
ATOM 5871 N N . ARG A 1 745 ? -28.242 -11.772 15.517 1.00 78.62 745 ARG A N 1
ATOM 5872 C CA . ARG A 1 745 ? -29.349 -10.814 15.648 1.00 78.62 745 ARG A CA 1
ATOM 5873 C C . ARG A 1 745 ? -30.530 -11.413 16.411 1.00 78.62 745 ARG A C 1
ATOM 5875 O O . ARG A 1 745 ? -31.029 -10.775 17.330 1.00 78.62 745 ARG A O 1
ATOM 5882 N N . GLN A 1 746 ? -30.934 -12.636 16.074 1.00 77.25 746 GLN A N 1
ATOM 5883 C CA . GLN A 1 746 ? -32.018 -13.339 16.764 1.00 77.25 746 GLN A CA 1
ATOM 5884 C C . GLN A 1 746 ? -31.687 -13.585 18.236 1.00 77.25 746 GLN A C 1
ATOM 5886 O O . GLN A 1 746 ? -32.524 -13.322 19.092 1.00 77.25 746 GLN A O 1
ATOM 5891 N N . HIS A 1 747 ? -30.455 -13.996 18.555 1.00 76.56 747 HIS A N 1
ATOM 5892 C CA . HIS A 1 747 ? -30.027 -14.143 19.948 1.00 76.56 747 HIS A CA 1
ATOM 5893 C C . HIS A 1 747 ? -30.085 -12.820 20.719 1.00 76.56 747 HIS A C 1
ATOM 5895 O O . HIS A 1 747 ? -30.482 -12.818 21.883 1.00 76.56 747 HIS A O 1
ATOM 5901 N N . VAL A 1 748 ? -29.719 -11.697 20.090 1.00 74.31 748 VAL A N 1
ATOM 5902 C CA . VAL A 1 748 ? -29.828 -10.365 20.705 1.00 74.31 748 VAL A CA 1
ATOM 5903 C C . VAL A 1 748 ? -31.295 -9.995 20.947 1.00 74.31 748 VAL A C 1
ATOM 5905 O O . VAL A 1 748 ? -31.640 -9.600 22.060 1.00 74.31 748 VAL A O 1
ATOM 5908 N N . GLU A 1 749 ? -32.174 -10.178 19.959 1.00 78.44 749 GLU A N 1
ATOM 5909 C CA . GLU A 1 749 ? -33.612 -9.893 20.088 1.00 78.44 749 GLU A CA 1
ATOM 5910 C C . GLU A 1 749 ? -34.297 -10.780 21.148 1.00 78.44 749 GLU A C 1
ATOM 5912 O O . GLU A 1 749 ? -35.114 -10.294 21.938 1.00 78.44 749 GLU A O 1
ATOM 5917 N N . ASP A 1 750 ? -33.941 -12.065 21.229 1.00 75.19 750 ASP A N 1
ATOM 5918 C CA . ASP A 1 750 ? -34.447 -12.985 22.252 1.00 75.19 750 ASP A CA 1
ATOM 5919 C C . ASP A 1 750 ? -33.971 -12.594 23.657 1.00 75.19 750 ASP A C 1
ATOM 5921 O O . ASP A 1 750 ? -34.753 -12.645 24.614 1.00 75.19 750 ASP A O 1
ATOM 5925 N N . LEU A 1 751 ? -32.722 -12.136 23.790 1.00 71.62 751 LEU A N 1
ATOM 5926 C CA . LEU A 1 751 ? -32.182 -11.625 25.050 1.00 71.62 751 LEU A CA 1
ATOM 5927 C C . LEU A 1 751 ? -32.918 -10.351 25.494 1.00 71.62 751 LEU A C 1
ATOM 5929 O O . LEU A 1 751 ? -33.290 -10.221 26.663 1.00 71.62 751 LEU A O 1
ATOM 5933 N N . GLU A 1 752 ? -33.196 -9.433 24.564 1.00 73.19 752 GLU A N 1
ATOM 5934 C CA . GLU A 1 752 ? -33.985 -8.225 24.826 1.00 73.19 752 GLU A CA 1
ATOM 5935 C C . GLU A 1 752 ? -35.423 -8.558 25.249 1.00 73.19 752 GLU A C 1
ATOM 5937 O O . GLU A 1 752 ? -35.961 -7.961 26.190 1.00 73.19 752 GLU A O 1
ATOM 5942 N N . ARG A 1 753 ? -36.053 -9.539 24.594 1.00 71.44 753 ARG A N 1
ATOM 5943 C CA . ARG A 1 753 ? -37.404 -10.003 24.931 1.00 71.44 753 ARG A CA 1
ATOM 5944 C C . ARG A 1 753 ? -37.451 -10.673 26.304 1.00 71.44 753 ARG A C 1
ATOM 5946 O O . ARG A 1 753 ? -38.380 -10.412 27.074 1.00 71.44 753 ARG A O 1
ATOM 5953 N N . PHE A 1 754 ? -36.458 -11.502 26.624 1.00 69.44 754 PHE A N 1
ATOM 5954 C CA . PHE A 1 754 ? -36.314 -12.132 27.935 1.00 69.44 754 PHE A CA 1
ATOM 5955 C C . PHE A 1 754 ? -36.117 -11.085 29.040 1.00 69.44 754 PHE A C 1
ATOM 5957 O O . PHE A 1 754 ? -36.811 -11.129 30.060 1.00 69.44 754 PHE A O 1
ATOM 5964 N N . ASN A 1 755 ? -35.264 -10.080 28.811 1.00 60.38 755 ASN A N 1
ATOM 5965 C CA . ASN A 1 755 ? -35.082 -8.965 29.743 1.00 60.38 755 ASN A CA 1
ATOM 5966 C C . ASN A 1 755 ? -36.386 -8.190 29.977 1.00 60.38 755 ASN A C 1
ATOM 5968 O O . ASN A 1 755 ? -36.738 -7.914 31.123 1.00 60.38 755 ASN A O 1
ATOM 5972 N N . ARG A 1 756 ? -37.157 -7.906 28.920 1.00 64.81 756 ARG A N 1
ATOM 5973 C CA . ARG A 1 756 ? -38.436 -7.182 29.031 1.00 64.81 756 ARG A CA 1
ATOM 5974 C C . ARG A 1 756 ? -39.489 -7.952 29.841 1.00 64.81 756 ARG A C 1
ATOM 5976 O O . ARG A 1 756 ? -40.207 -7.354 30.638 1.00 64.81 756 ARG A O 1
ATOM 5983 N N . LEU A 1 757 ? -39.576 -9.274 29.668 1.00 64.94 757 LEU A N 1
ATOM 5984 C CA . LEU A 1 757 ? -40.486 -10.135 30.438 1.00 64.94 757 LEU A CA 1
ATOM 5985 C C . LEU A 1 757 ? -40.077 -10.263 31.910 1.00 64.94 757 LEU A C 1
ATOM 5987 O O . LEU A 1 757 ? -40.942 -10.357 32.783 1.00 64.94 757 LEU A O 1
ATOM 5991 N N . THR A 1 758 ? -38.774 -10.265 32.185 1.00 58.75 758 THR A N 1
ATOM 5992 C CA . THR A 1 758 ? -38.242 -10.383 33.547 1.00 58.75 758 THR A CA 1
ATOM 5993 C C . THR A 1 758 ? -38.485 -9.095 34.335 1.00 58.75 758 THR A C 1
ATOM 5995 O O . THR A 1 758 ? -39.049 -9.156 35.427 1.00 58.75 758 THR A O 1
ATOM 5998 N N . LEU A 1 759 ? -38.208 -7.934 33.730 1.00 56.44 759 LEU A N 1
ATOM 5999 C CA . LEU A 1 759 ? -38.497 -6.615 34.309 1.00 56.44 759 LEU A CA 1
ATOM 6000 C C . LEU A 1 759 ? -39.996 -6.418 34.588 1.00 56.44 759 LEU A C 1
ATOM 6002 O O . LEU A 1 759 ? -40.369 -6.054 35.700 1.00 56.44 759 LEU A O 1
ATOM 6006 N N . GLY A 1 760 ? -40.874 -6.766 33.639 1.00 59.50 760 GLY A N 1
ATOM 6007 C CA . GLY A 1 760 ? -42.325 -6.642 33.840 1.00 59.50 760 GLY A CA 1
ATOM 6008 C C . GLY A 1 760 ? -42.890 -7.567 34.930 1.00 59.50 760 GLY A C 1
ATOM 6009 O O . GLY A 1 760 ? -43.907 -7.257 35.552 1.00 59.50 760 GLY A O 1
ATOM 6010 N N . ARG A 1 761 ? -42.242 -8.711 35.201 1.00 61.84 761 ARG A N 1
ATOM 6011 C CA . ARG A 1 761 ? -42.630 -9.611 36.300 1.00 61.84 761 ARG A CA 1
ATOM 6012 C C . ARG A 1 761 ? -42.178 -9.077 37.660 1.00 61.84 761 ARG A C 1
ATOM 6014 O O . ARG A 1 761 ? -42.893 -9.277 38.641 1.00 61.84 761 ARG A O 1
ATOM 6021 N N . GLU A 1 762 ? -41.025 -8.415 37.718 1.00 63.16 762 GLU A N 1
ATOM 6022 C CA . GLU A 1 762 ? -40.522 -7.767 38.932 1.00 63.16 762 GLU A CA 1
ATOM 6023 C C . GLU A 1 762 ? -41.335 -6.519 39.293 1.00 63.16 762 GLU A C 1
ATOM 6025 O O . GLU A 1 762 ? -41.762 -6.410 40.442 1.00 63.16 762 GLU A O 1
ATOM 6030 N N . GLU A 1 763 ? -41.657 -5.657 38.322 1.00 65.12 763 GLU A N 1
ATOM 6031 C CA . GLU A 1 763 ? -42.525 -4.483 38.524 1.00 65.12 763 GLU A CA 1
ATOM 6032 C C . GLU A 1 763 ? -43.909 -4.886 39.043 1.00 65.12 763 GLU A C 1
ATOM 6034 O O . GLU A 1 763 ? -44.361 -4.391 40.074 1.00 65.12 763 GLU A O 1
ATOM 6039 N N . ARG A 1 764 ? -44.545 -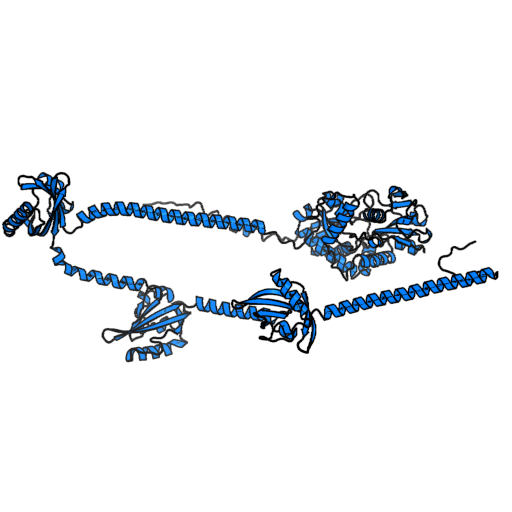5.888 38.422 1.00 68.94 764 ARG A N 1
ATOM 6040 C CA . ARG A 1 764 ? -45.865 -6.369 38.856 1.00 68.94 764 ARG A CA 1
ATOM 6041 C C . ARG A 1 764 ? -45.844 -7.022 40.240 1.00 68.94 764 ARG A C 1
ATOM 6043 O O . ARG A 1 764 ? -46.842 -6.995 40.956 1.00 68.94 764 ARG A O 1
ATOM 6050 N N . MET A 1 765 ? -44.719 -7.625 40.635 1.00 68.56 765 MET A N 1
ATOM 6051 C CA . MET A 1 765 ? -44.532 -8.140 41.995 1.00 68.56 765 MET A CA 1
ATOM 6052 C C . MET A 1 765 ? -44.339 -7.022 43.022 1.00 68.56 765 MET A C 1
ATOM 6054 O O . MET A 1 765 ? -44.713 -7.207 44.180 1.00 68.56 765 MET A O 1
ATOM 6058 N N . ILE A 1 766 ? -43.730 -5.903 42.629 1.00 72.94 766 ILE A N 1
ATOM 6059 C CA . ILE A 1 766 ? -43.580 -4.717 43.475 1.00 72.94 766 ILE A CA 1
ATOM 6060 C C . ILE A 1 766 ? -44.952 -4.066 43.682 1.00 72.94 766 ILE A C 1
ATOM 6062 O O . ILE A 1 766 ? -45.354 -3.915 44.833 1.00 72.94 766 ILE A O 1
ATOM 6066 N N . GLU A 1 767 ? -45.718 -3.832 42.612 1.00 74.19 767 GLU A N 1
ATOM 6067 C CA . GLU A 1 767 ? -47.086 -3.289 42.682 1.00 74.19 767 GLU A CA 1
ATOM 6068 C C . GLU A 1 767 ? -48.003 -4.134 43.580 1.00 74.19 767 GLU A C 1
ATOM 6070 O O . GLU A 1 767 ? -48.677 -3.607 44.462 1.00 74.19 767 GLU A O 1
ATOM 6075 N N . LEU A 1 768 ? -47.985 -5.467 43.432 1.00 74.25 768 LEU A N 1
ATOM 6076 C CA . LEU A 1 768 ? -48.792 -6.352 44.282 1.00 74.25 768 LEU A CA 1
ATOM 6077 C C . LEU A 1 768 ? -48.394 -6.269 45.762 1.00 74.25 768 LEU A C 1
ATOM 6079 O O . LEU A 1 768 ? -49.246 -6.383 46.643 1.00 74.25 768 LEU A O 1
ATOM 6083 N N . LYS A 1 769 ? -47.101 -6.105 46.061 1.00 77.44 769 LYS A N 1
ATOM 6084 C CA . LYS A 1 769 ? -46.632 -5.944 47.443 1.00 77.44 769 LYS A CA 1
ATOM 6085 C C . LYS A 1 769 ? -47.054 -4.590 48.016 1.00 77.44 769 LYS A C 1
ATOM 6087 O O . LYS A 1 769 ? -47.414 -4.548 49.192 1.00 77.44 769 LYS A O 1
ATOM 6092 N N . GLU A 1 770 ? -47.051 -3.526 47.210 1.00 76.31 770 GLU A N 1
ATOM 6093 C CA . GLU A 1 770 ? -47.561 -2.200 47.594 1.00 76.31 770 GLU A CA 1
ATOM 6094 C C . GLU A 1 770 ? -49.062 -2.248 47.882 1.00 76.31 770 GLU A C 1
ATOM 6096 O O . GLU A 1 770 ? -49.505 -1.785 48.934 1.00 76.31 770 GLU A O 1
ATOM 6101 N N . GLU A 1 771 ? -49.837 -2.886 47.006 1.00 79.62 771 GLU A N 1
ATOM 6102 C CA . GLU A 1 771 ? -51.286 -3.010 47.150 1.00 79.62 771 GLU A CA 1
ATOM 6103 C C . GLU A 1 771 ? -51.667 -3.835 48.388 1.00 79.62 771 GLU A C 1
ATOM 6105 O O . GLU A 1 771 ? -52.521 -3.424 49.179 1.00 79.62 771 GLU A O 1
ATOM 6110 N N . ILE A 1 772 ? -50.982 -4.962 48.627 1.00 77.25 772 ILE A N 1
ATOM 6111 C CA . ILE A 1 772 ? -51.218 -5.778 49.823 1.00 77.25 772 ILE A CA 1
ATOM 6112 C C . ILE A 1 772 ? -50.841 -5.014 51.100 1.00 77.25 772 ILE A C 1
ATOM 6114 O O . ILE A 1 772 ? -51.587 -5.070 52.079 1.00 77.25 772 ILE A O 1
ATOM 6118 N N . ASN A 1 773 ? -49.724 -4.284 51.114 1.00 78.81 773 ASN A N 1
ATOM 6119 C CA . ASN A 1 773 ? -49.348 -3.477 52.276 1.00 78.81 773 ASN A CA 1
ATOM 6120 C C . ASN A 1 773 ? -50.348 -2.339 52.536 1.00 78.81 773 ASN A C 1
ATOM 6122 O O . ASN A 1 773 ? -50.747 -2.155 53.683 1.00 78.81 773 ASN A O 1
ATOM 6126 N N . GLY A 1 774 ? -50.818 -1.640 51.498 1.00 77.31 774 GLY A N 1
ATOM 6127 C CA . GLY A 1 774 ? -51.821 -0.579 51.637 1.00 77.31 774 GLY A CA 1
ATOM 6128 C C . GLY A 1 774 ? -53.189 -1.087 52.113 1.00 77.31 774 GLY A C 1
ATOM 6129 O O . GLY A 1 774 ? -53.900 -0.389 52.839 1.00 77.31 774 GLY A O 1
ATOM 6130 N N . LEU A 1 775 ? -53.569 -2.318 51.751 1.00 78.94 775 LEU A N 1
ATOM 6131 C CA . LEU A 1 775 ? -54.775 -2.971 52.273 1.00 78.94 775 LEU A CA 1
ATOM 6132 C C . LEU A 1 775 ? -54.632 -3.366 53.750 1.00 78.94 775 LEU A C 1
ATOM 6134 O O . LEU A 1 775 ? -55.572 -3.179 54.522 1.00 78.94 775 LEU A O 1
ATOM 6138 N N . LEU A 1 776 ? -53.464 -3.870 54.156 1.00 74.25 776 LEU A N 1
ATOM 6139 C CA . LEU A 1 776 ? -53.178 -4.227 55.552 1.00 74.25 776 LEU A CA 1
ATOM 6140 C C . LEU A 1 776 ? -53.168 -2.997 56.470 1.00 74.25 776 LEU A C 1
ATOM 6142 O O . LEU A 1 776 ? -53.734 -3.041 57.563 1.00 74.25 776 LEU A O 1
ATOM 6146 N N . GLU A 1 777 ? -52.625 -1.881 55.987 1.00 75.12 777 GLU A N 1
ATOM 6147 C CA . GLU A 1 777 ? -52.560 -0.612 56.716 1.00 75.12 777 GLU A CA 1
ATOM 6148 C C . GLU A 1 777 ? -53.964 -0.029 56.968 1.00 75.12 777 GLU A C 1
ATOM 6150 O O . GLU A 1 777 ? -54.284 0.396 58.080 1.00 75.12 777 GLU A O 1
ATOM 6155 N N . LYS A 1 778 ? -54.871 -0.137 55.984 1.00 76.06 778 LYS A N 1
ATOM 6156 C CA . LYS A 1 778 ? -56.298 0.212 56.141 1.00 76.06 778 LYS A CA 1
ATOM 6157 C C . LYS A 1 778 ? -57.044 -0.677 57.141 1.00 76.06 778 LYS A C 1
ATOM 6159 O O . LYS A 1 778 ? -58.073 -0.263 57.668 1.00 76.06 778 LYS A O 1
ATOM 6164 N N . MET A 1 779 ? -56.544 -1.882 57.404 1.00 76.94 779 MET A N 1
ATOM 6165 C CA . MET A 1 779 ? -57.099 -2.817 58.388 1.00 76.94 779 MET A CA 1
ATOM 6166 C C . MET A 1 779 ? -56.469 -2.674 59.784 1.00 76.94 779 MET A C 1
ATOM 6168 O O . MET A 1 779 ? -56.788 -3.460 60.677 1.00 76.94 779 MET A O 1
ATOM 6172 N N . GLY A 1 780 ? -55.581 -1.695 59.993 1.00 63.19 780 GLY A N 1
ATOM 6173 C CA . GLY A 1 780 ? -54.881 -1.494 61.265 1.00 63.19 780 GLY A CA 1
ATOM 6174 C C . GLY A 1 780 ? -53.823 -2.563 61.567 1.00 63.19 780 GLY A C 1
ATOM 6175 O O . GLY A 1 780 ? -53.420 -2.713 62.719 1.00 63.19 780 GLY A O 1
ATOM 6176 N N . GLN A 1 781 ? -53.386 -3.321 60.556 1.00 65.06 781 GLN A N 1
ATOM 6177 C CA . GLN A 1 781 ? -52.293 -4.287 60.661 1.00 65.06 781 GLN A CA 1
ATOM 6178 C C . GLN A 1 781 ? -51.018 -3.707 60.032 1.00 65.06 781 GLN A C 1
ATOM 6180 O O . GLN A 1 781 ? -51.070 -3.036 59.005 1.00 65.06 781 GLN A O 1
ATOM 6185 N N . GLY A 1 782 ? -49.860 -3.958 60.652 1.00 64.25 782 GLY A N 1
ATOM 6186 C CA . GLY A 1 782 ? -48.567 -3.495 60.137 1.00 64.25 782 GLY A CA 1
ATOM 6187 C C . GLY A 1 782 ? -48.193 -4.135 58.794 1.00 64.25 782 GLY A C 1
ATOM 6188 O O . GLY A 1 782 ? -48.701 -5.200 58.435 1.00 64.25 782 GLY A O 1
ATOM 6189 N N . GLN A 1 783 ? -47.285 -3.491 58.054 1.00 71.25 783 GLN A N 1
ATOM 6190 C CA . GLN A 1 783 ? -46.828 -3.969 56.745 1.00 71.25 783 GLN A CA 1
ATOM 6191 C C . GLN A 1 783 ? -46.273 -5.403 56.819 1.00 71.25 783 GLN A C 1
ATOM 6193 O O . GLN A 1 783 ? -45.490 -5.738 57.708 1.00 71.25 783 GLN A O 1
ATOM 6198 N N . LYS A 1 784 ? -46.661 -6.256 55.860 1.00 71.88 784 LYS A N 1
ATOM 6199 C CA . LYS A 1 784 ? -46.284 -7.682 55.828 1.00 71.88 784 LYS A CA 1
ATOM 6200 C C . LYS A 1 784 ? -45.159 -7.983 54.842 1.00 71.88 784 LYS A C 1
ATOM 6202 O O . LYS A 1 784 ? -44.382 -8.908 55.075 1.00 71.88 784 LYS A O 1
ATOM 6207 N N . TYR A 1 785 ? -45.067 -7.239 53.741 1.00 69.69 785 TYR A N 1
ATOM 6208 C CA . TYR A 1 785 ? -44.071 -7.477 52.696 1.00 69.69 785 TYR A CA 1
ATOM 6209 C C . TYR A 1 785 ? -43.073 -6.328 52.621 1.00 69.69 785 TYR A C 1
ATOM 6211 O O . TYR A 1 785 ? -43.451 -5.171 52.504 1.00 69.69 785 TYR A O 1
ATOM 6219 N N . ARG A 1 786 ? -41.777 -6.642 52.644 1.00 65.00 786 ARG A N 1
ATOM 6220 C CA . ARG A 1 786 ? -40.725 -5.637 52.473 1.00 65.00 786 ARG A CA 1
ATOM 6221 C C . ARG A 1 786 ? -40.574 -5.291 50.991 1.00 65.00 786 ARG A C 1
ATOM 6223 O O . ARG A 1 786 ? -40.323 -6.181 50.173 1.00 65.00 786 ARG A O 1
ATOM 6230 N N . ILE A 1 787 ? -40.713 -4.011 50.663 1.00 64.94 787 ILE A N 1
ATOM 6231 C CA . ILE A 1 787 ? -40.569 -3.476 49.305 1.00 64.94 787 ILE A CA 1
ATOM 6232 C C . ILE A 1 787 ? -39.195 -2.822 49.217 1.00 64.94 787 ILE A C 1
ATOM 6234 O O . ILE A 1 787 ? -38.824 -2.008 50.062 1.00 64.94 787 ILE A O 1
ATOM 6238 N N . VAL A 1 788 ? -38.389 -3.251 48.251 1.00 52.03 788 VAL A N 1
ATOM 6239 C CA . VAL A 1 788 ? -37.011 -2.779 48.100 1.00 52.03 788 VAL A CA 1
ATOM 6240 C C . VAL A 1 788 ? -37.059 -1.345 47.568 1.00 52.03 788 VAL A C 1
ATOM 6242 O O . VAL A 1 788 ? -37.310 -1.149 46.386 1.00 52.03 788 VAL A O 1
ATOM 6245 N N . GLY A 1 789 ? -36.854 -0.349 48.439 1.00 50.62 789 GLY A N 1
ATOM 6246 C CA . GLY A 1 789 ? -36.788 1.067 48.048 1.00 50.62 789 GLY A CA 1
ATOM 6247 C C . GLY A 1 789 ? -37.475 2.077 48.975 1.00 50.62 789 GLY A C 1
ATOM 6248 O O . GLY A 1 789 ? -37.217 3.266 48.818 1.00 50.62 789 GLY A O 1
ATOM 6249 N N . GLN A 1 790 ? -38.297 1.661 49.950 1.00 42.28 790 GLN A N 1
ATOM 6250 C CA . GLN A 1 790 ? -38.875 2.599 50.929 1.00 42.28 790 GLN A CA 1
ATOM 6251 C C . GLN A 1 790 ? -37.951 2.805 52.152 1.00 42.28 790 GLN A C 1
ATOM 6253 O O . GLN A 1 790 ? -37.395 1.819 52.647 1.00 42.28 790 GLN A O 1
ATOM 6258 N N . PRO A 1 791 ? -37.767 4.048 52.652 1.00 41.56 791 PRO A N 1
ATOM 6259 C CA . PRO A 1 791 ? -36.968 4.320 53.849 1.00 41.56 791 PRO A CA 1
ATOM 6260 C C . PRO A 1 791 ? -37.686 3.846 55.122 1.00 41.56 791 PRO A C 1
ATOM 6262 O O . PRO A 1 791 ? -38.901 3.996 55.239 1.00 41.56 791 PRO A O 1
ATOM 6265 N N . GLU A 1 792 ? -36.935 3.312 56.088 1.00 38.34 792 GLU A N 1
ATOM 6266 C CA . GLU A 1 792 ? -37.442 3.000 57.432 1.00 38.34 792 GLU A CA 1
ATOM 6267 C C . GLU A 1 792 ? -37.980 4.277 58.096 1.00 38.34 792 GLU A C 1
ATOM 6269 O O . GLU A 1 792 ? -37.222 5.219 58.330 1.00 38.34 792 GLU A O 1
ATOM 6274 N N . MET A 1 793 ? -39.278 4.320 58.407 1.00 42.19 793 MET A N 1
ATOM 6275 C CA . MET A 1 793 ? -39.807 5.308 59.348 1.00 42.19 793 MET A CA 1
ATOM 6276 C C . MET A 1 793 ? -39.658 4.751 60.766 1.00 42.19 793 MET A C 1
ATOM 6278 O O . MET A 1 793 ? -40.286 3.746 61.101 1.00 42.19 793 MET A O 1
ATOM 6282 N N . GLN A 1 794 ? -38.779 5.385 61.548 1.00 35.97 794 GLN A N 1
ATOM 6283 C CA . GLN A 1 794 ? -38.714 5.255 63.007 1.00 35.97 794 GLN A CA 1
ATOM 6284 C C . GLN A 1 794 ? -39.829 6.050 63.678 1.00 35.97 794 GLN A C 1
ATOM 6286 O O . GLN A 1 794 ? -40.124 7.165 63.187 1.00 35.97 794 GLN A O 1
#

Secondary structure (DSSP, 8-state):
---------TTSHHHHHHHHHSSSSS-------SPEEEEEE-SSSSSGGGHHHHHHHHTTHHHHTTEEEEEE--BTTB-HHHHHHTTS-SEEEESTHHHHHHHTT--EEEEEEEESS--EEEEEEGGGT--SGGGGTT-EEEE-STTTTHHHHHHHHHTT--GGGSEEEE--S-THHHHTTS-SEEEEETTTHHHHHHHTTPPEEEE-GGGGT----EEEEEEEHHHHHH-HHHHHHHHHHHHHHHHHHHHSHHHHHHHHHHHS--SS-HHHHHHHHHHHHHHH-TTTS-TT---HHHHHHHHHHHHHTTSS-SS---TTSB--TT-----HHHHHHHHHHHHHHHHHHHHHHHHHHHHHHHHHHHHHHHHHHHHHHHHHHHSSEEEEEEEE-TTS-EEEEEE-TTHHHHHSS-HHHHHHHT----B-HHHHHHHHHHHHHHHHHT--EEEEEEEE-TTS-EEEEEEEEEEEE-TTS-EEEEEEEEE-TTGGGGGGGGGGTHHHHHHHGGG-SSEEEEE-TTSBEEEE-HHHHHHHS--HHHHTTSBHHHHHS-GGGHHHHHHHHHHHHHHS--TTBT-EEEEEEE-TT--EEEEEEEEEEEEETTEEEEEEEEEE-HHHHHHHHHHHHHHHHHHHHHHT-SSEEEEEETTEEEEE-HHHHHHSS--TTSBGGGGBSSHHHHHHHHHHHHHSSEEEEEEEEEE-TTS-EEEEEEEEEEEEETTEEEEEEEEEE-HHHHHHHHHHHHHHHHHHHHHHHHHHHHHHHHHHHHHHHHHHHHTTPPP-S--TTPPP--

pLDDT: mean 82.21, std 14.43, range [31.27, 97.62]

Sequence (794 aa):
MTSKPNGQYPWLPSLLGVLLLLLCSSGALADSGGGEKVVVQLRWLHQFQFAGYYAALENGYYREAGLDVTLVEGGPGRDPIEEVLSGRAQYGAASNEVLLARLRGKPVKVLAVIFQQSPSILLARKASGINTPQDMLGQRVMMMPGMGDAELLAMFMKEGVRLEKIHRLPTSFNIDDLITGKTDAINAYLTNEPYYLEKKGMAAAIIRPATYGINFYGDCLFTSEQEIKDNPERVKAFRRATLRGWQYAMDHPEEVIELILAKHAAKKTRDHLRFEAAAMRELLQPEMIQMGHMNPGRWRHMAETFADLGLVARDFKLEGLTYDPEAKIDLAPFLWVGVAALAVLLFVGSLAVFLARFNLRLRKEVEDRARAERRFATMAANVPGVIIQLRVDEGGGREYTYLSPRCQEFFGVGPEEVIREKRLLNWHPEDRERINRQIANSFATRTSHNLVGRILLPGGQEKWVNLTAAPNPQPDGQLFYDGFILDITQRKLAELEYLASERKIKAMSQAVEDALVMLDSAGRVVFFNPAAERLFGYTASEAMGLDFHGMATPPQYREKAREGLRRFAQTGQGPVLGTTTEIEALDRQGRAFPVEVTLSSFQMDHEWFAVGTVRDISERKRAEAALAKNQQMLQRILDSSPLGVAISSEGLIVLANPRYGELVNARLGDPARQIYVDPQDRERMVRALEQAEVAPEMEVRMRGPRGEVRDILATFMKTEFEGKPGILGWLMDISERKRVQEEVRQHVEDLERFNRLTLGREERMIELKEEINGLLEKMGQGQKYRIVGQPEMQ

Nearest PDB structures (foldseek):
  8js5-assembly1_B  TM=5.180E-01  e=3.500E-19  Bradyrhizobium diazoefficiens USDA 110
  4h67-assembly2_C  TM=7.836E-01  e=2.110E-16  Saccharomyces cerevisiae
  5j4e-assembly2_B  TM=7.630E-01  e=4.991E-07  Pseudomonas putida
  6i21-assembly1_A  TM=6.075E-01  e=6.898E-05  Ochromonas danica
  5akp-assembly1_B  TM=2.694E-01  e=4.297E-06  Xanthomonas campestris pv. campestris str. 8004

Mean predicted aligned error: 21.43 Å

Foldseek 3Di:
DDDDDDDDDPPPPPVVVVVVVVPPPPPPPDDDVQAAEFEEEEAAAQALVQLLVLLLQVVCLCVVLSYDYDYDGHDPPRDQLCCQLVVVGQKYKFFCVLLVCVLVPAQKAFAFFQFQFAQKWKKFFVVLVDQELQSQFQFEEADAPDCNVVLNVLLCVLVVNDPVRGNYDHHPVDLVCRVVVVGRIYIDGNLASCVVCVVVVTDMRIGGSVVSVSGTTTITMMHGPVSCVVPVSSSLSVSVSSLVSSVCCLVPVLVSLVSSVPPRVDPDDSVSSVSNSVSSCVRRVVVPDRGRDDDPVNSVVNVVSCCVVVVGPPPGDPPRRYDDSPPDDPCVVVVVVVVVVVVVVVVVVVVVVVVVVVVVVVCCVVCVVVCVVCVVLCCCQVVQWKKWKWWADPVRQIATPDIRQNLCVVQVDGGVRCNVVSDRWAFDPVQPVVVVVQVVVCVVVQAKDWGWGWTQHDVGDTFTKIKIWHWDQDPVRIIMIIMIIHRCVCVVVCVVVVVVVVVVVVVVQQPDQWWKFKAWLQQATPDTYVNNCVVQVHDRVRRGRDRPCVRWNDPVCSVVVNVQSPCCFVPVDGPQAQHWDWDWIAHNVRDTFIKTKYWYWDDDPNTIMIMITIGGCRVVVVVVVVVVVVVVVVLVCLQPDCWWKFKDFPQFTQDTHPNVLQAFQDDGGDGPCQFAPDSVLVVVQVVCCVVDQKDAQRFGWTQGNVRDTFTWGKIWGWDDDPNGIIIMIIIDTCRVVVVVVVVVVVVVVVVVVVVVVVVVVVVVVLVVLVVVQVVCVVVVHHRDDDRPPDDDDD